Protein AF-0000000084821893 (afdb_homodimer)

InterPro domains:
  IPR003615 HNH nuclease [PF13391] (181-259)

Radius of gyration: 31.97 Å; Cα contacts (8 Å, |Δi|>4): 1215; chains: 2; bounding box: 82×104×86 Å

Solvent-accessible surface area (backbone atoms only — not comparable to full-atom values): 46923 Å² total; per-residue (Å²): 122,79,70,57,63,64,61,64,73,68,60,82,88,58,30,58,26,63,66,40,48,48,45,46,49,44,43,51,44,46,48,43,34,64,73,48,50,89,41,60,67,51,44,45,50,45,41,54,45,61,55,62,44,95,75,60,76,66,66,79,51,54,80,77,48,66,65,42,68,63,51,49,51,50,31,42,49,53,62,72,35,64,42,31,41,43,87,94,48,74,61,40,59,69,62,63,83,40,23,26,41,57,35,44,22,49,58,68,63,26,50,68,67,45,55,53,48,52,51,50,35,52,74,66,71,36,63,48,54,54,57,62,49,35,46,50,25,49,70,45,44,66,57,50,51,35,40,59,71,35,47,69,66,92,74,63,82,73,65,68,74,75,75,76,81,59,61,63,30,52,49,43,29,32,58,50,44,68,50,15,6,60,82,35,62,29,45,63,39,38,80,36,50,65,65,41,66,70,19,51,89,43,31,53,58,47,36,53,47,41,52,73,50,38,21,86,50,56,34,53,66,53,46,47,54,27,32,60,51,37,61,42,88,48,64,77,33,28,40,32,32,46,33,24,32,55,42,58,43,48,33,44,76,56,50,45,30,42,53,41,59,39,63,94,70,34,53,76,44,33,44,34,35,27,36,34,51,52,45,30,28,71,58,34,62,68,50,86,90,54,76,58,67,37,67,74,56,60,58,62,80,78,35,53,36,76,40,67,36,70,62,82,74,94,56,51,35,77,49,53,81,66,46,49,22,57,84,81,49,46,72,49,47,72,48,37,70,41,73,46,59,35,97,37,51,83,85,31,40,55,53,39,60,43,52,32,48,51,44,28,46,50,47,52,22,36,22,51,24,29,58,61,72,82,77,73,69,44,76,65,76,69,76,72,75,71,69,86,69,71,85,72,77,83,75,77,81,77,76,80,77,85,70,87,76,81,78,82,81,75,81,72,70,82,69,69,86,125,123,80,72,61,64,63,59,66,74,67,60,82,90,60,28,56,26,61,65,41,48,48,44,45,49,44,45,50,45,47,49,43,34,64,72,46,50,88,39,59,66,50,44,44,52,46,41,54,44,59,57,62,45,94,77,60,78,66,67,78,51,54,80,78,48,66,64,43,67,63,50,48,51,50,31,41,49,52,62,74,36,64,41,31,41,44,87,93,49,73,61,42,60,70,61,62,82,40,23,25,43,59,35,44,22,49,58,65,64,27,49,68,67,46,53,53,50,52,51,50,36,52,75,68,71,36,62,47,54,55,58,62,49,35,46,50,25,51,71,44,43,67,56,48,52,34,40,58,72,34,48,69,66,90,72,63,82,72,65,68,74,75,76,75,79,60,62,64,31,52,48,41,29,33,57,50,44,67,51,16,5,62,82,35,61,29,44,64,39,39,80,37,48,64,66,42,66,73,19,52,91,43,31,51,58,46,33,54,48,42,52,72,51,36,24,83,49,56,34,52,67,53,48,50,54,29,30,58,52,35,60,40,86,53,64,77,32,28,41,30,31,46,34,23,34,54,41,58,42,50,32,43,76,56,51,43,32,40,53,41,58,38,64,93,71,35,54,77,45,32,42,34,34,26,35,34,51,50,44,30,26,70,57,32,61,67,48,85,91,53,76,59,68,36,68,74,53,59,57,63,80,77,37,53,36,75,38,68,38,68,66,82,74,92,57,51,34,76,48,54,83,66,47,51,23,56,84,81,47,47,71,50,48,74,49,37,70,40,72,45,59,36,97,38,50,83,84,32,40,54,55,39,61,40,52,32,47,52,44,29,46,48,46,52,23,36,21,53,24,29,59,58,71,82,78,73,68,45,75,65,77,68,77,74,75,69,70,85,69,72,85,72,77,83,75,78,79,76,79,78,75,86,70,87,76,82,79,81,81,75,83,69,70,82,69,69,85,124

Secondary structure (DSSP, 8-state):
-TTHHHHGGGS------HHHHHHHHHHHHHHHHHHHTT-HHHHHHHHHHH-S-SSS---TTGGG-TTHHHHHHHHHHHHH--B--STTSPPB---GGG-BHHHHHHHHTS-HHHHHHHHHHHHTT----HHHHHHHHHHHHHHHHHHHTT---TT-------PPPPHHHHHHHHHHTTTS-TTT--SSPEEEESS-GGGGGGHHHHHHHHHHHHHHHH-HHHHHHHHHHHSSS--SSGGGEEEE-HHHHHHHHTTSEEEEE-GGG--SSEEEEEEEE--EETTS-SSTT---B--TT--HHHHEE--EESSSGGG-EE-----B-TTT--B--TT-EEEEE-S-TTTSPPPPHHHHHHHHHHHHHHHHTT---S------------------------------------TTTT----/-TTHHHHHTTSS-----HHHHHHHHHHHHHHHHHHHTT-HHHHHHHHHHH-S-SSS---TTGGG-TTHHHHHHHHHHHHH--B-SSTTSPPB---GGG-BHHHHHHHHTS-HHHHHHHHHHHHTT----HHHHHHHHHHHHHHHHHHHTT---TT-----PPPPPPHHHHHHHHHHTTTB-TTT--BSPEEEESS-GGGGGGHHHHHHHHHHHHHHHH-HHHHHHHHHHHSSS--SSGGGEEEE-HHHHHHHHTTSEEEEE-GGG--SSEEEEEEEE--EETTS-SSTT---B--TT--HHHHEE--EESSSGGG-EE-----B-TTT--B--TT-EEEEE-S-TTTSPPPPHHHHHHHHHHHHHHHHTT---S------------------------------------TTTT----

pLDDT: mean 72.7, std 25.89, range [18.16, 98.06]

Nearest PDB structures (foldseek):
  6trq-assembly1_B  TM=2.515E-01  e=9.171E+00  Saccharomyces cerevisiae S288C

Structure (mmCIF, N/CA/C/O backbone):
data_AF-0000000084821893-model_v1
#
loop_
_entity.id
_entity.type
_entity.pdbx_description
1 polymer 'HNH nuclease domain-containing protein'
#
loop_
_atom_site.group_PDB
_atom_site.id
_atom_site.type_symbol
_atom_site.label_atom_id
_atom_site.label_alt_id
_atom_site.label_comp_id
_atom_site.label_asym_id
_atom_site.label_entity_id
_atom_site.label_seq_id
_atom_site.pdbx_PDB_ins_code
_atom_site.Cartn_x
_atom_site.Cartn_y
_atom_site.Cartn_z
_atom_site.occupancy
_atom_site.B_iso_or_equiv
_atom_site.auth_seq_id
_atom_site.auth_comp_id
_atom_site.auth_asym_id
_atom_site.auth_atom_id
_atom_site.pdbx_PDB_model_num
ATOM 1 N N . MET A 1 1 ? -16.328 -26.109 33.469 1 20.28 1 MET A N 1
ATOM 2 C CA . MET A 1 1 ? -14.891 -26.047 33.75 1 20.28 1 MET A CA 1
ATOM 3 C C . MET A 1 1 ? -14.141 -25.359 32.625 1 20.28 1 MET A C 1
ATOM 5 O O . MET A 1 1 ? -13.023 -24.875 32.812 1 20.28 1 MET A O 1
ATOM 9 N N . MET A 1 2 ? -14.672 -25.469 31.328 1 23.59 2 MET A N 1
ATOM 10 C CA . MET A 1 2 ? -14.086 -25.031 30.062 1 23.59 2 MET A CA 1
ATOM 11 C C . MET A 1 2 ? -14.117 -23.516 29.938 1 23.59 2 MET A C 1
ATOM 13 O O . MET A 1 2 ? -13.398 -22.938 29.125 1 23.59 2 MET A O 1
ATOM 17 N N . THR A 1 3 ? -15.094 -22.875 30.562 1 31.59 3 THR A N 1
ATOM 18 C CA . THR A 1 3 ? -15.398 -21.453 30.5 1 31.59 3 THR A CA 1
ATOM 19 C C . THR A 1 3 ? -14.375 -20.641 31.297 1 31.59 3 THR A C 1
ATOM 21 O O . THR A 1 3 ? -14.109 -19.484 30.969 1 31.59 3 THR A O 1
ATOM 24 N N . SER A 1 4 ? -13.953 -21.234 32.375 1 29.55 4 SER A N 1
ATOM 25 C CA . SER A 1 4 ? -13.148 -20.562 33.406 1 29.55 4 SER A CA 1
ATOM 26 C C . SER A 1 4 ? -11.734 -20.281 32.875 1 29.55 4 SER A C 1
ATOM 28 O O . SER A 1 4 ? -11.133 -19.266 33.219 1 29.55 4 SER A O 1
ATOM 30 N N . THR A 1 5 ? -11.211 -21.203 32.094 1 25.33 5 THR A N 1
ATOM 31 C CA . THR A 1 5 ? -9.82 -21.141 31.656 1 25.33 5 THR A CA 1
ATOM 32 C C . THR A 1 5 ? -9.625 -20.031 30.625 1 25.33 5 THR A C 1
ATOM 34 O O . THR A 1 5 ? -8.508 -19.547 30.438 1 25.33 5 THR A O 1
ATOM 37 N N . ARG A 1 6 ? -10.695 -19.625 29.969 1 26.06 6 ARG A N 1
ATOM 38 C CA . ARG A 1 6 ? -10.664 -18.531 29 1 26.06 6 ARG A CA 1
ATOM 39 C C . ARG A 1 6 ? -10.375 -17.188 29.688 1 26.06 6 ARG A C 1
ATOM 41 O O . ARG A 1 6 ? -9.711 -16.328 29.109 1 26.06 6 ARG A O 1
ATOM 48 N N . MET A 1 7 ? -10.953 -16.953 30.828 1 25.95 7 MET A N 1
ATOM 49 C CA . MET A 1 7 ? -10.969 -15.68 31.562 1 25.95 7 MET A CA 1
ATOM 50 C C . MET A 1 7 ? -9.602 -15.398 32.188 1 25.95 7 MET A C 1
ATOM 52 O O . MET A 1 7 ? -9.234 -14.234 32.375 1 25.95 7 MET A O 1
ATOM 56 N N . ALA A 1 8 ? -9.07 -16.422 32.812 1 25.61 8 ALA A N 1
ATOM 57 C CA . ALA A 1 8 ? -7.875 -16.234 33.625 1 25.61 8 ALA A CA 1
ATOM 58 C C . ALA A 1 8 ? -6.676 -15.828 32.781 1 25.61 8 ALA A C 1
ATOM 60 O O . ALA A 1 8 ? -5.641 -15.414 33.281 1 25.61 8 ALA A O 1
ATOM 61 N N . LEU A 1 9 ? -6.715 -16.281 31.625 1 26.2 9 LEU A N 1
ATOM 62 C CA . LEU A 1 9 ? -5.562 -16.062 30.75 1 26.2 9 LEU A CA 1
ATOM 63 C C . LEU A 1 9 ? -5.477 -14.594 30.328 1 26.2 9 LEU A C 1
ATOM 65 O O . LEU A 1 9 ? -4.57 -14.211 29.578 1 26.2 9 LEU A O 1
ATOM 69 N N . TRP A 1 10 ? -6.531 -13.812 30.578 1 25.92 10 TRP A N 1
ATOM 70 C CA . TRP A 1 10 ? -6.637 -12.398 30.234 1 25.92 10 TRP A CA 1
ATOM 71 C C . TRP A 1 10 ? -5.77 -11.547 31.156 1 25.92 10 TRP A C 1
ATOM 73 O O . TRP A 1 10 ? -5.871 -10.32 31.141 1 25.92 10 TRP A O 1
ATOM 83 N N . SER A 1 11 ? -5.336 -12.195 32.25 1 24.33 11 SER A N 1
ATOM 84 C CA . SER A 1 11 ? -4.816 -11.266 33.25 1 24.33 11 SER A CA 1
ATOM 85 C C . SER A 1 11 ? -3.602 -10.516 32.75 1 24.33 11 SER A C 1
ATOM 87 O O . SER A 1 11 ? -3.629 -9.289 32.625 1 24.33 11 SER A O 1
ATOM 89 N N . ARG A 1 12 ? -2.365 -10.781 33.438 1 26.52 12 ARG A N 1
ATOM 90 C CA . ARG A 1 12 ? -1.161 -9.961 33.5 1 26.52 12 ARG A CA 1
ATOM 91 C C . ARG A 1 12 ? -0.355 -10.039 32.219 1 26.52 12 ARG A C 1
ATOM 93 O O . ARG A 1 12 ? 0.116 -11.109 31.844 1 26.52 12 ARG A O 1
ATOM 100 N N . LYS A 1 13 ? -0.548 -9.141 31.25 1 30.36 13 LYS A N 1
ATOM 101 C CA . LYS A 1 13 ? -0.191 -8.945 29.859 1 30.36 13 LYS A CA 1
ATOM 102 C C . LYS A 1 13 ? 1.32 -9.023 29.656 1 30.36 13 LYS A C 1
ATOM 104 O O . LYS A 1 13 ? 2.012 -8 29.703 1 30.36 13 LYS A O 1
ATOM 109 N N . LYS A 1 14 ? 1.971 -10.117 30.297 1 30.67 14 LYS A N 1
ATOM 110 C CA . LYS A 1 14 ? 3.4 -10.414 30.281 1 30.67 14 LYS A CA 1
ATOM 111 C C . LYS A 1 14 ? 3.895 -10.633 28.844 1 30.67 14 LYS A C 1
ATOM 113 O O . LYS A 1 14 ? 3.133 -11.078 27.984 1 30.67 14 LYS A O 1
ATOM 118 N N . PRO A 1 15 ? 5.176 -10.359 28.578 1 30.66 15 PRO A N 1
ATOM 119 C CA . PRO A 1 15 ? 5.828 -10.469 27.266 1 30.66 15 PRO A CA 1
ATOM 120 C C . PRO A 1 15 ? 5.684 -11.859 26.656 1 30.66 15 PRO A C 1
ATOM 122 O O . PRO A 1 15 ? 5.754 -12.867 27.359 1 30.66 15 PRO A O 1
ATOM 125 N N . VAL A 1 16 ? 4.98 -12.141 25.641 1 31.97 16 VAL A N 1
ATOM 126 C CA . VAL A 1 16 ? 4.707 -13.43 25.016 1 31.97 16 VAL A CA 1
ATOM 127 C C . VAL A 1 16 ? 6.016 -14.188 24.797 1 31.97 16 VAL A C 1
ATOM 129 O O . VAL A 1 16 ? 6.906 -13.719 24.094 1 31.97 16 VAL A O 1
ATOM 132 N N . THR A 1 17 ? 6.555 -14.938 25.828 1 32.84 17 THR A N 1
ATOM 133 C CA . THR A 1 17 ? 7.664 -15.883 25.781 1 32.84 17 THR A CA 1
ATOM 134 C C . THR A 1 17 ? 7.414 -16.953 24.719 1 32.84 17 THR A C 1
ATOM 136 O O . THR A 1 17 ? 6.297 -17.094 24.219 1 32.84 17 THR A O 1
ATOM 139 N N . ALA A 1 18 ? 8.484 -17.688 24.312 1 32.81 18 ALA A N 1
ATOM 140 C CA . ALA A 1 18 ? 8.328 -18.891 23.484 1 32.81 18 ALA A CA 1
ATOM 141 C C . ALA A 1 18 ? 7.168 -19.75 23.984 1 32.81 18 ALA A C 1
ATOM 143 O O . ALA A 1 18 ? 6.441 -20.344 23.188 1 32.81 18 ALA A O 1
ATOM 144 N N . LYS A 1 19 ? 7.082 -19.844 25.203 1 36.5 19 LYS A N 1
ATOM 145 C CA . LYS A 1 19 ? 5.965 -20.547 25.828 1 36.5 19 LYS A CA 1
ATOM 146 C C . LYS A 1 19 ? 4.641 -19.859 25.516 1 36.5 19 LYS A C 1
ATOM 148 O O . LYS A 1 19 ? 3.637 -20.516 25.234 1 36.5 19 LYS A O 1
ATOM 153 N N . ASP A 1 20 ? 4.746 -18.609 25.453 1 38.44 20 ASP A N 1
ATOM 154 C CA . ASP A 1 20 ? 3.51 -17.875 25.188 1 38.44 20 ASP A CA 1
ATOM 155 C C . ASP A 1 20 ? 3.125 -17.953 23.719 1 38.44 20 ASP A C 1
ATOM 157 O O . ASP A 1 20 ? 1.945 -18.078 23.375 1 38.44 20 ASP A O 1
ATOM 161 N N . TRP A 1 21 ? 4.129 -18.031 22.906 1 37.75 21 TRP A N 1
ATOM 162 C CA . TRP A 1 21 ? 3.922 -18.328 21.484 1 37.75 21 TRP A CA 1
ATOM 163 C C . TRP A 1 21 ? 3.359 -19.734 21.312 1 37.75 21 TRP A C 1
ATOM 165 O O . TRP A 1 21 ? 2.43 -19.953 20.516 1 37.75 21 TRP A O 1
ATOM 175 N N . LYS A 1 22 ? 3.986 -20.641 22.078 1 37.41 22 LYS A N 1
ATOM 176 C CA . LYS A 1 22 ? 3.436 -21.984 22.078 1 37.41 22 LYS A CA 1
ATOM 177 C C . LYS A 1 22 ? 1.99 -22 22.562 1 37.41 22 LYS A C 1
ATOM 179 O O . LYS A 1 22 ? 1.141 -22.688 22 1 37.41 22 LYS A O 1
ATOM 184 N N . ILE A 1 23 ? 1.826 -21.172 23.484 1 38.56 23 ILE A N 1
ATOM 185 C CA . ILE A 1 23 ? 0.469 -21.094 24.016 1 38.56 23 ILE A CA 1
ATOM 186 C C . ILE A 1 23 ? -0.45 -20.438 22.984 1 38.56 23 ILE A C 1
ATOM 188 O O . ILE A 1 23 ? -1.568 -20.906 22.75 1 38.56 23 ILE A O 1
ATOM 192 N N . GLN A 1 24 ? 0.047 -19.516 22.312 1 41.28 24 GLN A N 1
ATOM 193 C CA . GLN A 1 24 ? -0.761 -18.875 21.281 1 41.28 24 GLN A CA 1
ATOM 194 C C . GLN A 1 24 ? -0.963 -19.797 20.078 1 41.28 24 GLN A C 1
ATOM 196 O O . GLN A 1 24 ? -2.064 -19.875 19.531 1 41.28 24 GLN A O 1
ATOM 201 N N . ASN A 1 25 ? 0.134 -20.438 19.75 1 41.91 25 ASN A N 1
ATOM 202 C CA . ASN A 1 25 ? -0.036 -21.5 18.766 1 41.91 25 ASN A CA 1
ATOM 203 C C . ASN A 1 25 ? -1.016 -22.562 19.25 1 41.91 25 ASN A C 1
ATOM 205 O O . ASN A 1 25 ? -1.823 -23.078 18.469 1 41.91 25 ASN A O 1
ATOM 209 N N . LEU A 1 26 ? -0.852 -22.812 20.547 1 39.78 26 LEU A N 1
ATOM 210 C CA . LEU A 1 26 ? -1.799 -23.766 21.125 1 39.78 26 LEU A CA 1
ATOM 211 C C . LEU A 1 26 ? -3.215 -23.188 21.094 1 39.78 26 LEU A C 1
ATOM 213 O O . LEU A 1 26 ? -4.172 -23.922 20.812 1 39.78 26 LEU A O 1
ATOM 217 N N . VAL A 1 27 ? -3.289 -21.969 21.297 1 40.94 27 VAL A N 1
ATOM 218 C CA . VAL A 1 27 ? -4.609 -21.344 21.25 1 40.94 27 VAL A CA 1
ATOM 219 C C . VAL A 1 27 ? -5.129 -21.328 19.812 1 40.94 27 VAL A C 1
ATOM 221 O O . VAL A 1 27 ? -6.289 -21.672 19.562 1 40.94 27 VAL A O 1
ATOM 224 N N . LYS A 1 28 ? -4.328 -20.969 18.953 1 45.38 28 LYS A N 1
ATOM 225 C CA . LYS A 1 28 ? -4.715 -21.031 17.547 1 45.38 28 LYS A CA 1
ATOM 226 C C . LYS A 1 28 ? -5.027 -22.469 17.125 1 45.38 28 LYS A C 1
ATOM 228 O O . LYS A 1 28 ? -5.965 -22.719 16.359 1 45.38 28 LYS A O 1
ATOM 233 N N . PHE A 1 29 ? -4.164 -23.375 17.703 1 43.28 29 PHE A N 1
ATOM 234 C CA . PHE A 1 29 ? -4.453 -24.797 17.516 1 43.28 29 PHE A CA 1
ATOM 235 C C . PHE A 1 29 ? -5.781 -25.156 18.172 1 43.28 29 PHE A C 1
ATOM 237 O O . PHE A 1 29 ? -6.582 -25.891 17.578 1 43.28 29 PHE A O 1
ATOM 244 N N . VAL A 1 30 ? -5.988 -24.625 19.297 1 41 30 VAL A N 1
ATOM 245 C CA . VAL A 1 30 ? -7.262 -24.891 19.953 1 41 30 VAL A CA 1
ATOM 246 C C . VAL A 1 30 ? -8.398 -24.266 19.141 1 41 30 VAL A C 1
ATOM 248 O O . VAL A 1 30 ? -9.445 -24.891 18.938 1 41 30 VAL A O 1
ATOM 251 N N . ASP A 1 31 ? -8.195 -23.109 18.672 1 45.88 31 ASP A N 1
ATOM 252 C CA . ASP A 1 31 ? -9.219 -22.469 17.844 1 45.88 31 ASP A CA 1
ATOM 253 C C . ASP A 1 31 ? -9.422 -23.234 16.531 1 45.88 31 ASP A C 1
ATOM 255 O O . ASP A 1 31 ? -10.555 -23.391 16.078 1 45.88 31 ASP A O 1
ATOM 259 N N . ALA A 1 32 ? -8.328 -23.641 15.984 1 44.75 32 ALA A N 1
ATOM 260 C CA . ALA A 1 32 ? -8.414 -24.531 14.828 1 44.75 32 ALA A CA 1
ATOM 261 C C . ALA A 1 32 ? -9.117 -25.828 15.18 1 44.75 32 ALA A C 1
ATOM 263 O O . ALA A 1 32 ? -9.914 -26.359 14.391 1 44.75 32 ALA A O 1
ATOM 264 N N . ILE A 1 33 ? -8.711 -26.344 16.359 1 44.31 33 ILE A N 1
ATOM 265 C CA . ILE A 1 33 ? -9.43 -27.516 16.859 1 44.31 33 ILE A CA 1
ATOM 266 C C . ILE A 1 33 ? -10.914 -27.203 16.969 1 44.31 33 ILE A C 1
ATOM 268 O O . ILE A 1 33 ? -11.766 -28.016 16.578 1 44.31 33 ILE A O 1
ATOM 272 N N . GLU A 1 34 ? -11.125 -26.062 17.453 1 47.03 34 GLU A N 1
ATOM 273 C CA . GLU A 1 34 ? -12.531 -25.719 17.578 1 47.03 34 GLU A CA 1
ATOM 274 C C . GLU A 1 34 ? -13.188 -25.516 16.219 1 47.03 34 GLU A C 1
ATOM 276 O O . GLU A 1 34 ? -14.336 -25.922 16.016 1 47.03 34 GLU A O 1
ATOM 281 N N . ALA A 1 35 ? -12.508 -24.953 15.367 1 46.44 35 ALA A N 1
ATOM 282 C CA . ALA A 1 35 ? -13.047 -24.703 14.039 1 46.44 35 ALA A CA 1
ATOM 283 C C . ALA A 1 35 ? -13.07 -25.984 13.203 1 46.44 35 ALA A C 1
ATOM 285 O O . ALA A 1 35 ? -14 -26.219 12.43 1 46.44 35 ALA A O 1
ATOM 286 N N . CYS A 1 36 ? -11.938 -26.766 13.375 1 45.62 36 CYS A N 1
ATOM 287 C CA . CYS A 1 36 ? -11.836 -27.984 12.578 1 45.62 36 CYS A CA 1
ATOM 288 C C . CYS A 1 36 ? -12.484 -29.156 13.305 1 45.62 36 CYS A C 1
ATOM 290 O O . CYS A 1 36 ? -12.688 -30.219 12.703 1 45.62 36 CYS A O 1
ATOM 292 N N . GLY A 1 37 ? -12.992 -29.047 14.383 1 46.53 37 GLY A N 1
ATOM 293 C CA . GLY A 1 37 ? -13.531 -30.172 15.133 1 46.53 37 GLY A CA 1
ATOM 294 C C . GLY A 1 37 ? -12.516 -31.25 15.406 1 46.53 37 GLY A C 1
ATOM 295 O O . GLY A 1 37 ? -11.336 -30.969 15.617 1 46.53 37 GLY A O 1
ATOM 296 N N . GLU A 1 38 ? -13.016 -32.688 15.578 1 45.97 38 GLU A N 1
ATOM 297 C CA . GLU A 1 38 ? -12.242 -33.906 15.844 1 45.97 38 GLU A CA 1
ATOM 298 C C . GLU A 1 38 ? -11.609 -34.469 14.562 1 45.97 38 GLU A C 1
ATOM 300 O O . GLU A 1 38 ? -11.18 -35.594 14.523 1 45.97 38 GLU A O 1
ATOM 305 N N . ASP A 1 39 ? -11.648 -33.719 13.617 1 45.5 39 ASP A N 1
ATOM 306 C CA . ASP A 1 39 ? -11.078 -34.281 12.398 1 45.5 39 ASP A CA 1
ATOM 307 C C . ASP A 1 39 ? -9.562 -34.156 12.398 1 45.5 39 ASP A C 1
ATOM 309 O O . ASP A 1 39 ? -9.016 -33.062 12.211 1 45.5 39 ASP A O 1
ATOM 313 N N . GLU A 1 40 ? -8.938 -35.25 12.75 1 48.25 40 GLU A N 1
ATOM 314 C CA . GLU A 1 40 ? -7.496 -35.438 12.922 1 48.25 40 GLU A CA 1
ATOM 315 C C . GLU A 1 40 ? -6.734 -34.938 11.695 1 48.25 40 GLU A C 1
ATOM 317 O O . GLU A 1 40 ? -5.68 -34.312 11.828 1 48.25 40 GLU A O 1
ATOM 322 N N . GLU A 1 41 ? -7.297 -35.219 10.594 1 51.22 41 GLU A N 1
ATOM 323 C CA . GLU A 1 41 ? -6.574 -34.844 9.383 1 51.22 41 GLU A CA 1
ATOM 324 C C . GLU A 1 41 ? -6.504 -33.312 9.219 1 51.22 41 GLU A C 1
ATOM 326 O O . GLU A 1 41 ? -5.461 -32.781 8.836 1 51.22 41 GLU A O 1
ATOM 331 N N . LYS A 1 42 ? -7.609 -32.75 9.562 1 52.12 42 LYS A N 1
ATOM 332 C CA . LYS A 1 42 ? -7.645 -31.297 9.461 1 52.12 42 LYS A CA 1
ATOM 333 C C . LYS A 1 42 ? -6.762 -30.641 10.523 1 52.12 42 LYS A C 1
ATOM 335 O O . LYS A 1 42 ? -6.074 -29.656 10.25 1 52.12 42 LYS A O 1
ATOM 340 N N . LEU A 1 43 ? -6.766 -31.312 11.609 1 50.84 43 LEU A N 1
ATOM 341 C CA . LEU A 1 43 ? -5.918 -30.828 12.695 1 50.84 43 LEU A CA 1
ATOM 342 C C . LEU A 1 43 ? -4.441 -31 12.352 1 50.84 43 LEU A C 1
ATOM 344 O O . LEU A 1 43 ? -3.623 -30.141 12.656 1 50.84 43 LEU A O 1
ATOM 348 N N . LYS A 1 44 ? -4.164 -32.156 11.82 1 48.09 44 LYS A N 1
ATOM 349 C CA . LYS A 1 44 ? -2.797 -32.406 11.367 1 48.09 44 LYS A CA 1
ATOM 350 C C . LYS A 1 44 ? -2.359 -31.375 10.328 1 48.09 44 LYS A C 1
ATOM 352 O O . LYS A 1 44 ? -1.24 -30.859 10.391 1 48.09 44 LYS A O 1
ATOM 357 N N . LEU A 1 45 ? -3.215 -31.141 9.477 1 48.25 45 LEU A N 1
ATOM 358 C CA . LEU A 1 45 ? -2.879 -30.172 8.438 1 48.25 45 LEU A CA 1
ATOM 359 C C . LEU A 1 45 ? -2.658 -28.781 9.039 1 48.25 45 LEU A C 1
ATOM 361 O O . LEU A 1 45 ? -1.738 -28.078 8.641 1 48.25 45 LEU A O 1
ATOM 365 N N . PHE A 1 46 ? -3.506 -28.594 9.953 1 47.38 46 PHE A N 1
ATOM 366 C CA . PHE A 1 46 ? -3.361 -27.328 10.656 1 47.38 46 PHE A CA 1
ATOM 367 C C . PHE A 1 46 ? -2.055 -27.281 11.438 1 47.38 46 PHE A C 1
ATOM 369 O O . PHE A 1 46 ? -1.339 -26.281 11.414 1 47.38 46 PHE A O 1
ATOM 376 N N . TYR A 1 47 ? -1.881 -28.453 12.133 1 44.88 47 TYR A N 1
ATOM 377 C CA . TYR A 1 47 ? -0.641 -28.562 12.891 1 44.88 47 TYR A CA 1
ATOM 378 C C . TYR A 1 47 ? 0.572 -28.484 11.977 1 44.88 47 TYR A C 1
ATOM 380 O O . TYR A 1 47 ? 1.565 -27.828 12.305 1 44.88 47 TYR A O 1
ATOM 388 N N . GLU A 1 48 ? 0.537 -29.266 11.008 1 45.31 48 GLU A N 1
ATOM 389 C CA . GLU A 1 48 ? 1.641 -29.219 10.055 1 45.31 48 GLU A CA 1
ATOM 390 C C . GLU A 1 48 ? 1.856 -27.797 9.523 1 45.31 48 GLU A C 1
ATOM 392 O O . GLU A 1 48 ? 2.996 -27.375 9.336 1 45.31 48 GLU A O 1
ATOM 397 N N . ASN A 1 49 ? 0.766 -27.297 9.406 1 44.09 49 ASN A N 1
ATOM 398 C CA . ASN A 1 49 ? 0.849 -25.938 8.867 1 44.09 49 ASN A CA 1
ATOM 399 C C . ASN A 1 49 ? 1.294 -24.938 9.938 1 44.09 49 ASN A C 1
ATOM 401 O O . ASN A 1 49 ? 1.973 -23.953 9.633 1 44.09 49 ASN A O 1
ATOM 405 N N . LEU A 1 50 ? 0.7 -25.188 11.141 1 43.03 50 LEU A N 1
ATOM 406 C CA . LEU A 1 50 ? 1.188 -24.375 12.258 1 43.03 50 LEU A CA 1
ATOM 407 C C . LEU A 1 50 ? 2.639 -24.719 12.57 1 43.03 50 LEU A C 1
ATOM 409 O O . LEU A 1 50 ? 3.389 -23.859 13.055 1 43.03 50 LEU A O 1
ATOM 413 N N . SER A 1 51 ? 2.883 -26.016 12.641 1 36.62 51 SER A N 1
ATOM 414 C CA . SER A 1 51 ? 4.234 -26.484 12.914 1 36.62 51 SER A CA 1
ATOM 415 C C . SER A 1 51 ? 5.215 -26.031 11.844 1 36.62 51 SER A C 1
ATOM 417 O O . SER A 1 51 ? 6.398 -26.359 11.883 1 36.62 51 SER A O 1
ATOM 419 N N . ILE A 1 52 ? 4.785 -25.766 10.766 1 37.66 52 ILE A N 1
ATOM 420 C CA . ILE A 1 52 ? 5.812 -25.125 9.953 1 37.66 52 ILE A CA 1
ATOM 421 C C . ILE A 1 52 ? 6.535 -24.062 10.773 1 37.66 52 ILE A C 1
ATOM 423 O O . ILE A 1 52 ? 5.98 -23 11.055 1 37.66 52 ILE A O 1
ATOM 427 N N . SER A 1 53 ? 6.973 -24.391 11.891 1 34.28 53 SER A N 1
ATOM 428 C CA . SER A 1 53 ? 7.754 -23.875 13.008 1 34.28 53 SER A CA 1
ATOM 429 C C . SER A 1 53 ? 8.719 -22.797 12.555 1 34.28 53 SER A C 1
ATOM 431 O O . SER A 1 53 ? 9.094 -22.734 11.383 1 34.28 53 SER A O 1
ATOM 433 N N . LEU A 1 54 ? 9.039 -21.859 13.492 1 35.06 54 LEU A N 1
ATOM 434 C CA . LEU A 1 54 ? 10.039 -20.797 13.617 1 35.06 54 LEU A CA 1
ATOM 435 C C . LEU A 1 54 ? 11.352 -21.219 12.977 1 35.06 54 LEU A C 1
ATOM 437 O O . LEU A 1 54 ? 12.055 -20.406 12.383 1 35.06 54 LEU A O 1
ATOM 441 N N . GLY A 1 55 ? 11.922 -22.375 13.469 1 34.03 55 GLY A N 1
ATOM 442 C CA . GLY A 1 55 ? 13.289 -22.812 13.219 1 34.03 55 GLY A CA 1
ATOM 443 C C . GLY A 1 55 ? 13.477 -23.484 11.875 1 34.03 55 GLY A C 1
ATOM 444 O O . GLY A 1 55 ? 14.586 -23.875 11.523 1 34.03 55 GLY A O 1
ATOM 445 N N . GLU A 1 56 ? 12.586 -24.406 11.523 1 36.22 56 GLU A N 1
ATOM 446 C CA . GLU A 1 56 ? 13.031 -25.188 10.375 1 36.22 56 GLU A CA 1
ATOM 447 C C . GLU A 1 56 ? 13.25 -24.281 9.156 1 36.22 56 GLU A C 1
ATOM 449 O O . GLU A 1 56 ? 12.438 -23.406 8.883 1 36.22 56 GLU A O 1
ATOM 454 N N . SER A 1 57 ? 14.352 -24.266 8.75 1 39.66 57 SER A N 1
ATOM 455 C CA . SER A 1 57 ? 14.844 -23.641 7.52 1 39.66 57 SER A CA 1
ATOM 456 C C . SER A 1 57 ? 13.828 -23.766 6.391 1 39.66 57 SER A C 1
ATOM 458 O O . SER A 1 57 ? 13.508 -24.875 5.957 1 39.66 57 SER A O 1
ATOM 460 N N . GLN A 1 58 ? 12.648 -23.25 6.504 1 48.56 58 GLN A N 1
ATOM 461 C CA . GLN A 1 58 ? 11.641 -23.281 5.441 1 48.56 58 GLN A CA 1
ATOM 462 C C . GLN A 1 58 ? 12.297 -23.422 4.07 1 48.56 58 GLN A C 1
ATOM 464 O O . GLN A 1 58 ? 13.234 -22.672 3.754 1 48.56 58 GLN A O 1
ATOM 469 N N . LEU A 1 59 ? 12.242 -24.641 3.561 1 54.53 59 LEU A N 1
ATOM 470 C CA . LEU A 1 59 ? 12.695 -24.781 2.18 1 54.53 59 LEU A CA 1
ATOM 471 C C . LEU A 1 59 ? 12.297 -23.547 1.355 1 54.53 59 LEU A C 1
ATOM 473 O O . LEU A 1 59 ? 11.156 -23.094 1.425 1 54.53 59 LEU A O 1
ATOM 477 N N . PRO A 1 60 ? 13.289 -23 0.854 1 67.69 60 PRO A N 1
ATOM 478 C CA . PRO A 1 60 ? 12.984 -21.844 0.002 1 67.69 60 PRO A CA 1
ATOM 479 C C . PRO A 1 60 ? 12.055 -22.188 -1.158 1 67.69 60 PRO A C 1
ATOM 481 O O . PRO A 1 60 ? 12.07 -23.328 -1.645 1 67.69 60 PRO A O 1
ATOM 484 N N . TYR A 1 61 ? 11.109 -21.562 -1.469 1 82.25 61 TYR A N 1
ATOM 485 C CA . TYR A 1 61 ? 10.281 -21.609 -2.668 1 82.25 61 TYR A CA 1
ATOM 486 C C . TYR A 1 61 ? 9.281 -22.75 -2.596 1 82.25 61 TYR A C 1
ATOM 488 O O . TYR A 1 61 ? 9.07 -23.469 -3.584 1 82.25 61 TYR A O 1
ATOM 496 N N . ARG A 1 62 ? 8.766 -23.047 -1.45 1 83.12 62 ARG A N 1
ATOM 497 C CA . ARG A 1 62 ? 7.906 -24.203 -1.197 1 83.12 62 ARG A CA 1
ATOM 498 C C . ARG A 1 62 ? 6.715 -24.219 -2.152 1 83.12 62 ARG A C 1
ATOM 500 O O . ARG A 1 62 ? 6.309 -25.281 -2.625 1 83.12 62 ARG A O 1
ATOM 507 N N . ALA A 1 63 ? 6.215 -23.141 -2.447 1 90.06 63 ALA A N 1
ATOM 508 C CA . ALA A 1 63 ? 5.031 -23.047 -3.297 1 90.06 63 ALA A CA 1
ATOM 509 C C . ALA A 1 63 ? 5.305 -23.641 -4.68 1 90.06 63 ALA A C 1
ATOM 511 O O . ALA A 1 63 ? 4.406 -24.203 -5.309 1 90.06 63 ALA A O 1
ATOM 512 N N . PHE A 1 64 ? 6.535 -23.609 -5.07 1 93.88 64 PHE A N 1
ATOM 513 C CA . PHE A 1 64 ? 6.898 -24.016 -6.422 1 93.88 64 PHE A CA 1
ATOM 514 C C . PHE A 1 64 ? 7.371 -25.469 -6.438 1 93.88 64 PHE A C 1
ATOM 516 O O . PHE A 1 64 ? 7.52 -26.062 -7.504 1 93.88 64 PHE A O 1
ATOM 523 N N . LEU A 1 65 ? 7.59 -26.031 -5.316 1 92.62 65 LEU A N 1
ATOM 524 C CA . LEU A 1 65 ? 8.297 -27.312 -5.297 1 92.62 65 LEU A CA 1
ATOM 525 C C . LEU A 1 65 ? 7.414 -28.422 -4.719 1 92.62 65 LEU A C 1
ATOM 527 O O . LEU A 1 65 ? 7.922 -29.438 -4.242 1 92.62 65 LEU A O 1
ATOM 531 N N . GLU A 1 66 ? 6.164 -28.172 -4.797 1 88.56 66 GLU A N 1
ATOM 532 C CA . GLU A 1 66 ? 5.227 -29.219 -4.422 1 88.56 66 GLU A CA 1
ATOM 533 C C . GLU A 1 66 ? 5.305 -30.391 -5.391 1 88.56 66 GLU A C 1
ATOM 535 O O . GLU A 1 66 ? 5.266 -30.203 -6.609 1 88.56 66 GLU A O 1
ATOM 540 N N . HIS A 1 67 ? 5.434 -31.641 -4.844 1 93.12 67 HIS A N 1
ATOM 541 C CA . HIS A 1 67 ? 5.57 -32.875 -5.617 1 93.12 67 HIS A CA 1
ATOM 542 C C . HIS A 1 67 ? 6.746 -32.781 -6.586 1 93.12 67 HIS A C 1
ATOM 544 O O . HIS A 1 67 ? 6.656 -33.25 -7.727 1 93.12 67 HIS A O 1
ATOM 550 N N . TYR A 1 68 ? 7.773 -32.156 -6.156 1 94.5 68 TYR A N 1
ATOM 551 C CA . TYR A 1 68 ? 8.938 -31.812 -6.961 1 94.5 68 TYR A CA 1
ATOM 552 C C . TYR A 1 68 ? 9.531 -33.062 -7.629 1 94.5 68 TYR A C 1
ATOM 554 O O . TYR A 1 68 ? 9.68 -33.094 -8.852 1 94.5 68 TYR A O 1
ATOM 562 N N . GLU A 1 69 ? 9.836 -34.062 -6.906 1 95.38 69 GLU A N 1
ATOM 563 C CA . GLU A 1 69 ? 10.523 -35.25 -7.426 1 95.38 69 GLU A CA 1
ATOM 564 C C . GLU A 1 69 ? 9.672 -35.969 -8.461 1 95.38 69 GLU A C 1
ATOM 566 O O . GLU A 1 69 ? 10.164 -36.312 -9.539 1 95.38 69 GLU A O 1
ATOM 571 N N . GLU A 1 70 ? 8.438 -36.156 -8.133 1 96.94 70 GLU A N 1
ATOM 572 C CA . GLU A 1 70 ? 7.539 -36.875 -9.023 1 96.94 70 GLU A CA 1
ATOM 573 C C . GLU A 1 70 ? 7.301 -36.125 -10.32 1 96.94 70 GLU A C 1
ATOM 575 O O . GLU A 1 70 ? 7.332 -36.688 -11.406 1 96.94 70 GLU A O 1
ATOM 580 N N . LYS A 1 71 ? 7.117 -34.844 -10.227 1 97.5 71 LYS A N 1
ATOM 581 C CA . LYS A 1 71 ? 6.895 -34.031 -11.414 1 97.5 71 LYS A CA 1
ATOM 582 C C . LYS A 1 71 ? 8.117 -34.031 -12.32 1 97.5 71 LYS A C 1
ATOM 584 O O . LYS A 1 71 ? 8 -34.219 -13.539 1 97.5 71 LYS A O 1
ATOM 589 N N . LEU A 1 72 ? 9.25 -33.875 -11.734 1 97.62 72 LEU A N 1
ATOM 590 C CA . LEU A 1 72 ? 10.484 -33.844 -12.516 1 97.62 72 LEU A CA 1
ATOM 591 C C . LEU A 1 72 ? 10.734 -35.188 -13.211 1 97.62 72 LEU A C 1
ATOM 593 O O . LEU A 1 72 ? 11.188 -35.219 -14.352 1 97.62 72 LEU A O 1
ATOM 597 N N . GLU A 1 73 ? 10.469 -36.219 -12.555 1 97.38 73 GLU A N 1
ATOM 598 C CA . GLU A 1 73 ? 10.633 -37.531 -13.141 1 97.38 73 GLU A CA 1
ATOM 599 C C . GLU A 1 73 ? 9.734 -37.719 -14.359 1 97.38 73 GLU A C 1
ATOM 601 O O . GLU A 1 73 ? 10.18 -38.219 -15.398 1 97.38 73 GLU A O 1
ATOM 606 N N . VAL A 1 74 ? 8.484 -37.312 -14.211 1 97.75 74 VAL A N 1
ATOM 607 C CA . VAL A 1 74 ? 7.531 -37.438 -15.312 1 97.75 74 VAL A CA 1
ATOM 608 C C . VAL A 1 74 ? 7.961 -36.594 -16.484 1 97.75 74 VAL A C 1
ATOM 610 O O . VAL A 1 74 ? 7.895 -37 -17.641 1 97.75 74 VAL A O 1
ATOM 613 N N . LEU A 1 75 ? 8.414 -35.406 -16.234 1 98 75 LEU A N 1
ATOM 614 C CA . LEU A 1 75 ? 8.82 -34.5 -17.312 1 98 75 LEU A CA 1
ATOM 615 C C . LEU A 1 75 ? 10.07 -35.031 -18.016 1 98 75 LEU A C 1
ATOM 617 O O . LEU A 1 75 ? 10.203 -34.906 -19.234 1 98 75 LEU A O 1
ATOM 621 N N . ARG A 1 76 ? 10.992 -35.625 -17.281 1 97.56 76 ARG A N 1
ATOM 622 C CA . ARG A 1 76 ? 12.156 -36.25 -17.875 1 97.56 76 ARG A CA 1
ATOM 623 C C . ARG A 1 76 ? 11.758 -37.406 -18.781 1 97.56 76 ARG A C 1
ATOM 625 O O . ARG A 1 76 ? 12.305 -37.594 -19.875 1 97.56 76 ARG A O 1
ATOM 632 N N . PHE A 1 77 ? 10.836 -38.125 -18.312 1 97.56 77 PHE A N 1
ATOM 633 C CA . PHE A 1 77 ? 10.305 -39.25 -19.078 1 97.56 77 PHE A CA 1
ATOM 634 C C . PHE A 1 77 ? 9.695 -38.75 -20.391 1 97.56 77 PHE A C 1
ATOM 636 O O . PHE A 1 77 ? 10 -39.281 -21.453 1 97.56 77 PHE A O 1
ATOM 643 N N . ILE A 1 78 ? 8.914 -37.719 -20.312 1 97.19 78 ILE A N 1
ATOM 644 C CA . ILE A 1 78 ? 8.234 -37.188 -21.484 1 97.19 78 ILE A CA 1
ATOM 645 C C . ILE A 1 78 ? 9.258 -36.594 -22.453 1 97.19 78 ILE A C 1
ATOM 647 O O . ILE A 1 78 ? 9.164 -36.781 -23.672 1 97.19 78 ILE A O 1
ATOM 651 N N . ALA A 1 79 ? 10.18 -35.938 -21.891 1 97.06 79 ALA A N 1
ATOM 652 C CA . ALA A 1 79 ? 11.195 -35.281 -22.703 1 97.06 79 ALA A CA 1
ATOM 653 C C . ALA A 1 79 ? 12.055 -36.281 -23.453 1 97.06 79 ALA A C 1
ATOM 655 O O . ALA A 1 79 ? 12.547 -35.969 -24.547 1 97.06 79 ALA A O 1
ATOM 656 N N . SER A 1 80 ? 12.25 -37.438 -22.938 1 95.25 80 SER A N 1
ATOM 657 C CA . SER A 1 80 ? 13.203 -38.375 -23.5 1 95.25 80 SER A CA 1
ATOM 658 C C . SER A 1 80 ? 12.492 -39.5 -24.234 1 95.25 80 SER A C 1
ATOM 660 O O . SER A 1 80 ? 13.125 -40.281 -24.938 1 95.25 80 SER A O 1
ATOM 662 N N . SER A 1 81 ? 11.234 -39.562 -24.109 1 94.88 81 SER A N 1
ATOM 663 C CA . SER A 1 81 ? 10.5 -40.719 -24.672 1 94.88 81 SER A CA 1
ATOM 664 C C . SER A 1 81 ? 9.852 -40.344 -26 1 94.88 81 SER A C 1
ATOM 666 O O . SER A 1 81 ? 9.586 -39.156 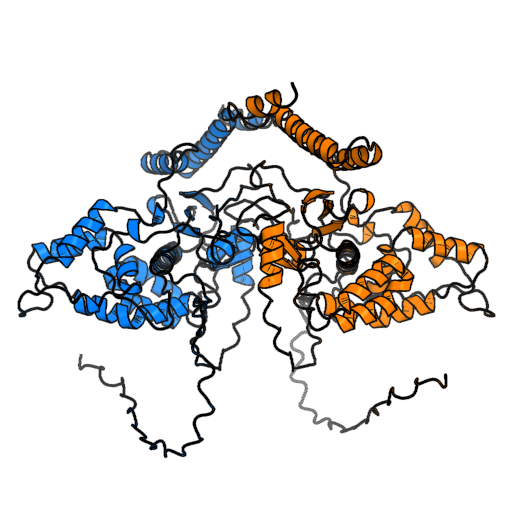-26.266 1 94.88 81 SER A O 1
ATOM 668 N N . SER A 1 82 ? 9.742 -41.406 -26.797 1 96 82 SER A N 1
ATOM 669 C CA . SER A 1 82 ? 8.898 -41.312 -28 1 96 82 SER A CA 1
ATOM 670 C C . SER A 1 82 ? 7.535 -41.938 -27.75 1 96 82 SER A C 1
ATOM 672 O O . SER A 1 82 ? 7.438 -43.031 -27.172 1 96 82 SER A O 1
ATOM 674 N N . PHE A 1 83 ? 6.504 -41.219 -28.078 1 95.81 83 PHE A N 1
ATOM 675 C CA . PHE A 1 83 ? 5.156 -41.75 -27.906 1 95.81 83 PHE A CA 1
ATOM 676 C C . PHE A 1 83 ? 4.223 -41.219 -28.984 1 95.81 83 PHE A C 1
ATOM 678 O O . PHE A 1 83 ? 4.582 -40.312 -29.75 1 95.81 83 PHE A O 1
ATOM 685 N N . VAL A 1 84 ? 3.064 -41.906 -29.094 1 95.5 84 VAL A N 1
ATOM 686 C CA . VAL A 1 84 ? 2.092 -41.562 -30.125 1 95.5 84 VAL A CA 1
ATOM 687 C C . VAL A 1 84 ? 1.336 -40.281 -29.719 1 95.5 84 VAL A C 1
ATOM 689 O O . VAL A 1 84 ? 0.766 -40.219 -28.625 1 95.5 84 VAL A O 1
ATOM 692 N N . GLN A 1 85 ? 1.356 -39.281 -30.5 1 94.31 85 GLN A N 1
ATOM 693 C CA . GLN A 1 85 ? 0.691 -38.031 -30.203 1 94.31 85 GLN A CA 1
ATOM 694 C C . GLN A 1 85 ? -0.654 -37.938 -30.906 1 94.31 85 GLN A C 1
ATOM 696 O O . GLN A 1 85 ? -1.521 -37.156 -30.516 1 94.31 85 GLN A O 1
ATOM 701 N N . GLU A 1 86 ? -0.755 -38.594 -32.031 1 91.94 86 GLU A N 1
ATOM 702 C CA . GLU A 1 86 ? -2.008 -38.688 -32.75 1 91.94 86 GLU A CA 1
ATOM 703 C C . GLU A 1 86 ? -2.291 -40.125 -33.219 1 91.94 86 GLU A C 1
ATOM 705 O O . GLU A 1 86 ? -1.367 -40.875 -33.531 1 91.94 86 GLU A O 1
ATOM 710 N N . GLU A 1 87 ? -3.564 -40.375 -33.25 1 90.06 87 GLU A N 1
ATOM 711 C CA . GLU A 1 87 ? -3.938 -41.75 -33.656 1 90.06 87 GLU A CA 1
ATOM 712 C C . GLU A 1 87 ? -3.42 -42.062 -35.062 1 90.06 87 GLU A C 1
ATOM 714 O O . GLU A 1 87 ? -3.578 -41.25 -35.969 1 90.06 87 GLU A O 1
ATOM 719 N N . GLY A 1 88 ? -2.836 -43.188 -35.219 1 87.62 88 GLY A N 1
ATOM 720 C CA . GLY A 1 88 ? -2.375 -43.656 -36.531 1 87.62 88 GLY A CA 1
ATOM 721 C C . GLY A 1 88 ? -0.976 -43.156 -36.844 1 87.62 88 GLY A C 1
ATOM 722 O O . GLY A 1 88 ? -0.398 -43.562 -37.875 1 87.62 88 GLY A O 1
ATOM 723 N N . GLN A 1 89 ? -0.439 -42.312 -36.062 1 90.12 89 GLN A N 1
ATOM 724 C CA . GLN A 1 89 ? 0.896 -41.781 -36.344 1 90.12 89 GLN A CA 1
ATOM 725 C C . GLN A 1 89 ? 1.96 -42.562 -35.594 1 90.12 89 GLN A C 1
ATOM 727 O O . GLN A 1 89 ? 1.651 -43.281 -34.625 1 90.12 89 GLN A O 1
ATOM 732 N N . LYS A 1 90 ? 3.133 -42.438 -36.156 1 93.12 90 LYS A N 1
ATOM 733 C CA . LYS A 1 90 ? 4.262 -43.094 -35.5 1 93.12 90 LYS A CA 1
ATOM 734 C C . LYS A 1 90 ? 4.672 -42.344 -34.219 1 93.12 90 LYS A C 1
ATOM 736 O O . LYS A 1 90 ? 4.484 -41.125 -34.156 1 93.12 90 LYS A O 1
ATOM 741 N N . ALA A 1 91 ? 5.168 -43.125 -33.312 1 94.81 91 ALA A N 1
ATOM 742 C CA . ALA A 1 91 ? 5.68 -42.531 -32.094 1 94.81 91 ALA A CA 1
ATOM 743 C C . ALA A 1 91 ? 6.824 -41.562 -32.406 1 94.81 91 ALA A C 1
ATOM 745 O O . ALA A 1 91 ? 7.656 -41.812 -33.25 1 94.81 91 ALA A O 1
ATOM 746 N N . ARG A 1 92 ? 6.809 -40.406 -31.75 1 95.38 92 ARG A N 1
ATOM 747 C CA . ARG A 1 92 ? 7.855 -39.406 -31.922 1 95.38 92 ARG A CA 1
ATOM 748 C C . ARG A 1 92 ? 8.109 -38.656 -30.609 1 95.38 92 ARG A C 1
ATOM 750 O O . ARG A 1 92 ? 7.297 -38.719 -29.688 1 95.38 92 ARG A O 1
ATOM 757 N N . ARG A 1 93 ? 9.242 -38.031 -30.609 1 95.75 93 ARG A N 1
ATOM 758 C CA . ARG A 1 93 ? 9.578 -37.188 -29.469 1 95.75 93 ARG A CA 1
ATOM 759 C C . ARG A 1 93 ? 8.852 -35.844 -29.531 1 95.75 93 ARG A C 1
ATOM 761 O O . ARG A 1 93 ? 8.359 -35.469 -30.594 1 95.75 93 ARG A O 1
ATOM 768 N N . ILE A 1 94 ? 8.758 -35.188 -28.453 1 96.38 94 ILE A N 1
ATOM 769 C CA . ILE A 1 94 ? 8.086 -33.875 -28.406 1 96.38 94 ILE A CA 1
ATOM 770 C C . ILE A 1 94 ? 8.914 -32.844 -29.141 1 96.38 94 ILE A C 1
ATOM 772 O O . ILE A 1 94 ? 10.133 -33 -29.281 1 96.38 94 ILE A O 1
ATOM 776 N N . GLU A 1 95 ? 8.242 -31.812 -29.625 1 95.88 95 GLU A N 1
ATOM 777 C CA . GLU A 1 95 ? 8.922 -30.672 -30.234 1 95.88 95 GLU A CA 1
ATOM 778 C C . GLU A 1 95 ? 9.398 -29.672 -29.172 1 95.88 95 GLU A C 1
ATOM 780 O O . GLU A 1 95 ? 8.625 -28.812 -28.734 1 95.88 95 GLU A O 1
ATOM 785 N N . HIS A 1 96 ? 10.641 -29.688 -28.953 1 94.31 96 HIS A N 1
ATOM 786 C CA . HIS A 1 96 ? 11.219 -28.875 -27.906 1 94.31 96 HIS A CA 1
ATOM 787 C C . HIS A 1 96 ? 11.07 -27.375 -28.203 1 94.31 96 HIS A C 1
ATOM 789 O O . HIS A 1 96 ? 10.992 -26.562 -27.281 1 94.31 96 HIS A O 1
ATOM 795 N N . ALA A 1 97 ? 10.984 -27.047 -29.391 1 94.31 97 ALA A N 1
ATOM 796 C CA . ALA A 1 97 ? 10.891 -25.656 -29.812 1 94.31 97 ALA A CA 1
ATOM 797 C C . ALA A 1 97 ? 9.57 -25.031 -29.375 1 94.31 97 ALA A C 1
ATOM 799 O O . ALA A 1 97 ? 9.43 -23.812 -29.344 1 94.31 97 ALA A O 1
ATOM 800 N N . LEU A 1 98 ? 8.633 -25.859 -29.031 1 95.62 98 LEU A N 1
ATOM 801 C CA . LEU A 1 98 ? 7.309 -25.375 -28.656 1 95.62 98 LEU A CA 1
ATOM 802 C C . LEU A 1 98 ? 7.285 -24.969 -27.188 1 95.62 98 LEU A C 1
ATOM 804 O O . LEU A 1 98 ? 6.336 -24.328 -26.734 1 95.62 98 LEU A O 1
ATOM 808 N N . ILE A 1 99 ? 8.344 -25.266 -26.484 1 97 99 ILE A N 1
ATOM 809 C CA . ILE A 1 99 ? 8.352 -25.047 -25.047 1 97 99 ILE A CA 1
ATOM 810 C C . ILE A 1 99 ? 9.109 -23.766 -24.719 1 97 99 ILE A C 1
ATOM 812 O O . ILE A 1 99 ? 10.328 -23.781 -24.547 1 97 99 ILE A O 1
ATOM 816 N N . ASN A 1 100 ? 8.383 -22.688 -24.594 1 95.31 100 ASN A N 1
ATOM 817 C CA . ASN A 1 100 ? 9 -21.469 -24.078 1 95.31 100 ASN A CA 1
ATOM 818 C C . ASN A 1 100 ? 8.781 -21.312 -22.578 1 95.31 100 ASN A C 1
ATOM 820 O O . ASN A 1 100 ? 8.266 -22.219 -21.922 1 95.31 100 ASN A O 1
ATOM 824 N N . ARG A 1 101 ? 9.188 -20.234 -22.031 1 95.5 101 ARG A N 1
ATOM 825 C CA . ARG A 1 101 ? 9.172 -20.047 -20.578 1 95.5 101 ARG A CA 1
ATOM 826 C C . ARG A 1 101 ? 7.746 -20.078 -20.047 1 95.5 101 ARG A C 1
ATOM 828 O O . ARG A 1 101 ? 7.504 -20.578 -18.938 1 95.5 101 ARG A O 1
ATOM 835 N N . PHE A 1 102 ? 6.781 -19.594 -20.812 1 95.12 102 PHE A N 1
ATOM 836 C CA . PHE A 1 102 ? 5.391 -19.594 -20.375 1 95.12 102 PHE A CA 1
ATOM 837 C C . PHE A 1 102 ? 4.824 -21.016 -20.375 1 95.12 102 PHE A C 1
ATOM 839 O O . PHE A 1 102 ? 4.156 -21.422 -19.422 1 95.12 102 PHE A O 1
ATOM 846 N N . VAL A 1 103 ? 5.094 -21.688 -21.438 1 96.81 103 VAL A N 1
ATOM 847 C CA . VAL A 1 103 ? 4.609 -23.062 -21.562 1 96.81 103 VAL A CA 1
ATOM 848 C C . VAL A 1 103 ? 5.207 -23.922 -20.453 1 96.81 103 VAL A C 1
ATOM 850 O O . VAL A 1 103 ? 4.484 -24.656 -19.766 1 96.81 103 VAL A O 1
ATOM 853 N N . TRP A 1 104 ? 6.461 -23.828 -20.297 1 97.75 104 TRP A N 1
ATOM 854 C CA . TRP A 1 104 ? 7.129 -24.609 -19.266 1 97.75 104 TRP A CA 1
ATOM 855 C C . TRP A 1 104 ? 6.543 -24.312 -17.891 1 97.75 104 TRP A C 1
ATOM 857 O O . TRP A 1 104 ? 6.242 -25.219 -17.125 1 97.75 104 TRP A O 1
ATOM 867 N N . ALA A 1 105 ? 6.422 -23.047 -17.594 1 96.81 105 ALA A N 1
ATOM 868 C CA . ALA A 1 105 ? 5.887 -22.641 -16.297 1 96.81 105 ALA A CA 1
ATOM 869 C C . ALA A 1 105 ? 4.465 -23.172 -16.094 1 96.81 105 ALA A C 1
ATOM 871 O O . ALA A 1 105 ? 4.117 -23.641 -15.016 1 96.81 105 ALA A O 1
ATOM 872 N N . ALA A 1 106 ? 3.68 -23.078 -17.094 1 96.62 106 ALA A N 1
ATOM 873 C CA . ALA A 1 106 ? 2.299 -23.547 -17.031 1 96.62 106 ALA A CA 1
ATOM 874 C C . ALA A 1 106 ? 2.246 -25.047 -16.734 1 96.62 106 ALA A C 1
ATOM 876 O O . ALA A 1 106 ? 1.396 -25.516 -15.977 1 96.62 106 ALA A O 1
ATOM 877 N N . ILE A 1 107 ? 3.092 -25.734 -17.375 1 97.06 107 ILE A N 1
ATOM 878 C CA . ILE A 1 107 ? 3.154 -27.188 -17.172 1 97.06 107 ILE A CA 1
ATOM 879 C C . ILE A 1 107 ? 3.611 -27.5 -15.75 1 97.06 107 ILE A C 1
ATOM 881 O O . ILE A 1 107 ? 3.004 -28.328 -15.062 1 97.06 107 ILE A O 1
ATOM 885 N N . TRP A 1 108 ? 4.578 -26.812 -15.312 1 97.25 108 TRP A N 1
ATOM 886 C CA . TRP A 1 108 ? 5.148 -27.109 -14.008 1 97.25 108 TRP A CA 1
ATOM 887 C C . TRP A 1 108 ? 4.121 -26.906 -12.898 1 97.25 108 TRP A C 1
ATOM 889 O O . TRP A 1 108 ? 4.059 -27.688 -11.945 1 97.25 108 TRP A O 1
ATOM 899 N N . VAL A 1 109 ? 3.361 -25.891 -13.039 1 95.38 109 VAL A N 1
ATOM 900 C CA . VAL A 1 109 ? 2.475 -25.547 -11.93 1 95.38 109 VAL A CA 1
ATOM 901 C C . VAL A 1 109 ? 1.184 -26.359 -12.031 1 95.38 109 VAL A C 1
ATOM 903 O O . VAL A 1 109 ? 0.293 -26.219 -11.188 1 95.38 109 VAL A O 1
ATOM 906 N N . ALA A 1 110 ? 1.059 -27.125 -12.984 1 94.31 110 ALA A N 1
ATOM 907 C CA . ALA A 1 110 ? -0.111 -28 -13.117 1 94.31 110 ALA A CA 1
ATOM 908 C C . ALA A 1 110 ? -0.208 -28.969 -11.953 1 94.31 110 ALA A C 1
ATOM 910 O O . ALA A 1 110 ? 0.801 -29.297 -11.32 1 94.31 110 ALA A O 1
ATOM 911 N N . PRO A 1 111 ? -1.415 -29.438 -11.68 1 91.44 111 PRO A N 1
ATOM 912 C CA . PRO A 1 111 ? -1.576 -30.422 -10.602 1 91.44 111 PRO A CA 1
ATOM 913 C C . PRO A 1 111 ? -0.863 -31.734 -10.891 1 91.44 111 PRO A C 1
ATOM 915 O O . PRO A 1 111 ? -0.707 -32.125 -12.055 1 91.44 111 PRO A O 1
ATOM 918 N N . ILE A 1 112 ? -0.509 -32.438 -9.852 1 93.38 112 ILE A N 1
ATOM 919 C CA . ILE A 1 112 ? 0.229 -33.688 -9.969 1 93.38 112 ILE A CA 1
ATOM 920 C C . ILE A 1 112 ? -0.619 -34.719 -10.711 1 93.38 112 ILE A C 1
ATOM 922 O O . ILE A 1 112 ? -0.086 -35.562 -11.43 1 93.38 112 ILE A O 1
ATOM 926 N N . GLU A 1 113 ? -1.922 -34.562 -10.57 1 91.38 113 GLU A N 1
ATOM 927 C CA . GLU A 1 113 ? -2.83 -35.5 -11.227 1 91.38 113 GLU A CA 1
ATOM 928 C C . GLU A 1 113 ? -2.66 -35.469 -12.742 1 91.38 113 GLU A C 1
ATOM 930 O O . GLU A 1 113 ? -2.758 -36.5 -13.406 1 91.38 113 GLU A O 1
ATOM 935 N N . THR A 1 114 ? -2.383 -34.312 -13.25 1 93.75 114 THR A N 1
ATOM 936 C CA . THR A 1 114 ? -2.166 -34.188 -14.688 1 93.75 114 THR A CA 1
ATOM 937 C C . THR A 1 114 ? -0.905 -34.906 -15.125 1 93.75 114 THR A C 1
ATOM 939 O O . THR A 1 114 ? -0.906 -35.594 -16.141 1 93.75 114 THR A O 1
ATOM 942 N N . PHE A 1 115 ? 0.123 -34.844 -14.383 1 96 115 PHE A N 1
ATOM 943 C CA . PHE A 1 115 ? 1.375 -35.531 -14.664 1 96 115 PHE A CA 1
ATOM 944 C C . PHE A 1 115 ? 1.166 -37.062 -14.672 1 96 115 PHE A C 1
ATOM 946 O O . PHE A 1 115 ? 1.636 -37.75 -15.578 1 96 115 PHE A O 1
ATOM 953 N N . ARG A 1 116 ? 0.46 -37.469 -13.711 1 95.69 116 ARG A N 1
ATOM 954 C CA . ARG A 1 116 ? 0.185 -38.906 -13.594 1 95.69 116 ARG A CA 1
ATOM 955 C C . ARG A 1 116 ? -0.651 -39.375 -14.766 1 95.69 116 ARG A C 1
ATOM 957 O O . ARG A 1 116 ? -0.417 -40.469 -15.289 1 95.69 116 ARG A O 1
ATOM 964 N N . GLU A 1 117 ? -1.561 -38.625 -15.125 1 94.75 117 GLU A N 1
ATOM 965 C CA . GLU A 1 117 ? -2.402 -38.969 -16.266 1 94.75 117 GLU A CA 1
ATOM 966 C C . GLU A 1 117 ? -1.583 -39.031 -17.547 1 94.75 117 GLU A C 1
ATOM 968 O O . GLU A 1 117 ? -1.792 -39.938 -18.375 1 94.75 117 GLU A O 1
ATOM 973 N N . TRP A 1 118 ? -0.713 -38.094 -17.766 1 95.88 118 TRP A N 1
ATOM 974 C CA . TRP A 1 118 ? 0.158 -38.125 -18.938 1 95.88 118 TRP A CA 1
ATOM 975 C C . TRP A 1 118 ? 0.988 -39.406 -18.969 1 95.88 118 TRP A C 1
ATOM 977 O O . TRP A 1 118 ? 1.077 -40.094 -20 1 95.88 118 TRP A O 1
ATOM 987 N N . LYS A 1 119 ? 1.562 -39.719 -17.875 1 96.56 119 LYS A N 1
ATOM 988 C CA . LYS A 1 119 ? 2.393 -40.906 -17.797 1 96.56 119 LYS A CA 1
ATOM 989 C C . LYS A 1 119 ? 1.581 -42.156 -18.094 1 96.56 119 LYS A C 1
ATOM 991 O O . LYS A 1 119 ? 2.02 -43.031 -18.844 1 96.56 119 LYS A O 1
ATOM 996 N N . THR A 1 120 ? 0.444 -42.219 -17.484 1 96.44 120 THR A N 1
ATOM 997 C CA . THR A 1 120 ? -0.437 -43.375 -17.688 1 96.44 120 THR A CA 1
ATOM 998 C C . THR A 1 120 ? -0.836 -43.5 -19.156 1 96.44 120 THR A C 1
ATOM 1000 O O . THR A 1 120 ? -0.861 -44.594 -19.703 1 96.44 120 THR A O 1
ATOM 1003 N N . THR A 1 121 ? -1.161 -42.406 -19.719 1 95.94 121 THR A N 1
ATOM 1004 C CA . THR A 1 121 ? -1.55 -42.406 -21.125 1 95.94 121 THR A CA 1
ATOM 1005 C C . THR A 1 121 ? -0.424 -42.938 -22 1 95.94 121 THR A C 1
ATOM 1007 O O . THR A 1 121 ? -0.661 -43.75 -22.891 1 95.94 121 THR A O 1
ATOM 1010 N N . ILE A 1 122 ? 0.797 -42.531 -21.781 1 95.94 122 ILE A N 1
ATOM 1011 C CA . ILE A 1 122 ? 1.956 -42.969 -22.562 1 95.94 122 ILE A CA 1
ATOM 1012 C C . ILE A 1 122 ? 2.238 -44.438 -22.297 1 95.94 122 ILE A C 1
ATOM 1014 O O . ILE A 1 122 ? 2.484 -45.219 -23.234 1 95.94 122 ILE A O 1
ATOM 1018 N N . ASP A 1 123 ? 2.115 -44.875 -21.078 1 94.62 123 ASP A N 1
ATOM 1019 C CA . ASP A 1 123 ? 2.371 -46.25 -20.688 1 94.62 123 ASP A CA 1
ATOM 1020 C C . ASP A 1 123 ? 1.357 -47.188 -21.344 1 94.62 123 ASP A C 1
ATOM 1022 O O . ASP A 1 123 ? 1.671 -48.344 -21.625 1 94.62 123 ASP A O 1
ATOM 1026 N N . ASN A 1 124 ? 0.194 -46.656 -21.531 1 95.19 124 ASN A N 1
ATOM 1027 C CA . ASN A 1 124 ? -0.867 -47.469 -22.125 1 95.19 124 ASN A CA 1
ATOM 1028 C C . ASN A 1 124 ? -0.846 -47.406 -23.641 1 95.19 124 ASN A C 1
ATOM 1030 O O . ASN A 1 124 ? -1.754 -47.906 -24.312 1 95.19 124 ASN A O 1
ATOM 1034 N N . ASP A 1 125 ? 0.088 -46.719 -24.188 1 92.88 125 ASP A N 1
ATOM 1035 C CA . ASP A 1 125 ? 0.265 -46.531 -25.625 1 92.88 125 ASP A CA 1
ATOM 1036 C C . ASP A 1 125 ? -0.933 -45.812 -26.234 1 92.88 125 ASP A C 1
ATOM 1038 O O . ASP A 1 125 ? -1.356 -46.156 -27.344 1 92.88 125 ASP A O 1
ATOM 1042 N N . GLU A 1 126 ? -1.547 -45 -25.438 1 94.62 126 GLU A N 1
ATOM 1043 C CA . GLU A 1 126 ? -2.609 -44.125 -25.938 1 94.62 126 GLU A CA 1
ATOM 1044 C C . GLU A 1 126 ? -2.047 -42.812 -26.453 1 94.62 126 GLU A C 1
ATOM 1046 O O . GLU A 1 126 ? -1.009 -42.344 -25.969 1 94.62 126 GLU A O 1
ATOM 1051 N N . PRO A 1 127 ? -2.719 -42.281 -27.391 1 95.44 127 PRO A N 1
ATOM 1052 C CA . PRO A 1 127 ? -2.207 -41.031 -27.938 1 95.44 127 PRO A CA 1
ATOM 1053 C C . PRO A 1 127 ? -2.289 -39.875 -26.938 1 95.44 127 PRO A C 1
ATOM 1055 O O . PRO A 1 127 ? -3.32 -39.688 -26.281 1 95.44 127 PRO A O 1
ATOM 1058 N N . LEU A 1 128 ? -1.206 -39.156 -26.75 1 95.44 128 LEU A N 1
ATOM 1059 C CA . LEU A 1 128 ? -1.142 -37.906 -25.984 1 95.44 128 LEU A CA 1
ATOM 1060 C C . LEU A 1 128 ? -0.801 -36.719 -26.891 1 95.44 128 LEU A C 1
ATOM 1062 O O . LEU A 1 128 ? 0.325 -36.625 -27.375 1 95.44 128 LEU A O 1
ATOM 1066 N N . HIS A 1 129 ? -1.761 -35.812 -27.094 1 93.81 129 HIS A N 1
ATOM 1067 C CA . HIS A 1 129 ? -1.592 -34.688 -28 1 93.81 129 HIS A CA 1
ATOM 1068 C C . HIS A 1 129 ? -0.779 -33.562 -27.328 1 93.81 129 HIS A C 1
ATOM 1070 O O . HIS A 1 129 ? -1.221 -32.406 -27.281 1 93.81 129 HIS A O 1
ATOM 1076 N N . PHE A 1 130 ? 0.42 -33.906 -27 1 95.81 130 PHE A N 1
ATOM 1077 C CA . PHE A 1 130 ? 1.258 -33 -26.203 1 95.81 130 PHE A CA 1
ATOM 1078 C C . PHE A 1 130 ? 1.716 -31.812 -27.047 1 95.81 130 PHE A C 1
ATOM 1080 O O . PHE A 1 130 ? 1.67 -30.672 -26.578 1 95.81 130 PHE A O 1
ATOM 1087 N N . ASP A 1 131 ? 2.146 -32.062 -28.234 1 95.75 131 ASP A N 1
ATOM 1088 C CA . ASP A 1 131 ? 2.635 -30.984 -29.094 1 95.75 131 ASP A CA 1
ATOM 1089 C C . ASP A 1 131 ? 1.509 -30.016 -29.453 1 95.75 131 ASP A C 1
ATOM 1091 O O . ASP A 1 131 ? 1.722 -28.797 -29.516 1 95.75 131 ASP A O 1
ATOM 1095 N N . ASN A 1 132 ? 0.375 -30.562 -29.688 1 93.5 132 ASN A N 1
ATOM 1096 C CA . ASN A 1 132 ? -0.773 -29.703 -29.969 1 93.5 132 ASN A CA 1
ATOM 1097 C C . ASN A 1 132 ? -1.104 -28.812 -28.781 1 93.5 132 ASN A C 1
ATOM 1099 O O . ASN A 1 132 ? -1.374 -27.625 -28.953 1 93.5 132 ASN A O 1
ATOM 1103 N N . MET A 1 133 ? -1.014 -29.391 -27.672 1 93.81 133 MET A N 1
ATOM 1104 C CA . MET A 1 133 ? -1.282 -28.656 -26.438 1 93.81 133 MET A CA 1
ATOM 1105 C C . MET A 1 133 ? -0.247 -27.562 -26.219 1 93.81 133 MET A C 1
ATOM 1107 O O . MET A 1 133 ? -0.602 -26.406 -25.938 1 93.81 133 MET A O 1
ATOM 1111 N N . THR A 1 134 ? 0.994 -27.891 -26.391 1 95.94 134 THR A N 1
ATOM 1112 C CA . THR A 1 134 ? 2.068 -26.938 -26.141 1 95.94 134 THR A CA 1
ATOM 1113 C C . THR A 1 134 ? 2.066 -25.828 -27.203 1 95.94 134 THR A C 1
ATOM 1115 O O . THR A 1 134 ? 2.383 -24.672 -26.906 1 95.94 134 THR A O 1
ATOM 1118 N N . ALA A 1 135 ? 1.697 -26.172 -28.406 1 94.81 135 ALA A N 1
ATOM 1119 C CA . ALA A 1 135 ? 1.61 -25.172 -29.469 1 94.81 135 ALA A CA 1
ATOM 1120 C C . ALA A 1 135 ? 0.555 -24.109 -29.141 1 94.81 135 ALA A C 1
ATOM 1122 O O . ALA A 1 135 ? 0.788 -22.922 -29.328 1 94.81 135 ALA A O 1
ATOM 1123 N N . LYS A 1 136 ? -0.565 -24.609 -28.719 1 93.25 136 LYS A N 1
ATOM 1124 C CA . LYS A 1 136 ? -1.643 -23.703 -28.328 1 93.25 136 LYS A CA 1
ATOM 1125 C C . LYS A 1 136 ? -1.209 -22.797 -27.188 1 93.25 136 LYS A C 1
ATOM 1127 O O . LYS A 1 136 ? -1.446 -21.594 -27.219 1 93.25 136 LYS A O 1
ATOM 1132 N N . MET A 1 137 ? -0.575 -23.344 -26.234 1 95.06 137 MET A N 1
ATOM 1133 C CA . MET A 1 137 ? -0.11 -22.594 -25.078 1 95.06 137 MET A CA 1
ATOM 1134 C C . MET A 1 137 ? 0.918 -21.547 -25.484 1 95.06 137 MET A C 1
ATOM 1136 O O . MET A 1 137 ? 0.831 -20.391 -25.078 1 95.06 137 MET A O 1
ATOM 1140 N N . LYS A 1 138 ? 1.832 -21.969 -26.25 1 94.38 138 LYS A N 1
ATOM 1141 C CA . LYS A 1 138 ? 2.885 -21.062 -26.703 1 94.38 138 LYS A CA 1
ATOM 1142 C C . LYS A 1 138 ? 2.297 -19.844 -27.391 1 94.38 138 LYS A C 1
ATOM 1144 O O . LYS A 1 138 ? 2.779 -18.719 -27.203 1 94.38 138 LYS A O 1
ATOM 1149 N N . ALA A 1 139 ? 1.246 -20.031 -28.094 1 92.06 139 ALA A N 1
ATOM 1150 C CA . ALA A 1 139 ? 0.639 -18.953 -28.875 1 92.06 139 ALA A CA 1
ATOM 1151 C C . ALA A 1 139 ? -0.19 -18.031 -28 1 92.06 139 ALA A C 1
ATOM 1153 O O . ALA A 1 139 ? -0.249 -16.828 -28.25 1 92.06 139 ALA A O 1
ATOM 1154 N N . LEU A 1 140 ? -0.738 -18.547 -26.953 1 92.62 140 LEU A N 1
ATOM 1155 C CA . LEU A 1 140 ? -1.808 -17.781 -26.312 1 92.62 140 LEU A CA 1
ATOM 1156 C C . LEU A 1 140 ? -1.407 -17.344 -24.922 1 92.62 140 LEU A C 1
ATOM 1158 O O . LEU A 1 140 ? -1.961 -16.391 -24.375 1 92.62 140 LEU A O 1
ATOM 1162 N N . LEU A 1 141 ? -0.486 -17.922 -24.281 1 93.69 141 LEU A N 1
ATOM 1163 C CA . LEU A 1 141 ? -0.18 -17.672 -22.875 1 93.69 141 LEU A CA 1
ATOM 1164 C C . LEU A 1 141 ? 0.38 -16.266 -22.688 1 93.69 141 LEU A C 1
ATOM 1166 O O . LEU A 1 141 ? 0.045 -15.586 -21.719 1 93.69 141 LEU A O 1
ATOM 1170 N N . PRO A 1 142 ? 1.25 -15.781 -23.562 1 90.06 142 PRO A N 1
ATOM 1171 C CA . PRO A 1 142 ? 1.742 -14.414 -23.359 1 90.06 142 PRO A CA 1
ATOM 1172 C C . PRO A 1 142 ? 0.616 -13.383 -23.297 1 90.06 142 PRO A C 1
ATOM 1174 O O . PRO A 1 142 ? 0.633 -12.5 -22.438 1 90.06 142 PRO A O 1
ATOM 1177 N N . GLU A 1 143 ? -0.334 -13.586 -24.125 1 88.94 143 GLU A N 1
ATOM 1178 C CA . GLU A 1 143 ? -1.47 -12.672 -24.125 1 88.94 143 GLU A CA 1
ATOM 1179 C C . GLU A 1 143 ? -2.314 -12.844 -22.859 1 88.94 143 GLU A C 1
ATOM 1181 O O . GLU A 1 143 ? -2.789 -11.867 -22.281 1 88.94 143 GLU A O 1
ATOM 1186 N N . LEU A 1 144 ? -2.543 -14.023 -22.516 1 90 144 LEU A N 1
ATOM 1187 C CA . LEU A 1 144 ? -3.316 -14.297 -21.297 1 90 144 LEU A CA 1
ATOM 1188 C C . LEU A 1 144 ? -2.672 -13.641 -20.094 1 90 144 LEU A C 1
ATOM 1190 O O . LEU A 1 144 ? -3.365 -13.062 -19.25 1 90 144 LEU A O 1
ATOM 1194 N N . VAL A 1 145 ? -1.368 -13.742 -20.016 1 90.75 145 VAL A N 1
ATOM 1195 C CA . VAL A 1 145 ? -0.624 -13.156 -18.906 1 90.75 145 VAL A CA 1
ATOM 1196 C C . VAL A 1 145 ? -0.775 -11.633 -18.922 1 90.75 145 VAL A C 1
ATOM 1198 O O . VAL A 1 145 ? -0.978 -11.008 -17.891 1 90.75 145 VAL A O 1
ATOM 1201 N N . ASN A 1 146 ? -0.749 -11.086 -20.031 1 87.44 146 ASN A N 1
ATOM 1202 C CA . ASN A 1 146 ? -0.93 -9.648 -20.156 1 87.44 146 ASN A CA 1
ATOM 1203 C C . ASN A 1 146 ? -2.318 -9.211 -19.703 1 87.44 146 ASN A C 1
ATOM 1205 O O . ASN A 1 146 ? -2.459 -8.203 -19.016 1 87.44 146 ASN A O 1
ATOM 1209 N N . ILE A 1 147 ? -3.232 -9.977 -20.109 1 83.81 147 ILE A N 1
ATOM 1210 C CA . ILE A 1 147 ? -4.605 -9.68 -19.703 1 83.81 147 ILE A CA 1
ATOM 1211 C C . ILE A 1 147 ? -4.727 -9.781 -18.188 1 83.81 147 ILE A C 1
ATOM 1213 O O . ILE A 1 147 ? -5.297 -8.898 -17.547 1 83.81 147 ILE A O 1
ATOM 1217 N N . TRP A 1 148 ? -4.172 -10.766 -17.656 1 87.31 148 TRP A N 1
ATOM 1218 C CA . TRP A 1 148 ? -4.262 -11 -16.219 1 87.31 148 TRP A CA 1
ATOM 1219 C C . TRP A 1 148 ? -3.611 -9.867 -15.438 1 87.31 148 TRP A C 1
ATOM 1221 O O . TRP A 1 148 ? -4.102 -9.477 -14.375 1 87.31 148 TRP A O 1
ATOM 1231 N N . LYS A 1 149 ? -2.578 -9.32 -15.961 1 86.31 149 LYS A N 1
ATOM 1232 C CA . LYS A 1 149 ? -1.833 -8.258 -15.281 1 86.31 149 LYS A CA 1
ATOM 1233 C C . LYS A 1 149 ? -2.436 -6.891 -15.57 1 86.31 149 LYS A C 1
ATOM 1235 O O . LYS A 1 149 ? -1.924 -5.871 -15.109 1 86.31 149 LYS A O 1
ATOM 1240 N N . GLY A 1 150 ? -3.502 -6.844 -16.281 1 76.69 150 GLY A N 1
ATOM 1241 C CA . GLY A 1 150 ? -4.195 -5.598 -16.578 1 76.69 150 GLY A CA 1
ATOM 1242 C C . GLY A 1 150 ? -3.523 -4.781 -17.656 1 76.69 150 GLY A C 1
ATOM 1243 O O . GLY A 1 150 ? -3.762 -3.576 -17.781 1 76.69 150 GLY A O 1
ATOM 1244 N N . LYS A 1 151 ? -2.52 -5.262 -18.219 1 64.62 151 LYS A N 1
ATOM 1245 C CA . LYS A 1 151 ? -1.847 -4.547 -19.312 1 64.62 151 LYS A CA 1
ATOM 1246 C C . LYS A 1 151 ? -2.666 -4.602 -20.594 1 64.62 151 LYS A C 1
ATOM 1248 O O . LYS A 1 151 ? -3.262 -5.633 -20.906 1 64.62 151 LYS A O 1
ATOM 1253 N N . ASN A 1 152 ? -3.271 -3.246 -20.828 1 54.25 152 ASN A N 1
ATOM 1254 C CA . ASN A 1 152 ? -4.055 -3.184 -22.047 1 54.25 152 ASN A CA 1
ATOM 1255 C C . ASN A 1 152 ? -3.215 -3.551 -23.266 1 54.25 152 ASN A C 1
ATOM 1257 O O . ASN A 1 152 ? -2.039 -3.188 -23.344 1 54.25 152 ASN A O 1
ATOM 1261 N N . PRO A 1 153 ? -3.615 -4.43 -23.906 1 49.69 153 PRO A N 1
ATOM 1262 C CA . PRO A 1 153 ? -2.885 -4.699 -25.156 1 49.69 153 PRO A CA 1
ATOM 1263 C C . PRO A 1 153 ? -2.57 -3.43 -25.938 1 49.69 153 PRO A C 1
ATOM 1265 O O . PRO A 1 153 ? -3.316 -2.451 -25.859 1 49.69 153 PRO A O 1
ATOM 1268 N N . SER A 1 154 ? -1.274 -3.072 -26.078 1 45.41 154 SER A N 1
ATOM 1269 C CA . SER A 1 154 ? -0.606 -1.962 -26.75 1 45.41 154 SER A CA 1
ATOM 1270 C C . SER A 1 154 ? -1.563 -1.22 -27.672 1 45.41 154 SER A C 1
ATOM 1272 O O . SER A 1 154 ? -1.388 -0.027 -27.938 1 45.41 154 SER A O 1
ATOM 1274 N N . GLY A 1 155 ? -2.404 -1.858 -28.422 1 42 155 GLY A N 1
ATOM 1275 C CA . GLY A 1 155 ? -3.008 -1.241 -29.594 1 42 155 GLY A CA 1
ATOM 1276 C C . GLY A 1 155 ? -4.324 -0.55 -29.297 1 42 155 GLY A C 1
ATOM 1277 O O . GLY A 1 155 ? -4.926 0.065 -30.172 1 42 155 GLY A O 1
ATOM 1278 N N . SER A 1 156 ? -5.129 -0.983 -28.453 1 40.59 156 SER A N 1
ATOM 1279 C CA . SER A 1 156 ? -6.473 -0.42 -28.531 1 40.59 156 SER A CA 1
ATOM 1280 C C . SER A 1 156 ? -6.582 0.869 -27.719 1 40.59 156 SER A C 1
ATOM 1282 O O . SER A 1 156 ? -6.316 0.875 -26.516 1 40.59 156 SER A O 1
ATOM 1284 N N . SER A 1 157 ? -6.207 1.882 -28.234 1 41.78 157 SER A N 1
ATOM 1285 C CA . SER A 1 157 ? -6.453 3.262 -27.828 1 41.78 157 SER A CA 1
ATOM 1286 C C . SER A 1 157 ? -7.727 3.375 -27 1 41.78 157 SER A C 1
ATOM 1288 O O . SER A 1 157 ? -7.961 4.398 -26.344 1 41.78 157 SER A O 1
ATOM 1290 N N . ASN A 1 158 ? -8.711 2.596 -27.375 1 41.44 158 ASN A N 1
ATOM 1291 C CA . ASN A 1 158 ? -10.039 2.82 -26.828 1 41.44 158 ASN A CA 1
ATOM 1292 C C . ASN A 1 158 ? -10.156 2.281 -25.406 1 41.44 158 ASN A C 1
ATOM 1294 O O . ASN A 1 158 ? -10.68 1.185 -25.188 1 41.44 158 ASN A O 1
ATOM 1298 N N . VAL A 1 159 ? -9.188 2.545 -24.766 1 49.53 159 VAL A N 1
ATOM 1299 C CA . VAL A 1 159 ? -9.25 2.123 -23.375 1 49.53 159 VAL A CA 1
ATOM 1300 C C . VAL A 1 159 ? -10.586 2.541 -22.766 1 49.53 159 VAL A C 1
ATOM 1302 O O . VAL A 1 159 ? -10.883 3.734 -22.672 1 49.53 159 VAL A O 1
ATOM 1305 N N . GLN A 1 160 ? -11.648 1.708 -23.031 1 51.81 160 GLN A N 1
ATOM 1306 C CA . GLN A 1 160 ? -12.867 2.002 -22.281 1 51.81 160 GLN A CA 1
ATOM 1307 C C . GLN A 1 160 ? -12.57 2.305 -20.828 1 51.81 160 GLN A C 1
ATOM 1309 O O . GLN A 1 160 ? -11.75 1.624 -20.203 1 51.81 160 GLN A O 1
ATOM 1314 N N . PRO A 1 161 ? -12.938 3.424 -20.422 1 55.31 161 PRO A N 1
ATOM 1315 C CA . PRO A 1 161 ? -12.75 3.771 -19.016 1 55.31 161 PRO A CA 1
ATOM 1316 C C . PRO A 1 161 ? -13.211 2.668 -18.062 1 55.31 161 PRO A C 1
ATOM 1318 O O . PRO A 1 161 ? -14.195 1.985 -18.344 1 55.31 161 PRO A O 1
ATOM 1321 N N . ARG A 1 162 ? -12.398 2.23 -17.297 1 60.38 162 ARG A N 1
ATOM 1322 C CA . ARG A 1 162 ? -12.773 1.25 -16.281 1 60.38 162 ARG A CA 1
ATOM 1323 C C . ARG A 1 162 ? -14.055 1.657 -15.57 1 60.38 162 ARG A C 1
ATOM 1325 O O . ARG A 1 162 ? -14.242 2.828 -15.234 1 60.38 162 ARG A O 1
ATOM 1332 N N . PRO A 1 163 ? -15.023 0.623 -15.57 1 58.97 163 PRO A N 1
ATOM 1333 C CA . PRO A 1 163 ? -16.234 0.964 -14.805 1 58.97 163 PRO A CA 1
ATOM 1334 C C . PRO A 1 163 ? -15.93 1.332 -13.359 1 58.97 163 PRO A C 1
ATOM 1336 O O . PRO A 1 163 ? -14.914 0.899 -12.805 1 58.97 163 PRO A O 1
ATOM 1339 N N . ALA A 1 164 ? -16.641 2.248 -12.93 1 60.66 164 ALA A N 1
ATOM 1340 C CA . ALA A 1 164 ? -16.516 2.6 -11.516 1 60.66 164 ALA A CA 1
ATOM 1341 C C . ALA A 1 164 ? -16.766 1.384 -10.625 1 60.66 164 ALA A C 1
ATOM 1343 O O . ALA A 1 164 ? -17.609 0.546 -10.93 1 60.66 164 ALA A O 1
ATOM 1344 N N . ARG A 1 165 ? -15.914 1.144 -9.734 1 63.84 165 ARG A N 1
ATOM 1345 C CA . ARG A 1 165 ? -16.094 0.072 -8.758 1 63.84 165 ARG A CA 1
ATOM 1346 C C . ARG A 1 165 ? -17.453 0.176 -8.078 1 63.84 165 ARG A C 1
ATOM 1348 O O . ARG A 1 165 ? -17.922 1.275 -7.762 1 63.84 165 ARG A O 1
ATOM 1355 N N . MET A 1 166 ? -18.078 -0.998 -8.086 1 71.75 166 MET A N 1
ATOM 1356 C CA . MET A 1 166 ? -19.375 -1.036 -7.418 1 71.75 166 MET A CA 1
ATOM 1357 C C . MET A 1 166 ? -19.219 -0.975 -5.902 1 71.75 166 MET A C 1
ATOM 1359 O O . MET A 1 166 ? -18.422 -1.72 -5.332 1 71.75 166 MET A O 1
ATOM 1363 N N . GLU A 1 167 ? -19.938 -0.169 -5.371 1 77.5 167 GLU A N 1
ATOM 1364 C CA . GLU A 1 167 ? -19.812 0.085 -3.939 1 77.5 167 GLU A CA 1
ATOM 1365 C C . GLU A 1 167 ? -20.438 -1.048 -3.123 1 77.5 167 GLU A C 1
ATOM 1367 O O . GLU A 1 167 ? -19.938 -1.394 -2.053 1 77.5 167 GLU A O 1
ATOM 1372 N N . ALA A 1 168 ? -21.422 -1.655 -3.666 1 81.5 168 ALA A N 1
ATOM 1373 C CA . ALA A 1 168 ? -22.172 -2.645 -2.885 1 81.5 168 ALA A CA 1
ATOM 1374 C C . ALA A 1 168 ? -21.312 -3.889 -2.633 1 81.5 168 ALA A C 1
ATOM 1376 O O . ALA A 1 168 ? -21.172 -4.324 -1.489 1 81.5 168 ALA A O 1
ATOM 1377 N N . PRO A 1 169 ? -20.719 -4.418 -3.666 1 85 169 PRO A N 1
ATOM 1378 C CA . PRO A 1 169 ? -19.859 -5.582 -3.406 1 85 169 PRO A CA 1
ATOM 1379 C C . PRO A 1 169 ? -18.688 -5.254 -2.498 1 85 169 PRO A C 1
ATOM 1381 O O . PRO A 1 169 ? -18.281 -6.086 -1.68 1 85 169 PRO A O 1
ATOM 1384 N N . LYS A 1 170 ? -18.188 -4.125 -2.67 1 86.62 170 LYS A N 1
ATOM 1385 C CA . LYS A 1 170 ? -17.078 -3.684 -1.812 1 86.62 170 LYS A CA 1
ATOM 1386 C C . LYS A 1 170 ? -17.516 -3.633 -0.35 1 86.62 170 LYS A C 1
ATOM 1388 O O . LYS A 1 170 ? -16.812 -4.133 0.529 1 86.62 170 LYS A O 1
ATOM 1393 N N . ARG A 1 171 ? -18.641 -3.094 -0.109 1 86.12 171 ARG A N 1
ATOM 1394 C CA . ARG A 1 171 ? -19.172 -3.002 1.246 1 86.12 171 ARG A CA 1
ATOM 1395 C C . ARG A 1 171 ? -19.438 -4.387 1.826 1 86.12 171 ARG A C 1
ATOM 1397 O O . ARG A 1 171 ? -19.141 -4.645 2.994 1 86.12 171 ARG A O 1
ATOM 1404 N N . ALA A 1 172 ? -19.953 -5.184 1.036 1 88 172 ALA A N 1
ATOM 1405 C CA . ALA A 1 172 ? -20.25 -6.543 1.481 1 88 172 ALA A CA 1
ATOM 1406 C C . ALA A 1 172 ? -18.984 -7.27 1.904 1 88 172 ALA A C 1
ATOM 1408 O O . ALA A 1 172 ? -18.969 -7.969 2.918 1 88 172 ALA A O 1
ATOM 1409 N N . ALA A 1 173 ? -17.938 -7.117 1.166 1 91.25 173 ALA A N 1
ATOM 1410 C CA . ALA A 1 173 ? -16.656 -7.75 1.488 1 91.25 173 ALA A CA 1
ATOM 1411 C C . ALA A 1 173 ? -16.078 -7.184 2.781 1 91.25 173 ALA A C 1
ATOM 1413 O O . ALA A 1 173 ? -15.562 -7.93 3.617 1 91.25 173 ALA A O 1
ATOM 1414 N N . LEU A 1 174 ? -16.156 -5.898 2.92 1 90.56 174 LEU A N 1
ATOM 1415 C CA . LEU A 1 174 ? -15.648 -5.25 4.125 1 90.56 174 LEU A CA 1
ATOM 1416 C C . LEU A 1 174 ? -16.422 -5.699 5.355 1 90.56 174 LEU A C 1
ATOM 1418 O O . LEU A 1 174 ? -15.836 -5.973 6.402 1 90.56 174 LEU A O 1
ATOM 1422 N N . GLU A 1 175 ? -17.719 -5.781 5.215 1 89 175 GLU A N 1
ATOM 1423 C CA . GLU A 1 175 ? -18.547 -6.234 6.324 1 89 175 GLU A CA 1
ATOM 1424 C C . GLU A 1 175 ? -18.25 -7.688 6.684 1 89 175 GLU A C 1
ATOM 1426 O O . GLU A 1 175 ? -18.109 -8.023 7.859 1 89 175 GLU A O 1
ATOM 1431 N N . ARG A 1 176 ? -18.156 -8.453 5.676 1 91.56 176 ARG A N 1
ATOM 1432 C CA . ARG A 1 176 ? -17.812 -9.859 5.879 1 91.56 176 ARG A CA 1
ATOM 1433 C C . ARG A 1 176 ? -16.516 -10 6.672 1 91.56 176 ARG A C 1
ATOM 1435 O O . ARG A 1 176 ? -16.422 -10.828 7.574 1 91.56 176 ARG A O 1
ATOM 1442 N N . ASP A 1 177 ? -15.57 -9.18 6.348 1 92.31 177 ASP A N 1
ATOM 1443 C CA . ASP A 1 177 ? -14.227 -9.281 6.918 1 92.31 177 ASP A CA 1
ATOM 1444 C C . ASP A 1 177 ? -14.094 -8.391 8.156 1 92.31 177 ASP A C 1
ATOM 1446 O O . ASP A 1 177 ? -12.984 -8.125 8.617 1 92.31 177 ASP A O 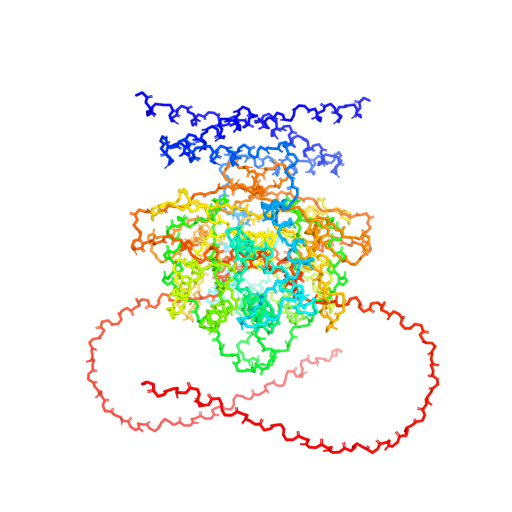1
ATOM 1450 N N . ASN A 1 178 ? -15.188 -7.816 8.648 1 89.06 178 ASN A N 1
ATOM 1451 C CA . ASN A 1 178 ? -15.258 -6.992 9.852 1 89.06 178 ASN A CA 1
ATOM 1452 C C . ASN A 1 178 ? -14.383 -5.746 9.727 1 89.06 178 ASN A C 1
ATOM 1454 O O . ASN A 1 178 ? -13.766 -5.316 10.695 1 89.06 178 ASN A O 1
ATOM 1458 N N . TYR A 1 179 ? -14.227 -5.293 8.492 1 88.56 179 TYR A N 1
ATOM 1459 C CA . TYR A 1 179 ? -13.5 -4.066 8.18 1 88.56 179 TYR A CA 1
ATOM 1460 C C . TYR A 1 179 ? -12.047 -4.168 8.625 1 88.56 179 TYR A C 1
ATOM 1462 O O . TYR A 1 179 ? -11.469 -3.189 9.109 1 88.56 179 TYR A O 1
ATOM 1470 N N . ARG A 1 180 ? -11.547 -5.391 8.484 1 91.12 180 ARG A N 1
ATOM 1471 C CA . ARG A 1 180 ? -10.148 -5.629 8.852 1 91.12 180 ARG A CA 1
ATOM 1472 C C . ARG A 1 180 ? -9.422 -6.398 7.754 1 91.12 180 ARG A C 1
ATOM 1474 O O . ARG A 1 180 ? -10.047 -7.113 6.965 1 91.12 180 ARG A O 1
ATOM 1481 N N . CYS A 1 181 ? -8.156 -6.141 7.711 1 94.19 181 CYS A N 1
ATOM 1482 C CA . CYS A 1 181 ? -7.316 -7.043 6.926 1 94.19 181 CYS A CA 1
ATOM 1483 C C . CYS A 1 181 ? -7.426 -8.469 7.441 1 94.19 181 CYS A C 1
ATOM 1485 O O . CYS A 1 181 ? -7.113 -8.742 8.602 1 94.19 181 CYS A O 1
ATOM 1487 N N . VAL A 1 182 ? -7.727 -9.367 6.633 1 95.5 182 VAL A N 1
ATOM 1488 C CA . VAL A 1 182 ? -8.023 -10.727 7.078 1 95.5 182 VAL A CA 1
ATOM 1489 C C . VAL A 1 182 ? -6.734 -11.438 7.469 1 95.5 182 VAL A C 1
ATOM 1491 O O . VAL A 1 182 ? -6.762 -12.422 8.211 1 95.5 182 VAL A O 1
ATOM 1494 N N . ILE A 1 183 ? -5.602 -10.977 7.027 1 94.25 183 ILE A N 1
ATOM 1495 C CA . ILE A 1 183 ? -4.324 -11.617 7.312 1 94.25 183 ILE A CA 1
ATOM 1496 C C . ILE A 1 183 ? -3.691 -11 8.555 1 94.25 183 ILE A C 1
ATOM 1498 O O . ILE A 1 183 ? -3.271 -11.711 9.469 1 94.25 183 ILE A O 1
ATOM 1502 N N . LEU A 1 184 ? -3.682 -9.688 8.625 1 91.38 184 LEU A N 1
ATOM 1503 C CA . LEU A 1 184 ? -2.928 -9.016 9.68 1 91.38 184 LEU A CA 1
ATOM 1504 C C . LEU A 1 184 ? -3.852 -8.555 10.805 1 91.38 184 LEU A C 1
ATOM 1506 O O . LEU A 1 184 ? -3.387 -8.188 11.883 1 91.38 184 LEU A O 1
ATOM 1510 N N . GLY A 1 185 ? -5.141 -8.43 10.555 1 88.81 185 GLY A N 1
ATOM 1511 C CA . GLY A 1 185 ? -6.094 -7.961 11.547 1 88.81 185 GLY A CA 1
ATOM 1512 C C . GLY A 1 185 ? -6.133 -6.449 11.672 1 88.81 185 GLY A C 1
ATOM 1513 O O . GLY A 1 185 ? -6.871 -5.906 12.5 1 88.81 185 GLY A O 1
ATOM 1514 N N . SER A 1 186 ? -5.41 -5.781 10.883 1 86.44 186 SER A N 1
ATOM 1515 C CA . SER A 1 186 ? -5.293 -4.332 10.984 1 86.44 186 SER A CA 1
ATOM 1516 C C . SER A 1 186 ? -6.543 -3.637 10.453 1 86.44 186 SER A C 1
ATOM 1518 O O . SER A 1 186 ? -7.25 -4.188 9.609 1 86.44 186 SER A O 1
ATOM 1520 N N . HIS A 1 187 ? -6.727 -2.422 10.883 1 86.56 187 HIS A N 1
ATOM 1521 C CA . HIS A 1 187 ? -7.82 -1.58 10.414 1 86.56 187 HIS A CA 1
ATOM 1522 C C . HIS A 1 187 ? -7.488 -0.946 9.07 1 86.56 187 HIS A C 1
ATOM 1524 O O . HIS A 1 187 ? -6.367 -1.085 8.57 1 86.56 187 HIS A O 1
ATOM 1530 N N . ASP A 1 188 ? -8.516 -0.359 8.438 1 85.31 188 ASP A N 1
ATOM 1531 C CA . ASP A 1 188 ? -8.383 0.404 7.195 1 85.31 188 ASP A CA 1
ATOM 1532 C C . ASP A 1 188 ? -7.98 -0.501 6.035 1 85.31 188 ASP A C 1
ATOM 1534 O O . ASP A 1 188 ? -6.988 -0.238 5.352 1 85.31 188 ASP A O 1
ATOM 1538 N N . PRO A 1 189 ? -8.703 -1.556 5.91 1 90.12 189 PRO A N 1
ATOM 1539 C CA . PRO A 1 189 ? -8.367 -2.459 4.809 1 90.12 189 PRO A CA 1
ATOM 1540 C C . PRO A 1 189 ? -8.781 -1.905 3.447 1 90.12 189 PRO A C 1
ATOM 1542 O O . PRO A 1 189 ? -9.609 -0.999 3.371 1 90.12 189 PRO A O 1
ATOM 1545 N N . GLN A 1 190 ? -8.07 -2.381 2.488 1 90.31 190 GLN A N 1
ATOM 1546 C CA . GLN A 1 190 ? -8.469 -2.219 1.094 1 90.31 190 GLN A CA 1
ATOM 1547 C C . GLN A 1 190 ? -9.094 -3.502 0.547 1 90.31 190 GLN A C 1
ATOM 1549 O O . GLN A 1 190 ? -8.68 -4.605 0.921 1 90.31 190 GLN A O 1
ATOM 1554 N N . VAL A 1 191 ? -10.07 -3.254 -0.251 1 91.56 191 VAL A N 1
ATOM 1555 C CA . VAL A 1 191 ? -10.648 -4.422 -0.901 1 91.56 191 VAL A CA 1
ATOM 1556 C C . VAL A 1 191 ? -9.836 -4.789 -2.137 1 91.56 191 VAL A C 1
ATOM 1558 O O . VAL A 1 191 ? -9.648 -3.963 -3.033 1 91.56 191 VAL A O 1
ATOM 1561 N N . ALA A 1 192 ? -9.281 -5.949 -2.115 1 93.19 192 ALA A N 1
ATOM 1562 C CA . ALA A 1 192 ? -8.508 -6.477 -3.236 1 93.19 192 ALA A CA 1
ATOM 1563 C C . ALA A 1 192 ? -9.32 -7.484 -4.039 1 93.19 192 ALA A C 1
ATOM 1565 O O . ALA A 1 192 ? -10.023 -8.32 -3.469 1 93.19 192 ALA A O 1
ATOM 1566 N N . HIS A 1 193 ? -9.234 -7.309 -5.289 1 90.94 193 HIS A N 1
ATOM 1567 C CA . HIS A 1 193 ? -9.828 -8.32 -6.152 1 90.94 193 HIS A CA 1
ATOM 1568 C C . HIS A 1 193 ? -8.883 -9.5 -6.355 1 90.94 193 HIS A C 1
ATOM 1570 O O . HIS A 1 193 ? -7.68 -9.312 -6.562 1 90.94 193 HIS A O 1
ATOM 1576 N N . ILE A 1 194 ? -9.414 -10.648 -6.258 1 91.31 194 ILE A N 1
ATOM 1577 C CA . ILE A 1 194 ? -8.633 -11.859 -6.488 1 91.31 194 ILE A CA 1
ATOM 1578 C C . ILE A 1 194 ? -8.297 -11.984 -7.973 1 91.31 194 ILE A C 1
ATOM 1580 O O . ILE A 1 194 ? -7.125 -12.109 -8.344 1 91.31 194 ILE A O 1
ATOM 1584 N N . TYR A 1 195 ? -9.32 -12.031 -8.742 1 87 195 TYR A N 1
ATOM 1585 C CA . TYR A 1 195 ? -9.102 -11.711 -10.148 1 87 195 TYR A CA 1
ATOM 1586 C C . TYR A 1 195 ? -8.969 -10.203 -10.344 1 87 195 TYR A C 1
ATOM 1588 O O . TYR A 1 195 ? -9.867 -9.445 -9.977 1 87 195 TYR A O 1
ATOM 1596 N N . PRO A 1 196 ? -7.93 -9.82 -10.906 1 82.06 196 PRO A N 1
ATOM 1597 C CA . PRO A 1 196 ? -7.59 -8.391 -10.867 1 82.06 196 PRO A CA 1
ATOM 1598 C C . PRO A 1 196 ? -8.656 -7.512 -11.516 1 82.06 196 PRO A C 1
ATOM 1600 O O . PRO A 1 196 ? -9.125 -7.816 -12.617 1 82.06 196 PRO A O 1
ATOM 1603 N N . TYR A 1 197 ? -8.883 -6.406 -10.859 1 74.06 197 TYR A N 1
ATOM 1604 C CA . TYR A 1 197 ? -9.875 -5.438 -11.32 1 74.06 197 TYR A CA 1
ATOM 1605 C C . TYR A 1 197 ? -9.453 -4.824 -12.648 1 74.06 197 TYR A C 1
ATOM 1607 O O . TYR A 1 197 ? -10.305 -4.543 -13.5 1 74.06 197 TYR A O 1
ATOM 1615 N N . ALA A 1 198 ? -8.219 -4.645 -12.781 1 67.38 198 ALA A N 1
ATOM 1616 C CA . ALA A 1 198 ? -7.691 -4.043 -14.008 1 67.38 198 ALA A CA 1
ATOM 1617 C C . ALA A 1 198 ? -8.07 -4.871 -15.227 1 67.38 198 ALA A C 1
ATOM 1619 O O . ALA A 1 198 ? -8.117 -4.352 -16.344 1 67.38 198 ALA A O 1
ATOM 1620 N N . SER A 1 199 ? -8.43 -6.078 -14.969 1 71.69 199 SER A N 1
ATOM 1621 C CA . SER A 1 199 ? -8.711 -6.996 -16.062 1 71.69 199 SER A CA 1
ATOM 1622 C C . SER A 1 199 ? -10.203 -7.312 -16.156 1 71.69 199 SER A C 1
ATOM 1624 O O . SER A 1 199 ? -10.609 -8.188 -16.922 1 71.69 199 SER A O 1
ATOM 1626 N N . ILE A 1 200 ? -10.883 -6.59 -15.43 1 71.94 200 ILE A N 1
ATOM 1627 C CA . ILE A 1 200 ? -12.289 -6.965 -15.281 1 71.94 200 ILE A CA 1
ATOM 1628 C C . ILE A 1 200 ? -13 -6.848 -16.625 1 71.94 200 ILE A C 1
ATOM 1630 O O . ILE A 1 200 ? -13.891 -7.641 -16.938 1 71.94 200 ILE A O 1
ATOM 1634 N N . LEU A 1 201 ? -12.555 -5.879 -17.391 1 70.19 201 LEU A N 1
ATOM 1635 C CA . LEU A 1 201 ? -13.195 -5.672 -18.688 1 70.19 201 LEU A CA 1
ATOM 1636 C C . LEU A 1 201 ? -12.875 -6.816 -19.641 1 70.19 201 LEU A C 1
ATOM 1638 O O . LEU A 1 201 ? -13.617 -7.062 -20.594 1 70.19 201 LEU A O 1
ATOM 1642 N N . ASN A 1 202 ? -11.82 -7.488 -19.328 1 74.56 202 ASN A N 1
ATOM 1643 C CA . ASN A 1 202 ? -11.391 -8.578 -20.203 1 74.56 202 ASN A CA 1
ATOM 1644 C C . ASN A 1 202 ? -11.688 -9.938 -19.578 1 74.56 202 ASN A C 1
ATOM 1646 O O . ASN A 1 202 ? -11.094 -10.945 -19.969 1 74.56 202 ASN A O 1
ATOM 1650 N N . ALA A 1 203 ? -12.547 -9.891 -18.703 1 74.75 203 ALA A N 1
ATOM 1651 C CA . ALA A 1 203 ? -12.82 -11.109 -17.938 1 74.75 203 ALA A CA 1
ATOM 1652 C C . ALA A 1 203 ? -13.328 -12.219 -18.859 1 74.75 203 ALA A C 1
ATOM 1654 O O . ALA A 1 203 ? -12.922 -13.375 -18.734 1 74.75 203 ALA A O 1
ATOM 1655 N N . SER A 1 204 ? -14.18 -11.875 -19.688 1 74.25 204 SER A N 1
ATOM 1656 C CA . SER A 1 204 ? -14.719 -12.859 -20.609 1 74.25 204 SER A CA 1
ATOM 1657 C C . SER A 1 204 ? -13.625 -13.43 -21.516 1 74.25 204 SER A C 1
ATOM 1659 O O . SER A 1 204 ? -13.539 -14.648 -21.703 1 74.25 204 SER A O 1
ATOM 1661 N N . ARG A 1 205 ? -12.844 -12.578 -22.031 1 77.94 205 ARG A N 1
ATOM 1662 C CA . ARG A 1 205 ? -11.734 -13.008 -22.891 1 77.94 205 ARG A CA 1
ATOM 1663 C C . ARG A 1 205 ? -10.75 -13.859 -22.094 1 77.94 205 ARG A C 1
ATOM 1665 O O . ARG A 1 205 ? -10.289 -14.891 -22.594 1 77.94 205 ARG A O 1
ATOM 1672 N N . CYS A 1 206 ? -10.469 -13.453 -20.984 1 78.5 206 CYS A N 1
ATOM 1673 C CA . CYS A 1 206 ? -9.578 -14.203 -20.109 1 78.5 206 CYS A CA 1
ATOM 1674 C C . CYS A 1 206 ? -10.117 -15.609 -19.844 1 78.5 206 CYS A C 1
ATOM 1676 O O . CYS A 1 206 ? -9.375 -16.594 -19.922 1 78.5 206 CYS A O 1
ATOM 1678 N N . SER A 1 207 ? -11.352 -15.609 -19.578 1 76.69 207 SER A N 1
ATOM 1679 C CA . SER A 1 207 ? -12 -16.891 -19.297 1 76.69 207 SER A CA 1
ATOM 1680 C C . SER A 1 207 ? -11.93 -17.828 -20.5 1 76.69 207 SER A C 1
ATOM 1682 O O . SER A 1 207 ? -11.547 -18.984 -20.375 1 76.69 207 SER A O 1
ATOM 1684 N N . THR A 1 208 ? -12.234 -17.297 -21.594 1 77.62 208 THR A N 1
ATOM 1685 C CA . THR A 1 208 ? -12.211 -18.094 -22.812 1 77.62 208 THR A CA 1
ATOM 1686 C C . THR A 1 208 ? -10.805 -18.594 -23.109 1 77.62 208 THR A C 1
ATOM 1688 O O . THR A 1 208 ? -10.609 -19.766 -23.438 1 77.62 208 THR A O 1
ATOM 1691 N N . MET A 1 209 ? -9.922 -17.766 -22.969 1 81.06 209 MET A N 1
ATOM 1692 C CA . MET A 1 209 ? -8.531 -18.125 -23.25 1 81.06 209 MET A CA 1
ATOM 1693 C C . MET A 1 209 ? -8.031 -19.156 -22.234 1 81.06 209 MET A C 1
ATOM 1695 O O . MET A 1 209 ? -7.355 -20.109 -22.609 1 81.06 209 MET A O 1
ATOM 1699 N N . THR A 1 210 ? -8.359 -18.922 -21.078 1 79.5 210 THR A N 1
ATOM 1700 C CA . THR A 1 210 ? -7.961 -19.859 -20.047 1 79.5 210 THR A CA 1
ATOM 1701 C C . THR A 1 210 ? -8.5 -21.266 -20.328 1 79.5 210 THR A C 1
ATOM 1703 O O . THR A 1 210 ? -7.785 -22.25 -20.203 1 79.5 210 THR A O 1
ATOM 1706 N N . ARG A 1 211 ? -9.719 -21.266 -20.703 1 79.38 211 ARG A N 1
ATOM 1707 C CA . ARG A 1 211 ? -10.344 -22.547 -21.047 1 79.38 211 ARG A CA 1
ATOM 1708 C C . ARG A 1 211 ? -9.617 -23.219 -22.203 1 79.38 211 ARG A C 1
ATOM 1710 O O . ARG A 1 211 ? -9.328 -24.406 -22.141 1 79.38 211 ARG A O 1
ATOM 1717 N N . PHE A 1 212 ? -9.328 -22.453 -23.031 1 81.5 212 PHE A N 1
ATOM 1718 C CA . PHE A 1 212 ? -8.758 -23 -24.266 1 81.5 212 PHE A CA 1
ATOM 1719 C C . PHE A 1 212 ? -7.32 -23.453 -24.031 1 81.5 212 PHE A C 1
ATOM 1721 O O . PHE A 1 212 ? -6.887 -24.453 -24.609 1 81.5 212 PHE A O 1
ATOM 1728 N N . VAL A 1 213 ? -6.676 -22.828 -23.172 1 85.44 213 VAL A N 1
ATOM 1729 C CA . VAL A 1 213 ? -5.234 -23.031 -23.109 1 85.44 213 VAL A CA 1
ATOM 1730 C C . VAL A 1 213 ? -4.879 -23.859 -21.875 1 85.44 213 VAL A C 1
ATOM 1732 O O . VAL A 1 213 ? -3.953 -24.672 -21.922 1 85.44 213 VAL A O 1
ATOM 1735 N N . LEU A 1 214 ? -5.641 -23.703 -20.828 1 87.81 214 LEU A N 1
ATOM 1736 C CA . LEU A 1 214 ? -5.145 -24.25 -19.562 1 87.81 214 LEU A CA 1
ATOM 1737 C C . LEU A 1 214 ? -6.027 -25.391 -19.094 1 87.81 214 LEU A C 1
ATOM 1739 O O . LEU A 1 214 ? -5.637 -26.156 -18.188 1 87.81 214 LEU A O 1
ATOM 1743 N N . ARG A 1 215 ? -7.098 -25.578 -19.719 1 84.88 215 ARG A N 1
ATOM 1744 C CA . ARG A 1 215 ? -8.023 -26.625 -19.266 1 84.88 215 ARG A CA 1
ATOM 1745 C C . ARG A 1 215 ? -7.379 -28 -19.344 1 84.88 215 ARG A C 1
ATOM 1747 O O . ARG A 1 215 ? -7.52 -28.812 -18.422 1 84.88 215 ARG A O 1
ATOM 1754 N N . GLU A 1 216 ? -6.695 -28.234 -20.375 1 82.19 216 GLU A N 1
ATOM 1755 C CA . GLU A 1 216 ? -6.102 -29.547 -20.594 1 82.19 216 GLU A CA 1
ATOM 1756 C C . GLU A 1 216 ? -4.957 -29.812 -19.609 1 82.19 216 GLU A C 1
ATOM 1758 O O . GLU A 1 216 ? -4.715 -30.953 -19.219 1 82.19 216 GLU A O 1
ATOM 1763 N N . VAL A 1 217 ? -4.371 -28.781 -19.219 1 89.62 217 VAL A N 1
ATOM 1764 C CA . VAL A 1 217 ? -3.184 -28.922 -18.391 1 89.62 217 VAL A CA 1
ATOM 1765 C C . VAL A 1 217 ? -3.566 -28.812 -16.906 1 89.62 217 VAL A C 1
ATOM 1767 O O . VAL A 1 217 ? -3.09 -29.578 -16.078 1 89.62 217 VAL A O 1
ATOM 1770 N N . TRP A 1 218 ? -4.414 -27.891 -16.547 1 88.75 218 TRP A N 1
ATOM 1771 C CA . TRP A 1 218 ? -4.719 -27.625 -15.156 1 88.75 218 TRP A CA 1
ATOM 1772 C C . TRP A 1 218 ? -5.98 -28.344 -14.719 1 88.75 218 TRP A C 1
ATOM 1774 O O . TRP A 1 218 ? -6.324 -28.359 -13.531 1 88.75 218 TRP A O 1
ATOM 1784 N N . GLY A 1 219 ? -6.484 -29 -15.477 1 76.5 219 GLY A N 1
ATOM 1785 C CA . GLY A 1 219 ? -7.684 -29.75 -15.133 1 76.5 219 GLY A CA 1
ATOM 1786 C C . GLY A 1 219 ? -8.969 -29 -15.438 1 76.5 219 GLY A C 1
ATOM 1787 O O . GLY A 1 219 ? -9.047 -27.797 -15.211 1 76.5 219 GLY A O 1
ATOM 1788 N N . ASP A 1 220 ? -9.906 -29.719 -15.766 1 65.5 220 ASP A N 1
ATOM 1789 C CA . ASP A 1 220 ? -11.141 -29.188 -16.328 1 65.5 220 ASP A CA 1
ATOM 1790 C C . ASP A 1 220 ? -12.07 -28.656 -15.234 1 65.5 220 ASP A C 1
ATOM 1792 O O . ASP A 1 220 ? -12.719 -27.625 -15.398 1 65.5 220 ASP A O 1
ATOM 1796 N N . ASP A 1 221 ? -12 -29.266 -14.102 1 75.19 221 ASP A N 1
ATOM 1797 C CA . ASP A 1 221 ? -13.016 -28.922 -13.117 1 75.19 221 ASP A CA 1
ATOM 1798 C C . ASP A 1 221 ? -12.742 -27.531 -12.516 1 75.19 221 ASP A C 1
ATOM 1800 O O . ASP A 1 221 ? -13.648 -26.703 -12.422 1 75.19 221 ASP A O 1
ATOM 1804 N N . ALA A 1 222 ? -11.523 -27.297 -12.188 1 71.12 222 ALA A N 1
ATOM 1805 C CA . ALA A 1 222 ? -11.18 -26.016 -11.57 1 71.12 222 ALA A CA 1
ATOM 1806 C C . ALA A 1 222 ? -11.367 -24.875 -12.555 1 71.12 222 ALA A C 1
ATOM 1808 O O . ALA A 1 222 ? -11.938 -23.828 -12.211 1 71.12 222 ALA A O 1
ATOM 1809 N N . ILE A 1 223 ? -10.969 -25.109 -13.703 1 76.38 223 ILE A N 1
ATOM 1810 C CA . ILE A 1 223 ? -11.031 -24.078 -14.727 1 76.38 223 ILE A CA 1
ATOM 1811 C C . ILE A 1 223 ? -12.484 -23.844 -15.148 1 76.38 223 ILE A C 1
ATOM 1813 O O . ILE A 1 223 ? -12.914 -22.703 -15.344 1 76.38 223 ILE A O 1
ATOM 1817 N N . ARG A 1 224 ? -13.195 -24.953 -15.25 1 77.38 224 ARG A N 1
ATOM 1818 C CA . ARG A 1 224 ? -14.594 -24.828 -15.648 1 77.38 224 ARG A CA 1
ATOM 1819 C C . ARG A 1 224 ? -15.383 -23.984 -14.641 1 77.38 224 ARG A C 1
ATOM 1821 O O . ARG A 1 224 ? -16.125 -23.078 -15.031 1 77.38 224 ARG A O 1
ATOM 1828 N N . LYS A 1 225 ? -15.219 -24.328 -13.492 1 76.88 225 LYS A N 1
ATOM 1829 C CA . LYS A 1 225 ? -15.93 -23.609 -12.445 1 76.88 225 LYS A CA 1
ATOM 1830 C C . LYS A 1 225 ? -15.5 -22.141 -12.406 1 76.88 225 LYS A C 1
ATOM 1832 O O . LYS A 1 225 ? -16.328 -21.25 -12.18 1 76.88 225 LYS A O 1
ATOM 1837 N N . PHE A 1 226 ? -14.281 -21.969 -12.586 1 78.62 226 PHE A N 1
ATOM 1838 C CA . PHE A 1 226 ? -13.75 -20.609 -12.688 1 78.62 226 PHE A CA 1
ATOM 1839 C C . PHE A 1 226 ? -14.43 -19.859 -13.828 1 78.62 226 PHE A C 1
ATOM 1841 O O . PHE A 1 226 ? -14.875 -18.719 -13.648 1 78.62 226 PHE A O 1
ATOM 1848 N N . MET A 1 227 ? -14.539 -20.5 -14.891 1 74 227 MET A N 1
ATOM 1849 C CA . MET A 1 227 ? -15.125 -19.875 -16.078 1 74 227 MET A CA 1
ATOM 1850 C C . MET A 1 227 ? -16.594 -19.547 -15.852 1 74 227 MET A C 1
ATOM 1852 O O . MET A 1 227 ? -17.078 -18.516 -16.297 1 74 227 MET A O 1
ATOM 1856 N N . ASP A 1 228 ? -17.188 -20.422 -15.281 1 73.38 228 ASP A N 1
ATOM 1857 C CA . ASP A 1 228 ? -18.609 -20.203 -15 1 73.38 228 ASP A CA 1
ATOM 1858 C C . ASP A 1 228 ? -18.812 -18.969 -14.141 1 73.38 228 ASP A C 1
ATOM 1860 O O . ASP A 1 228 ? -19.75 -18.203 -14.352 1 73.38 228 ASP A O 1
ATOM 1864 N N . LEU A 1 229 ? -17.906 -18.781 -13.312 1 71.56 229 LEU A N 1
ATOM 1865 C CA . LEU A 1 229 ? -18 -17.656 -12.398 1 71.56 229 LEU A CA 1
ATOM 1866 C C . LEU A 1 229 ? -17.625 -16.359 -13.109 1 71.56 229 LEU A C 1
ATOM 1868 O O . LEU A 1 229 ? -18.234 -15.305 -12.859 1 71.56 229 LEU A O 1
ATOM 1872 N N . MET A 1 230 ? -16.656 -16.5 -13.93 1 70.56 230 MET A N 1
ATOM 1873 C CA . MET A 1 230 ? -16.172 -15.312 -14.633 1 70.56 230 MET A CA 1
ATOM 1874 C C . MET A 1 230 ? -17.172 -14.852 -15.688 1 70.56 230 MET A C 1
ATOM 1876 O O . MET A 1 230 ? -17.25 -13.664 -15.992 1 70.56 230 MET A O 1
ATOM 1880 N N . ASN A 1 231 ? -17.578 -15.75 -16.484 1 60.06 231 ASN A N 1
ATOM 1881 C CA . ASN A 1 231 ? -18.547 -15.43 -17.531 1 60.06 231 ASN A CA 1
ATOM 1882 C C . ASN A 1 231 ? -19.75 -14.68 -16.969 1 60.06 231 ASN A C 1
ATOM 1884 O O . ASN A 1 231 ? -20.469 -14.008 -17.719 1 60.06 231 ASN A O 1
ATOM 1888 N N . MET A 1 232 ? -19.891 -14.867 -15.75 1 50.22 232 MET A N 1
ATOM 1889 C CA . MET A 1 232 ? -21.062 -14.125 -15.266 1 50.22 232 MET A CA 1
ATOM 1890 C C . MET A 1 232 ? -20.688 -12.672 -14.977 1 50.22 232 MET A C 1
ATOM 1892 O O . MET A 1 232 ? -19.953 -12.383 -14.031 1 50.22 232 MET A O 1
ATOM 1896 N N . ASN A 1 233 ? -20.516 -11.789 -16.047 1 50.16 233 ASN A N 1
ATOM 1897 C CA . ASN A 1 233 ? -20.391 -10.336 -16.031 1 50.16 233 ASN A CA 1
ATOM 1898 C C . ASN A 1 233 ? -20.156 -9.82 -14.609 1 50.16 233 ASN A C 1
ATOM 1900 O O . ASN A 1 233 ? -20.281 -8.617 -14.352 1 50.16 233 ASN A O 1
ATOM 1904 N N . HIS A 1 234 ? -19.844 -10.695 -13.742 1 59.91 234 HIS A N 1
ATOM 1905 C CA . HIS A 1 234 ? -20 -10.289 -12.344 1 59.91 234 HIS A CA 1
ATOM 1906 C C . HIS A 1 234 ? -18.672 -10.422 -11.586 1 59.91 234 HIS A C 1
ATOM 1908 O O . HIS A 1 234 ? -18.641 -10.984 -10.484 1 59.91 234 HIS A O 1
ATOM 1914 N N . VAL A 1 235 ? -17.609 -9.953 -12.164 1 75.19 235 VAL A N 1
ATOM 1915 C CA . VAL A 1 235 ? -16.375 -10.195 -11.414 1 75.19 235 VAL A CA 1
ATOM 1916 C C . VAL A 1 235 ? -16.203 -9.117 -10.352 1 75.19 235 VAL A C 1
ATOM 1918 O O . VAL A 1 235 ? -15.367 -9.242 -9.461 1 75.19 235 VAL A O 1
ATOM 1921 N N . ASP A 1 236 ? -17.094 -8.234 -10.414 1 82.06 236 ASP A N 1
ATOM 1922 C CA . ASP A 1 236 ? -17.078 -7.219 -9.367 1 82.06 236 ASP A CA 1
ATOM 1923 C C . ASP A 1 236 ? -18.047 -7.566 -8.242 1 82.06 236 ASP A C 1
ATOM 1925 O O . ASP A 1 236 ? -19.016 -6.844 -8.016 1 82.06 236 ASP A O 1
ATOM 1929 N N . VAL A 1 237 ? -17.812 -8.688 -7.688 1 86.56 237 VAL A N 1
ATOM 1930 C CA . VAL A 1 237 ? -18.656 -9.242 -6.641 1 86.56 237 VAL A CA 1
ATOM 1931 C C . VAL A 1 237 ? -17.812 -9.562 -5.406 1 86.56 237 VAL A C 1
ATOM 1933 O O . VAL A 1 237 ? -16.578 -9.68 -5.5 1 86.56 237 VAL A O 1
ATOM 1936 N N . ALA A 1 238 ? -18.453 -9.805 -4.277 1 90.06 238 ALA A N 1
ATOM 1937 C CA . ALA A 1 238 ? -17.766 -10.031 -3.01 1 90.06 238 ALA A CA 1
ATOM 1938 C C . ALA A 1 238 ? -16.984 -11.336 -3.037 1 90.06 238 ALA A C 1
ATOM 1940 O O . ALA A 1 238 ? -15.953 -11.469 -2.373 1 90.06 238 ALA A O 1
ATOM 1941 N N . GLU A 1 239 ? -17.438 -12.297 -3.852 1 91 239 GLU A N 1
ATOM 1942 C CA . GLU A 1 239 ? -16.781 -13.602 -3.969 1 91 239 GLU A CA 1
ATOM 1943 C C . GLU A 1 239 ? -15.414 -13.469 -4.629 1 91 239 GLU A C 1
ATOM 1945 O O . GLU A 1 239 ? -14.594 -14.391 -4.555 1 91 239 GLU A O 1
ATOM 1950 N N . ASN A 1 240 ? -15.18 -12.336 -5.273 1 91.25 240 ASN A N 1
ATOM 1951 C CA . ASN A 1 240 ? -13.898 -12.055 -5.902 1 91.25 240 ASN A CA 1
ATOM 1952 C C . ASN A 1 240 ? -13.094 -11.031 -5.105 1 91.25 240 ASN A C 1
ATOM 1954 O O . ASN A 1 240 ? -12.172 -10.414 -5.633 1 91.25 240 ASN A O 1
ATOM 1958 N N . MET A 1 241 ? -13.492 -10.867 -3.875 1 93.25 241 MET A N 1
ATOM 1959 C CA . MET A 1 241 ? -12.875 -9.789 -3.109 1 93.25 241 MET A CA 1
ATOM 1960 C C . MET A 1 241 ? -12.367 -10.305 -1.764 1 93.25 241 MET A C 1
ATOM 1962 O O . MET A 1 241 ? -12.953 -11.219 -1.182 1 93.25 241 MET A O 1
ATOM 1966 N N . ILE A 1 242 ? -11.328 -9.695 -1.306 1 96.19 242 ILE A N 1
ATOM 1967 C CA . ILE A 1 242 ? -10.75 -9.969 0.002 1 96.19 242 ILE A CA 1
ATOM 1968 C C . ILE A 1 242 ? -10.195 -8.672 0.602 1 96.19 242 ILE A C 1
ATOM 1970 O O . ILE A 1 242 ? -9.594 -7.863 -0.104 1 96.19 242 ILE A O 1
ATOM 1974 N N . SER A 1 243 ? -10.43 -8.453 1.886 1 95.5 243 SER A N 1
ATOM 1975 C CA . SER A 1 243 ? -9.961 -7.234 2.539 1 95.5 243 SER A CA 1
ATOM 1976 C C . SER A 1 243 ? -8.523 -7.379 3.023 1 95.5 243 SER A C 1
ATOM 1978 O O . SER A 1 243 ? -8.227 -8.234 3.857 1 95.5 243 SER A O 1
ATOM 1980 N N . LEU A 1 244 ? -7.703 -6.539 2.527 1 95.5 244 LEU A N 1
ATOM 1981 C CA . LEU A 1 244 ? -6.281 -6.594 2.855 1 95.5 244 LEU A CA 1
ATOM 1982 C C . LEU A 1 244 ? -5.75 -5.207 3.211 1 95.5 244 LEU A C 1
ATOM 1984 O O . LEU A 1 244 ? -6.277 -4.199 2.74 1 95.5 244 LEU A O 1
ATOM 1988 N N . CYS A 1 245 ? -4.785 -5.246 4.129 1 91.94 245 CYS A N 1
ATOM 1989 C CA . CYS A 1 245 ? -4.113 -3.965 4.305 1 91.94 245 CYS A CA 1
ATOM 1990 C C . CYS A 1 245 ? -3.322 -3.59 3.059 1 91.94 245 CYS A C 1
ATOM 1992 O O . CYS A 1 245 ? -3.057 -4.441 2.207 1 91.94 245 CYS A O 1
ATOM 1994 N N . CYS A 1 246 ? -2.916 -2.412 2.988 1 91.12 246 CYS A N 1
ATOM 1995 C CA . CYS A 1 246 ? -2.277 -1.868 1.794 1 91.12 246 CYS A CA 1
ATOM 1996 C C . CYS A 1 246 ? -1.005 -2.637 1.458 1 91.12 246 CYS A C 1
ATOM 1998 O O . CYS A 1 246 ? -0.748 -2.941 0.292 1 91.12 246 CYS A O 1
ATOM 2000 N N . GLN A 1 247 ? -0.223 -2.957 2.387 1 90.88 247 GLN A N 1
ATOM 2001 C CA . GLN A 1 247 ? 1.046 -3.643 2.166 1 90.88 247 GLN A CA 1
ATOM 2002 C C . GLN A 1 247 ? 0.824 -5.031 1.568 1 90.88 247 GLN A C 1
ATOM 2004 O O . GLN A 1 247 ? 1.475 -5.398 0.588 1 90.88 247 GLN A O 1
ATOM 2009 N N . ILE A 1 248 ? -0.079 -5.742 2.182 1 93.25 248 ILE A N 1
ATOM 2010 C CA . ILE A 1 248 ? -0.359 -7.09 1.699 1 93.25 248 ILE A CA 1
ATOM 2011 C C . ILE A 1 248 ? -0.997 -7.02 0.313 1 93.25 248 ILE A C 1
ATOM 2013 O O . ILE A 1 248 ? -0.683 -7.828 -0.562 1 93.25 248 ILE A O 1
ATOM 2017 N N . HIS A 1 249 ? -1.876 -6.078 0.194 1 94.75 249 HIS A N 1
ATOM 2018 C CA . HIS A 1 249 ? -2.488 -5.852 -1.11 1 94.75 249 HIS A CA 1
ATOM 2019 C C . HIS A 1 249 ? -1.431 -5.586 -2.178 1 94.75 249 HIS A C 1
ATOM 2021 O O . HIS A 1 249 ? -1.492 -6.152 -3.271 1 94.75 249 HIS A O 1
ATOM 2027 N N . PHE A 1 250 ? -0.522 -4.828 -1.841 1 92.12 250 PHE A N 1
ATOM 2028 C CA . PHE A 1 250 ? 0.578 -4.504 -2.742 1 92.12 250 PHE A CA 1
ATOM 2029 C C . PHE A 1 250 ? 1.377 -5.754 -3.096 1 92.12 250 PHE A C 1
ATOM 2031 O O . PHE A 1 250 ? 1.728 -5.961 -4.258 1 92.12 250 PHE A O 1
ATOM 2038 N N . TRP A 1 251 ? 1.705 -6.535 -2.115 1 93.38 251 TRP A N 1
ATOM 2039 C CA . TRP A 1 251 ? 2.451 -7.766 -2.357 1 93.38 251 TRP A CA 1
ATOM 2040 C C . TRP A 1 251 ? 1.673 -8.703 -3.273 1 93.38 251 TRP A C 1
ATOM 2042 O O . TRP A 1 251 ? 2.254 -9.344 -4.152 1 93.38 251 TRP A O 1
ATOM 2052 N N . LEU A 1 252 ? 0.402 -8.742 -3.039 1 94.25 252 LEU A N 1
ATOM 2053 C CA . LEU A 1 252 ? -0.449 -9.609 -3.852 1 94.25 252 LEU A CA 1
ATOM 2054 C C . LEU A 1 252 ? -0.49 -9.125 -5.297 1 94.25 252 LEU A C 1
ATOM 2056 O O . LEU A 1 252 ? -0.314 -9.922 -6.227 1 94.25 252 LEU A O 1
ATOM 2060 N N . ASP A 1 253 ? -0.651 -7.848 -5.488 1 90.75 253 ASP A N 1
ATOM 2061 C CA . ASP A 1 253 ? -0.752 -7.25 -6.816 1 90.75 253 ASP A CA 1
ATOM 2062 C C . ASP A 1 253 ? 0.549 -7.426 -7.598 1 90.75 253 ASP A C 1
ATOM 2064 O O . ASP A 1 253 ? 0.534 -7.523 -8.828 1 90.75 253 ASP A O 1
ATOM 2068 N N . HIS A 1 254 ? 1.611 -7.508 -6.891 1 90.19 254 HIS A N 1
ATOM 2069 C CA . HIS A 1 254 ? 2.91 -7.57 -7.547 1 90.19 254 HIS A CA 1
ATOM 2070 C C . HIS A 1 254 ? 3.479 -8.984 -7.512 1 90.19 254 HIS A C 1
ATOM 2072 O O . HIS A 1 254 ? 4.668 -9.188 -7.766 1 90.19 254 HIS A O 1
ATOM 2078 N N . LEU A 1 255 ? 2.637 -9.875 -7.117 1 93.19 255 LEU A N 1
ATOM 2079 C CA . LEU A 1 255 ? 2.934 -11.297 -7.141 1 93.19 255 LEU A CA 1
ATOM 2080 C C . LEU A 1 255 ? 4.156 -11.617 -6.289 1 93.19 255 LEU A C 1
ATOM 2082 O O . LEU A 1 255 ? 5.035 -12.375 -6.711 1 93.19 255 LEU A O 1
ATOM 2086 N N . LYS A 1 256 ? 4.277 -10.938 -5.211 1 93.5 256 LYS A N 1
ATOM 2087 C CA . LYS A 1 256 ? 5.297 -11.289 -4.223 1 93.5 256 LYS A CA 1
ATOM 2088 C C . LYS A 1 256 ? 4.793 -12.367 -3.271 1 93.5 256 LYS A C 1
ATOM 2090 O O . LYS A 1 256 ? 5.586 -13.133 -2.721 1 93.5 256 LYS A O 1
ATOM 2095 N N . ILE A 1 257 ? 3.467 -12.32 -3.123 1 94.88 257 ILE A N 1
ATOM 2096 C CA . ILE A 1 257 ? 2.789 -13.391 -2.395 1 94.88 257 ILE A CA 1
ATOM 2097 C C . ILE A 1 257 ? 1.604 -13.898 -3.211 1 94.88 257 ILE A C 1
ATOM 2099 O O . ILE A 1 257 ? 1.187 -13.258 -4.18 1 94.88 257 ILE A O 1
ATOM 2103 N N . ALA A 1 258 ? 1.129 -15.016 -2.861 1 96.56 258 ALA A N 1
ATOM 2104 C CA . ALA A 1 258 ? -0.097 -15.586 -3.41 1 96.56 258 ALA A CA 1
ATOM 2105 C C . ALA A 1 258 ? -0.95 -16.219 -2.311 1 96.56 258 ALA A C 1
ATOM 2107 O O . ALA A 1 258 ? -0.45 -16.516 -1.223 1 96.56 258 ALA A O 1
ATOM 2108 N N . LEU A 1 259 ? -2.191 -16.328 -2.576 1 96.81 259 LEU A N 1
ATOM 2109 C CA . LEU A 1 259 ? -3.141 -16.906 -1.631 1 96.81 259 LEU A CA 1
ATOM 2110 C C . LEU A 1 259 ? -3.629 -18.266 -2.117 1 96.81 259 LEU A C 1
ATOM 2112 O O . LEU A 1 259 ? -4.289 -18.359 -3.154 1 96.81 259 LEU A O 1
ATOM 2116 N N . GLU A 1 260 ? -3.297 -19.266 -1.382 1 95.38 260 GLU A N 1
ATOM 2117 C CA . GLU A 1 260 ? -3.674 -20.641 -1.707 1 95.38 260 GLU A CA 1
ATOM 2118 C C . GLU A 1 260 ? -4.859 -21.094 -0.862 1 95.38 260 GLU A C 1
ATOM 2120 O O . GLU A 1 260 ? -4.73 -21.281 0.351 1 95.38 260 GLU A O 1
ATOM 2125 N N . PRO A 1 261 ? -6 -21.312 -1.536 1 94.38 261 PRO A N 1
ATOM 2126 C CA . PRO A 1 261 ? -7.105 -21.859 -0.752 1 94.38 261 PRO A CA 1
ATOM 2127 C C . PRO A 1 261 ? -6.879 -23.312 -0.35 1 94.38 261 PRO A C 1
ATOM 2129 O O . PRO A 1 261 ? -6.379 -24.109 -1.151 1 94.38 261 PRO A O 1
ATOM 2132 N N . VAL A 1 262 ? -7.152 -23.562 0.859 1 90.25 262 VAL A N 1
ATOM 2133 C CA . VAL A 1 262 ? -7.066 -24.922 1.352 1 90.25 262 VAL A CA 1
ATOM 2134 C C . VAL A 1 262 ? -8.453 -25.562 1.348 1 90.25 262 VAL A C 1
ATOM 2136 O O . VAL A 1 262 ? -9.133 -25.594 2.377 1 90.25 262 VAL A O 1
ATOM 2139 N N . GLU A 1 263 ? -8.75 -26.141 0.267 1 86.62 263 GLU A N 1
ATOM 2140 C CA . GLU A 1 263 ? -10.102 -26.641 0.005 1 86.62 263 GLU A CA 1
ATOM 2141 C C . GLU A 1 263 ? -10.492 -27.734 0.996 1 86.62 263 GLU A C 1
ATOM 2143 O O . GLU A 1 263 ? -11.625 -27.766 1.478 1 86.62 263 GLU A O 1
ATOM 2148 N N . ALA A 1 264 ? -9.609 -28.625 1.303 1 81.19 264 ALA A N 1
ATOM 2149 C CA . ALA A 1 264 ? -9.883 -29.781 2.143 1 81.19 264 ALA A CA 1
ATOM 2150 C C . ALA A 1 264 ? -10.375 -29.359 3.523 1 81.19 264 ALA A C 1
ATOM 2152 O O . ALA A 1 264 ? -11.109 -30.094 4.18 1 81.19 264 ALA A O 1
ATOM 2153 N N . MET A 1 265 ? -10.047 -28.141 3.908 1 81.06 265 MET A N 1
ATOM 2154 C CA . MET A 1 265 ? -10.406 -27.672 5.242 1 81.06 265 MET A CA 1
ATOM 2155 C C . MET A 1 265 ? -11.539 -26.656 5.176 1 81.06 265 MET A C 1
ATOM 2157 O O . MET A 1 265 ? -11.977 -26.141 6.207 1 81.06 265 MET A O 1
ATOM 2161 N N . SER A 1 266 ? -11.961 -26.406 4.051 1 86.81 266 SER A N 1
ATOM 2162 C CA . SER A 1 266 ? -12.898 -25.297 3.867 1 86.81 266 SER A CA 1
ATOM 2163 C C . SER A 1 266 ? -14.312 -25.812 3.609 1 86.81 266 SER A C 1
ATOM 2165 O O . SER A 1 266 ? -14.5 -26.969 3.207 1 86.81 266 SER A O 1
ATOM 2167 N N . ASN A 1 267 ? -15.297 -25.016 3.994 1 88.5 267 ASN A N 1
ATOM 2168 C CA . ASN A 1 267 ? -16.703 -25.203 3.691 1 88.5 267 ASN A CA 1
ATOM 2169 C C . ASN A 1 267 ? -17.391 -23.875 3.391 1 88.5 267 ASN A C 1
ATOM 2171 O O . ASN A 1 267 ? -16.734 -22.828 3.316 1 88.5 267 ASN A O 1
ATOM 2175 N N . PRO A 1 268 ? -18.609 -23.859 3.115 1 89.5 268 PRO A N 1
ATOM 2176 C CA . PRO A 1 268 ? -19.266 -22.625 2.709 1 89.5 268 PRO A CA 1
ATOM 2177 C C . PRO A 1 268 ? -19.219 -21.547 3.793 1 89.5 268 PRO A C 1
ATOM 2179 O O . PRO A 1 268 ? -19.406 -20.359 3.5 1 89.5 268 PRO A O 1
ATOM 2182 N N . HIS A 1 269 ? -18.969 -21.953 5.027 1 93.12 269 HIS A N 1
ATOM 2183 C CA . HIS A 1 269 ? -18.984 -20.984 6.121 1 93.12 269 HIS A CA 1
ATOM 2184 C C . HIS A 1 269 ? -17.562 -20.625 6.555 1 93.12 269 HIS A C 1
ATOM 2186 O O . HIS A 1 269 ? -17.375 -19.641 7.273 1 93.12 269 HIS A O 1
ATOM 2192 N N . LYS A 1 270 ? -16.703 -21.516 6.121 1 92.56 270 LYS A N 1
ATOM 2193 C CA . LYS A 1 270 ? -15.312 -21.359 6.551 1 92.56 270 LYS A CA 1
ATOM 2194 C C . LYS A 1 270 ? -14.352 -21.562 5.387 1 92.56 270 LYS A C 1
ATOM 2196 O O . LYS A 1 270 ? -14.438 -22.578 4.684 1 92.56 270 LYS A O 1
ATOM 2201 N N . LEU A 1 271 ? -13.492 -20.609 5.219 1 95.62 271 LEU A N 1
ATOM 2202 C CA . LEU A 1 271 ? -12.492 -20.688 4.16 1 95.62 271 LEU A CA 1
ATOM 2203 C C . LEU A 1 271 ? -11.086 -20.547 4.734 1 95.62 271 LEU A C 1
ATOM 2205 O O . LEU A 1 271 ? -10.734 -19.484 5.266 1 95.62 271 LEU A O 1
ATOM 2209 N N . PHE A 1 272 ? -10.336 -21.594 4.621 1 91.88 272 PHE A N 1
ATOM 2210 C CA . PHE A 1 272 ? -8.93 -21.562 5.023 1 91.88 272 PHE A CA 1
ATOM 2211 C C . PHE A 1 272 ? -8.039 -21.203 3.838 1 91.88 272 PHE A C 1
ATOM 2213 O O . PHE A 1 272 ? -8.172 -21.781 2.76 1 91.88 272 PHE A O 1
ATOM 2220 N N . VAL A 1 273 ? -7.195 -20.203 4.09 1 95.44 273 VAL A N 1
ATOM 2221 C CA . VAL A 1 273 ? -6.309 -19.719 3.037 1 95.44 273 VAL A CA 1
ATOM 2222 C C . VAL A 1 273 ? -4.871 -19.672 3.555 1 95.44 273 VAL A C 1
ATOM 2224 O O . VAL A 1 273 ? -4.633 -19.312 4.711 1 95.44 273 VAL A O 1
ATOM 2227 N N . ARG A 1 274 ? -3.998 -20.062 2.732 1 93.5 274 ARG A N 1
ATOM 2228 C CA . ARG A 1 274 ? -2.578 -20.031 3.064 1 93.5 274 ARG A CA 1
ATOM 2229 C C . ARG A 1 274 ? -1.853 -18.953 2.277 1 93.5 274 ARG A C 1
ATOM 2231 O O . ARG A 1 274 ? -2.082 -18.781 1.078 1 93.5 274 ARG A O 1
ATOM 2238 N N . VAL A 1 275 ? -1.015 -18.188 3.025 1 94.31 275 VAL A N 1
ATOM 2239 C CA . VAL A 1 275 ? -0.17 -17.188 2.369 1 94.31 275 VAL A CA 1
ATOM 2240 C C . VAL A 1 275 ? 1.102 -17.859 1.85 1 94.31 275 VAL A C 1
ATOM 2242 O O . VAL A 1 275 ? 1.78 -18.578 2.588 1 94.31 275 VAL A O 1
ATOM 2245 N N . ARG A 1 276 ? 1.374 -17.641 0.6 1 94.56 276 ARG A N 1
ATOM 2246 C CA . ARG A 1 276 ? 2.588 -18.188 0.006 1 94.56 276 ARG A CA 1
ATOM 2247 C C . ARG A 1 276 ? 3.51 -17.078 -0.488 1 94.56 276 ARG A C 1
ATOM 2249 O O . ARG A 1 276 ? 3.08 -16.203 -1.228 1 94.56 276 ARG A O 1
ATOM 2256 N N . HIS A 1 277 ? 4.734 -17.141 -0.007 1 93 277 HIS A N 1
ATOM 2257 C CA . HIS A 1 277 ? 5.754 -16.25 -0.545 1 93 277 HIS A CA 1
ATOM 2258 C C . HIS A 1 277 ? 6.27 -16.75 -1.89 1 93 277 HIS A C 1
ATOM 2260 O O . HIS A 1 277 ? 6.59 -17.938 -2.035 1 93 277 HIS A O 1
ATOM 2266 N N . LEU A 1 278 ? 6.301 -15.859 -2.809 1 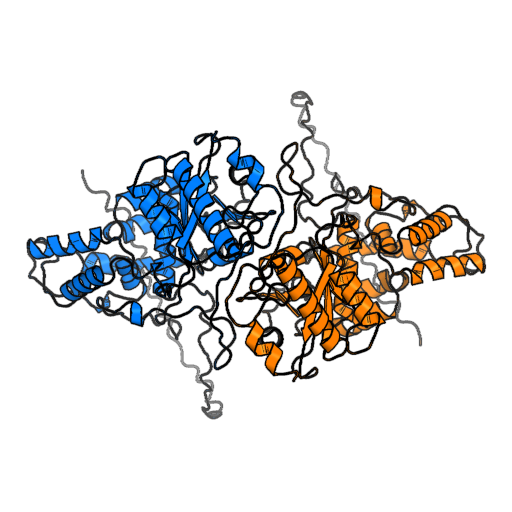94.75 278 LEU A N 1
ATOM 2267 C CA . LEU A 1 278 ? 6.734 -16.266 -4.141 1 94.75 278 LEU A CA 1
ATOM 2268 C C . LEU A 1 278 ? 8.195 -15.875 -4.375 1 94.75 278 LEU A C 1
ATOM 2270 O O . LEU A 1 278 ? 8.805 -15.203 -3.543 1 94.75 278 LEU A O 1
ATOM 2274 N N . ALA A 1 279 ? 8.719 -16.453 -5.402 1 92.38 279 ALA A N 1
ATOM 2275 C CA . ALA A 1 279 ? 10.109 -16.234 -5.793 1 92.38 279 ALA A CA 1
ATOM 2276 C C . ALA A 1 279 ? 10.195 -15.664 -7.211 1 92.38 279 ALA A C 1
ATOM 2278 O O . ALA A 1 279 ? 9.203 -15.664 -7.945 1 92.38 279 ALA A O 1
ATOM 2279 N N . ASP A 1 280 ? 11.336 -15.141 -7.441 1 90.94 280 ASP A N 1
ATOM 2280 C CA . ASP A 1 280 ? 11.602 -14.672 -8.797 1 90.94 280 ASP A CA 1
ATOM 2281 C C . ASP A 1 280 ? 12.164 -15.805 -9.664 1 90.94 280 ASP A C 1
ATOM 2283 O O . ASP A 1 280 ? 12.266 -16.953 -9.211 1 90.94 280 ASP A O 1
ATOM 2287 N N . SER A 1 281 ? 12.336 -15.492 -10.945 1 93.44 281 SER A N 1
ATOM 2288 C CA . SER A 1 281 ? 12.797 -16.484 -11.922 1 93.44 281 SER A CA 1
ATOM 2289 C C . SER A 1 281 ? 13.906 -15.914 -12.797 1 93.44 281 SER A C 1
ATOM 2291 O O . SER A 1 281 ? 13.859 -14.742 -13.188 1 93.44 281 SER A O 1
ATOM 2293 N N . ASN A 1 282 ? 14.891 -16.781 -13.062 1 91.38 282 ASN A N 1
ATOM 2294 C CA . ASN A 1 282 ? 15.969 -16.344 -13.945 1 91.38 282 ASN A CA 1
ATOM 2295 C C . ASN A 1 282 ? 15.602 -16.531 -15.414 1 91.38 282 ASN A C 1
ATOM 2297 O O . ASN A 1 282 ? 16.438 -16.328 -16.297 1 91.38 282 ASN A O 1
ATOM 2301 N N . LEU A 1 283 ? 14.312 -16.875 -15.641 1 92 283 LEU A N 1
ATOM 2302 C CA . LEU A 1 283 ? 13.852 -17.047 -17.016 1 92 283 LEU A CA 1
ATOM 2303 C C . LEU A 1 283 ? 13.43 -15.703 -17.609 1 92 283 LEU A C 1
ATOM 2305 O O . LEU A 1 283 ? 13.094 -15.625 -18.797 1 92 283 LEU A O 1
ATOM 2309 N N . ARG A 1 284 ? 13.453 -14.703 -16.812 1 85.62 284 ARG A N 1
ATOM 2310 C CA . ARG A 1 284 ? 13.141 -13.375 -17.328 1 85.62 284 ARG A CA 1
ATOM 2311 C C . ARG A 1 284 ? 14.07 -13 -18.484 1 85.62 284 ARG A C 1
ATOM 2313 O O . ARG A 1 284 ? 15.297 -13.125 -18.359 1 85.62 284 ARG A O 1
ATOM 2320 N N . PRO A 1 285 ? 13.375 -12.609 -19.484 1 79.56 285 PRO A N 1
ATOM 2321 C CA . PRO A 1 285 ? 14.242 -12.289 -20.625 1 79.56 285 PRO A CA 1
ATOM 2322 C C . PRO A 1 285 ? 15.18 -11.109 -20.328 1 79.56 285 PRO A C 1
ATOM 2324 O O . PRO A 1 285 ? 14.781 -10.148 -19.672 1 79.56 285 PRO A O 1
ATOM 2327 N N . LYS A 1 286 ? 16.328 -11.305 -20.625 1 69.31 286 LYS A N 1
ATOM 2328 C CA . LYS A 1 286 ? 17.312 -10.242 -20.453 1 69.31 286 LYS A CA 1
ATOM 2329 C C . LYS A 1 286 ? 17.188 -9.188 -21.547 1 69.31 286 LYS A C 1
ATOM 2331 O O . LYS A 1 286 ? 17.562 -8.031 -21.359 1 69.31 286 LYS A O 1
ATOM 2336 N N . ARG A 1 287 ? 16.75 -9.672 -22.75 1 62.66 287 ARG A N 1
ATOM 2337 C CA . ARG A 1 287 ? 16.578 -8.766 -23.875 1 62.66 287 ARG A CA 1
ATOM 2338 C C . ARG A 1 287 ? 15.133 -8.789 -24.375 1 62.66 287 ARG A C 1
ATOM 2340 O O . ARG A 1 287 ? 14.469 -9.828 -24.328 1 62.66 287 ARG A O 1
ATOM 2347 N N . LYS A 1 288 ? 14.742 -7.633 -24.844 1 65.38 288 LYS A N 1
ATOM 2348 C CA . LYS A 1 288 ? 13.383 -7.508 -25.359 1 65.38 288 LYS A CA 1
ATOM 2349 C C . LYS A 1 288 ? 13.195 -8.359 -26.625 1 65.38 288 LYS A C 1
ATOM 2351 O O . LYS A 1 288 ? 14.07 -8.398 -27.484 1 65.38 288 LYS A O 1
ATOM 2356 N N . GLY A 1 289 ? 12.195 -9.094 -26.672 1 63.31 289 GLY A N 1
ATOM 2357 C CA . GLY A 1 289 ? 11.812 -9.781 -27.906 1 63.31 289 GLY A CA 1
ATOM 2358 C C . GLY A 1 289 ? 12.312 -11.211 -27.969 1 63.31 289 GLY A C 1
ATOM 2359 O O . GLY A 1 289 ? 11.984 -11.953 -28.891 1 63.31 289 GLY A O 1
ATOM 2360 N N . VAL A 1 290 ? 13.086 -1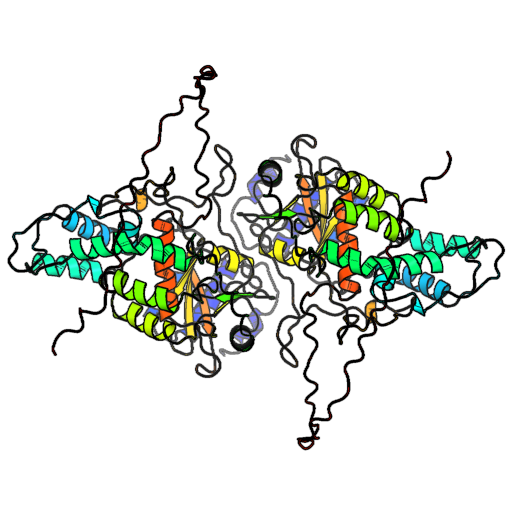1.492 -27.094 1 67.25 290 VAL A N 1
ATOM 2361 C CA . VAL A 1 290 ? 13.594 -12.859 -27.141 1 67.25 290 VAL A CA 1
ATOM 2362 C C . VAL A 1 290 ? 12.883 -13.711 -26.094 1 67.25 290 VAL A C 1
ATOM 2364 O O . VAL A 1 290 ? 12.828 -13.344 -24.906 1 67.25 290 VAL A O 1
ATOM 2367 N N . ASP A 1 291 ? 12.164 -14.672 -26.562 1 79 291 ASP A N 1
ATOM 2368 C CA . ASP A 1 291 ? 11.562 -15.656 -25.672 1 79 291 ASP A CA 1
ATOM 2369 C C . ASP A 1 291 ? 12.242 -17.016 -25.812 1 79 291 ASP A C 1
ATOM 2371 O O . ASP A 1 291 ? 11.906 -17.797 -26.703 1 79 291 ASP A O 1
ATOM 2375 N N . PRO A 1 292 ? 13.156 -17.234 -24.938 1 77.31 292 PRO A N 1
ATOM 2376 C CA . PRO A 1 292 ? 13.977 -18.438 -25.094 1 77.31 292 PRO A CA 1
ATOM 2377 C C . PRO A 1 292 ? 13.188 -19.719 -24.844 1 77.31 292 PRO A C 1
ATOM 2379 O O . PRO A 1 292 ? 12.203 -19.719 -24.109 1 77.31 292 PRO A O 1
ATOM 2382 N N . THR A 1 293 ? 13.656 -20.734 -25.594 1 91.06 293 THR A N 1
ATOM 2383 C CA . THR A 1 293 ? 13.148 -22.078 -25.344 1 91.06 293 THR A CA 1
ATOM 2384 C C . THR A 1 293 ? 13.68 -22.625 -24.016 1 91.06 293 THR A C 1
ATOM 2386 O O . THR A 1 293 ? 14.828 -22.359 -23.656 1 91.06 293 THR A O 1
ATOM 2389 N N . VAL A 1 294 ? 12.852 -23.328 -23.312 1 95.69 294 VAL A N 1
ATOM 2390 C CA . VAL A 1 294 ? 13.203 -23.969 -22.047 1 95.69 294 VAL A CA 1
ATOM 2391 C C . VAL A 1 294 ? 13.016 -25.469 -22.156 1 95.69 294 VAL A C 1
ATOM 2393 O O . VAL A 1 294 ? 11.93 -25.953 -22.516 1 95.69 294 VAL A O 1
ATOM 2396 N N . PRO A 1 295 ? 14.078 -26.203 -21.891 1 96.94 295 PRO A N 1
ATOM 2397 C CA . PRO A 1 295 ? 13.883 -27.656 -21.906 1 96.94 295 PRO A CA 1
ATOM 2398 C C . PRO A 1 295 ? 12.766 -28.094 -20.953 1 96.94 295 PRO A C 1
ATOM 2400 O O . PRO A 1 295 ? 12.625 -27.547 -19.859 1 96.94 295 PRO A O 1
ATOM 2403 N N . LEU A 1 296 ? 11.977 -29.047 -21.375 1 97.19 296 LEU A N 1
ATOM 2404 C CA . LEU A 1 296 ? 10.812 -29.516 -20.625 1 97.19 296 LEU A CA 1
ATOM 2405 C C . LEU A 1 296 ? 11.219 -30.031 -19.25 1 97.19 296 LEU A C 1
ATOM 2407 O O . LEU A 1 296 ? 10.469 -29.906 -18.281 1 97.19 296 LEU A O 1
ATOM 2411 N N . ASP A 1 297 ? 12.391 -30.672 -19.203 1 96.44 297 ASP A N 1
ATOM 2412 C CA . ASP A 1 297 ? 12.836 -31.297 -17.953 1 96.44 297 ASP A CA 1
ATOM 2413 C C . ASP A 1 297 ? 13.734 -30.344 -17.156 1 96.44 297 ASP A C 1
ATOM 2415 O O . ASP A 1 297 ? 14.555 -30.797 -16.359 1 96.44 297 ASP A O 1
ATOM 2419 N N . THR A 1 298 ? 13.625 -29.062 -17.406 1 97.06 298 THR A N 1
ATOM 2420 C CA . THR A 1 298 ? 14.367 -28.078 -16.625 1 97.06 298 THR A CA 1
ATOM 2421 C C . THR A 1 298 ? 14 -28.172 -15.148 1 97.06 298 THR A C 1
ATOM 2423 O O . THR A 1 298 ? 12.828 -28.328 -14.805 1 97.06 298 THR A O 1
ATOM 2426 N N . ASP A 1 299 ? 15.031 -28.156 -14.312 1 96.62 299 ASP A N 1
ATOM 2427 C CA . ASP A 1 299 ? 14.852 -28.188 -12.859 1 96.62 299 ASP A CA 1
ATOM 2428 C C . ASP A 1 299 ? 14.398 -26.828 -12.336 1 96.62 299 ASP A C 1
ATOM 2430 O O . ASP A 1 299 ? 15.125 -25.828 -12.445 1 96.62 299 ASP A O 1
ATOM 2434 N N . PRO A 1 300 ? 13.211 -26.797 -11.758 1 95.94 300 PRO A N 1
ATOM 2435 C CA . PRO A 1 300 ? 12.742 -25.5 -11.25 1 95.94 300 PRO A CA 1
ATOM 2436 C C . PRO A 1 300 ? 13.68 -24.906 -10.203 1 95.94 300 PRO A C 1
ATOM 2438 O O . PRO A 1 300 ? 13.766 -23.688 -10.07 1 95.94 300 PRO A O 1
ATOM 2441 N N . LYS A 1 301 ? 14.414 -25.688 -9.461 1 94.25 301 LYS A N 1
ATOM 2442 C CA . LYS A 1 301 ? 15.344 -25.203 -8.445 1 94.25 301 LYS A CA 1
ATOM 2443 C C . LYS A 1 301 ? 16.453 -24.359 -9.07 1 94.25 301 LYS A C 1
ATOM 2445 O O . LYS A 1 301 ? 17.016 -23.484 -8.422 1 94.25 301 LYS A O 1
ATOM 2450 N N . LYS A 1 302 ? 16.672 -24.656 -10.281 1 94.44 302 LYS A N 1
ATOM 2451 C CA . LYS A 1 302 ? 17.734 -23.922 -10.984 1 94.44 302 LYS A CA 1
ATOM 2452 C C . LYS A 1 302 ? 17.219 -22.609 -11.562 1 94.44 302 LYS A C 1
ATOM 2454 O O . LYS A 1 302 ? 18 -21.734 -11.938 1 94.44 302 LYS A O 1
ATOM 2459 N N . VAL A 1 303 ? 15.969 -22.547 -11.656 1 94.44 303 VAL A N 1
ATOM 2460 C CA . VAL A 1 303 ? 15.336 -21.391 -12.289 1 94.44 303 VAL A CA 1
ATOM 2461 C C . VAL A 1 303 ? 14.93 -20.375 -11.219 1 94.44 303 VAL A C 1
ATOM 2463 O O . VAL A 1 303 ? 14.961 -19.172 -11.461 1 94.44 303 VAL A O 1
ATOM 2466 N N . LEU A 1 304 ? 14.57 -20.797 -10.086 1 94.56 304 LEU A N 1
ATOM 2467 C CA . LEU A 1 304 ? 14.023 -19.969 -9.016 1 94.56 304 LEU A CA 1
ATOM 2468 C C . LEU A 1 304 ? 15.109 -19.094 -8.406 1 94.56 304 LEU A C 1
ATOM 2470 O O . LEU A 1 304 ? 16.25 -19.531 -8.227 1 94.56 304 LEU A O 1
ATOM 2474 N N . GLU A 1 305 ? 14.734 -17.828 -8.133 1 91.88 305 GLU A N 1
ATOM 2475 C CA . GLU A 1 305 ? 15.617 -16.859 -7.504 1 91.88 305 GLU A CA 1
ATOM 2476 C C . GLU A 1 305 ? 14.883 -16.062 -6.426 1 91.88 305 GLU A C 1
ATOM 2478 O O . GLU A 1 305 ? 13.656 -16 -6.43 1 91.88 305 GLU A O 1
ATOM 2483 N N . ASP A 1 306 ? 15.703 -15.508 -5.613 1 89.19 306 ASP A N 1
ATOM 2484 C CA . ASP A 1 306 ? 15.141 -14.656 -4.57 1 89.19 306 ASP A CA 1
ATOM 2485 C C . ASP A 1 306 ? 14.586 -13.359 -5.164 1 89.19 306 ASP A C 1
ATOM 2487 O O . ASP A 1 306 ? 15.117 -12.852 -6.152 1 89.19 306 ASP A O 1
ATOM 2491 N N . LEU A 1 307 ? 13.547 -12.93 -4.52 1 88.38 307 LEU A N 1
ATOM 2492 C CA . LEU A 1 307 ? 13.094 -11.578 -4.848 1 88.38 307 LEU A CA 1
ATOM 2493 C C . LEU A 1 307 ? 14.125 -10.539 -4.41 1 88.38 307 LEU A C 1
ATOM 2495 O O . LEU A 1 307 ? 14.656 -10.617 -3.299 1 88.38 307 LEU A O 1
ATOM 2499 N N . MET A 1 308 ? 14.383 -9.641 -5.273 1 83.19 308 MET A N 1
ATOM 2500 C CA . MET A 1 308 ? 15.406 -8.648 -4.977 1 83.19 308 MET A CA 1
ATOM 2501 C C . MET A 1 308 ? 14.836 -7.234 -5.039 1 83.19 308 MET A C 1
ATOM 2503 O O . MET A 1 308 ? 13.867 -6.984 -5.758 1 83.19 308 MET A O 1
ATOM 2507 N N . THR A 1 309 ? 15.281 -6.363 -4.125 1 72.44 309 THR A N 1
ATOM 2508 C CA . THR A 1 309 ? 15.039 -4.926 -4.199 1 72.44 309 THR A CA 1
ATOM 2509 C C . THR A 1 309 ? 16.344 -4.172 -4.465 1 72.44 309 THR A C 1
ATOM 2511 O O . THR A 1 309 ? 17.422 -4.625 -4.07 1 72.44 309 THR A O 1
ATOM 2514 N N . GLY A 1 310 ? 16.266 -2.994 -5.094 1 62.69 310 GLY A N 1
ATOM 2515 C CA . GLY A 1 310 ? 17.438 -2.154 -5.305 1 62.69 310 GLY A CA 1
ATOM 2516 C C . GLY A 1 310 ? 17.906 -2.137 -6.742 1 62.69 310 GLY A C 1
ATOM 2517 O O . GLY A 1 310 ? 17.344 -2.83 -7.594 1 62.69 310 GLY A O 1
ATOM 2518 N N . ALA A 1 311 ? 18.703 -1.192 -7.02 1 57.09 311 ALA A N 1
ATOM 2519 C CA . ALA A 1 311 ? 19.219 -0.915 -8.359 1 57.09 311 ALA A CA 1
ATOM 2520 C C . ALA A 1 311 ? 20.141 -2.035 -8.836 1 57.09 311 ALA A C 1
ATOM 2522 O O . ALA A 1 311 ? 20.328 -3.037 -8.133 1 57.09 311 ALA A O 1
ATOM 2523 N N . THR A 1 312 ? 20.875 -1.797 -9.922 1 54.75 312 THR A N 1
ATOM 2524 C CA . THR A 1 312 ? 21.781 -2.664 -10.672 1 54.75 312 THR A CA 1
ATOM 2525 C C . THR A 1 312 ? 23.047 -2.938 -9.875 1 54.75 312 THR A C 1
ATOM 2527 O O . THR A 1 312 ? 23.484 -2.094 -9.094 1 54.75 312 THR A O 1
ATOM 2530 N N . GLY A 1 313 ? 23.516 -4.117 -9.867 1 50.16 313 GLY A N 1
ATOM 2531 C CA . GLY A 1 313 ? 24.828 -4.559 -9.414 1 50.16 313 GLY A CA 1
ATOM 2532 C C . GLY A 1 313 ? 24.844 -4.949 -7.949 1 50.16 313 GLY A C 1
ATOM 2533 O O . GLY A 1 313 ? 23.938 -5.645 -7.473 1 50.16 313 GLY A O 1
ATOM 2534 N N . SER A 1 314 ? 25.828 -4.473 -7.145 1 50.56 314 SER A N 1
ATOM 2535 C CA . SER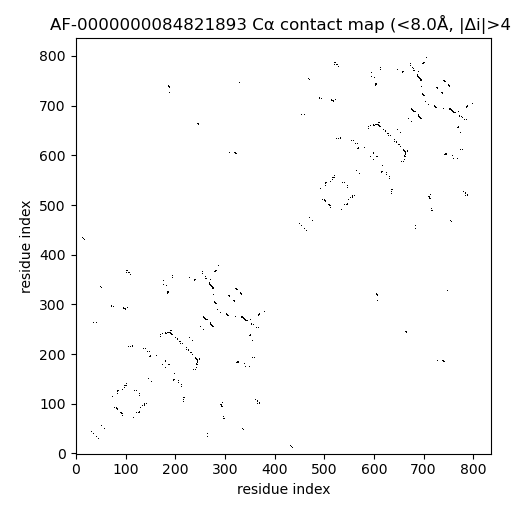 A 1 314 ? 26.188 -4.797 -5.766 1 50.56 314 SER A CA 1
ATOM 2536 C C . SER A 1 314 ? 25.141 -4.27 -4.789 1 50.56 314 SER A C 1
ATOM 2538 O O . SER A 1 314 ? 25.156 -4.617 -3.605 1 50.56 314 SER A O 1
ATOM 2540 N N . ALA A 1 315 ? 24.094 -3.672 -5.324 1 60.91 315 ALA A N 1
ATOM 2541 C CA . ALA A 1 315 ? 23.203 -2.984 -4.395 1 60.91 315 ALA A CA 1
ATOM 2542 C C . ALA A 1 315 ? 21.875 -3.711 -4.281 1 60.91 315 ALA A C 1
ATOM 2544 O O . ALA A 1 315 ? 21 -3.305 -3.508 1 60.91 315 ALA A O 1
ATOM 2545 N N . LYS A 1 316 ? 21.812 -4.918 -4.902 1 73.19 316 LYS A N 1
ATOM 2546 C CA . LYS A 1 316 ? 20.547 -5.652 -4.77 1 73.19 316 LYS A CA 1
ATOM 2547 C C . LYS A 1 316 ? 20.484 -6.387 -3.434 1 73.19 316 LYS A C 1
ATOM 2549 O O . LYS A 1 316 ? 21.484 -6.945 -2.975 1 73.19 316 LYS A O 1
ATOM 2554 N N . GLN A 1 317 ? 19.375 -6.168 -2.846 1 75.19 317 GLN A N 1
ATOM 2555 C CA . GLN A 1 317 ? 19.141 -6.836 -1.569 1 75.19 317 GLN A CA 1
ATOM 2556 C C . GLN A 1 317 ? 17.938 -7.766 -1.646 1 75.19 317 GLN A C 1
ATOM 2558 O O . GLN A 1 317 ? 16.938 -7.434 -2.271 1 75.19 317 GLN A O 1
ATOM 2563 N N . LYS A 1 318 ? 18.203 -8.898 -1.101 1 83.62 318 LYS A N 1
ATOM 2564 C CA . LYS A 1 318 ? 17.094 -9.844 -1.011 1 83.62 318 LYS A CA 1
ATOM 2565 C C . LYS A 1 318 ? 15.93 -9.258 -0.218 1 83.62 318 LYS A C 1
ATOM 2567 O O . LYS A 1 318 ? 16.125 -8.633 0.828 1 83.62 318 LYS A O 1
ATOM 2572 N N . ILE A 1 319 ? 14.781 -9.414 -0.819 1 84.25 319 ILE A N 1
ATOM 2573 C CA . ILE A 1 319 ? 13.578 -8.945 -0.139 1 84.25 319 ILE A CA 1
ATOM 2574 C C . ILE A 1 319 ? 13.078 -10.016 0.824 1 84.25 319 ILE A C 1
ATOM 2576 O O . ILE A 1 319 ? 12.867 -11.164 0.43 1 84.25 319 ILE A O 1
ATOM 2580 N N . GLU A 1 320 ? 12.992 -9.578 2.018 1 82.5 320 GLU A N 1
ATOM 2581 C CA . GLU A 1 320 ? 12.305 -10.43 2.986 1 82.5 320 GLU A CA 1
ATOM 2582 C C . GLU A 1 320 ? 10.898 -9.914 3.277 1 82.5 320 GLU A C 1
ATOM 2584 O O . GLU A 1 320 ? 10.734 -8.828 3.84 1 82.5 320 GLU A O 1
ATOM 2589 N N . LEU A 1 321 ? 10.016 -10.672 2.783 1 84.19 321 LEU A N 1
ATOM 2590 C CA . LEU A 1 321 ? 8.625 -10.281 3.023 1 84.19 321 LEU A CA 1
ATOM 2591 C C . LEU A 1 321 ? 8.25 -10.5 4.484 1 84.19 321 LEU A C 1
ATOM 2593 O O . LEU A 1 321 ? 8.125 -11.641 4.938 1 84.19 321 LEU A O 1
ATOM 2597 N N . SER A 1 322 ? 8.203 -9.359 5.176 1 78.31 322 SER A N 1
ATOM 2598 C CA . SER A 1 322 ? 7.961 -9.438 6.613 1 78.31 322 SER A CA 1
ATOM 2599 C C . SER A 1 322 ? 6.754 -8.602 7.016 1 78.31 322 SER A C 1
ATOM 2601 O O . SER A 1 322 ? 6.656 -7.43 6.648 1 78.31 322 SER A O 1
ATOM 2603 N N . ALA A 1 323 ? 5.801 -9.219 7.516 1 83.75 323 ALA A N 1
ATOM 2604 C CA . ALA A 1 323 ? 4.648 -8.562 8.133 1 83.75 323 ALA A CA 1
ATOM 2605 C C . ALA A 1 323 ? 4.281 -9.234 9.453 1 83.75 323 ALA A C 1
ATOM 2607 O O . ALA A 1 323 ? 4.695 -10.359 9.719 1 83.75 323 ALA A O 1
ATOM 2608 N N . ARG A 1 324 ? 3.674 -8.453 10.289 1 83.94 324 ARG A N 1
ATOM 2609 C CA . ARG A 1 324 ? 3.254 -8.984 11.578 1 83.94 324 ARG A CA 1
ATOM 2610 C C . ARG A 1 324 ? 1.776 -8.703 11.836 1 83.94 324 ARG A C 1
ATOM 2612 O O . ARG A 1 324 ? 1.276 -7.625 11.492 1 83.94 324 ARG A O 1
ATOM 2619 N N . HIS A 1 325 ? 1.192 -9.719 12.43 1 83.62 325 HIS A N 1
ATOM 2620 C CA . HIS A 1 325 ? -0.19 -9.516 12.844 1 83.62 325 HIS A CA 1
ATOM 2621 C C . HIS A 1 325 ? -0.304 -8.359 13.836 1 83.62 325 HIS A C 1
ATOM 2623 O O . HIS A 1 325 ? 0.478 -8.273 14.781 1 83.62 325 HIS A O 1
ATOM 2629 N N . PHE A 1 326 ? -1.232 -7.578 13.609 1 79.56 326 PHE A N 1
ATOM 2630 C CA . PHE A 1 326 ? -1.299 -6.309 14.328 1 79.56 326 PHE A CA 1
ATOM 2631 C C . PHE A 1 326 ? -1.581 -6.543 15.812 1 79.56 326 PHE A C 1
ATOM 2633 O O . PHE A 1 326 ? -0.982 -5.895 16.672 1 79.56 326 PHE A O 1
ATOM 2640 N N . ASN A 1 327 ? -2.457 -7.41 16.125 1 71.62 327 ASN A N 1
ATOM 2641 C CA . ASN A 1 327 ? -2.844 -7.633 17.516 1 71.62 327 ASN A CA 1
ATOM 2642 C C . ASN A 1 327 ? -1.848 -8.531 18.234 1 71.62 327 ASN A C 1
ATOM 2644 O O . ASN A 1 327 ? -1.338 -8.18 19.297 1 71.62 327 ASN A O 1
ATOM 2648 N N . SER A 1 328 ? -1.528 -9.633 17.594 1 67.38 328 SER A N 1
ATOM 2649 C CA . SER A 1 328 ? -0.722 -10.641 18.266 1 67.38 328 SER A CA 1
ATOM 2650 C C . SER A 1 328 ? 0.768 -10.383 18.062 1 67.38 328 SER A C 1
ATOM 2652 O O . SER A 1 328 ? 1.596 -10.883 18.828 1 67.38 328 SER A O 1
ATOM 2654 N N . GLY A 1 329 ? 1.112 -9.672 17.031 1 75.88 329 GLY A N 1
ATOM 2655 C CA . GLY A 1 329 ? 2.516 -9.453 16.719 1 75.88 329 GLY A CA 1
ATOM 2656 C C . GLY A 1 329 ? 3.166 -10.641 16.047 1 75.88 329 GLY A C 1
ATOM 2657 O O . GLY A 1 329 ? 4.355 -10.609 15.719 1 75.88 329 GLY A O 1
ATOM 2658 N N . GLU A 1 330 ? 2.416 -11.609 15.742 1 74.81 330 GLU A N 1
ATOM 2659 C CA . GLU A 1 330 ? 2.936 -12.805 15.086 1 74.81 330 GLU A CA 1
ATOM 2660 C C . GLU A 1 330 ? 3.406 -12.5 13.672 1 74.81 330 GLU A C 1
ATOM 2662 O O . GLU A 1 330 ? 2.711 -11.828 12.906 1 74.81 330 GLU A O 1
ATOM 2667 N N . PRO A 1 331 ? 4.609 -12.969 13.367 1 80.19 331 PRO A N 1
ATOM 2668 C CA . PRO A 1 331 ? 5.07 -12.758 11.992 1 80.19 331 PRO A CA 1
ATOM 2669 C C . PRO A 1 331 ? 4.277 -13.57 10.977 1 80.19 331 PRO A C 1
ATOM 2671 O O . PRO A 1 331 ? 3.896 -14.711 11.25 1 80.19 331 PRO A O 1
ATOM 2674 N N . ILE A 1 332 ? 4.004 -12.977 9.891 1 85.69 332 ILE A N 1
ATOM 2675 C CA . ILE A 1 332 ? 3.369 -13.664 8.773 1 85.69 332 ILE A CA 1
ATOM 2676 C C . ILE A 1 332 ? 4.434 -14.242 7.844 1 85.69 332 ILE A C 1
ATOM 2678 O O . ILE A 1 332 ? 5.102 -13.5 7.117 1 85.69 332 ILE A O 1
ATOM 2682 N N . ARG A 1 333 ? 4.586 -15.484 7.879 1 83 333 ARG A N 1
ATOM 2683 C CA . ARG A 1 333 ? 5.605 -16.172 7.094 1 83 333 ARG A CA 1
ATOM 2684 C C . ARG A 1 333 ? 4.969 -17 5.973 1 83 333 ARG A C 1
ATOM 2686 O O . ARG A 1 333 ? 3.742 -17.078 5.879 1 83 333 ARG A O 1
ATOM 2693 N N . ASP A 1 334 ? 5.863 -17.5 5.102 1 89 334 ASP A N 1
ATOM 2694 C CA . ASP A 1 334 ? 5.375 -18.422 4.082 1 89 334 ASP A CA 1
ATOM 2695 C C . ASP A 1 334 ? 4.625 -19.594 4.711 1 89 334 ASP A C 1
ATOM 2697 O O . ASP A 1 334 ? 5.125 -20.219 5.648 1 89 334 ASP A O 1
ATOM 2701 N N . GLY A 1 335 ? 3.475 -19.828 4.207 1 87.69 335 GLY A N 1
ATOM 2702 C CA . GLY A 1 335 ? 2.68 -20.922 4.723 1 87.69 335 GLY A CA 1
ATOM 2703 C C . GLY A 1 335 ? 1.702 -20.5 5.805 1 87.69 335 GLY A C 1
ATOM 2704 O O . GLY A 1 335 ? 0.892 -21.297 6.266 1 87.69 335 GLY A O 1
ATOM 2705 N N . HIS A 1 336 ? 1.759 -19.219 6.172 1 87.56 336 HIS A N 1
ATOM 2706 C CA . HIS A 1 336 ? 0.821 -18.734 7.172 1 87.56 336 HIS A CA 1
ATOM 2707 C C . HIS A 1 336 ? -0.622 -18.984 6.75 1 87.56 336 HIS A C 1
ATOM 2709 O O . HIS A 1 336 ? -1.007 -18.656 5.621 1 87.56 336 HIS A O 1
ATOM 2715 N N . MET A 1 337 ? -1.369 -19.547 7.656 1 88.38 337 MET A N 1
ATOM 2716 C CA . MET A 1 337 ? -2.768 -19.859 7.371 1 88.38 337 MET A CA 1
ATOM 2717 C C . MET A 1 337 ? -3.699 -18.922 8.133 1 88.38 337 MET A C 1
ATOM 2719 O O . MET A 1 337 ? -3.469 -18.641 9.312 1 88.38 337 MET A O 1
ATOM 2723 N N . PHE A 1 338 ? -4.691 -18.5 7.504 1 89.25 338 PHE A N 1
ATOM 2724 C CA . PHE A 1 338 ? -5.715 -17.688 8.164 1 89.25 338 PHE A CA 1
ATOM 2725 C C . PHE A 1 338 ? -7.109 -18.156 7.773 1 89.25 338 PHE A C 1
ATOM 2727 O O . PHE A 1 338 ? -7.273 -18.875 6.785 1 89.25 338 PHE A O 1
ATOM 2734 N N . LEU A 1 339 ? -8.07 -17.812 8.578 1 91.25 339 LEU A N 1
ATOM 2735 C CA . LEU A 1 339 ? -9.445 -18.266 8.43 1 91.25 339 LEU A CA 1
ATOM 2736 C C . LEU A 1 339 ? -10.375 -17.094 8.125 1 91.25 339 LEU A C 1
ATOM 2738 O O . LEU A 1 339 ? -10.289 -16.047 8.766 1 91.25 339 LEU A O 1
ATOM 2742 N N . MET A 1 340 ? -11.125 -17.266 7.109 1 95.06 340 MET A N 1
ATOM 2743 C CA . MET A 1 340 ? -12.242 -16.375 6.844 1 95.06 340 MET A CA 1
ATOM 2744 C C . MET A 1 340 ? -13.57 -17.062 7.129 1 95.06 340 MET A C 1
ATOM 2746 O O . MET A 1 340 ? -13.75 -18.234 6.801 1 95.06 340 MET A O 1
ATOM 2750 N N . GLU A 1 341 ? -14.461 -16.281 7.711 1 93.44 341 GLU A N 1
ATOM 2751 C CA . GLU A 1 341 ? -15.727 -16.891 8.102 1 93.44 341 GLU A CA 1
ATOM 2752 C C . GLU A 1 341 ? -16.906 -16 7.727 1 93.44 341 GLU A C 1
ATOM 2754 O O . GLU A 1 341 ? -16.75 -14.789 7.586 1 93.44 341 GLU A O 1
ATOM 2759 N N . THR A 1 342 ? -17.953 -16.625 7.473 1 93.25 342 THR A N 1
ATOM 2760 C CA . THR A 1 342 ? -19.219 -15.945 7.258 1 93.25 342 THR A CA 1
ATOM 2761 C C . THR A 1 342 ? -20.359 -16.703 7.93 1 93.25 342 THR A C 1
ATOM 2763 O O . THR A 1 342 ? -20.359 -17.938 7.977 1 93.25 342 THR A O 1
ATOM 2766 N N . ASN A 1 343 ? -21.297 -15.922 8.539 1 88 343 ASN A N 1
ATOM 2767 C CA . ASN A 1 343 ? -22.484 -16.531 9.133 1 88 343 ASN A CA 1
ATOM 2768 C C . ASN A 1 343 ? -23.578 -16.734 8.102 1 88 343 ASN A C 1
ATOM 2770 O O . ASN A 1 343 ? -24.531 -17.5 8.336 1 88 343 ASN A O 1
ATOM 2774 N N . ASP A 1 344 ? -23.406 -16.125 6.953 1 90.25 344 ASP A N 1
ATOM 2775 C CA . ASP A 1 344 ? -24.406 -16.203 5.906 1 90.25 344 ASP A CA 1
ATOM 2776 C C . ASP A 1 344 ? -23.766 -16.281 4.523 1 90.25 344 ASP A C 1
ATOM 2778 O O . ASP A 1 344 ? -23.609 -15.266 3.85 1 90.25 344 ASP A O 1
ATOM 2782 N N . PRO A 1 345 ? -23.625 -17.469 4.047 1 90.62 345 PRO A N 1
ATOM 2783 C CA . PRO A 1 345 ? -22.938 -17.641 2.766 1 90.62 345 PRO A CA 1
ATOM 2784 C C . PRO A 1 345 ? -23.719 -17.047 1.595 1 90.62 345 PRO A C 1
ATOM 2786 O O . PRO A 1 345 ? -23.156 -16.844 0.513 1 90.62 345 PRO A O 1
ATOM 2789 N N . GLN A 1 346 ? -24.953 -16.766 1.737 1 87.12 346 GLN A N 1
ATOM 2790 C CA . GLN A 1 346 ? -25.75 -16.219 0.648 1 87.12 346 GLN A CA 1
ATOM 2791 C C . GLN A 1 346 ? -25.641 -14.688 0.599 1 87.12 346 GLN A C 1
ATOM 2793 O O . GLN A 1 346 ? -25.375 -14.117 -0.459 1 87.12 346 GLN A O 1
ATOM 2798 N N . GLU A 1 347 ? -25.719 -14.062 1.697 1 85.38 347 GLU A N 1
ATOM 2799 C CA . GLU A 1 347 ? -25.719 -12.602 1.752 1 85.38 347 GLU A CA 1
ATOM 2800 C C . GLU A 1 347 ? -24.297 -12.055 1.857 1 85.38 347 GLU A C 1
ATOM 2802 O O . GLU A 1 347 ? -24.016 -10.945 1.399 1 85.38 347 GLU A O 1
ATOM 2807 N N . SER A 1 348 ? -23.469 -12.898 2.496 1 89.56 348 SER A N 1
ATOM 2808 C CA . SER A 1 348 ? -22.078 -12.516 2.695 1 89.56 348 SER A CA 1
ATOM 2809 C C . SER A 1 348 ? -21.125 -13.656 2.344 1 89.56 348 SER A C 1
ATOM 2811 O O . SER A 1 348 ? -20.438 -14.188 3.217 1 89.56 348 SER A O 1
ATOM 2813 N N . PRO A 1 349 ? -21.125 -13.852 1.075 1 92.38 349 PRO A N 1
ATOM 2814 C CA . PRO A 1 349 ? -20.359 -15.031 0.655 1 92.38 349 PRO A CA 1
ATOM 2815 C C . PRO A 1 349 ? -18.859 -14.859 0.846 1 92.38 349 PRO A C 1
ATOM 2817 O O . PRO A 1 349 ? -18.344 -13.75 0.74 1 92.38 349 PRO A O 1
ATOM 2820 N N . LEU A 1 350 ? -18.25 -15.961 1.104 1 95.81 350 LEU A N 1
ATOM 2821 C CA . LEU A 1 350 ? -16.797 -16 1.142 1 95.81 350 LEU A CA 1
ATOM 2822 C C . LEU A 1 350 ? -16.203 -15.938 -0.266 1 95.81 350 LEU A C 1
ATOM 2824 O O . LEU A 1 350 ? -16.922 -16.141 -1.248 1 95.81 350 LEU A O 1
ATOM 2828 N N . PRO A 1 351 ? -14.906 -15.547 -0.347 1 94.12 351 PRO A N 1
ATOM 2829 C CA . PRO A 1 351 ? -14.273 -15.633 -1.665 1 94.12 351 PRO A CA 1
ATOM 2830 C C . PRO A 1 351 ? -14.406 -17.016 -2.295 1 94.12 351 PRO A C 1
ATOM 2832 O O . PRO A 1 351 ? -14.297 -18.031 -1.598 1 94.12 351 PRO A O 1
ATOM 2835 N N . SER A 1 352 ? -14.609 -17 -3.576 1 91.38 352 SER A N 1
ATOM 2836 C CA . SER A 1 352 ? -14.766 -18.25 -4.293 1 91.38 352 SER A CA 1
ATOM 2837 C C . SER A 1 352 ? -13.461 -19.047 -4.32 1 91.38 352 SER A C 1
ATOM 2839 O O . SER A 1 352 ? -12.43 -18.531 -4.77 1 91.38 352 SER A O 1
ATOM 2841 N N . ILE A 1 353 ? -13.57 -20.297 -3.939 1 91.88 353 ILE A N 1
ATOM 2842 C CA . ILE A 1 353 ? -12.414 -21.172 -3.92 1 91.88 353 ILE A CA 1
ATOM 2843 C C . ILE A 1 353 ? -11.906 -21.391 -5.344 1 91.88 353 ILE A C 1
ATOM 2845 O O . ILE A 1 353 ? -10.695 -21.469 -5.578 1 91.88 353 ILE A O 1
ATOM 2849 N N . GLU A 1 354 ? -12.82 -21.422 -6.258 1 88.25 354 GLU A N 1
ATOM 2850 C CA . GLU A 1 354 ? -12.469 -21.672 -7.656 1 88.25 354 GLU A CA 1
ATOM 2851 C C . GLU A 1 354 ? -11.656 -20.516 -8.227 1 88.25 354 GLU A C 1
ATOM 2853 O O . GLU A 1 354 ? -10.656 -20.734 -8.922 1 88.25 354 GLU A O 1
ATOM 2858 N N . ILE A 1 355 ? -12.055 -19.328 -7.926 1 89.25 355 ILE A N 1
ATOM 2859 C CA . ILE A 1 355 ? -11.32 -18.156 -8.391 1 89.25 355 ILE A CA 1
ATOM 2860 C C . ILE A 1 355 ? -9.938 -18.125 -7.75 1 89.25 355 ILE A C 1
ATOM 2862 O O . ILE A 1 355 ? -8.938 -17.859 -8.422 1 89.25 355 ILE A O 1
ATOM 2866 N N . MET A 1 356 ? -9.898 -18.453 -6.527 1 93.19 356 MET A N 1
ATOM 2867 C CA . MET A 1 356 ? -8.641 -18.406 -5.789 1 93.19 356 MET A CA 1
ATOM 2868 C C . MET A 1 356 ? -7.66 -19.453 -6.305 1 93.19 356 MET A C 1
ATOM 2870 O O . MET A 1 356 ? -6.457 -19.188 -6.398 1 93.19 356 MET A O 1
ATOM 2874 N N . LYS A 1 357 ? -8.188 -20.594 -6.641 1 91.5 357 LYS A N 1
ATOM 2875 C CA . LYS A 1 357 ? -7.328 -21.672 -7.152 1 91.5 357 LYS A CA 1
ATOM 2876 C C . LYS A 1 357 ? -6.652 -21.25 -8.453 1 91.5 357 LYS A C 1
ATOM 2878 O O . LYS A 1 357 ? -5.449 -21.453 -8.625 1 91.5 357 LYS A O 1
ATOM 2883 N N . VAL A 1 358 ? -7.418 -20.719 -9.289 1 90.44 358 VAL A N 1
ATOM 2884 C CA . VAL A 1 358 ? -6.875 -20.297 -10.578 1 90.44 358 VAL A CA 1
ATOM 2885 C C . VAL A 1 358 ? -5.91 -19.141 -10.383 1 90.44 358 VAL A C 1
ATOM 2887 O O . VAL A 1 358 ? -4.828 -19.109 -10.969 1 90.44 358 VAL A O 1
ATOM 2890 N N . ALA A 1 359 ? -6.316 -18.188 -9.562 1 92.44 359 ALA A N 1
ATOM 2891 C CA . ALA A 1 359 ? -5.453 -17.031 -9.289 1 92.44 359 ALA A CA 1
ATOM 2892 C C . ALA A 1 359 ? -4.121 -17.484 -8.703 1 92.44 359 ALA A C 1
ATOM 2894 O O . ALA A 1 359 ? -3.068 -16.938 -9.055 1 92.44 359 ALA A O 1
ATOM 2895 N N . TYR A 1 360 ? -4.199 -18.453 -7.895 1 94.81 360 TYR A N 1
ATOM 2896 C CA . TYR A 1 360 ? -2.992 -18.984 -7.277 1 94.81 360 TYR A CA 1
ATOM 2897 C C . TYR A 1 360 ? -2.066 -19.594 -8.328 1 94.81 360 TYR A C 1
ATOM 2899 O O . TYR A 1 360 ? -0.875 -19.281 -8.367 1 94.81 360 TYR A O 1
ATOM 2907 N N . ARG A 1 361 ? -2.543 -20.375 -9.117 1 93.44 361 ARG A N 1
ATOM 2908 C CA . ARG A 1 361 ? -1.734 -21.016 -10.148 1 93.44 361 ARG A CA 1
ATOM 2909 C C . ARG A 1 361 ? -1.202 -19.984 -11.148 1 93.44 361 ARG A C 1
ATOM 2911 O O . ARG A 1 361 ? -0.062 -20.094 -11.609 1 93.44 361 ARG A O 1
ATOM 2918 N N . MET A 1 362 ? -2.074 -19.094 -11.477 1 93.5 362 MET A N 1
ATOM 2919 C CA . MET A 1 362 ? -1.629 -18.031 -12.375 1 93.5 362 MET A CA 1
ATOM 2920 C C . MET A 1 362 ? -0.442 -17.281 -11.781 1 93.5 362 MET A C 1
ATOM 2922 O O . MET A 1 362 ? 0.523 -16.984 -12.492 1 93.5 362 MET A O 1
ATOM 2926 N N . ALA A 1 363 ? -0.562 -17.016 -10.516 1 95.81 363 ALA A N 1
ATOM 2927 C CA . ALA A 1 363 ? 0.526 -16.297 -9.852 1 95.81 363 ALA A CA 1
ATOM 2928 C C . ALA A 1 363 ? 1.827 -17.094 -9.922 1 95.81 363 ALA A C 1
ATOM 2930 O O . ALA A 1 363 ? 2.881 -16.547 -10.25 1 95.81 363 ALA A O 1
ATOM 2931 N N . LEU A 1 364 ? 1.751 -18.375 -9.664 1 96.56 364 LEU A N 1
ATOM 2932 C CA . LEU A 1 364 ? 2.926 -19.234 -9.734 1 96.56 364 LEU A CA 1
ATOM 2933 C C . LEU A 1 364 ? 3.494 -19.266 -11.148 1 96.56 364 LEU A C 1
ATOM 2935 O O . LEU A 1 364 ? 4.707 -19.141 -11.336 1 96.56 364 LEU A O 1
ATOM 2939 N N . MET A 1 365 ? 2.629 -19.406 -12.07 1 96.06 365 MET A N 1
ATOM 2940 C CA . MET A 1 365 ? 3.053 -19.5 -13.461 1 96.06 365 MET A CA 1
ATOM 2941 C C . MET A 1 365 ? 3.75 -18.219 -13.906 1 96.06 365 MET A C 1
ATOM 2943 O O . MET A 1 365 ? 4.832 -18.266 -14.5 1 96.06 365 MET A O 1
ATOM 2947 N N . ILE A 1 366 ? 3.154 -17.125 -13.594 1 95.5 366 ILE A N 1
ATOM 2948 C CA . ILE A 1 366 ? 3.678 -15.828 -14.031 1 95.5 366 ILE A CA 1
ATOM 2949 C C . ILE A 1 366 ? 5.051 -15.594 -13.406 1 95.5 366 ILE A C 1
ATOM 2951 O O . ILE A 1 366 ? 5.984 -15.164 -14.086 1 95.5 366 ILE A O 1
ATOM 2955 N N . GLN A 1 367 ? 5.18 -15.898 -12.195 1 94.81 367 GLN A N 1
ATOM 2956 C CA . GLN A 1 367 ? 6.453 -15.719 -11.508 1 94.81 367 GLN A CA 1
ATOM 2957 C C . GLN A 1 367 ? 7.516 -16.672 -12.055 1 94.81 367 GLN A C 1
ATOM 2959 O O . GLN A 1 367 ? 8.656 -16.266 -12.289 1 94.81 367 GLN A O 1
ATOM 2964 N N . LEU A 1 368 ? 7.121 -17.828 -12.227 1 94.69 368 LEU A N 1
ATOM 2965 C CA . LEU A 1 368 ? 8.062 -18.844 -12.719 1 94.69 368 LEU A CA 1
ATOM 2966 C C . LEU A 1 368 ? 8.531 -18.5 -14.125 1 94.69 368 LEU A C 1
ATOM 2968 O O . LEU A 1 368 ? 9.68 -18.781 -14.484 1 94.69 368 LEU A O 1
ATOM 2972 N N . ALA A 1 369 ? 7.695 -17.922 -14.883 1 95 369 ALA A N 1
ATOM 2973 C CA . ALA A 1 369 ? 8.016 -17.531 -16.25 1 95 369 ALA A CA 1
ATOM 2974 C C . ALA A 1 369 ? 8.852 -16.266 -16.281 1 95 369 ALA A C 1
ATOM 2976 O O . ALA A 1 369 ? 9.297 -15.828 -17.344 1 95 369 ALA A O 1
ATOM 2977 N N . GLY A 1 370 ? 9.047 -15.656 -15.125 1 92 370 GLY A N 1
ATOM 2978 C CA . GLY A 1 370 ? 9.781 -14.398 -15.07 1 92 370 GLY A CA 1
ATOM 2979 C C . GLY A 1 370 ? 9.008 -13.234 -15.672 1 92 370 GLY A C 1
ATOM 2980 O O . GLY A 1 370 ? 9.602 -12.336 -16.266 1 92 370 GLY A O 1
ATOM 2981 N N . ALA A 1 371 ? 7.727 -13.227 -15.531 1 89.75 371 ALA A N 1
ATOM 2982 C CA . ALA A 1 371 ? 6.902 -12.234 -16.219 1 89.75 371 ALA A CA 1
ATOM 2983 C C . ALA A 1 371 ? 6.199 -11.32 -15.211 1 89.75 371 ALA A C 1
ATOM 2985 O O . ALA A 1 371 ? 5.285 -10.578 -15.57 1 89.75 371 ALA A O 1
ATOM 2986 N N . ALA A 1 372 ? 6.551 -11.336 -13.961 1 87.56 372 ALA A N 1
ATOM 2987 C CA . ALA A 1 372 ? 5.852 -10.562 -12.938 1 87.56 372 ALA A CA 1
ATOM 2988 C C . ALA A 1 372 ? 6.18 -9.07 -13.055 1 87.56 372 ALA A C 1
ATOM 2990 O O . ALA A 1 372 ? 5.316 -8.219 -12.828 1 87.56 372 ALA A O 1
ATOM 2991 N N . GLU A 1 373 ? 7.395 -8.539 -13.289 1 76.25 373 GLU A N 1
ATOM 2992 C CA . GLU A 1 373 ? 7.789 -7.133 -13.344 1 76.25 373 GLU A CA 1
ATOM 2993 C C . GLU A 1 373 ? 7.516 -6.535 -14.719 1 76.25 373 GLU A C 1
ATOM 2995 O O . GLU A 1 373 ? 7.57 -7.238 -15.734 1 76.25 373 GLU A O 1
ATOM 3000 N N . ASP A 1 374 ? 6.812 -5.301 -14.734 1 59.72 374 ASP A N 1
ATOM 3001 C CA . ASP A 1 374 ? 6.449 -4.641 -15.984 1 59.72 374 ASP A CA 1
ATOM 3002 C C . ASP A 1 374 ? 7.688 -4.316 -16.812 1 59.72 374 ASP A C 1
ATOM 3004 O O . ASP A 1 374 ? 7.656 -4.402 -18.047 1 59.72 374 ASP A O 1
ATOM 3008 N N . ASP A 1 375 ? 8.68 -3.26 -16.234 1 51.56 375 ASP A N 1
ATOM 3009 C CA . ASP A 1 375 ? 9.727 -2.674 -17.078 1 51.56 375 ASP A CA 1
ATOM 3010 C C . ASP A 1 375 ? 10.781 -3.711 -17.453 1 51.56 375 ASP A C 1
ATOM 3012 O O . ASP A 1 375 ? 11.547 -4.152 -16.594 1 51.56 375 ASP A O 1
ATOM 3016 N N . ASP A 1 376 ? 10.469 -4.492 -18.344 1 42.94 376 ASP A N 1
ATOM 3017 C CA . ASP A 1 376 ? 11.688 -5.09 -18.875 1 42.94 376 ASP A CA 1
ATOM 3018 C C . ASP A 1 376 ? 12.766 -4.031 -19.078 1 42.94 376 ASP A C 1
ATOM 3020 O O . ASP A 1 376 ? 12.781 -3.344 -20.109 1 42.94 376 ASP A O 1
ATOM 3024 N N . GLU A 1 377 ? 12.969 -3.125 -18.234 1 41.5 377 GLU A N 1
ATOM 3025 C CA . GLU A 1 377 ? 14.195 -2.361 -18.438 1 41.5 377 GLU A CA 1
ATOM 3026 C C . GLU A 1 377 ? 15.352 -3.27 -18.844 1 41.5 377 GLU A C 1
ATOM 3028 O O . GLU A 1 377 ? 15.828 -4.078 -18.047 1 41.5 377 GLU A O 1
ATOM 3033 N N . TYR A 1 378 ? 15.344 -3.482 -20.094 1 36.66 378 TYR A N 1
ATOM 3034 C CA . TYR A 1 378 ? 16.516 -4.148 -20.656 1 36.66 378 TYR A CA 1
ATOM 3035 C C . TYR A 1 378 ? 17.797 -3.426 -20.25 1 36.66 378 TYR A C 1
ATOM 3037 O O . TYR A 1 378 ? 17.797 -2.209 -20.047 1 36.66 378 TYR A O 1
ATOM 3045 N N . ASP A 1 379 ? 18.562 -4 -19.5 1 36 379 ASP A N 1
ATOM 3046 C CA . ASP A 1 379 ? 19.922 -3.506 -19.312 1 36 379 ASP A CA 1
ATOM 3047 C C . ASP A 1 379 ? 20.438 -2.816 -20.578 1 36 379 ASP A C 1
ATOM 3049 O O . ASP A 1 379 ? 20.688 -3.475 -21.594 1 36 379 ASP A O 1
ATOM 3053 N N . ASP A 1 380 ? 19.984 -1.771 -21.047 1 34.16 380 ASP A N 1
ATOM 3054 C CA . ASP A 1 380 ? 20.656 -1.062 -22.125 1 34.16 380 ASP A CA 1
ATOM 3055 C C . ASP A 1 380 ? 22.109 -0.808 -21.797 1 34.16 380 ASP A C 1
ATOM 3057 O O . ASP A 1 380 ? 22.766 0.017 -22.438 1 34.16 380 ASP A O 1
ATOM 3061 N N . GLU A 1 381 ? 22.75 -1.24 -20.781 1 33.25 381 GLU A N 1
ATOM 3062 C CA . GLU A 1 381 ? 24.156 -0.847 -20.766 1 33.25 381 GLU A CA 1
ATOM 3063 C C . GLU A 1 381 ? 24.906 -1.389 -21.984 1 33.25 381 GLU A C 1
ATOM 3065 O O . GLU A 1 381 ? 25.703 -2.318 -21.859 1 33.25 381 GLU A O 1
ATOM 3070 N N . GLU A 1 382 ? 24.562 -1.901 -23.125 1 28.97 382 GLU A N 1
ATOM 3071 C CA . GLU A 1 382 ? 25.656 -1.849 -24.078 1 28.97 382 GLU A CA 1
ATOM 3072 C C . GLU A 1 382 ? 26.094 -0.41 -24.344 1 28.97 382 GLU A C 1
ATOM 3074 O O . GLU A 1 382 ? 25.328 0.382 -24.906 1 28.97 382 GLU A O 1
ATOM 3079 N N . TYR A 1 383 ? 27.109 0.116 -23.562 1 26.73 383 TYR A N 1
ATOM 3080 C CA . TYR A 1 383 ? 28.062 1.122 -24.031 1 26.73 383 TYR A CA 1
ATOM 3081 C C . TYR A 1 383 ? 28.5 0.84 -25.469 1 26.73 383 TYR A C 1
ATOM 3083 O O . TYR A 1 383 ? 29.125 -0.187 -25.75 1 26.73 383 TYR A O 1
ATOM 3091 N N . ASP A 1 384 ? 27.797 1.063 -26.5 1 26.98 384 ASP A N 1
ATOM 3092 C CA . ASP A 1 384 ? 28.391 1.225 -27.828 1 26.98 384 ASP A CA 1
ATOM 3093 C C . ASP A 1 384 ? 29.594 2.16 -27.781 1 26.98 384 ASP A C 1
ATOM 3095 O O . ASP A 1 384 ? 29.438 3.361 -27.547 1 26.98 384 ASP A O 1
ATOM 3099 N N . ASP A 1 385 ? 30.797 1.784 -27.281 1 26.17 385 ASP A N 1
ATOM 3100 C CA . ASP A 1 385 ? 32.094 2.332 -27.719 1 26.17 385 ASP A CA 1
ATOM 3101 C C . ASP A 1 385 ? 32.156 2.424 -29.234 1 26.17 385 ASP A C 1
ATOM 3103 O O . ASP A 1 385 ? 33.25 2.434 -29.812 1 26.17 385 ASP A O 1
ATOM 3107 N N . ALA A 1 386 ? 31.25 2.018 -30.031 1 25.06 386 ALA A N 1
ATOM 3108 C CA . ALA A 1 386 ? 31.672 2.314 -31.391 1 25.06 386 ALA A CA 1
ATOM 3109 C C . ALA A 1 386 ? 31.969 3.803 -31.562 1 25.06 386 ALA A C 1
ATOM 3111 O O . ALA A 1 386 ? 31.25 4.648 -31.016 1 25.06 386 ALA A O 1
ATOM 3112 N N . PRO A 1 387 ? 33.219 4.215 -31.969 1 27.05 387 PRO A N 1
ATOM 3113 C CA . PRO A 1 387 ? 33.625 5.543 -32.438 1 27.05 387 PRO A CA 1
ATOM 3114 C C . PRO A 1 387 ? 32.562 6.219 -33.281 1 27.05 387 PRO A C 1
ATOM 3116 O O . PRO A 1 387 ? 31.672 5.543 -33.812 1 27.05 387 PRO A O 1
ATOM 3119 N N . ASP A 1 388 ? 32.438 7.547 -33.188 1 26.36 388 ASP A N 1
ATOM 3120 C CA . ASP A 1 388 ? 31.766 8.469 -34.094 1 26.36 388 ASP A CA 1
ATOM 3121 C C . ASP A 1 388 ? 31.969 8.055 -35.562 1 26.36 388 ASP A C 1
ATOM 3123 O O . ASP A 1 388 ? 33.062 8.211 -36.125 1 26.36 388 ASP A O 1
ATOM 3127 N N . ALA A 1 389 ? 31.531 6.832 -35.938 1 24.34 389 ALA A N 1
ATOM 3128 C CA . ALA A 1 389 ? 31.703 6.746 -37.375 1 24.34 389 ALA A CA 1
ATOM 3129 C C . ALA A 1 389 ? 31.156 7.984 -38.094 1 24.34 389 ALA A C 1
ATOM 3131 O O . ALA A 1 389 ? 30.125 8.531 -37.656 1 24.34 389 ALA A O 1
ATOM 3132 N N . PRO A 1 390 ? 31.891 8.648 -38.969 1 26.3 390 PRO A N 1
ATOM 3133 C CA . PRO A 1 390 ? 31.547 9.852 -39.719 1 26.3 390 PRO A CA 1
ATOM 3134 C C . PRO A 1 390 ? 30.156 9.773 -40.344 1 26.3 390 PRO A C 1
ATOM 3136 O O . PRO A 1 390 ? 29.609 8.68 -40.5 1 26.3 390 PRO A O 1
ATOM 3139 N N . ASP A 1 391 ? 29.5 10.938 -40.562 1 23.91 391 ASP A N 1
ATOM 3140 C CA . ASP A 1 391 ? 28.266 11.344 -41.219 1 23.91 391 ASP A CA 1
ATOM 3141 C C . ASP A 1 391 ? 28.078 10.586 -42.531 1 23.91 391 ASP A C 1
ATOM 3143 O O . ASP A 1 391 ? 28.766 10.852 -43.531 1 23.91 391 ASP A O 1
ATOM 3147 N N . ALA A 1 392 ? 28.016 9.219 -42.438 1 25.11 392 ALA A N 1
ATOM 3148 C CA . ALA A 1 392 ? 27.906 8.773 -43.844 1 25.11 392 ALA A CA 1
ATOM 3149 C C . ALA A 1 392 ? 26.719 9.453 -44.531 1 25.11 392 ALA A C 1
ATOM 3151 O O . ALA A 1 392 ? 25.719 9.75 -43.906 1 25.11 392 ALA A O 1
ATOM 3152 N N . PRO A 1 393 ? 26.875 9.867 -45.781 1 23.56 393 PRO A N 1
ATOM 3153 C CA . PRO A 1 393 ? 25.969 10.656 -46.625 1 23.56 393 PRO A CA 1
ATOM 3154 C C . PRO A 1 393 ? 24.578 10.047 -46.719 1 23.56 393 PRO A C 1
ATOM 3156 O O . PRO A 1 393 ? 24.406 8.852 -46.469 1 23.56 393 PRO A O 1
ATOM 3159 N N . GLU A 1 394 ? 23.5 10.844 -46.844 1 22.25 394 GLU A N 1
ATOM 3160 C CA . GLU A 1 394 ? 22.047 10.852 -47.031 1 22.25 394 GLU A CA 1
ATOM 3161 C C . GLU A 1 394 ? 21.641 9.867 -48.125 1 22.25 394 GLU A C 1
ATOM 3163 O O . GLU A 1 394 ? 21.422 10.258 -49.281 1 22.25 394 GLU A O 1
ATOM 3168 N N . ASP A 1 395 ? 22.312 8.688 -48.344 1 21.27 395 ASP A N 1
ATOM 3169 C CA . ASP A 1 395 ? 21.797 8.219 -49.625 1 21.27 395 ASP A CA 1
ATOM 3170 C C . ASP A 1 395 ? 20.297 7.902 -49.531 1 21.27 395 ASP A C 1
ATOM 3172 O O . ASP A 1 395 ? 19.828 7.434 -48.5 1 21.27 395 ASP A O 1
ATOM 3176 N N . SER A 1 396 ? 19.453 8.367 -50.5 1 20.47 396 SER A N 1
ATOM 3177 C CA . SER A 1 396 ? 18.078 8.477 -51 1 20.47 396 SER A CA 1
ATOM 3178 C C . SER A 1 396 ? 17.438 7.102 -51.156 1 20.47 396 SER A C 1
ATOM 3180 O O . SER A 1 396 ? 16.422 6.961 -51.844 1 20.47 396 SER A O 1
ATOM 3182 N N . VAL A 1 397 ? 18.047 5.953 -50.625 1 21.03 397 VAL A N 1
ATOM 3183 C CA . VAL A 1 397 ? 17.516 4.832 -51.406 1 21.03 397 VAL A CA 1
ATOM 3184 C C . VAL A 1 397 ? 16.031 4.664 -51.094 1 21.03 397 VAL A C 1
ATOM 3186 O O . VAL A 1 397 ? 15.586 4.871 -49.969 1 21.03 397 VAL A O 1
ATOM 3189 N N . GLY A 1 398 ? 15.164 4.488 -52.125 1 20.05 398 GLY A N 1
ATOM 3190 C CA . GLY A 1 398 ? 13.781 4.344 -52.562 1 20.05 398 GLY A CA 1
ATOM 3191 C C . GLY A 1 398 ? 13.086 3.148 -51.938 1 20.05 398 GLY A C 1
ATOM 3192 O O . GLY A 1 398 ? 13.461 2.002 -52.188 1 20.05 398 GLY A O 1
ATOM 3193 N N . THR A 1 399 ? 12.875 3.186 -50.625 1 20.42 399 THR A N 1
ATOM 3194 C CA . THR A 1 399 ? 12.297 2.049 -49.906 1 20.42 399 THR A CA 1
ATOM 3195 C C . THR A 1 399 ? 11 1.596 -50.562 1 20.42 399 THR A C 1
ATOM 3197 O O . THR A 1 399 ? 10.094 2.402 -50.781 1 20.42 399 THR A O 1
ATOM 3200 N N . PRO A 1 400 ? 11.062 0.521 -51.344 1 19.83 400 PRO A N 1
ATOM 3201 C CA . PRO A 1 400 ? 9.891 0.024 -52.094 1 19.83 400 PRO A CA 1
ATOM 3202 C C . PRO A 1 400 ? 8.727 -0.328 -51.156 1 19.83 400 PRO A C 1
ATOM 3204 O O . PRO A 1 400 ? 8.938 -0.64 -49.969 1 19.83 400 PRO A O 1
ATOM 3207 N N . ASP A 1 401 ? 7.426 0.08 -51.469 1 19.91 401 ASP A N 1
ATOM 3208 C CA . ASP A 1 401 ? 6.035 0.142 -51 1 19.91 401 ASP A CA 1
ATOM 3209 C C . ASP A 1 401 ? 5.453 -1.258 -50.812 1 19.91 401 ASP A C 1
ATOM 3211 O O . ASP A 1 401 ? 4.242 -1.417 -50.656 1 19.91 401 ASP A O 1
ATOM 3215 N N . SER A 1 402 ? 6.168 -2.387 -50.688 1 18.31 402 SER A N 1
ATOM 3216 C CA . SER A 1 402 ? 5.383 -3.582 -50.969 1 18.31 402 SER A CA 1
ATOM 3217 C C . SER A 1 402 ? 4.277 -3.773 -49.938 1 18.31 402 SER A C 1
ATOM 3219 O O . SER A 1 402 ? 4.531 -3.725 -48.719 1 18.31 402 SER A O 1
ATOM 3221 N N . GLU A 1 403 ? 2.9 -3.568 -50.25 1 19.41 403 GLU A N 1
ATOM 3222 C CA . GLU A 1 403 ? 1.508 -3.623 -49.812 1 19.41 403 GLU A CA 1
ATOM 3223 C C . GLU A 1 403 ? 1.122 -5.035 -49.375 1 19.41 403 GLU A C 1
ATOM 3225 O O . GLU A 1 403 ? -0.063 -5.371 -49.344 1 19.41 403 GLU A O 1
ATOM 3230 N N . THR A 1 404 ? 1.899 -5.965 -48.875 1 18.52 404 THR A N 1
ATOM 3231 C CA . THR A 1 404 ? 1.277 -7.281 -48.812 1 18.52 404 THR A CA 1
ATOM 3232 C C . THR A 1 404 ? 0.077 -7.285 -47.875 1 18.52 404 THR A C 1
ATOM 3234 O O . THR A 1 404 ? 0.184 -6.859 -46.719 1 18.52 404 THR A O 1
ATOM 3237 N N . ASN A 1 405 ? -1.231 -7.371 -48.375 1 19.09 405 ASN A N 1
ATOM 3238 C CA . ASN A 1 405 ? -2.645 -7.43 -48.031 1 19.09 405 ASN A CA 1
ATOM 3239 C C . ASN A 1 405 ? -2.961 -8.672 -47.188 1 19.09 405 ASN A C 1
ATOM 3241 O O . ASN A 1 405 ? -2.895 -9.789 -47.688 1 19.09 405 ASN A O 1
ATOM 3245 N N . PHE A 1 406 ? -2.557 -8.867 -46 1 18.44 406 PHE A N 1
ATOM 3246 C CA . PHE A 1 406 ? -2.947 -10.047 -45.25 1 18.44 406 PHE A CA 1
ATOM 3247 C C . PHE A 1 406 ? -4.461 -10.109 -45.094 1 18.44 406 PHE A C 1
ATOM 3249 O O . PHE A 1 406 ? -5.082 -9.164 -44.594 1 18.44 406 PHE A O 1
ATOM 3256 N N . SER A 1 407 ? -5.172 -10.828 -45.875 1 18.61 407 SER A N 1
ATOM 3257 C CA . SER A 1 407 ? -6.59 -11.172 -45.969 1 18.61 407 SER A CA 1
ATOM 3258 C C . SER A 1 407 ? -7.117 -11.68 -44.625 1 18.61 407 SER A C 1
ATOM 3260 O O . SER A 1 407 ? -6.398 -12.344 -43.875 1 18.61 407 SER A O 1
ATOM 3262 N N . ALA A 1 408 ? -8.266 -11.102 -44.125 1 22.41 408 ALA A N 1
ATOM 3263 C CA . ALA A 1 408 ? -9.25 -11.203 -43.062 1 22.41 408 ALA A CA 1
ATOM 3264 C C . ALA A 1 408 ? -9.867 -12.602 -43 1 22.41 408 ALA A C 1
ATOM 3266 O O . ALA A 1 408 ? -10.648 -12.969 -43.875 1 22.41 408 ALA A O 1
ATOM 3267 N N . VAL A 1 409 ? -9.211 -13.68 -42.688 1 19.27 409 VAL A N 1
ATOM 3268 C CA . VAL A 1 409 ? -9.789 -15.016 -42.656 1 19.27 409 VAL A CA 1
ATOM 3269 C C . VAL A 1 409 ? -11.062 -15.016 -41.812 1 19.27 409 VAL A C 1
ATOM 3271 O O . VAL A 1 409 ? -11.086 -14.461 -40.719 1 19.27 409 VAL A O 1
ATOM 3274 N N . ASP A 1 410 ? -12.273 -15.133 -42.406 1 20.89 410 ASP A N 1
ATOM 3275 C CA . ASP A 1 410 ? -13.68 -15.289 -42.062 1 20.89 410 ASP A CA 1
ATOM 3276 C C . ASP A 1 410 ? -13.891 -16.484 -41.125 1 20.89 410 ASP A C 1
ATOM 3278 O O . ASP A 1 410 ? -13.625 -17.625 -41.531 1 20.89 410 ASP A O 1
ATOM 3282 N N . TYR A 1 411 ? -13.734 -16.5 -39.906 1 18.83 411 TYR A N 1
ATOM 3283 C CA . TYR A 1 411 ? -13.922 -17.531 -38.906 1 18.83 411 TYR A CA 1
ATOM 3284 C C . TYR A 1 411 ? -15.367 -18.031 -38.875 1 18.83 411 TYR A C 1
ATOM 3286 O O . TYR A 1 411 ? -15.789 -18.688 -37.906 1 18.83 411 TYR A O 1
ATOM 3294 N N . ASP A 1 412 ? -16.281 -17.672 -39.844 1 21.86 412 ASP A N 1
ATOM 3295 C CA . ASP A 1 412 ? -17.656 -18.172 -39.812 1 21.86 412 ASP A CA 1
ATOM 3296 C C . ASP A 1 412 ? -17.688 -19.703 -39.875 1 21.86 412 ASP A C 1
ATOM 3298 O O . ASP A 1 412 ? -18.594 -20.328 -39.344 1 21.86 412 ASP A O 1
ATOM 3302 N N . SER A 1 413 ? -16.984 -20.406 -40.781 1 21.67 413 SER A N 1
ATOM 3303 C CA . SER A 1 413 ? -17.453 -21.672 -41.312 1 21.67 413 SER A CA 1
ATOM 3304 C C . SER A 1 413 ? -17.359 -22.797 -40.281 1 21.67 413 SER A C 1
ATOM 3306 O O . SER A 1 413 ? -17.609 -23.953 -40.594 1 21.67 413 SER A O 1
ATOM 3308 N N . LEU A 1 414 ? -16.672 -22.781 -39.25 1 18.8 414 LEU A N 1
ATOM 3309 C CA . LEU A 1 414 ? -16.594 -24.109 -38.656 1 18.8 414 LEU A CA 1
ATOM 3310 C C . LEU A 1 414 ? -17.922 -24.484 -38 1 18.8 414 LEU A C 1
ATOM 3312 O O . LEU A 1 414 ? -17.969 -25.312 -37.094 1 18.8 414 LEU A O 1
ATOM 3316 N N . ARG A 1 415 ? -19.188 -23.844 -38.438 1 21.34 415 ARG A N 1
ATOM 3317 C CA . ARG A 1 415 ? -20.516 -24.359 -38.094 1 21.34 415 ARG A CA 1
ATOM 3318 C C . ARG A 1 415 ? -20.734 -25.75 -38.688 1 21.34 415 ARG A C 1
ATOM 3320 O O . ARG A 1 415 ? -20.875 -25.906 -39.875 1 21.34 415 ARG A O 1
ATOM 3327 N N . GLY A 1 416 ? -20 -26.766 -38.375 1 18.16 416 GLY A N 1
ATOM 3328 C CA . GLY A 1 416 ? -20.422 -28.078 -38.844 1 18.16 416 GLY A CA 1
ATOM 3329 C C . GLY A 1 416 ? -21.906 -28.312 -38.719 1 18.16 416 GLY A C 1
ATOM 3330 O O . GLY A 1 416 ? -22.609 -27.547 -38.031 1 18.16 416 GLY A O 1
ATOM 3331 N N . SER A 1 417 ? -22.516 -29.234 -39.594 1 20.44 417 SER A N 1
ATOM 3332 C CA . SER A 1 417 ? -23.594 -30.172 -39.906 1 20.44 417 SER A CA 1
ATOM 3333 C C . SER A 1 417 ? -23.969 -30.984 -38.656 1 20.44 417 SER A C 1
ATOM 3335 O O . SER A 1 417 ? -24.969 -31.719 -38.688 1 20.44 417 SER A O 1
ATOM 3337 N N . GLU A 1 418 ? -23.703 -30.984 -37.406 1 19.52 418 GLU A N 1
ATOM 3338 C CA . GLU A 1 418 ? -24.75 -31.766 -36.781 1 19.52 418 GLU A CA 1
ATOM 3339 C C . GLU A 1 418 ? -26 -30.938 -36.562 1 19.52 418 GLU A C 1
ATOM 3341 O O . GLU A 1 418 ? -25.922 -29.719 -36.344 1 19.52 418 GLU A O 1
ATOM 3346 N N . MET B 1 1 ? 35.031 -3.045 28.547 1 20.89 1 MET B N 1
ATOM 3347 C CA . MET B 1 1 ? 33.906 -3.512 29.359 1 20.89 1 MET B CA 1
ATOM 3348 C C . MET B 1 1 ? 32.594 -3.324 28.609 1 20.89 1 MET B C 1
ATOM 3350 O O . MET B 1 1 ? 31.594 -4.008 28.891 1 20.89 1 MET B O 1
ATOM 3354 N N . MET B 1 2 ? 32.469 -2.258 27.734 1 24.72 2 MET B N 1
ATOM 3355 C CA . MET B 1 2 ? 31.297 -1.766 27.016 1 24.72 2 MET B CA 1
ATOM 3356 C C . MET B 1 2 ? 30.953 -2.689 25.859 1 24.72 2 MET B C 1
ATOM 3358 O O . MET B 1 2 ? 29.812 -2.67 25.375 1 24.72 2 MET B O 1
ATOM 3362 N N . THR B 1 3 ? 31.922 -3.336 25.266 1 31.86 3 THR B N 1
ATOM 3363 C CA . THR B 1 3 ? 31.828 -4.188 24.078 1 31.86 3 THR B CA 1
ATOM 3364 C C . THR B 1 3 ? 31.156 -5.52 24.422 1 31.86 3 THR B C 1
ATOM 3366 O O . THR B 1 3 ? 30.516 -6.133 23.578 1 31.86 3 THR B O 1
ATOM 3369 N N . SER B 1 4 ? 31.391 -6.023 25.594 1 29.94 4 SER B N 1
ATOM 3370 C CA . SER B 1 4 ? 31.031 -7.367 26.031 1 29.94 4 SER B CA 1
ATOM 3371 C C . SER B 1 4 ? 29.531 -7.504 26.203 1 29.94 4 SER B C 1
ATOM 3373 O O . SER B 1 4 ? 28.953 -8.562 25.922 1 29.94 4 SER B O 1
ATOM 3375 N N . THR B 1 5 ? 28.891 -6.383 26.688 1 25.59 5 THR B N 1
ATOM 3376 C CA . THR B 1 5 ? 27.484 -6.496 27.062 1 25.59 5 THR B CA 1
ATOM 3377 C C . THR B 1 5 ? 26.594 -6.555 25.828 1 25.59 5 THR B C 1
ATOM 3379 O O . THR B 1 5 ? 25.422 -6.922 25.906 1 25.59 5 THR B O 1
ATOM 3382 N N . ARG B 1 6 ? 27.109 -6.164 24.656 1 26.8 6 ARG B N 1
ATOM 3383 C CA . ARG B 1 6 ? 26.375 -6.223 23.391 1 26.8 6 ARG B CA 1
ATOM 3384 C C . ARG B 1 6 ? 26.109 -7.668 22.984 1 26.8 6 ARG B C 1
ATOM 3386 O O . ARG B 1 6 ? 25.031 -7.98 22.453 1 26.8 6 ARG B O 1
ATOM 3393 N N . MET B 1 7 ? 27.109 -8.539 23.094 1 26.22 7 MET B N 1
ATOM 3394 C CA . MET B 1 7 ? 27.109 -9.922 22.609 1 26.22 7 MET B CA 1
ATOM 3395 C C . MET B 1 7 ? 26.141 -10.773 23.422 1 26.22 7 MET B C 1
ATOM 3397 O O . MET B 1 7 ? 25.562 -11.719 22.906 1 26.22 7 MET B O 1
ATOM 3401 N N . ALA B 1 8 ? 26.266 -10.641 24.719 1 26.27 8 ALA B N 1
ATOM 3402 C CA . ALA B 1 8 ? 25.547 -11.547 25.609 1 26.27 8 ALA B CA 1
ATOM 3403 C C . ALA B 1 8 ? 24.031 -11.398 25.438 1 26.27 8 ALA B C 1
ATOM 3405 O O . ALA B 1 8 ? 23.266 -12.273 25.859 1 26.27 8 ALA B O 1
ATOM 3406 N N . LEU B 1 9 ? 23.656 -10.273 25.094 1 26.89 9 LEU B N 1
ATOM 3407 C CA . LEU B 1 9 ? 22.234 -9.969 24.969 1 26.89 9 LEU B CA 1
ATOM 3408 C C . LEU B 1 9 ? 21.641 -10.641 23.734 1 26.89 9 LEU B C 1
ATOM 3410 O O . LEU B 1 9 ? 20.438 -10.531 23.484 1 26.89 9 LEU B O 1
ATOM 3414 N N . TRP B 1 10 ? 22.5 -11.102 22.797 1 26.16 10 TRP B N 1
ATOM 3415 C CA . TRP B 1 10 ? 22.094 -11.758 21.547 1 26.16 10 TRP B CA 1
ATOM 3416 C C . TRP B 1 10 ? 21.641 -13.18 21.812 1 26.16 10 TRP B C 1
ATOM 3418 O O . TRP B 1 10 ? 21.469 -13.969 20.891 1 26.16 10 TRP B O 1
ATOM 3428 N N . SER B 1 11 ? 21.938 -13.688 23.047 1 24.56 11 SER B N 1
ATOM 3429 C CA . SER B 1 11 ? 21.75 -15.133 23.203 1 24.56 11 SER B CA 1
ATOM 3430 C C . SER B 1 11 ? 20.312 -15.539 22.922 1 24.56 11 SER B C 1
ATOM 3432 O O . SER B 1 11 ? 20.047 -16.312 22 1 24.56 11 SER B O 1
ATOM 3434 N N . ARG B 1 12 ? 19.641 -16.344 23.938 1 26.72 12 ARG B N 1
ATOM 3435 C CA . ARG B 1 12 ? 18.453 -17.188 23.859 1 26.72 12 ARG B CA 1
ATOM 3436 C C . ARG B 1 12 ? 17.188 -16.328 23.734 1 26.72 12 ARG B C 1
ATOM 3438 O O . ARG B 1 12 ? 16.875 -15.531 24.625 1 26.72 12 ARG B O 1
ATOM 3445 N N . LYS B 1 13 ? 16.641 -16.188 22.516 1 30.44 13 LYS B N 1
ATOM 3446 C CA . LYS B 1 13 ? 15.602 -15.352 21.922 1 30.44 13 LYS B CA 1
ATOM 3447 C C . LYS B 1 13 ? 14.273 -15.531 22.656 1 30.44 13 LYS B C 1
ATOM 3449 O O . LYS B 1 13 ? 13.477 -16.406 22.297 1 30.44 13 LYS B O 1
ATOM 3454 N N . LYS B 1 14 ? 14.359 -15.312 24.109 1 30.14 14 LYS B N 1
ATOM 3455 C CA . LYS B 1 14 ? 13.211 -15.414 25 1 30.14 14 LYS B CA 1
ATOM 3456 C C . LYS B 1 14 ? 12.148 -14.375 24.641 1 30.14 14 LYS B C 1
ATOM 3458 O O . LYS B 1 14 ? 12.469 -13.297 24.125 1 30.14 14 LYS B O 1
ATOM 3463 N N . PRO B 1 15 ? 10.859 -14.625 24.922 1 30.25 15 PRO B N 1
ATOM 3464 C CA . PRO B 1 15 ? 9.711 -13.773 24.625 1 30.25 15 PRO B CA 1
ATOM 3465 C C . PRO B 1 15 ? 9.844 -12.367 25.219 1 30.25 15 PRO B C 1
ATOM 3467 O O . PRO B 1 15 ? 10.359 -12.203 26.312 1 30.25 15 PRO B O 1
ATOM 3470 N N . VAL B 1 16 ? 10.039 -11.312 24.562 1 31.53 16 VAL B N 1
ATOM 3471 C CA . VAL B 1 16 ? 10.219 -9.945 25.031 1 31.53 16 VAL B CA 1
ATOM 3472 C C . VAL B 1 16 ? 9.164 -9.609 26.078 1 31.53 16 VAL B C 1
ATOM 3474 O O . VAL B 1 16 ? 7.965 -9.633 25.797 1 31.53 16 VAL B O 1
ATOM 3477 N N . THR B 1 17 ? 9.359 -9.984 27.406 1 32.94 17 THR B N 1
ATOM 3478 C CA . THR B 1 17 ? 8.586 -9.555 28.562 1 32.94 17 THR B CA 1
ATOM 3479 C C . THR B 1 17 ? 8.531 -8.031 28.656 1 32.94 17 THR B C 1
ATOM 3481 O O . THR B 1 17 ? 9.281 -7.34 27.969 1 32.94 17 THR B O 1
ATOM 3484 N N . ALA B 1 18 ? 7.578 -7.484 29.469 1 31.97 18 ALA B N 1
ATOM 3485 C CA . ALA B 1 18 ? 7.578 -6.074 29.844 1 31.97 18 ALA B CA 1
ATOM 3486 C C . ALA B 1 18 ? 8.992 -5.598 30.172 1 31.97 18 ALA B C 1
ATOM 3488 O O . ALA B 1 18 ? 9.359 -4.465 29.859 1 31.97 18 ALA B O 1
ATOM 3489 N N . LYS B 1 19 ? 9.641 -6.402 30.828 1 36.5 19 LYS B N 1
ATOM 3490 C CA . LYS B 1 19 ? 11.031 -6.102 31.172 1 36.5 19 LYS B CA 1
ATOM 3491 C C . LYS B 1 19 ? 11.891 -6.043 29.906 1 36.5 19 LYS B C 1
ATOM 3493 O O . LYS B 1 19 ? 12.758 -5.172 29.797 1 36.5 19 LYS B O 1
ATOM 3498 N N . ASP B 1 20 ? 11.516 -6.855 29.047 1 38.38 20 ASP B N 1
ATOM 3499 C CA . ASP B 1 20 ? 12.312 -6.875 27.828 1 38.38 20 ASP B CA 1
ATOM 3500 C C . ASP B 1 20 ? 11.969 -5.691 26.922 1 38.38 20 ASP B C 1
ATOM 3502 O O . ASP B 1 20 ? 12.859 -5.098 26.297 1 38.38 20 ASP B O 1
ATOM 3506 N N . TRP B 1 21 ? 10.734 -5.305 26.969 1 36.62 21 TRP B N 1
ATOM 3507 C CA . TRP B 1 21 ? 10.305 -4.059 26.344 1 36.62 21 TRP B CA 1
ATOM 3508 C C . TRP B 1 21 ? 10.969 -2.859 27 1 36.62 21 TRP B C 1
ATOM 3510 O O . TRP B 1 21 ? 11.445 -1.951 26.312 1 36.62 21 TRP B O 1
ATOM 3520 N N . LYS B 1 22 ? 10.992 -2.934 28.344 1 37.16 22 LYS B N 1
ATOM 3521 C CA . LYS B 1 22 ? 11.734 -1.908 29.078 1 37.16 22 LYS B CA 1
ATOM 3522 C C . LYS B 1 22 ? 13.211 -1.914 28.688 1 37.16 22 LYS B C 1
ATOM 3524 O O . LYS B 1 22 ? 13.812 -0.854 28.5 1 37.16 22 LYS B O 1
ATOM 3529 N N . ILE B 1 23 ? 13.578 -3.094 28.5 1 37.88 23 ILE B N 1
ATOM 3530 C CA . ILE B 1 23 ? 14.984 -3.197 28.125 1 37.88 23 ILE B CA 1
ATOM 3531 C C . ILE B 1 23 ? 15.18 -2.693 26.688 1 37.88 23 ILE B C 1
ATOM 3533 O O . ILE B 1 23 ? 16.125 -1.96 26.406 1 37.88 23 ILE B O 1
ATOM 3537 N N . GLN B 1 24 ? 14.266 -2.943 25.891 1 41.16 24 GLN B N 1
ATOM 3538 C CA . GLN B 1 24 ? 14.367 -2.459 24.531 1 41.16 24 GLN B CA 1
ATOM 3539 C C . GLN B 1 24 ? 14.172 -0.946 24.453 1 41.16 24 GLN B C 1
ATOM 3541 O O . GLN B 1 24 ? 14.883 -0.252 23.734 1 41.16 24 GLN B O 1
ATOM 3546 N N . ASN B 1 25 ? 13.203 -0.532 25.25 1 41.78 25 ASN B N 1
ATOM 3547 C CA . ASN B 1 25 ? 13.102 0.914 25.406 1 41.78 25 ASN B CA 1
ATOM 3548 C C . ASN B 1 25 ? 14.383 1.503 26 1 41.78 25 ASN B C 1
ATOM 3550 O O . ASN B 1 25 ? 14.82 2.578 25.594 1 41.78 25 ASN B O 1
ATOM 3554 N N . LEU B 1 26 ? 14.867 0.699 26.938 1 39.56 26 LEU B N 1
ATOM 3555 C CA . LEU B 1 26 ? 16.141 1.132 27.516 1 39.56 26 LEU B CA 1
ATOM 3556 C C . LEU B 1 26 ? 17.25 1.118 26.453 1 39.56 26 LEU B C 1
ATOM 3558 O O . LEU B 1 26 ? 18.078 2.029 26.406 1 39.56 26 LEU B O 1
ATOM 3562 N N . VAL B 1 27 ? 17.141 0.197 25.641 1 41.03 27 VAL B N 1
ATOM 3563 C CA . VAL B 1 27 ? 18.141 0.134 24.578 1 41.03 27 VAL B CA 1
ATOM 3564 C C . VAL B 1 27 ? 17.938 1.282 23.594 1 41.03 27 VAL B C 1
ATOM 3566 O O . VAL B 1 27 ? 18.891 1.959 23.203 1 41.03 27 VAL B O 1
ATOM 3569 N N . LYS B 1 28 ? 16.75 1.474 23.25 1 45.88 28 LYS B N 1
ATOM 3570 C CA . LYS B 1 28 ? 16.469 2.629 22.391 1 45.88 28 LYS B CA 1
ATOM 3571 C C . LYS B 1 28 ? 16.844 3.932 23.094 1 45.88 28 LYS B C 1
ATOM 3573 O O . LYS B 1 28 ? 17.359 4.855 22.453 1 45.88 28 LYS B O 1
ATOM 3578 N N . PHE B 1 29 ? 16.562 3.902 24.438 1 43.19 29 PHE B N 1
ATOM 3579 C CA . PHE B 1 29 ? 17 5.027 25.25 1 43.19 29 PHE B CA 1
ATOM 3580 C C . PHE B 1 29 ? 18.516 5.129 25.266 1 43.19 29 PHE B C 1
ATOM 3582 O O . PHE B 1 29 ? 19.078 6.219 25.125 1 43.19 29 PHE B O 1
ATOM 3589 N N . VAL B 1 30 ? 19.109 4.008 25.359 1 41.38 30 VAL B N 1
ATOM 3590 C CA . VAL B 1 30 ? 20.578 4.02 25.328 1 41.38 30 VAL B CA 1
ATOM 3591 C C . VAL B 1 30 ? 21.062 4.461 23.953 1 41.38 30 VAL B C 1
ATOM 3593 O O . VAL B 1 30 ? 21.984 5.27 23.844 1 41.38 30 VAL B O 1
ATOM 3596 N N . ASP B 1 31 ? 20.406 3.99 22.969 1 46.94 31 ASP B N 1
ATOM 3597 C CA . ASP B 1 31 ? 20.797 4.398 21.609 1 46.94 31 ASP B CA 1
ATOM 3598 C C . ASP B 1 31 ? 20.516 5.883 21.391 1 46.94 31 ASP B C 1
ATOM 3600 O O . ASP B 1 31 ? 21.312 6.582 20.766 1 46.94 31 ASP B O 1
ATOM 3604 N N . ALA B 1 32 ? 19.422 6.297 21.906 1 45.25 32 ALA B N 1
ATOM 3605 C CA . ALA B 1 32 ? 19.141 7.727 21.906 1 45.25 32 ALA B CA 1
ATOM 3606 C C . ALA B 1 32 ? 20.172 8.5 22.719 1 45.25 32 ALA B C 1
ATOM 3608 O O . ALA B 1 32 ? 20.594 9.586 22.328 1 45.25 32 ALA B O 1
ATOM 3609 N N . ILE B 1 33 ? 20.438 7.898 23.875 1 45.56 33 ILE B N 1
ATOM 3610 C CA . ILE B 1 33 ? 21.516 8.492 24.672 1 45.56 33 ILE B CA 1
ATOM 3611 C C . ILE B 1 33 ? 22.797 8.555 23.844 1 45.56 33 ILE B C 1
ATOM 3613 O O . ILE B 1 33 ? 23.5 9.57 23.844 1 45.56 33 ILE B O 1
ATOM 3617 N N . GLU B 1 34 ? 22.984 7.512 23.172 1 48.38 34 GLU B N 1
ATOM 3618 C CA . GLU B 1 34 ? 24.203 7.516 22.375 1 48.38 34 GLU B CA 1
ATOM 3619 C C . GLU B 1 34 ? 24.109 8.508 21.219 1 48.38 34 GLU B C 1
ATOM 3621 O O . GLU B 1 34 ? 25.078 9.195 20.891 1 48.38 34 GLU B O 1
ATOM 3626 N N . ALA B 1 35 ? 23.016 8.57 20.656 1 47.53 35 ALA B N 1
ATOM 3627 C CA . ALA B 1 35 ? 22.812 9.477 19.531 1 47.53 35 ALA B CA 1
ATOM 3628 C C . ALA B 1 35 ? 22.703 10.93 20 1 47.53 35 ALA B C 1
ATOM 3630 O O . ALA B 1 35 ? 23.203 11.844 19.344 1 47.53 35 ALA B O 1
ATOM 3631 N N . CYS B 1 36 ? 21.969 11.062 21.172 1 47.19 36 CYS B N 1
ATOM 3632 C CA . CYS B 1 36 ? 21.75 12.406 21.688 1 47.19 36 CYS B CA 1
ATOM 3633 C C . CYS B 1 36 ? 22.891 12.828 22.609 1 47.19 36 CYS B C 1
ATOM 3635 O O . CYS B 1 36 ? 23.016 14.008 22.953 1 47.19 36 CYS B O 1
ATOM 3637 N N . GLY B 1 37 ? 23.812 12.086 22.875 1 47.12 37 GLY B N 1
ATOM 3638 C CA . GLY B 1 37 ? 24.859 12.414 23.828 1 47.12 37 GLY B CA 1
ATOM 3639 C C . GLY B 1 37 ? 24.312 12.758 25.203 1 47.12 37 GLY B C 1
ATOM 3640 O O . GLY B 1 37 ? 23.359 12.133 25.672 1 47.12 37 GLY B O 1
ATOM 3641 N N . GLU B 1 38 ? 25.094 13.758 26.047 1 47.28 38 GLU B N 1
ATOM 3642 C CA . GLU B 1 38 ? 24.797 14.234 27.391 1 47.28 38 GLU B CA 1
ATOM 3643 C C . GLU B 1 38 ? 23.766 15.359 27.359 1 47.28 38 GLU B C 1
ATOM 3645 O O . GLU B 1 38 ? 23.609 16.094 28.344 1 47.28 38 GLU B O 1
ATOM 3650 N N . ASP B 1 39 ? 23.234 15.516 26.297 1 45.97 39 ASP B N 1
ATOM 3651 C CA . ASP B 1 39 ? 22.281 16.625 26.266 1 45.97 39 ASP B CA 1
ATOM 3652 C C . ASP B 1 39 ? 20.938 16.219 26.859 1 45.97 39 ASP B C 1
ATOM 3654 O O . ASP B 1 39 ? 20.172 15.492 26.234 1 45.97 39 ASP B O 1
ATOM 3658 N N . GLU B 1 40 ? 20.781 16.609 28.094 1 49.22 40 GLU B N 1
ATOM 3659 C CA . GLU B 1 40 ? 19.641 16.281 28.938 1 49.22 40 GLU B CA 1
ATOM 3660 C C . GLU B 1 40 ? 18.328 16.641 28.25 1 49.22 40 GLU B C 1
ATOM 3662 O O . GLU B 1 40 ? 17.344 15.898 28.344 1 49.22 40 GLU B O 1
ATOM 3667 N N . GLU B 1 41 ? 18.375 17.719 27.578 1 51.44 41 GLU B N 1
ATOM 3668 C CA . GLU B 1 41 ? 17.125 18.156 26.953 1 51.44 41 GLU B CA 1
ATOM 3669 C C . GLU B 1 41 ? 16.703 17.234 25.828 1 51.44 41 GLU B C 1
ATOM 3671 O O . GLU B 1 41 ? 15.531 16.891 25.703 1 51.44 41 GLU B O 1
ATOM 3676 N N . LYS B 1 42 ? 17.719 16.844 25.156 1 53.22 42 LYS B N 1
ATOM 3677 C CA . LYS B 1 42 ? 17.422 15.922 24.047 1 53.22 42 LYS B CA 1
ATOM 3678 C C . LYS B 1 42 ? 17.016 14.547 24.578 1 53.22 42 LYS B C 1
ATOM 3680 O O . LYS B 1 42 ? 16.109 13.922 24.031 1 53.22 42 LYS B O 1
ATOM 3685 N N . LEU B 1 43 ? 17.641 14.25 25.656 1 51.62 43 LEU B N 1
ATOM 3686 C CA . LEU B 1 43 ? 17.297 12.977 26.281 1 51.62 43 LEU B CA 1
ATOM 3687 C C . LEU B 1 43 ? 15.883 13.023 26.859 1 51.62 43 LEU B C 1
ATOM 3689 O O . LEU B 1 43 ? 15.133 12.055 26.766 1 51.62 43 LEU B O 1
ATOM 3693 N N . LYS B 1 44 ? 15.625 14.133 27.484 1 48.69 44 LYS B N 1
ATOM 3694 C CA . LYS B 1 44 ? 14.273 14.328 28.016 1 48.69 44 LYS B CA 1
ATOM 3695 C C . LYS B 1 44 ? 13.234 14.266 26.906 1 48.69 44 LYS B C 1
ATOM 3697 O O . LYS B 1 44 ? 12.188 13.625 27.062 1 48.69 44 LYS B O 1
ATOM 3702 N N . LEU B 1 45 ? 13.547 14.891 25.891 1 48.66 45 LEU B N 1
ATOM 3703 C CA . LEU B 1 45 ? 12.617 14.883 24.781 1 48.66 45 LEU B CA 1
ATOM 3704 C C . LEU B 1 45 ? 12.445 13.477 24.219 1 48.66 45 LEU B C 1
ATOM 3706 O O . LEU B 1 45 ? 11.328 13.062 23.891 1 48.66 45 LEU B O 1
ATOM 3710 N N . PHE B 1 46 ? 13.539 12.898 24.219 1 48.75 46 PHE B N 1
ATOM 3711 C CA . PHE B 1 46 ? 13.5 11.516 23.766 1 48.75 46 PHE B CA 1
ATOM 3712 C C . PHE B 1 46 ? 12.695 10.656 24.734 1 48.75 46 PHE B C 1
ATOM 3714 O O . PHE B 1 46 ? 11.883 9.828 24.312 1 48.75 46 PHE B O 1
ATOM 3721 N N . TYR B 1 47 ? 13.07 10.914 26.031 1 44.84 47 TYR B N 1
ATOM 3722 C CA . TYR B 1 47 ? 12.352 10.188 27.062 1 44.84 47 TYR B CA 1
ATOM 3723 C C . TYR B 1 47 ? 10.867 10.508 27.031 1 44.84 47 TYR B C 1
ATOM 3725 O O . TYR B 1 47 ? 10.031 9.609 27.172 1 44.84 47 TYR B O 1
ATOM 3733 N N . GLU B 1 48 ? 10.602 11.703 27.031 1 45.25 48 GLU B N 1
ATOM 3734 C CA . GLU B 1 48 ? 9.195 12.094 26.953 1 45.25 48 GLU B CA 1
ATOM 3735 C C . GLU B 1 48 ? 8.516 11.445 25.734 1 45.25 48 GLU B C 1
ATOM 3737 O O . GLU B 1 48 ? 7.359 11.039 25.828 1 45.25 48 GLU B O 1
ATOM 3742 N N . ASN B 1 49 ? 9.336 11.422 24.844 1 44.56 49 ASN B N 1
ATOM 3743 C CA . ASN B 1 49 ? 8.789 10.852 23.609 1 44.56 49 ASN B CA 1
ATOM 3744 C C . ASN B 1 49 ? 8.695 9.328 23.703 1 44.56 49 ASN B C 1
ATOM 3746 O O . ASN B 1 49 ? 7.793 8.727 23.109 1 44.56 49 ASN B O 1
ATOM 3750 N N . LEU B 1 50 ? 9.789 8.789 24.297 1 43.28 50 LEU B N 1
ATOM 3751 C CA . LEU B 1 50 ? 9.719 7.355 24.562 1 43.28 50 LEU B CA 1
ATOM 3752 C C . LEU B 1 50 ? 8.633 7.043 25.594 1 43.28 50 LEU B C 1
ATOM 3754 O O . LEU B 1 50 ? 8.039 5.965 25.562 1 43.28 50 LEU B O 1
ATOM 3758 N N . SER B 1 51 ? 8.656 7.828 26.656 1 36.38 51 SER B N 1
ATOM 3759 C CA . SER B 1 51 ? 7.664 7.656 27.719 1 36.38 51 SER B CA 1
ATOM 3760 C C . SER B 1 51 ? 6.25 7.875 27.203 1 36.38 51 SER B C 1
ATOM 3762 O O . SER B 1 51 ? 5.281 7.797 27.969 1 36.38 51 SER B O 1
ATOM 3764 N N . ILE B 1 52 ? 6.094 8.562 26.25 1 37.84 52 ILE B N 1
ATOM 3765 C CA . ILE B 1 52 ? 4.723 8.5 25.75 1 37.84 52 ILE B CA 1
ATOM 3766 C C . ILE B 1 52 ? 4.266 7.043 25.703 1 37.84 52 ILE B C 1
ATOM 3768 O O . ILE B 1 52 ? 4.66 6.297 24.797 1 37.84 52 ILE B O 1
ATOM 3772 N N . SER B 1 53 ? 4.512 6.328 26.688 1 34.34 53 SER B N 1
ATOM 3773 C CA . SER B 1 53 ? 4.246 4.98 27.172 1 34.34 53 SER B CA 1
ATOM 3774 C C . SER B 1 53 ? 2.939 4.434 26.609 1 34.34 53 SER B C 1
ATOM 3776 O O . SER B 1 53 ? 2.066 5.199 26.203 1 34.34 53 SER B O 1
ATOM 3778 N N . LEU B 1 54 ? 2.859 3.039 26.625 1 35.12 54 LEU B N 1
ATOM 3779 C CA . LEU B 1 54 ? 1.84 2.035 26.344 1 35.12 54 LEU B CA 1
ATOM 3780 C C . LEU B 1 54 ? 0.473 2.496 26.844 1 35.12 54 LEU B C 1
ATOM 3782 O O . LEU B 1 54 ? -0.546 2.227 26.203 1 35.12 54 LEU B O 1
ATOM 3786 N N . GLY B 1 55 ? 0.394 2.758 28.219 1 33.88 55 GLY B N 1
ATOM 3787 C CA . GLY B 1 55 ? -0.853 2.887 28.953 1 33.88 55 GLY B CA 1
ATOM 3788 C C . GLY B 1 55 ? -1.471 4.27 28.844 1 33.88 55 GLY B C 1
ATOM 3789 O O . GLY B 1 55 ? -2.535 4.523 29.406 1 33.88 55 GLY B O 1
ATOM 3790 N N . GLU B 1 56 ? -0.668 5.324 28.969 1 36.44 56 GLU B N 1
ATOM 3791 C CA . GLU B 1 56 ? -1.408 6.566 29.172 1 36.44 56 GLU B CA 1
ATOM 3792 C C . GLU B 1 56 ? -2.291 6.883 27.969 1 36.44 56 GLU B C 1
ATOM 3794 O O . GLU B 1 56 ? -1.876 6.695 26.828 1 36.44 56 GLU B O 1
ATOM 3799 N N . SER B 1 57 ? -3.451 7 28.219 1 39.66 57 SER B N 1
ATOM 3800 C CA . SER B 1 57 ? -4.539 7.426 27.344 1 39.66 57 SER B CA 1
ATOM 3801 C C . SER B 1 57 ? -4.094 8.555 26.422 1 39.66 57 SER B C 1
ATOM 3803 O O . SER B 1 57 ? -3.77 9.656 26.891 1 39.66 57 SER B O 1
ATOM 3805 N N . GLN B 1 58 ? -3.102 8.406 25.625 1 48.12 58 GLN B N 1
ATOM 3806 C CA . GLN B 1 58 ? -2.672 9.43 24.688 1 48.12 58 GLN B CA 1
ATOM 3807 C C . GLN B 1 58 ? -3.828 10.359 24.312 1 48.12 58 GLN B C 1
ATOM 3809 O O . GLN B 1 58 ? -4.93 9.891 24.016 1 48.12 58 GLN B O 1
ATOM 3814 N N . LEU B 1 59 ? -3.766 11.547 24.906 1 54.12 59 LEU B N 1
ATOM 3815 C CA . LEU B 1 59 ? -4.746 12.531 24.453 1 54.12 59 LEU B CA 1
ATOM 3816 C C . LEU B 1 59 ? -5.004 12.398 22.969 1 54.12 59 LEU B C 1
ATOM 3818 O O . LEU B 1 59 ? -4.062 12.281 22.172 1 54.12 59 LEU B O 1
ATOM 3822 N N . PRO B 1 60 ? -6.184 12.188 22.719 1 67.19 60 PRO B N 1
ATOM 3823 C CA . PRO B 1 60 ? -6.52 12.094 21.297 1 67.19 60 PRO B CA 1
ATOM 3824 C C . PRO B 1 60 ? -6.152 13.352 20.516 1 67.19 60 PRO B C 1
ATOM 3826 O O . PRO B 1 60 ? -6.16 14.453 21.078 1 67.19 60 PRO B O 1
ATOM 3829 N N . TYR B 1 61 ? -5.586 13.375 19.469 1 81.25 61 TYR B N 1
ATOM 3830 C CA . TYR B 1 61 ? -5.387 14.438 18.484 1 81.25 61 TYR B CA 1
ATOM 3831 C C . TYR B 1 61 ? -4.258 15.367 18.906 1 81.25 61 TYR B C 1
ATOM 3833 O O . TYR B 1 61 ? -4.375 16.594 18.781 1 81.25 61 TYR B O 1
ATOM 3841 N N . ARG B 1 62 ? -3.232 14.859 19.531 1 83.06 62 ARG B N 1
ATOM 3842 C CA . ARG B 1 62 ? -2.143 15.633 20.109 1 83.06 62 ARG B CA 1
ATOM 3843 C C . ARG B 1 62 ? -1.517 16.578 19.078 1 83.06 62 ARG B C 1
ATOM 3845 O O . ARG B 1 62 ? -1.149 17.703 19.406 1 83.06 62 ARG B O 1
ATOM 3852 N N . ALA B 1 63 ? -1.425 16.156 17.922 1 89.81 63 ALA B N 1
ATOM 3853 C CA . ALA B 1 63 ? -0.782 16.938 16.891 1 89.81 63 ALA B CA 1
ATOM 3854 C C . ALA B 1 63 ? -1.512 18.266 16.672 1 89.81 63 ALA B C 1
ATOM 3856 O O . ALA B 1 63 ? -0.891 19.281 16.344 1 89.81 63 ALA B O 1
ATOM 3857 N N . PHE B 1 64 ? -2.771 18.266 16.969 1 93.62 64 PHE B N 1
ATOM 3858 C CA . PHE B 1 64 ? -3.604 19.422 16.688 1 93.62 64 PHE B CA 1
ATOM 3859 C C . PHE B 1 64 ? -3.725 20.312 17.922 1 93.62 64 PHE B C 1
ATOM 3861 O O . PHE B 1 64 ? -4.191 21.453 17.828 1 93.62 64 PHE B O 1
ATOM 3868 N N . LEU B 1 65 ? -3.318 19.859 19.031 1 92.31 65 LEU B N 1
ATOM 3869 C CA . LEU B 1 65 ? -3.668 20.562 20.266 1 92.31 65 LEU B CA 1
ATOM 3870 C C . LEU B 1 65 ? -2.416 21.062 20.969 1 92.31 65 LEU B C 1
ATOM 3872 O O . LEU B 1 65 ? -2.438 21.312 22.172 1 92.31 65 LEU B O 1
ATOM 3876 N N . GLU B 1 66 ? -1.412 21.203 20.203 1 88 66 GLU B N 1
ATOM 3877 C CA . GLU B 1 66 ? -0.211 21.828 20.75 1 88 66 GLU B CA 1
ATOM 3878 C C . GLU B 1 66 ? -0.464 23.297 21.094 1 88 66 GLU B C 1
ATOM 3880 O O . GLU B 1 66 ? -0.999 24.047 20.281 1 88 66 GLU B O 1
ATOM 3885 N N . HIS B 1 67 ? -0.078 23.703 22.328 1 92.62 67 HIS B N 1
ATOM 3886 C CA . HIS B 1 67 ? -0.288 25.062 22.844 1 92.62 67 HIS B CA 1
ATOM 3887 C C . HIS B 1 67 ? -1.76 25.453 22.781 1 92.62 67 HIS B C 1
ATOM 3889 O O . HIS B 1 67 ? -2.086 26.594 22.453 1 92.62 67 HIS B O 1
ATOM 3895 N N . TYR B 1 68 ? -2.598 24.531 23.031 1 94.38 68 TYR B N 1
ATOM 3896 C CA . TYR B 1 68 ? -4.043 24.641 22.859 1 94.38 68 TYR B CA 1
ATOM 3897 C C . TYR B 1 68 ? -4.602 25.812 23.641 1 94.38 68 TYR B C 1
ATOM 3899 O O . TYR B 1 68 ? -5.262 26.688 23.078 1 94.38 68 TYR B O 1
ATOM 3907 N N . GLU B 1 69 ? -4.344 25.938 24.891 1 95.38 69 GLU B N 1
ATOM 3908 C CA . GLU B 1 69 ? -4.934 26.953 25.75 1 95.38 69 GLU B CA 1
ATOM 3909 C C . GLU B 1 69 ? -4.5 28.344 25.328 1 95.38 69 GLU B C 1
ATOM 3911 O O . GLU B 1 69 ? -5.328 29.25 25.219 1 95.38 69 GLU B O 1
ATOM 3916 N N . GLU B 1 70 ? -3.238 28.484 25.094 1 96.81 70 GLU B N 1
ATOM 3917 C CA . GLU B 1 70 ? -2.695 29.797 24.75 1 96.81 70 GLU B CA 1
ATOM 3918 C C . GLU B 1 70 ? -3.211 30.266 23.391 1 96.81 70 GLU B C 1
ATOM 3920 O O . GLU B 1 70 ? -3.592 31.422 23.219 1 96.81 70 GLU B O 1
ATOM 3925 N N . LYS B 1 71 ? -3.256 29.375 22.469 1 97.44 71 LYS B N 1
ATOM 3926 C CA . LYS B 1 71 ? -3.748 29.719 21.125 1 97.44 71 LYS B CA 1
ATOM 3927 C C . LYS B 1 71 ? -5.219 30.125 21.172 1 97.44 71 LYS B C 1
ATOM 3929 O O . LYS B 1 71 ? -5.613 31.125 20.578 1 97.44 71 LYS B O 1
ATOM 3934 N N . LEU B 1 72 ? -5.977 29.375 21.891 1 97.69 72 LEU B N 1
ATOM 3935 C CA . LEU B 1 72 ? -7.406 29.656 21.969 1 97.69 72 LEU B CA 1
ATOM 3936 C C . LEU B 1 72 ? -7.66 31 22.672 1 97.69 72 LEU B C 1
ATOM 3938 O O . LEU B 1 72 ? -8.555 31.734 22.266 1 97.69 72 LEU B O 1
ATOM 3942 N N . GLU B 1 73 ? -6.93 31.266 23.625 1 97.5 73 GLU B N 1
ATOM 3943 C CA . GLU B 1 73 ? -7.059 32.531 24.328 1 97.5 73 GLU B CA 1
ATOM 3944 C C . GLU B 1 73 ? -6.777 33.719 23.406 1 97.5 73 GLU B C 1
ATOM 3946 O O . GLU B 1 73 ? -7.516 34.688 23.406 1 97.5 73 GLU B O 1
ATOM 3951 N N . VAL B 1 74 ? -5.711 33.594 22.641 1 97.75 74 VAL B N 1
ATOM 3952 C CA . VAL B 1 74 ? -5.336 34.688 21.734 1 97.75 74 VAL B CA 1
ATOM 3953 C C . VAL B 1 74 ? -6.41 34.844 20.656 1 97.75 74 VAL B C 1
ATOM 3955 O O . VAL B 1 74 ? -6.773 35.969 20.312 1 97.75 74 VAL B O 1
ATOM 3958 N N . LEU B 1 75 ? -6.93 33.75 20.156 1 98.06 75 LEU B N 1
ATOM 3959 C CA . LEU B 1 75 ? -7.941 33.844 19.109 1 98.06 75 LEU B CA 1
ATOM 3960 C C . LEU B 1 75 ? -9.234 34.438 19.656 1 98.06 75 LEU B C 1
ATOM 3962 O O . LEU B 1 75 ? -9.914 35.219 18.953 1 98.06 75 LEU B O 1
ATOM 3966 N N . ARG B 1 76 ? -9.594 34.156 20.875 1 97.62 76 ARG B N 1
ATOM 3967 C CA . ARG B 1 76 ? -10.75 34.781 21.531 1 97.62 76 ARG B CA 1
ATOM 3968 C C . ARG B 1 76 ? -10.555 36.281 21.688 1 97.62 76 ARG B C 1
ATOM 3970 O O . ARG B 1 76 ? -11.484 37.062 21.453 1 97.62 76 ARG B O 1
ATOM 3977 N N . PHE B 1 77 ? -9.398 36.625 22.031 1 97.69 77 PHE B N 1
ATOM 3978 C CA . PHE B 1 77 ? -9.039 38.031 22.172 1 97.69 77 PHE B CA 1
ATOM 3979 C C . PHE B 1 77 ? -9.188 38.75 20.859 1 97.69 77 PHE B C 1
ATOM 3981 O O . PHE B 1 77 ? -9.828 39.812 20.797 1 97.69 77 PHE B O 1
ATOM 3988 N N . ILE B 1 78 ? -8.688 38.125 19.797 1 97.25 78 ILE B N 1
ATOM 3989 C CA . ILE B 1 78 ? -8.719 38.75 18.484 1 97.25 78 ILE B CA 1
ATOM 3990 C C . ILE B 1 78 ? -10.164 38.844 17.984 1 97.25 78 ILE B C 1
ATOM 3992 O O . ILE B 1 78 ? -10.578 39.844 17.422 1 97.25 78 ILE B O 1
ATOM 3996 N N . ALA B 1 79 ? -10.867 37.812 18.25 1 97.19 79 ALA B N 1
ATOM 3997 C CA . ALA B 1 79 ? -12.242 37.719 17.766 1 97.19 79 ALA B CA 1
ATOM 3998 C C . ALA B 1 79 ? -13.133 38.75 18.453 1 97.19 79 ALA B C 1
ATOM 4000 O O . ALA B 1 79 ? -14.102 39.25 17.875 1 97.19 79 ALA B O 1
ATOM 4001 N N . SER B 1 80 ? -12.82 39.156 19.641 1 95.44 80 SER B N 1
ATOM 4002 C CA . SER B 1 80 ? -13.711 40 20.438 1 95.44 80 SER B CA 1
ATOM 4003 C C . SER B 1 80 ? -13.188 41.438 20.531 1 95.44 80 SER B C 1
ATOM 4005 O O . SER B 1 80 ? -13.891 42.312 20.984 1 95.44 80 SER B O 1
ATOM 4007 N N . SER B 1 81 ? -12.023 41.625 20.094 1 95 81 SER B N 1
ATOM 4008 C CA . SER B 1 81 ? -11.398 42.938 20.266 1 95 81 SER B CA 1
ATOM 4009 C C . SER B 1 81 ? -11.492 43.781 19 1 95 81 SER B C 1
ATOM 4011 O O . SER B 1 81 ? -11.625 43.25 17.906 1 95 81 SER B O 1
ATOM 4013 N N . SER B 1 82 ? -11.523 45.062 19.266 1 96.19 82 SER B N 1
ATOM 4014 C CA . SER B 1 82 ? -11.336 46.031 18.172 1 96.19 82 SER B CA 1
ATOM 4015 C C . SER B 1 82 ? -9.906 46.562 18.156 1 96.19 82 SER B C 1
ATOM 4017 O O . SER B 1 82 ? -9.352 46.906 19.203 1 96.19 82 SER B O 1
ATOM 4019 N N . PHE B 1 83 ? -9.297 46.531 17 1 95.94 83 PHE B N 1
ATOM 4020 C CA . PHE B 1 83 ? -7.934 47.031 16.891 1 95.94 83 PHE B CA 1
ATOM 4021 C C . PHE B 1 83 ? -7.699 47.656 15.523 1 95.94 83 PHE B C 1
ATOM 4023 O O . PHE B 1 83 ? -8.523 47.5 14.617 1 95.94 83 PHE B O 1
ATOM 4030 N N . VAL B 1 84 ? -6.586 48.406 15.445 1 95.75 84 VAL B N 1
ATOM 4031 C CA . VAL B 1 84 ? -6.258 49.125 14.211 1 95.75 84 VAL B CA 1
ATOM 4032 C C . VAL B 1 84 ? -5.672 48.125 13.195 1 95.75 84 VAL B C 1
ATOM 4034 O O . VAL B 1 84 ? -4.703 47.438 13.492 1 95.75 84 VAL B O 1
ATOM 4037 N N . GLN B 1 85 ? -6.238 48 12.055 1 94.38 85 GLN B N 1
ATOM 4038 C CA . GLN B 1 85 ? -5.773 47.062 11.031 1 94.38 85 GLN B CA 1
ATOM 4039 C C . GLN B 1 85 ? -4.934 47.781 9.977 1 94.38 85 GLN B C 1
ATOM 4041 O O . GLN B 1 85 ? -4.148 47.156 9.266 1 94.38 85 GLN B O 1
ATOM 4046 N N . GLU B 1 86 ? -5.191 49.062 9.812 1 92.25 86 GLU B N 1
ATOM 4047 C CA . GLU B 1 86 ? -4.406 49.906 8.922 1 92.25 86 GLU B CA 1
ATOM 4048 C C . GLU B 1 86 ? -4.066 51.25 9.578 1 92.25 86 GLU B C 1
ATOM 4050 O O . GLU B 1 86 ? -4.867 51.781 10.344 1 92.25 86 GLU B O 1
ATOM 4055 N N . GLU B 1 87 ? -2.918 51.719 9.188 1 90.31 87 GLU B N 1
ATOM 4056 C CA . GLU B 1 87 ? -2.506 53 9.766 1 90.31 87 GLU B CA 1
ATOM 4057 C C . GLU B 1 87 ? -3.518 54.094 9.453 1 90.31 87 GLU B C 1
ATOM 4059 O O . GLU B 1 87 ? -3.951 54.25 8.305 1 90.31 87 GLU B O 1
ATOM 4064 N N . GLY B 1 88 ? -3.867 54.875 10.445 1 87.75 88 GLY B N 1
ATOM 4065 C CA . GLY B 1 88 ? -4.762 56 10.258 1 87.75 88 GLY B CA 1
ATOM 4066 C C . GLY B 1 88 ? -6.227 55.625 10.352 1 87.75 88 GLY B C 1
ATOM 4067 O O . GLY B 1 88 ? -7.098 56.5 10.344 1 87.75 88 GLY B O 1
ATOM 4068 N N . GLN B 1 89 ? -6.527 54.375 10.406 1 90.06 89 GLN B N 1
ATOM 4069 C CA . GLN B 1 89 ? -7.914 53.938 10.477 1 90.06 89 GLN B CA 1
ATOM 4070 C C . GLN B 1 89 ? -8.352 53.719 11.922 1 90.06 89 GLN B C 1
ATOM 4072 O O . GLN B 1 89 ? -7.516 53.562 12.812 1 90.06 89 GLN B O 1
ATOM 4077 N N . LYS B 1 90 ? -9.656 53.781 12.039 1 93.38 90 LYS B N 1
ATOM 4078 C CA . LYS B 1 90 ? -10.219 53.531 13.359 1 93.38 90 LYS B CA 1
ATOM 4079 C C . LYS B 1 90 ? -10.172 52.031 13.68 1 93.38 90 LYS B C 1
ATOM 4081 O O . LYS B 1 90 ? -10.211 51.188 12.781 1 93.38 90 LYS B O 1
ATOM 4086 N N . ALA B 1 91 ? -10.055 51.812 14.961 1 95.06 91 ALA B N 1
ATOM 4087 C CA . ALA B 1 91 ? -10.086 50.438 15.422 1 95.06 91 ALA B CA 1
ATOM 4088 C C . ALA B 1 91 ? -11.414 49.75 15.07 1 95.06 91 ALA B C 1
ATOM 4090 O O . ALA B 1 91 ? -12.469 50.375 15.156 1 95.06 91 ALA B O 1
ATOM 4091 N N . ARG B 1 92 ? -11.344 48.531 14.594 1 95.44 92 ARG B N 1
ATOM 4092 C CA . ARG B 1 92 ? -12.539 47.781 14.242 1 95.44 92 ARG B CA 1
ATOM 4093 C C . ARG B 1 92 ? -12.336 46.281 14.531 1 95.44 92 ARG B C 1
ATOM 4095 O O . ARG B 1 92 ? -11.203 45.844 14.727 1 95.44 92 ARG B O 1
ATOM 4102 N N . ARG B 1 93 ? -13.461 45.625 14.57 1 95.88 93 ARG B N 1
ATOM 4103 C CA . ARG B 1 93 ? -13.422 44.188 14.742 1 95.88 93 ARG B CA 1
ATOM 4104 C C . ARG B 1 93 ? -13.086 43.469 13.43 1 95.88 93 ARG B C 1
ATOM 4106 O O . ARG B 1 93 ? -13.211 44.062 12.352 1 95.88 93 ARG B O 1
ATOM 4113 N N . ILE B 1 94 ? -12.664 42.281 13.492 1 96.5 94 ILE B N 1
ATOM 4114 C CA . ILE B 1 94 ? -12.32 41.5 12.305 1 96.5 94 ILE B CA 1
ATOM 4115 C C . ILE B 1 94 ? -13.586 41.156 11.523 1 96.5 94 ILE B C 1
ATOM 4117 O O . ILE B 1 94 ? -14.68 41.125 12.094 1 96.5 94 ILE B O 1
ATOM 4121 N N . GLU B 1 95 ? -13.422 40.969 10.242 1 95.94 95 GLU B N 1
ATOM 4122 C CA . GLU B 1 95 ? -14.523 40.5 9.398 1 95.94 95 GLU B CA 1
ATOM 4123 C C . GLU B 1 95 ? -14.672 38.969 9.469 1 95.94 95 GLU B C 1
ATOM 4125 O O . GLU B 1 95 ? -13.992 38.25 8.75 1 95.94 95 GLU B O 1
ATOM 4130 N N . HIS B 1 96 ? -15.656 38.594 10.141 1 94.44 96 HIS B N 1
ATOM 4131 C CA . HIS B 1 96 ? -15.859 37.156 10.398 1 94.44 96 HIS B CA 1
ATOM 4132 C C . HIS B 1 96 ? -16.156 36.406 9.102 1 94.44 96 HIS B C 1
ATOM 4134 O O . HIS B 1 96 ? -15.859 35.219 8.984 1 94.44 96 HIS B O 1
ATOM 4140 N N . ALA B 1 97 ? -16.688 37.062 8.18 1 94.44 97 ALA B N 1
ATOM 4141 C CA . ALA B 1 97 ? -17.078 36.438 6.914 1 94.44 97 ALA B CA 1
ATOM 4142 C C . ALA B 1 97 ? -15.852 35.969 6.129 1 94.44 97 ALA B C 1
ATOM 4144 O O . ALA B 1 97 ? -15.961 35.156 5.215 1 94.44 97 ALA B O 1
ATOM 4145 N N . LEU B 1 98 ? -14.711 36.5 6.488 1 95.75 98 LEU B N 1
ATOM 4146 C CA . LEU B 1 98 ? -13.484 36.156 5.77 1 95.75 98 LEU B CA 1
ATOM 4147 C C . LEU B 1 98 ? -12.898 34.844 6.266 1 95.75 98 LEU B C 1
ATOM 4149 O O . LEU B 1 98 ? -11.992 34.281 5.637 1 95.75 98 LEU B O 1
ATOM 4153 N N . ILE B 1 99 ? -13.453 34.312 7.309 1 97 99 ILE B N 1
ATOM 4154 C CA . ILE B 1 99 ? -12.867 33.156 7.945 1 97 99 ILE B CA 1
ATOM 4155 C C . ILE B 1 99 ? -13.641 31.891 7.543 1 97 99 ILE B C 1
ATOM 4157 O O . ILE B 1 99 ? -14.641 31.547 8.18 1 97 99 ILE B O 1
ATOM 4161 N N . ASN B 1 100 ? -13.18 31.234 6.523 1 95.25 100 ASN B N 1
ATOM 4162 C CA . ASN B 1 100 ? -13.75 29.922 6.199 1 95.25 100 ASN B CA 1
ATOM 4163 C C . ASN B 1 100 ? -12.922 28.797 6.809 1 95.25 100 ASN B C 1
ATOM 4165 O O . ASN B 1 100 ? -12 29.047 7.586 1 95.25 100 ASN B O 1
ATOM 4169 N N . ARG B 1 101 ? -13.242 27.594 6.504 1 95.44 101 ARG B N 1
ATOM 4170 C CA . ARG B 1 101 ? -12.633 26.438 7.152 1 95.44 101 ARG B CA 1
ATOM 4171 C C . ARG B 1 101 ? -11.141 26.375 6.844 1 95.44 101 ARG B C 1
ATOM 4173 O O . ARG B 1 101 ? -10.344 25.969 7.699 1 95.44 101 ARG B O 1
ATOM 4180 N N . PHE B 1 102 ? -10.734 26.781 5.648 1 95.06 102 PHE B N 1
ATOM 4181 C CA . PHE B 1 102 ? -9.328 26.75 5.285 1 95.06 102 PHE B CA 1
ATOM 4182 C C . PHE B 1 102 ? -8.547 27.812 6.043 1 95.06 102 PHE B C 1
ATOM 4184 O O . PHE B 1 102 ? -7.461 27.547 6.559 1 95.06 102 PHE B O 1
ATOM 4191 N N . VAL B 1 103 ? -9.109 28.984 6.07 1 96.69 103 VAL B N 1
ATOM 4192 C CA . VAL B 1 103 ? -8.461 30.078 6.766 1 96.69 103 VAL B CA 1
ATOM 4193 C C . VAL B 1 103 ? -8.32 29.75 8.25 1 96.69 103 VAL B C 1
ATOM 4195 O O . VAL B 1 103 ? -7.234 29.906 8.82 1 96.69 103 VAL B O 1
ATOM 4198 N N . TRP B 1 104 ? -9.367 29.328 8.812 1 97.75 104 TRP B N 1
ATOM 4199 C CA . TRP B 1 104 ? -9.336 28.984 10.234 1 97.75 104 TRP B CA 1
ATOM 4200 C C . TRP B 1 104 ? -8.281 27.922 10.508 1 97.75 104 TRP B C 1
ATOM 4202 O O . TRP B 1 104 ? -7.492 28.047 11.453 1 97.75 104 TRP B O 1
ATOM 4212 N N . ALA B 1 105 ? -8.297 26.875 9.727 1 96.69 105 ALA B N 1
ATOM 4213 C CA . ALA B 1 105 ? -7.34 25.797 9.898 1 96.69 105 ALA B CA 1
ATOM 4214 C C . ALA B 1 105 ? -5.906 26.297 9.758 1 96.69 105 ALA B C 1
ATOM 4216 O O . ALA B 1 105 ? -5.027 25.906 10.539 1 96.69 105 ALA B O 1
ATOM 4217 N N . ALA B 1 106 ? -5.672 27.094 8.805 1 96.25 106 ALA B N 1
ATOM 4218 C CA . ALA B 1 106 ? -4.336 27.641 8.57 1 96.25 106 ALA B CA 1
ATOM 4219 C C . ALA B 1 106 ? -3.859 28.453 9.773 1 96.25 106 ALA B C 1
ATOM 4221 O O . ALA B 1 106 ? -2.686 28.391 10.141 1 96.25 106 ALA B O 1
ATOM 4222 N N . ILE B 1 107 ? -4.727 29.203 10.297 1 96.69 107 ILE B N 1
ATOM 4223 C CA . ILE B 1 107 ? -4.402 30.016 11.461 1 96.69 107 ILE B CA 1
ATOM 4224 C C . ILE B 1 107 ? -4.113 29.109 12.664 1 96.69 107 ILE B C 1
ATOM 4226 O O . ILE B 1 107 ? -3.111 29.297 13.359 1 96.69 107 ILE B O 1
ATOM 4230 N N . TRP B 1 108 ? -4.906 28.141 12.836 1 97.06 108 TRP B N 1
ATOM 4231 C CA . TRP B 1 108 ? -4.766 27.297 14.016 1 97.06 108 TRP B CA 1
ATOM 4232 C C . TRP B 1 108 ? -3.424 26.578 14.016 1 97.06 108 TRP B C 1
ATOM 4234 O O . TRP B 1 108 ? -2.787 26.438 15.062 1 97.06 108 TRP B O 1
ATOM 4244 N N . VAL B 1 109 ? -3.033 26.156 12.875 1 95 109 VAL B N 1
ATOM 4245 C CA . VAL B 1 109 ? -1.841 25.312 12.836 1 95 109 VAL B CA 1
ATOM 4246 C C . VAL B 1 109 ? -0.591 26.188 12.789 1 95 109 VAL B C 1
ATOM 4248 O O . VAL B 1 109 ? 0.531 25.672 12.758 1 95 109 VAL B O 1
ATOM 4251 N N . ALA B 1 110 ? -0.739 27.422 12.773 1 93.75 110 ALA B N 1
ATOM 4252 C CA . ALA B 1 110 ? 0.401 28.328 12.797 1 93.75 110 ALA B CA 1
ATOM 4253 C C . ALA B 1 110 ? 1.2 28.172 14.086 1 93.75 110 ALA B C 1
ATOM 4255 O O . ALA B 1 110 ? 0.663 27.734 15.109 1 93.75 110 ALA B O 1
ATOM 4256 N N . PRO B 1 111 ? 2.469 28.547 14.039 1 90.75 111 PRO B N 1
ATOM 4257 C CA . PRO B 1 111 ? 3.281 28.469 15.258 1 90.75 111 PRO B CA 1
ATOM 4258 C C . PRO B 1 111 ? 2.799 29.406 16.359 1 90.75 111 PRO B C 1
ATOM 4260 O O . PRO B 1 111 ? 2.232 30.469 16.062 1 90.75 111 PRO B O 1
ATOM 4263 N N . ILE B 1 112 ? 3.082 29.062 17.578 1 93 112 ILE B N 1
ATOM 4264 C CA . ILE B 1 112 ? 2.639 29.828 18.734 1 93 112 ILE B CA 1
ATOM 4265 C C . ILE B 1 112 ? 3.266 31.219 18.703 1 93 112 ILE B C 1
ATOM 4267 O O . ILE B 1 112 ? 2.658 32.188 19.156 1 93 112 ILE B O 1
ATOM 4271 N N . GLU B 1 113 ? 4.441 31.281 18.109 1 90.75 113 GLU B N 1
ATOM 4272 C CA . GLU B 1 113 ? 5.137 32.562 18.016 1 90.75 113 GLU B CA 1
ATOM 4273 C C . GLU B 1 113 ? 4.316 33.594 17.234 1 90.75 113 GLU B C 1
ATOM 4275 O O . GLU B 1 113 ? 4.32 34.781 17.562 1 90.75 113 GLU B O 1
ATOM 4280 N N . THR B 1 114 ? 3.613 33.125 16.25 1 93.25 114 THR B N 1
ATOM 4281 C CA . THR B 1 114 ? 2.766 34 15.461 1 93.25 114 THR B CA 1
ATOM 4282 C C . THR B 1 114 ? 1.62 34.562 16.312 1 93.25 114 THR B C 1
ATOM 4284 O O . THR B 1 114 ? 1.309 35.75 16.234 1 93.25 114 THR B O 1
ATOM 4287 N N . PHE B 1 115 ? 1.034 33.781 17.125 1 95.62 115 PHE B N 1
ATOM 4288 C CA . PHE B 1 115 ? -0.045 34.188 18.016 1 95.62 115 PHE B CA 1
ATOM 4289 C C . PHE B 1 115 ? 0.438 35.25 18.984 1 95.62 115 PHE B C 1
ATOM 4291 O O . PHE B 1 115 ? -0.233 36.281 19.203 1 95.62 115 PHE B O 1
ATOM 4298 N N . ARG B 1 116 ? 1.56 34.969 19.5 1 95.38 116 ARG B N 1
ATOM 4299 C CA . ARG B 1 116 ? 2.139 35.906 20.469 1 95.38 116 ARG B CA 1
ATOM 4300 C C . ARG B 1 116 ? 2.453 37.25 19.812 1 95.38 116 ARG B C 1
ATOM 4302 O O . ARG B 1 116 ? 2.242 38.312 20.406 1 95.38 116 ARG B O 1
ATOM 4309 N N . GLU B 1 117 ? 2.945 37.156 18.672 1 94.5 117 GLU B N 1
ATOM 4310 C CA . GLU B 1 117 ? 3.252 38.375 17.922 1 94.5 117 GLU B CA 1
ATOM 4311 C C . GLU B 1 117 ? 1.987 39.188 17.641 1 94.5 117 GLU B C 1
ATOM 4313 O O . GLU B 1 117 ? 1.99 40.406 17.734 1 94.5 117 GLU B O 1
ATOM 4318 N N . TRP B 1 118 ? 0.949 38.531 17.25 1 95.75 118 TRP B N 1
ATOM 4319 C CA . TRP B 1 118 ? -0.321 39.219 17 1 95.75 118 TRP B CA 1
ATOM 4320 C C . TRP B 1 118 ? -0.805 39.906 18.266 1 95.75 118 TRP B C 1
ATOM 4322 O O . TRP B 1 118 ? -1.205 41.094 18.219 1 95.75 118 TRP B O 1
ATOM 4332 N N . LYS B 1 119 ? -0.775 39.219 19.312 1 96.56 119 LYS B N 1
ATOM 4333 C CA . LYS B 1 119 ? -1.225 39.812 20.578 1 96.56 119 LYS B CA 1
ATOM 4334 C C . LYS B 1 119 ? -0.389 41.031 20.969 1 96.56 119 LYS B C 1
ATOM 4336 O O . LYS B 1 119 ? -0.933 42.062 21.359 1 96.56 119 LYS B O 1
ATOM 4341 N N . THR B 1 120 ? 0.884 40.875 20.828 1 96.44 120 THR B N 1
ATOM 4342 C CA . THR B 1 120 ? 1.797 41.969 21.156 1 96.44 120 THR B CA 1
ATOM 4343 C C . THR B 1 120 ? 1.528 43.188 20.266 1 96.44 120 THR B C 1
ATOM 4345 O O . THR B 1 120 ? 1.533 44.312 20.75 1 96.44 120 THR B O 1
ATOM 4348 N N . THR B 1 121 ? 1.353 42.906 19.062 1 96 121 THR B N 1
ATOM 4349 C CA . THR B 1 121 ? 1.072 43.969 18.109 1 96 121 THR B CA 1
ATOM 4350 C C . THR B 1 121 ? -0.19 44.75 18.5 1 96 121 THR B C 1
ATOM 4352 O O . THR B 1 121 ? -0.206 45.969 18.5 1 96 121 THR B O 1
ATOM 4355 N N . ILE B 1 122 ? -1.247 44.094 18.875 1 96 122 ILE B N 1
ATOM 4356 C CA . ILE B 1 122 ? -2.514 44.688 19.266 1 96 122 ILE B CA 1
ATOM 4357 C C . ILE B 1 122 ? -2.346 45.438 20.594 1 96 122 ILE B C 1
ATOM 4359 O O . ILE B 1 122 ? -2.812 46.562 20.75 1 96 122 ILE B O 1
ATOM 4363 N N . ASP B 1 123 ? -1.615 44.844 21.516 1 94.69 123 ASP B N 1
ATOM 4364 C CA . ASP B 1 123 ? -1.393 45.469 22.812 1 94.69 123 ASP B CA 1
ATOM 4365 C C . ASP B 1 123 ? -0.597 46.75 22.703 1 94.69 123 ASP B C 1
ATOM 4367 O O . ASP B 1 123 ? -0.762 47.688 23.5 1 94.69 123 ASP B O 1
ATOM 4371 N N . ASN B 1 124 ? 0.23 46.781 21.703 1 95.25 124 ASN B N 1
ATOM 4372 C CA . ASN B 1 124 ? 1.062 47.969 21.484 1 95.25 124 ASN B CA 1
ATOM 4373 C C . ASN B 1 124 ? 0.358 49 20.609 1 95.25 124 ASN B C 1
ATOM 4375 O O . ASN B 1 124 ? 0.962 50 20.219 1 95.25 124 ASN B O 1
ATOM 4379 N N . ASP B 1 125 ? -0.827 48.719 20.234 1 93 125 ASP B N 1
ATOM 4380 C CA . ASP B 1 125 ? -1.649 49.594 19.406 1 93 125 ASP B CA 1
ATOM 4381 C C . ASP B 1 125 ? -1.019 49.812 18.031 1 93 125 ASP B C 1
ATOM 4383 O O . ASP B 1 125 ? -1.067 50.906 17.484 1 93 125 ASP B O 1
ATOM 4387 N N . GLU B 1 126 ? -0.3 48.812 17.609 1 94.69 126 GLU B N 1
ATOM 4388 C CA . GLU B 1 126 ? 0.235 48.781 16.266 1 94.69 126 GLU B CA 1
ATOM 4389 C C . GLU B 1 126 ? -0.75 48.156 15.281 1 94.69 126 GLU B C 1
ATOM 4391 O O . GLU B 1 126 ? -1.54 47.281 15.664 1 94.69 126 GLU B O 1
ATOM 4396 N N . PRO B 1 127 ? -0.691 48.625 14.117 1 95.56 127 PRO B N 1
ATOM 4397 C CA . PRO B 1 127 ? -1.636 48.062 13.148 1 95.56 127 PRO B CA 1
ATOM 4398 C C . PRO B 1 127 ? -1.36 46.594 12.828 1 95.56 127 PRO B C 1
ATOM 4400 O O . PRO B 1 127 ? -0.21 46.219 12.602 1 95.56 127 PRO B O 1
ATOM 4403 N N . LEU B 1 128 ? -2.381 45.75 12.875 1 95.5 128 LEU B N 1
ATOM 4404 C CA . LEU B 1 128 ? -2.35 44.375 12.438 1 95.5 128 LEU B CA 1
ATOM 4405 C C . LEU B 1 128 ? -3.285 44.156 11.25 1 95.5 128 LEU B C 1
ATOM 4407 O O . LEU B 1 128 ? -4.508 44.188 11.398 1 95.5 128 LEU B O 1
ATOM 4411 N N . HIS B 1 129 ? -2.727 43.875 10.062 1 93.88 129 HIS B N 1
ATOM 4412 C CA . HIS B 1 129 ? -3.504 43.719 8.836 1 93.88 129 HIS B CA 1
ATOM 4413 C C . HIS B 1 129 ? -4.148 42.344 8.766 1 93.88 129 HIS B C 1
ATOM 4415 O O . HIS B 1 129 ? -3.975 41.625 7.781 1 93.88 129 HIS B O 1
ATOM 4421 N N . PHE B 1 130 ? -4.988 42.094 9.711 1 95.81 130 PHE B N 1
ATOM 4422 C CA . PHE B 1 130 ? -5.555 40.75 9.875 1 95.81 130 PHE B CA 1
ATOM 4423 C C . PHE B 1 130 ? -6.566 40.438 8.773 1 95.81 130 PHE B C 1
ATOM 4425 O O . PHE B 1 130 ? -6.555 39.344 8.195 1 95.81 130 PHE B O 1
ATOM 4432 N N . ASP B 1 131 ? -7.422 41.375 8.477 1 95.81 131 ASP B N 1
ATOM 4433 C CA . ASP B 1 131 ? -8.445 41.188 7.461 1 95.81 131 ASP B CA 1
ATOM 4434 C C . ASP B 1 131 ? -7.82 41 6.078 1 95.81 131 ASP B C 1
ATOM 4436 O O . ASP B 1 131 ? -8.289 40.219 5.27 1 95.81 131 ASP B O 1
ATOM 4440 N N . ASN B 1 132 ? -6.816 41.781 5.84 1 93.56 132 ASN B N 1
ATOM 4441 C CA . ASN B 1 132 ? -6.113 41.625 4.57 1 93.56 132 ASN B CA 1
ATOM 4442 C C . ASN B 1 132 ? -5.484 40.25 4.43 1 93.56 132 ASN B C 1
ATOM 4444 O O . ASN B 1 132 ? -5.566 39.625 3.369 1 93.56 132 ASN B O 1
ATOM 4448 N N . MET B 1 133 ? -4.949 39.844 5.496 1 93.69 133 MET B N 1
ATOM 4449 C CA . MET B 1 133 ? -4.32 38.531 5.531 1 93.69 133 MET B CA 1
ATOM 4450 C C . MET B 1 133 ? -5.352 37.406 5.324 1 93.69 133 MET B C 1
ATOM 4452 O O . MET B 1 133 ? -5.152 36.531 4.5 1 93.69 133 MET B O 1
ATOM 4456 N N . THR B 1 134 ? -6.438 37.5 6.004 1 95.94 134 THR B N 1
ATOM 4457 C CA . THR B 1 134 ? -7.461 36.469 5.934 1 95.94 134 THR B CA 1
ATOM 4458 C C . THR B 1 134 ? -8.156 36.469 4.57 1 95.94 134 THR B C 1
ATOM 4460 O O . THR B 1 134 ? -8.539 35.438 4.051 1 95.94 134 THR B O 1
ATOM 4463 N N . ALA B 1 135 ? -8.305 37.656 3.984 1 94.81 135 ALA B N 1
ATOM 4464 C CA . ALA B 1 135 ? -8.906 37.75 2.654 1 94.81 135 ALA B CA 1
ATOM 4465 C C . ALA B 1 135 ? -8.055 37.031 1.614 1 94.81 135 ALA B C 1
ATOM 4467 O O . ALA B 1 135 ? -8.578 36.312 0.764 1 94.81 135 ALA B O 1
ATOM 4468 N N . LYS B 1 136 ? -6.777 37.281 1.712 1 93.25 136 LYS B N 1
ATOM 4469 C CA . LYS B 1 136 ? -5.848 36.625 0.804 1 93.25 136 LYS B CA 1
ATOM 4470 C C . LYS B 1 136 ? -5.902 35.125 0.97 1 93.25 136 LYS B C 1
ATOM 4472 O O . LYS B 1 136 ? -5.953 34.375 -0.017 1 93.25 136 LYS B O 1
ATOM 4477 N N . MET B 1 137 ? -5.93 34.688 2.146 1 94.88 137 MET B N 1
ATOM 4478 C CA . MET B 1 137 ? -5.977 33.25 2.443 1 94.88 137 MET B CA 1
ATOM 4479 C C . MET B 1 137 ? -7.27 32.625 1.923 1 94.88 137 MET B C 1
ATOM 4481 O O . MET B 1 137 ? -7.242 31.578 1.286 1 94.88 137 MET B O 1
ATOM 4485 N N . LYS B 1 138 ? -8.328 33.281 2.205 1 94.31 138 LYS B N 1
ATOM 4486 C CA . LYS B 1 138 ? -9.633 32.781 1.775 1 94.31 138 LYS B CA 1
ATOM 4487 C C . LYS B 1 138 ? -9.664 32.562 0.264 1 94.31 138 LYS B C 1
ATOM 4489 O O . LYS B 1 138 ? -10.234 31.594 -0.219 1 94.31 138 LYS B O 1
ATOM 4494 N N . ALA B 1 139 ? -9.023 33.406 -0.436 1 92.25 139 ALA B N 1
ATOM 4495 C CA . ALA B 1 139 ? -9.055 33.375 -1.896 1 92.25 139 ALA B CA 1
ATOM 4496 C C . ALA B 1 139 ? -8.133 32.281 -2.449 1 92.25 139 ALA B C 1
ATOM 4498 O O . ALA B 1 139 ? -8.43 31.688 -3.475 1 92.25 139 ALA B O 1
ATOM 4499 N N . LEU B 1 140 ? -7.086 32 -1.742 1 92.31 140 LEU B N 1
ATOM 4500 C CA . LEU B 1 140 ? -6.027 31.266 -2.414 1 92.31 140 LEU B CA 1
ATOM 4501 C C . LEU B 1 140 ? -5.852 29.875 -1.784 1 92.31 140 LEU B C 1
ATOM 4503 O O . LEU B 1 140 ? -5.328 28.969 -2.424 1 92.31 140 LEU B O 1
ATOM 4507 N N . LEU B 1 141 ? -6.262 29.625 -0.628 1 93.44 141 LEU B N 1
ATOM 4508 C CA . LEU B 1 141 ? -5.965 28.391 0.093 1 93.44 141 LEU B CA 1
ATOM 4509 C C . LEU B 1 141 ? -6.656 27.203 -0.56 1 93.44 141 LEU B C 1
ATOM 4511 O O . LEU B 1 141 ? -6.078 26.125 -0.661 1 93.44 141 LEU B O 1
ATOM 4515 N N . PRO B 1 142 ? -7.898 27.328 -0.996 1 90 142 PRO B N 1
ATOM 4516 C CA . PRO B 1 142 ? -8.523 26.172 -1.649 1 90 142 PRO B CA 1
ATOM 4517 C C . PRO B 1 142 ? -7.723 25.672 -2.846 1 90 142 PRO B C 1
ATOM 4519 O O . PRO B 1 142 ? -7.539 24.453 -3.004 1 90 142 PRO B O 1
ATOM 4522 N N . GLU B 1 143 ? -7.215 26.594 -3.574 1 88.94 143 GLU B N 1
ATOM 4523 C CA . GLU B 1 143 ? -6.406 26.203 -4.727 1 88.94 143 GLU B CA 1
ATOM 4524 C C . GLU B 1 143 ? -5.078 25.594 -4.293 1 88.94 143 GLU B C 1
ATOM 4526 O O . GLU B 1 143 ? -4.617 24.609 -4.891 1 88.94 143 GLU B O 1
ATOM 4531 N N . LEU B 1 144 ? -4.48 26.172 -3.361 1 89.88 144 LEU B N 1
ATOM 4532 C CA . LEU B 1 144 ? -3.219 25.656 -2.852 1 89.88 144 LEU B CA 1
ATOM 4533 C C . LEU B 1 144 ? -3.385 24.219 -2.375 1 89.88 144 LEU B C 1
ATOM 4535 O O . LEU B 1 144 ? -2.531 23.359 -2.645 1 89.88 144 LEU B O 1
ATOM 4539 N N . VAL B 1 145 ? -4.465 23.953 -1.689 1 90.69 145 VAL B N 1
ATOM 4540 C CA . VAL B 1 145 ? -4.746 22.625 -1.176 1 90.69 145 VAL B CA 1
ATOM 4541 C C . VAL B 1 145 ? -4.938 21.656 -2.338 1 90.69 145 VAL B C 1
ATOM 4543 O O . VAL B 1 145 ? -4.43 20.531 -2.307 1 90.69 145 VAL B O 1
ATOM 4546 N N . ASN B 1 146 ? -5.559 22.078 -3.318 1 87.44 146 ASN B N 1
ATOM 4547 C CA . ASN B 1 146 ? -5.754 21.25 -4.5 1 87.44 146 ASN B CA 1
ATOM 4548 C C . ASN B 1 146 ? -4.426 20.906 -5.172 1 87.44 146 ASN B C 1
ATOM 4550 O O . ASN B 1 146 ? -4.203 19.766 -5.582 1 87.44 146 ASN B O 1
ATOM 4554 N N . ILE B 1 147 ? -3.643 21.891 -5.254 1 83.88 147 ILE B N 1
ATOM 4555 C CA . ILE B 1 147 ? -2.326 21.688 -5.848 1 83.88 147 ILE B CA 1
ATOM 4556 C C . ILE B 1 147 ? -1.529 20.688 -5.004 1 83.88 147 ILE B C 1
ATOM 4558 O O . ILE B 1 147 ? -0.928 19.75 -5.535 1 83.88 147 ILE B O 1
ATOM 4562 N N . TRP B 1 148 ? -1.58 20.859 -3.768 1 87.19 148 TRP B N 1
ATOM 4563 C CA . TRP B 1 148 ? -0.819 20 -2.857 1 87.19 148 TRP B CA 1
ATOM 4564 C C . TRP B 1 148 ? -1.276 18.562 -2.953 1 87.19 148 TRP B C 1
ATOM 4566 O O . TRP B 1 148 ? -0.459 17.641 -2.881 1 87.19 148 TRP B O 1
ATOM 4576 N N . LYS B 1 149 ? -2.523 18.344 -3.17 1 86.31 149 LYS B N 1
ATOM 4577 C CA . LYS B 1 149 ? -3.092 17 -3.225 1 86.31 149 LYS B CA 1
ATOM 4578 C C . LYS B 1 149 ? -2.971 16.406 -4.625 1 86.31 149 LYS B C 1
ATOM 4580 O O . LYS B 1 149 ? -3.4 15.281 -4.867 1 86.31 149 LYS B O 1
ATOM 4585 N N . GLY B 1 150 ? -2.383 17.109 -5.516 1 76.94 150 GLY B N 1
ATOM 4586 C CA . GLY B 1 150 ? -2.162 16.625 -6.867 1 76.94 150 GLY B CA 1
ATOM 4587 C C . GLY B 1 150 ? -3.404 16.703 -7.738 1 76.94 150 GLY B C 1
ATOM 4588 O O . GLY B 1 150 ? -3.498 16 -8.75 1 76.94 150 GLY B O 1
ATOM 4589 N N . LYS B 1 151 ? -4.426 17.234 -7.258 1 64.44 151 LYS B N 1
ATOM 4590 C CA . LYS B 1 151 ? -5.641 17.375 -8.055 1 64.44 151 LYS B CA 1
ATOM 4591 C C . LYS B 1 151 ? -5.488 18.484 -9.094 1 64.44 151 LYS B C 1
ATOM 4593 O O . LYS B 1 151 ? -4.867 19.516 -8.82 1 64.44 151 LYS B O 1
ATOM 4598 N N . ASN B 1 152 ? -5.336 17.859 -10.43 1 54.22 152 ASN B N 1
ATOM 4599 C CA . ASN B 1 152 ? -5.211 18.844 -11.5 1 54.22 152 ASN B CA 1
ATOM 4600 C C . ASN B 1 152 ? -6.406 19.797 -11.523 1 54.22 152 ASN B C 1
ATOM 4602 O O . ASN B 1 152 ? -7.547 19.375 -11.32 1 54.22 152 ASN B O 1
ATOM 4606 N N . PRO B 1 153 ? -6.156 20.922 -11.43 1 49.62 153 PRO B N 1
ATOM 4607 C CA . P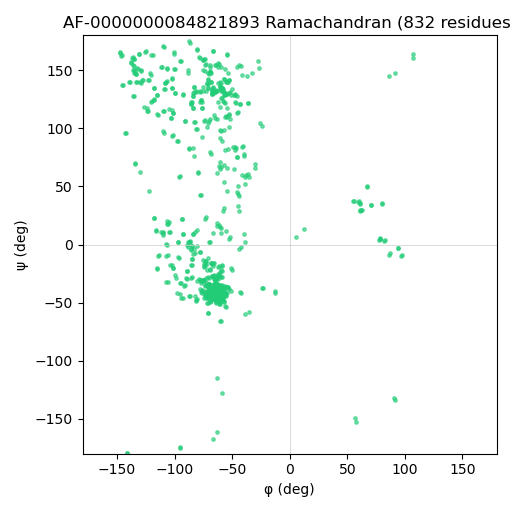RO B 1 153 ? -7.285 21.844 -11.594 1 49.62 153 PRO B CA 1
ATOM 4608 C C . PRO B 1 153 ? -8.156 21.5 -12.797 1 49.62 153 PRO B C 1
ATOM 4610 O O . PRO B 1 153 ? -7.668 20.953 -13.781 1 49.62 153 PRO B O 1
ATOM 4613 N N . SER B 1 154 ? -9.43 21.062 -12.555 1 45.62 154 SER B N 1
ATOM 4614 C CA . SER B 1 154 ? -10.531 20.656 -13.422 1 45.62 154 SER B CA 1
ATOM 4615 C C . SER B 1 154 ? -10.258 21.047 -14.875 1 45.62 154 SER B C 1
ATOM 4617 O O . SER B 1 154 ? -10.766 20.406 -15.797 1 45.62 154 SER B O 1
ATOM 4619 N N . GLY B 1 155 ? -9.711 22.188 -15.18 1 41.91 155 GLY B N 1
ATOM 4620 C CA . GLY B 1 155 ? -9.836 22.734 -16.516 1 41.91 155 GLY B CA 1
ATOM 4621 C C . GLY B 1 155 ? -8.703 22.328 -17.438 1 41.91 155 GLY B C 1
ATOM 4622 O O . GLY B 1 155 ? -8.703 22.672 -18.625 1 41.91 155 GLY B O 1
ATOM 4623 N N . SER B 1 156 ? -7.535 22.188 -17.047 1 40.31 156 SER B N 1
ATOM 4624 C CA . SER B 1 156 ? -6.527 22.156 -18.094 1 40.31 156 SER B CA 1
ATOM 4625 C C . SER B 1 156 ? -6.332 20.734 -18.625 1 40.31 156 SER B C 1
ATOM 4627 O O . SER B 1 156 ? -6.004 19.812 -17.875 1 40.31 156 SER B O 1
ATOM 4629 N N . SER B 1 157 ? -7.094 20.344 -19.453 1 41.91 157 SER B N 1
ATOM 4630 C CA . SER B 1 157 ? -6.973 19.188 -20.344 1 41.91 157 SER B CA 1
ATOM 4631 C C . SER B 1 157 ? -5.512 18.797 -20.547 1 41.91 157 SER B C 1
ATOM 4633 O O . SER B 1 157 ? -5.223 17.703 -21.031 1 41.91 157 SER B O 1
ATOM 4635 N N . ASN B 1 158 ? -4.672 19.781 -20.625 1 41.94 158 ASN B N 1
ATOM 4636 C CA . ASN B 1 158 ? -3.307 19.516 -21.078 1 41.94 158 ASN B CA 1
ATOM 4637 C C . ASN B 1 158 ? -2.461 18.906 -19.969 1 41.94 158 ASN B C 1
ATOM 4639 O O . ASN B 1 158 ? -1.695 19.594 -19.297 1 41.94 158 ASN B O 1
ATOM 4643 N N . VAL B 1 159 ? -3.084 18.094 -19.391 1 49.91 159 VAL B N 1
ATOM 4644 C CA . VAL B 1 159 ? -2.316 17.406 -18.359 1 49.91 159 VAL B CA 1
ATOM 4645 C C . VAL B 1 159 ? -0.967 16.969 -18.922 1 49.91 159 VAL B C 1
ATOM 4647 O O . VAL B 1 159 ? -0.908 16.156 -19.844 1 49.91 159 VAL B O 1
ATOM 4650 N N . GLN B 1 160 ? 0.014 17.906 -18.922 1 52.62 160 GLN B N 1
ATOM 4651 C CA . GLN B 1 160 ? 1.35 17.438 -19.266 1 52.62 160 GLN B CA 1
ATOM 4652 C C . GLN B 1 160 ? 1.668 16.125 -18.578 1 52.62 160 GLN B C 1
ATOM 4654 O O . GLN B 1 160 ? 1.36 15.953 -17.391 1 52.62 160 GLN B O 1
ATOM 4659 N N . PRO B 1 161 ? 1.947 15.164 -19.312 1 55.62 161 PRO B N 1
ATOM 4660 C CA . PRO B 1 161 ? 2.332 13.883 -18.719 1 55.62 161 PRO B CA 1
ATOM 4661 C C . PRO B 1 161 ? 3.375 14.031 -17.625 1 55.62 161 PRO B C 1
ATOM 4663 O O . PRO B 1 161 ? 4.254 14.898 -17.703 1 55.62 161 PRO B O 1
ATOM 4666 N N . ARG B 1 162 ? 3.084 13.594 -16.547 1 60.53 162 ARG B N 1
ATOM 4667 C CA . ARG B 1 162 ? 4.051 13.602 -15.453 1 60.53 162 ARG B CA 1
ATOM 4668 C C . ARG B 1 162 ? 5.402 13.07 -15.914 1 60.53 162 ARG B C 1
ATOM 4670 O O . ARG B 1 162 ? 5.473 12.078 -16.641 1 60.53 162 ARG B O 1
ATOM 4677 N N . PRO B 1 163 ? 6.465 13.953 -15.586 1 58.91 163 PRO B N 1
ATOM 4678 C CA . PRO B 1 163 ? 7.781 13.414 -15.93 1 58.91 163 PRO B CA 1
ATOM 4679 C C . PRO B 1 163 ? 8.062 12.07 -15.266 1 58.91 163 PRO B C 1
ATOM 4681 O O . PRO B 1 163 ? 7.504 11.781 -14.203 1 58.91 163 PRO B O 1
ATOM 4684 N N . ALA B 1 164 ? 8.688 11.281 -16 1 61.16 164 ALA B N 1
ATOM 4685 C CA . ALA B 1 164 ? 9.117 10.016 -15.414 1 61.16 164 ALA B CA 1
ATOM 4686 C C . ALA B 1 164 ? 9.977 10.242 -14.18 1 61.16 164 ALA B C 1
ATOM 4688 O O . ALA B 1 164 ? 10.766 11.195 -14.125 1 61.16 164 ALA B O 1
ATOM 4689 N N . ARG B 1 165 ? 9.664 9.641 -13.148 1 65 165 ARG B N 1
ATOM 4690 C CA . ARG B 1 165 ? 10.477 9.711 -11.938 1 65 165 ARG B CA 1
ATOM 4691 C C . ARG B 1 165 ? 11.945 9.422 -12.25 1 65 165 ARG B C 1
ATOM 4693 O O . ARG B 1 165 ? 12.25 8.523 -13.039 1 65 165 ARG B O 1
ATOM 4700 N N . MET B 1 166 ? 12.766 10.289 -11.688 1 72.75 166 MET B N 1
ATOM 4701 C CA . MET B 1 166 ? 14.195 10.094 -11.883 1 72.75 166 MET B CA 1
ATOM 4702 C C . MET B 1 166 ? 14.711 8.945 -11.031 1 72.75 166 MET B C 1
ATOM 4704 O O . MET B 1 166 ? 14.406 8.859 -9.836 1 72.75 166 MET B O 1
ATOM 4708 N N . GLU B 1 167 ? 15.414 8.156 -11.625 1 77.81 167 GLU B N 1
ATOM 4709 C CA . GLU B 1 167 ? 15.891 6.941 -10.977 1 77.81 167 GLU B CA 1
ATOM 4710 C C . GLU B 1 167 ? 17.031 7.246 -10 1 77.81 167 GLU B C 1
ATOM 4712 O O . GLU B 1 167 ? 17.125 6.617 -8.945 1 77.81 167 GLU B O 1
ATOM 4717 N N . ALA B 1 168 ? 17.781 8.258 -10.312 1 81.31 168 ALA B N 1
ATOM 4718 C CA . ALA B 1 168 ? 18.969 8.516 -9.508 1 81.31 168 ALA B CA 1
ATOM 4719 C C . ALA B 1 168 ? 18.609 9 -8.109 1 81.31 168 ALA B C 1
ATOM 4721 O O . ALA B 1 168 ? 19.062 8.445 -7.109 1 81.31 168 ALA B O 1
ATOM 4722 N N . PRO B 1 169 ? 17.734 9.961 -8.031 1 85.31 169 PRO B N 1
ATOM 4723 C CA . PRO B 1 169 ? 17.344 10.383 -6.688 1 85.31 169 PRO B CA 1
ATOM 4724 C C . PRO B 1 169 ? 16.641 9.281 -5.898 1 85.31 169 PRO B C 1
ATOM 4726 O O . PRO B 1 169 ? 16.812 9.172 -4.684 1 85.31 169 PRO B O 1
ATOM 4729 N N . LYS B 1 170 ? 15.898 8.555 -6.586 1 86.88 170 LYS B N 1
ATOM 4730 C CA . LYS B 1 170 ? 15.227 7.422 -5.949 1 86.88 170 LYS B CA 1
ATOM 4731 C C . LYS B 1 170 ? 16.234 6.43 -5.383 1 86.88 170 LYS B C 1
ATOM 4733 O O . LYS B 1 170 ? 16.109 5.996 -4.238 1 86.88 170 LYS B O 1
ATOM 4738 N N . ARG B 1 171 ? 17.219 6.125 -6.125 1 86.25 171 ARG B N 1
ATOM 4739 C CA . ARG B 1 171 ? 18.266 5.203 -5.688 1 86.25 171 ARG B CA 1
ATOM 4740 C C . ARG B 1 171 ? 19.031 5.77 -4.5 1 86.25 171 ARG B C 1
ATOM 4742 O O . ARG B 1 171 ? 19.344 5.047 -3.553 1 86.25 171 ARG B O 1
ATOM 4749 N N . ALA B 1 172 ? 19.297 6.977 -4.586 1 88.38 172 ALA B N 1
ATOM 4750 C CA . ALA B 1 172 ? 20.031 7.629 -3.502 1 88.38 172 ALA B CA 1
ATOM 4751 C C . ALA B 1 172 ? 19.25 7.551 -2.191 1 88.38 172 ALA B C 1
ATOM 4753 O O . ALA B 1 172 ? 19.828 7.289 -1.133 1 88.38 172 ALA B O 1
ATOM 4754 N N . ALA B 1 173 ? 17.984 7.758 -2.244 1 91.44 173 ALA B N 1
ATOM 4755 C CA . ALA B 1 173 ? 17.141 7.691 -1.053 1 91.44 173 ALA B CA 1
ATOM 4756 C C . ALA B 1 173 ? 17.094 6.27 -0.499 1 91.44 173 ALA B C 1
ATOM 4758 O O . ALA B 1 173 ? 17.172 6.066 0.715 1 91.44 173 ALA B O 1
ATOM 4759 N N . LEU B 1 174 ? 16.984 5.328 -1.383 1 90.62 174 LEU B N 1
ATOM 4760 C CA . LEU B 1 174 ? 16.938 3.932 -0.966 1 90.62 174 LEU B CA 1
ATOM 4761 C C . LEU B 1 174 ? 18.25 3.514 -0.32 1 90.62 174 LEU B C 1
ATOM 4763 O O . LEU B 1 174 ? 18.25 2.826 0.705 1 90.62 174 LEU B O 1
ATOM 4767 N N . GLU B 1 175 ? 19.312 3.932 -0.908 1 89.06 175 GLU B N 1
ATOM 4768 C CA . GLU B 1 175 ? 20.625 3.615 -0.354 1 89.06 175 GLU B CA 1
ATOM 4769 C C . GLU B 1 175 ? 20.828 4.27 1.011 1 89.06 175 GLU B C 1
ATOM 4771 O O . GLU B 1 175 ? 21.297 3.629 1.95 1 89.06 175 GLU B O 1
ATOM 4776 N N . ARG B 1 176 ? 20.453 5.477 1.055 1 91.69 176 ARG B N 1
ATOM 4777 C CA . ARG B 1 176 ? 20.531 6.203 2.318 1 91.69 176 ARG B CA 1
ATOM 4778 C C . ARG B 1 176 ? 19.781 5.469 3.42 1 91.69 176 ARG B C 1
ATOM 4780 O O . ARG B 1 176 ? 20.266 5.359 4.547 1 91.69 176 ARG B O 1
ATOM 4787 N N . ASP B 1 177 ? 18.641 4.953 3.076 1 92.5 177 ASP B N 1
ATOM 4788 C CA . ASP B 1 177 ? 17.734 4.34 4.047 1 92.5 177 ASP B CA 1
ATOM 4789 C C . ASP B 1 177 ? 17.984 2.838 4.148 1 92.5 177 ASP B C 1
ATOM 4791 O O . ASP B 1 177 ? 17.156 2.105 4.703 1 92.5 177 ASP B O 1
ATOM 4795 N N . ASN B 1 178 ? 19.047 2.324 3.535 1 89.12 178 ASN B N 1
ATOM 4796 C CA . ASN B 1 178 ? 19.469 0.926 3.572 1 89.12 178 ASN B CA 1
ATOM 4797 C C . ASN B 1 178 ? 18.406 0.005 2.998 1 89.12 178 ASN B C 1
ATOM 4799 O O . ASN B 1 178 ? 18.203 -1.105 3.494 1 89.12 178 ASN B O 1
ATOM 4803 N N . TYR B 1 179 ? 17.625 0.546 2.061 1 88.69 179 TYR B N 1
ATOM 4804 C CA . TYR B 1 179 ? 16.609 -0.195 1.334 1 88.69 179 TYR B CA 1
ATOM 4805 C C . TYR B 1 179 ? 15.547 -0.741 2.289 1 88.69 179 TYR B C 1
ATOM 4807 O O . TYR B 1 179 ? 15.055 -1.858 2.107 1 88.69 179 TYR B O 1
ATOM 4815 N N . ARG B 1 180 ? 15.289 0.084 3.312 1 91.38 180 ARG B N 1
ATOM 4816 C CA . ARG B 1 180 ? 14.281 -0.303 4.301 1 91.38 180 ARG B CA 1
ATOM 4817 C C . ARG B 1 180 ? 13.32 0.845 4.578 1 91.38 180 ARG B C 1
ATOM 4819 O O . ARG B 1 180 ? 13.664 2.012 4.379 1 91.38 180 ARG B O 1
ATOM 4826 N N . CYS B 1 181 ? 12.148 0.442 4.941 1 94.19 181 CYS B N 1
ATOM 4827 C CA . CYS B 1 181 ? 11.258 1.438 5.523 1 94.19 181 CYS B CA 1
ATOM 4828 C C . CYS B 1 181 ? 11.867 2.051 6.777 1 94.19 181 CYS B C 1
ATOM 4830 O O . CYS B 1 181 ? 12.156 1.342 7.742 1 94.19 181 CYS B O 1
ATOM 4832 N N . VAL B 1 182 ? 11.969 3.289 6.844 1 95.62 182 VAL B N 1
ATOM 4833 C CA . VAL B 1 182 ? 12.711 3.939 7.922 1 95.62 182 VAL B CA 1
ATOM 4834 C C . VAL B 1 182 ? 11.891 3.883 9.211 1 95.62 182 VAL B C 1
ATOM 4836 O O . VAL B 1 182 ? 12.445 4.023 10.305 1 95.62 182 VAL B O 1
ATOM 4839 N N . ILE B 1 183 ? 10.609 3.645 9.133 1 94.31 183 ILE B N 1
ATOM 4840 C CA . ILE B 1 183 ? 9.75 3.619 10.312 1 94.31 183 ILE B CA 1
ATOM 4841 C C . ILE B 1 183 ? 9.617 2.186 10.82 1 94.31 183 ILE B C 1
ATOM 4843 O O . ILE B 1 183 ? 9.797 1.927 12.016 1 94.31 183 ILE B O 1
ATOM 4847 N N . LEU B 1 184 ? 9.383 1.266 9.938 1 91.5 184 LEU B N 1
ATOM 4848 C CA . LEU B 1 184 ? 9.047 -0.089 10.367 1 91.5 184 LEU B CA 1
ATOM 4849 C C . LEU B 1 184 ? 10.25 -1.015 10.242 1 91.5 184 LEU B C 1
ATOM 4851 O O . LEU B 1 184 ? 10.242 -2.127 10.766 1 91.5 184 LEU B O 1
ATOM 4855 N N . GLY B 1 185 ? 11.234 -0.667 9.438 1 88.81 185 GLY B N 1
ATOM 4856 C CA . GLY B 1 185 ? 12.406 -1.5 9.227 1 88.81 185 GLY B CA 1
ATOM 4857 C C . GLY B 1 185 ? 12.188 -2.594 8.203 1 88.81 185 GLY B C 1
ATOM 4858 O O . GLY B 1 185 ? 13.078 -3.396 7.938 1 88.81 185 GLY B O 1
ATOM 4859 N N . SER B 1 186 ? 11.07 -2.617 7.613 1 86.62 186 SER B N 1
ATOM 4860 C CA . SER B 1 186 ? 10.719 -3.686 6.684 1 86.62 186 SER B CA 1
ATOM 4861 C C . SER B 1 186 ? 11.438 -3.518 5.348 1 86.62 186 SER B C 1
ATOM 4863 O O . SER B 1 186 ? 11.797 -2.402 4.969 1 86.62 186 SER B O 1
ATOM 4865 N N . HIS B 1 187 ? 11.547 -4.605 4.621 1 86.75 187 HIS B N 1
ATOM 4866 C CA . HIS B 1 187 ? 12.125 -4.609 3.279 1 86.75 187 HIS B CA 1
ATOM 4867 C C . HIS B 1 187 ? 11.109 -4.145 2.242 1 86.75 187 HIS B C 1
ATOM 4869 O O . HIS B 1 187 ? 9.938 -3.951 2.559 1 86.75 187 HIS B O 1
ATOM 4875 N N . ASP B 1 188 ? 11.602 -3.859 1.038 1 85.56 188 ASP B N 1
ATOM 4876 C CA . ASP B 1 188 ? 10.789 -3.518 -0.123 1 85.56 188 ASP B CA 1
ATOM 4877 C C . ASP B 1 188 ? 10.094 -2.168 0.07 1 85.56 188 ASP B C 1
ATOM 4879 O O . ASP B 1 188 ? 8.875 -2.068 -0.054 1 85.56 188 ASP B O 1
ATOM 4883 N N . PRO B 1 189 ? 10.875 -1.227 0.447 1 90.31 189 PRO B N 1
ATOM 4884 C CA . PRO B 1 189 ? 10.273 0.095 0.639 1 90.31 189 PRO B CA 1
ATOM 4885 C C . PRO B 1 189 ? 9.922 0.78 -0.681 1 90.31 189 PRO B C 1
ATOM 4887 O O . PRO B 1 189 ? 10.438 0.398 -1.734 1 90.31 189 PRO B O 1
ATOM 4890 N N . GLN B 1 190 ? 8.984 1.639 -0.554 1 90.56 190 GLN B N 1
ATOM 4891 C CA . GLN B 1 190 ? 8.688 2.607 -1.605 1 90.56 190 GLN B CA 1
ATOM 4892 C C . GLN B 1 190 ? 9.258 3.982 -1.261 1 90.56 190 GLN B C 1
ATOM 4894 O O . GLN B 1 190 ? 9.297 4.363 -0.09 1 90.56 190 GLN B O 1
ATOM 4899 N N . VAL B 1 191 ? 9.703 4.582 -2.301 1 91.69 191 VAL B N 1
ATOM 4900 C CA . VAL B 1 191 ? 10.172 5.945 -2.08 1 91.69 191 VAL B CA 1
ATOM 4901 C C . VAL B 1 191 ? 8.984 6.91 -2.133 1 91.69 191 VAL B C 1
ATOM 4903 O O . VAL B 1 191 ? 8.258 6.961 -3.127 1 91.69 191 VAL B O 1
ATOM 4906 N N . ALA B 1 192 ? 8.75 7.559 -1.041 1 93.19 192 ALA B N 1
ATOM 4907 C CA . ALA B 1 192 ? 7.684 8.555 -0.935 1 93.19 192 ALA B CA 1
ATOM 4908 C C . ALA B 1 192 ? 8.242 9.969 -1.013 1 93.19 192 ALA B C 1
ATOM 4910 O O . ALA B 1 192 ? 9.289 10.266 -0.42 1 93.19 192 ALA B O 1
ATOM 4911 N N . HIS B 1 193 ? 7.574 10.719 -1.772 1 90.81 193 HIS B N 1
ATOM 4912 C CA . HIS B 1 193 ? 7.922 12.133 -1.784 1 90.81 193 HIS B CA 1
ATOM 4913 C C . HIS B 1 193 ? 7.25 12.875 -0.634 1 90.81 193 HIS B C 1
ATOM 4915 O O . HIS B 1 193 ? 6.066 12.656 -0.357 1 90.81 193 HIS B O 1
ATOM 4921 N N . ILE B 1 194 ? 7.996 13.688 0.003 1 91.25 194 ILE B N 1
ATOM 4922 C CA . ILE B 1 194 ? 7.457 14.5 1.089 1 91.25 194 ILE B CA 1
ATOM 4923 C C . ILE B 1 194 ? 6.535 15.578 0.52 1 91.25 194 ILE B C 1
ATOM 4925 O O . ILE B 1 194 ? 5.379 15.695 0.932 1 91.25 194 ILE B O 1
ATOM 4929 N N . TYR B 1 195 ? 7.109 16.375 -0.324 1 86.88 195 TYR B N 1
ATOM 4930 C CA . TYR B 1 195 ? 6.227 17.109 -1.221 1 86.88 195 TYR B CA 1
ATOM 4931 C C . TYR B 1 195 ? 5.715 16.219 -2.342 1 86.88 195 TYR B C 1
ATOM 4933 O O . TYR B 1 195 ? 6.504 15.617 -3.072 1 86.88 195 TYR B O 1
ATOM 4941 N N . PRO B 1 196 ? 4.465 16.156 -2.449 1 81.62 196 PRO B N 1
ATOM 4942 C CA . PRO B 1 196 ? 3.895 15.102 -3.293 1 81.62 196 PRO B CA 1
ATOM 4943 C C . PRO B 1 196 ? 4.359 15.195 -4.746 1 81.62 196 PRO B C 1
ATOM 4945 O O . PRO B 1 196 ? 4.348 16.281 -5.336 1 81.62 196 PRO B O 1
ATOM 4948 N N . TYR B 1 197 ? 4.629 14.031 -5.266 1 74.06 197 TYR B N 1
ATOM 4949 C CA . TYR B 1 197 ? 5.098 13.906 -6.645 1 74.06 197 TYR B CA 1
ATOM 4950 C C . TYR B 1 197 ? 4.023 14.359 -7.625 1 74.06 197 TYR B C 1
ATOM 4952 O O . TYR B 1 197 ? 4.332 14.945 -8.664 1 74.06 197 TYR B O 1
ATOM 4960 N N . ALA B 1 198 ? 2.828 14.078 -7.277 1 67.56 198 ALA B N 1
ATOM 4961 C CA . ALA B 1 198 ? 1.713 14.438 -8.148 1 67.56 198 ALA B CA 1
ATOM 4962 C C . ALA B 1 198 ? 1.672 15.945 -8.391 1 67.56 198 ALA B C 1
ATOM 4964 O O . ALA B 1 198 ? 1.113 16.406 -9.391 1 67.56 198 ALA B O 1
ATOM 4965 N N . SER B 1 199 ? 2.346 16.656 -7.551 1 71.88 199 SER B N 1
ATOM 4966 C CA . SER B 1 199 ? 2.291 18.109 -7.625 1 71.88 199 SER B CA 1
ATOM 4967 C C . SER B 1 199 ? 3.619 18.688 -8.102 1 71.88 199 SER B C 1
ATOM 4969 O O . SER B 1 199 ? 3.826 19.906 -8.055 1 71.88 199 SER B O 1
ATOM 4971 N N . ILE B 1 200 ? 4.395 17.812 -8.523 1 71.56 200 ILE B N 1
ATOM 4972 C CA . ILE B 1 200 ? 5.766 18.25 -8.789 1 71.56 200 ILE B CA 1
ATOM 4973 C C . ILE B 1 200 ? 5.773 19.281 -9.906 1 71.56 200 ILE B C 1
ATOM 4975 O O . ILE B 1 200 ? 6.578 20.219 -9.891 1 71.56 200 ILE B O 1
ATOM 4979 N N . LEU B 1 201 ? 4.855 19.109 -10.828 1 70.31 201 LEU B N 1
ATOM 4980 C CA . LEU B 1 201 ? 4.801 20.047 -11.953 1 70.31 201 LEU B CA 1
ATOM 4981 C C . LEU B 1 201 ? 4.336 21.422 -11.5 1 70.31 201 LEU B C 1
ATOM 4983 O O . LEU B 1 201 ? 4.613 22.422 -12.156 1 70.31 201 LEU B O 1
ATOM 4987 N N . ASN B 1 202 ? 3.666 21.422 -10.383 1 74.44 202 ASN B N 1
ATOM 4988 C CA . ASN B 1 202 ? 3.131 22.672 -9.875 1 74.44 202 ASN B CA 1
ATOM 4989 C C . ASN B 1 202 ? 3.951 23.203 -8.695 1 74.44 202 ASN B C 1
ATOM 4991 O O . ASN B 1 202 ? 3.473 24.031 -7.922 1 74.44 202 ASN B O 1
ATOM 4995 N N . ALA B 1 203 ? 5.082 22.719 -8.641 1 74.94 203 ALA B N 1
ATOM 4996 C CA . ALA B 1 203 ? 5.906 23.047 -7.488 1 74.94 203 ALA B CA 1
ATOM 4997 C C . ALA B 1 203 ? 6.168 24.562 -7.418 1 74.94 203 ALA B C 1
ATOM 4999 O O . ALA B 1 203 ? 6.109 25.156 -6.344 1 74.94 203 ALA B O 1
ATOM 5000 N N . SER B 1 204 ? 6.48 25.078 -8.516 1 74.06 204 SER B N 1
ATOM 5001 C CA . SER B 1 204 ? 6.742 26.516 -8.547 1 74.06 204 SER B CA 1
ATOM 5002 C C . SER B 1 204 ? 5.508 27.312 -8.148 1 74.06 204 SER B C 1
ATOM 5004 O O . SER B 1 204 ? 5.598 28.25 -7.348 1 74.06 204 SER B O 1
ATOM 5006 N N . ARG B 1 205 ? 4.422 26.938 -8.688 1 77.69 205 ARG B N 1
ATOM 5007 C CA . ARG B 1 205 ? 3.168 27.609 -8.344 1 77.69 205 ARG B CA 1
ATOM 5008 C C . ARG B 1 205 ? 2.836 27.422 -6.871 1 77.69 205 ARG B C 1
ATOM 5010 O O . ARG B 1 205 ? 2.42 28.375 -6.203 1 77.69 205 ARG B O 1
ATOM 5017 N N . CYS B 1 206 ? 3.01 26.312 -6.422 1 78.12 206 CYS B N 1
ATOM 5018 C CA . CYS B 1 206 ? 2.775 26.016 -5.012 1 78.12 206 CYS B CA 1
ATOM 5019 C C . CYS B 1 206 ? 3.658 26.875 -4.121 1 78.12 206 CYS B C 1
ATOM 5021 O O . CYS B 1 206 ? 3.186 27.438 -3.129 1 78.12 206 CYS B O 1
ATOM 5023 N N . SER B 1 207 ? 4.852 26.938 -4.531 1 76.44 207 SER B N 1
ATOM 5024 C CA . SER B 1 207 ? 5.805 27.734 -3.758 1 76.44 207 SER B CA 1
ATOM 5025 C C . SER B 1 207 ? 5.398 29.203 -3.713 1 76.44 207 SER B C 1
ATOM 5027 O O . SER B 1 207 ? 5.371 29.812 -2.643 1 76.44 207 SER B O 1
ATOM 5029 N N . THR B 1 208 ? 5.07 29.703 -4.805 1 77.31 208 THR B N 1
ATOM 5030 C CA . THR B 1 208 ? 4.676 31.109 -4.891 1 77.31 208 THR B CA 1
ATOM 5031 C C . THR B 1 208 ? 3.416 31.359 -4.066 1 77.31 208 THR B C 1
ATOM 5033 O O . THR B 1 208 ? 3.348 32.344 -3.318 1 77.31 208 THR B O 1
ATOM 5036 N N . MET B 1 209 ? 2.535 30.516 -4.172 1 80.31 209 MET B N 1
ATOM 5037 C CA . MET B 1 209 ? 1.277 30.672 -3.443 1 80.31 209 MET B CA 1
ATOM 5038 C C . MET B 1 209 ? 1.499 30.547 -1.94 1 80.31 209 MET B C 1
ATOM 5040 O O . MET B 1 209 ? 0.943 31.312 -1.159 1 80.31 209 MET B O 1
ATOM 5044 N N . THR B 1 210 ? 2.244 29.641 -1.628 1 78.88 210 THR B N 1
ATOM 5045 C CA . THR B 1 210 ? 2.547 29.438 -0.215 1 78.88 210 THR B CA 1
ATOM 5046 C C . THR B 1 210 ? 3.188 30.688 0.384 1 78.88 210 THR B C 1
ATOM 5048 O O . THR B 1 210 ? 2.824 31.109 1.481 1 78.88 210 THR B O 1
ATOM 5051 N N . ARG B 1 211 ? 4.094 31.203 -0.346 1 78 211 ARG B N 1
ATOM 5052 C CA . ARG B 1 211 ? 4.758 32.438 0.104 1 78 211 ARG B CA 1
ATOM 5053 C C . ARG B 1 211 ? 3.752 33.562 0.278 1 78 211 ARG B C 1
ATOM 5055 O O . ARG B 1 211 ? 3.777 34.281 1.287 1 78 211 ARG B O 1
ATOM 5062 N N . PHE B 1 212 ? 2.977 33.594 -0.604 1 80.25 212 PHE B N 1
ATOM 5063 C CA . PHE B 1 212 ? 2.043 34.719 -0.626 1 80.25 212 PHE B CA 1
ATOM 5064 C C . PHE B 1 212 ? 0.993 34.562 0.468 1 80.25 212 PHE B C 1
ATOM 5066 O O . PHE B 1 212 ? 0.568 35.562 1.067 1 80.25 212 PHE B O 1
ATOM 5073 N N . VAL B 1 213 ? 0.662 33.375 0.752 1 83.94 213 VAL B N 1
ATOM 5074 C CA . VAL B 1 213 ? -0.527 33.188 1.575 1 83.94 213 VAL B CA 1
ATOM 5075 C C . VAL B 1 213 ? -0.115 32.781 2.988 1 83.94 213 VAL B C 1
ATOM 5077 O O . VAL B 1 213 ? -0.758 33.156 3.967 1 83.94 213 VAL B O 1
ATOM 5080 N N . LEU B 1 214 ? 0.983 32.062 3.117 1 86.25 214 LEU B N 1
ATOM 5081 C CA . LEU B 1 214 ? 1.216 31.422 4.402 1 86.25 214 LEU B CA 1
ATOM 5082 C C . LEU B 1 214 ? 2.439 32 5.098 1 86.25 214 LEU B C 1
ATOM 5084 O O . LEU B 1 214 ? 2.639 31.797 6.297 1 86.25 214 LEU B O 1
ATOM 5088 N N . ARG B 1 215 ? 3.164 32.781 4.398 1 82.94 215 ARG B N 1
ATOM 5089 C CA . ARG B 1 215 ? 4.375 33.344 4.984 1 82.94 215 ARG B CA 1
ATOM 5090 C C . ARG B 1 215 ? 4.039 34.219 6.191 1 82.94 215 ARG B C 1
ATOM 5092 O O . ARG B 1 215 ? 4.719 34.156 7.219 1 82.94 215 ARG B O 1
ATOM 5099 N N . GLU B 1 216 ? 3.027 34.938 6.066 1 81.06 216 GLU B N 1
ATOM 5100 C CA . GLU B 1 216 ? 2.668 35.875 7.137 1 81.06 216 GLU B CA 1
ATOM 5101 C C . GLU B 1 216 ? 2.15 35.125 8.367 1 81.06 216 GLU B C 1
ATOM 5103 O O . GLU B 1 216 ? 2.324 35.594 9.492 1 81.06 216 GLU B O 1
ATOM 5108 N N . VAL B 1 217 ? 1.616 34.031 8.117 1 88 217 VAL B N 1
ATOM 5109 C CA . VAL B 1 217 ? 0.975 33.312 9.211 1 88 217 VAL B CA 1
ATOM 5110 C C . VAL B 1 217 ? 1.931 32.25 9.766 1 88 217 VAL B C 1
ATOM 5112 O O . VAL B 1 217 ? 2.041 32.094 10.984 1 88 217 VAL B O 1
ATOM 5115 N N . TRP B 1 218 ? 2.611 31.578 8.93 1 87.31 218 TRP B N 1
ATOM 5116 C CA . TRP B 1 218 ? 3.428 30.453 9.383 1 87.31 218 TRP B CA 1
ATOM 5117 C C . TRP B 1 218 ? 4.875 30.875 9.586 1 87.31 218 TRP B C 1
ATOM 5119 O O . TRP B 1 218 ? 5.664 30.141 10.188 1 87.31 218 TRP B O 1
ATOM 5129 N N . GLY B 1 219 ? 5.148 31.953 9.422 1 74.44 219 GLY B N 1
ATOM 5130 C CA . GLY B 1 219 ? 6.48 32.5 9.672 1 74.44 219 GLY B CA 1
ATOM 5131 C C . GLY B 1 219 ? 7.414 32.344 8.484 1 74.44 219 GLY B C 1
ATOM 5132 O O . GLY B 1 219 ? 7.309 31.391 7.715 1 74.44 219 GLY B O 1
ATOM 5133 N N . ASP B 1 220 ? 8.195 33.25 8.328 1 62.19 220 ASP B N 1
ATOM 5134 C CA . ASP B 1 220 ? 9.008 33.531 7.148 1 62.19 220 ASP B CA 1
ATOM 5135 C C . ASP B 1 220 ? 10.133 32.5 7.004 1 62.19 220 ASP B C 1
ATOM 5137 O O . ASP B 1 220 ? 10.414 32.031 5.898 1 62.19 220 ASP B O 1
ATOM 5141 N N . ASP B 1 221 ? 10.688 32.031 8.117 1 66.62 221 ASP B N 1
ATOM 5142 C CA . ASP B 1 221 ? 11.945 31.328 7.91 1 66.62 221 ASP B CA 1
ATOM 5143 C C . ASP B 1 221 ? 11.703 29.938 7.305 1 66.62 221 ASP B C 1
ATOM 5145 O O . ASP B 1 221 ? 12.32 29.578 6.297 1 66.62 221 ASP B O 1
ATOM 5149 N N . ALA B 1 222 ? 10.742 29.219 7.848 1 66 222 ALA B N 1
ATOM 5150 C CA . ALA B 1 222 ? 10.523 27.859 7.34 1 66 222 ALA B CA 1
ATOM 5151 C C . ALA B 1 222 ? 9.945 27.891 5.926 1 66 222 ALA B C 1
ATOM 5153 O O . ALA B 1 222 ? 10.367 27.125 5.059 1 66 222 ALA B O 1
ATOM 5154 N N . ILE B 1 223 ? 9.102 28.797 5.715 1 72.94 223 ILE B N 1
ATOM 5155 C CA . ILE B 1 223 ? 8.445 28.891 4.418 1 72.94 223 ILE B CA 1
ATOM 5156 C C . ILE B 1 223 ? 9.43 29.391 3.371 1 72.94 223 ILE B C 1
ATOM 5158 O O . ILE B 1 223 ? 9.469 28.891 2.248 1 72.94 223 ILE B O 1
ATOM 5162 N N . ARG B 1 224 ? 10.211 30.344 3.779 1 74.38 224 ARG B N 1
ATOM 5163 C CA . ARG B 1 224 ? 11.18 30.891 2.84 1 74.38 224 ARG B CA 1
ATOM 5164 C C . ARG B 1 224 ? 12.156 29.812 2.369 1 74.38 224 ARG B C 1
ATOM 5166 O O . ARG B 1 224 ? 12.414 29.688 1.172 1 74.38 224 ARG B O 1
ATOM 5173 N N . LYS B 1 225 ? 12.641 29.172 3.297 1 74 225 LYS B N 1
ATOM 5174 C CA . LYS B 1 225 ? 13.602 28.125 2.955 1 74 225 LYS B CA 1
ATOM 5175 C C . LYS B 1 225 ? 12.945 27.031 2.111 1 74 225 LYS B C 1
ATOM 5177 O O . LYS B 1 225 ? 13.562 26.5 1.184 1 74 225 LYS B O 1
ATOM 5182 N N . PHE B 1 226 ? 11.789 26.734 2.471 1 75.88 226 PHE B N 1
ATOM 5183 C CA . PHE B 1 226 ? 11 25.797 1.681 1 75.88 226 PHE B CA 1
ATOM 5184 C C . PHE B 1 226 ? 10.891 26.266 0.235 1 75.88 226 PHE B C 1
ATOM 5186 O O . PHE B 1 226 ? 11.125 25.5 -0.695 1 75.88 226 PHE B O 1
ATOM 5193 N N . MET B 1 227 ? 10.641 27.469 0.124 1 72.31 227 MET B N 1
ATOM 5194 C CA . MET B 1 227 ? 10.469 28.062 -1.2 1 72.31 227 MET B CA 1
ATOM 5195 C C . MET B 1 227 ? 11.758 28 -2.002 1 72.31 227 MET B C 1
ATOM 5197 O O . MET B 1 227 ? 11.742 27.734 -3.205 1 72.31 227 MET B O 1
ATOM 5201 N N . ASP B 1 228 ? 12.719 28.312 -1.367 1 71.75 228 ASP B N 1
ATOM 5202 C CA . ASP B 1 228 ? 14.016 28.281 -2.037 1 71.75 228 ASP B CA 1
ATOM 5203 C C . ASP B 1 228 ? 14.328 26.891 -2.568 1 71.75 228 ASP B C 1
ATOM 5205 O O . ASP B 1 228 ? 14.859 26.734 -3.67 1 71.75 228 ASP B O 1
ATOM 5209 N N . LEU B 1 229 ? 13.906 25.953 -1.822 1 70.69 229 LEU B N 1
ATOM 5210 C CA . LEU B 1 229 ? 14.172 24.578 -2.203 1 70.69 229 LEU B CA 1
ATOM 5211 C C . LEU B 1 229 ? 13.258 24.141 -3.338 1 70.69 229 LEU B C 1
ATOM 5213 O O . LEU B 1 229 ? 13.672 23.391 -4.234 1 70.69 229 LEU B O 1
ATOM 5217 N N . MET B 1 230 ? 12.062 24.609 -3.201 1 69.56 230 MET B N 1
ATOM 5218 C CA . MET B 1 230 ? 11.07 24.219 -4.203 1 69.56 230 MET B CA 1
ATOM 5219 C C . MET B 1 230 ? 11.359 24.906 -5.535 1 69.56 230 MET B C 1
ATOM 5221 O O . MET B 1 230 ? 11.055 24.359 -6.598 1 69.56 230 MET B O 1
ATOM 5225 N N . ASN B 1 231 ? 11.523 26.156 -5.457 1 60.06 231 ASN B N 1
ATOM 5226 C CA . ASN B 1 231 ? 11.812 26.906 -6.672 1 60.06 231 ASN B CA 1
ATOM 5227 C C . ASN B 1 231 ? 12.961 26.297 -7.457 1 60.06 231 ASN B C 1
ATOM 5229 O O . ASN B 1 231 ? 13.125 26.562 -8.648 1 60.06 231 ASN B O 1
ATOM 5233 N N . MET B 1 232 ? 13.664 25.547 -6.688 1 50.69 232 MET B N 1
ATOM 5234 C CA . MET B 1 232 ? 14.734 24.953 -7.477 1 50.69 232 MET B CA 1
ATOM 5235 C C . MET B 1 232 ? 14.242 23.703 -8.195 1 50.69 232 MET B C 1
ATOM 5237 O O . MET B 1 232 ? 13.773 22.75 -7.559 1 50.69 232 MET B O 1
ATOM 5241 N N . ASN B 1 233 ? 13.602 23.875 -9.352 1 50.16 233 ASN B N 1
ATOM 5242 C CA . ASN B 1 233 ? 13.156 22.922 -10.359 1 50.16 233 ASN B CA 1
ATOM 5243 C C . ASN B 1 233 ? 13.398 21.484 -9.906 1 50.16 233 ASN B C 1
ATOM 5245 O O . ASN B 1 233 ? 13.234 20.547 -10.695 1 50.16 233 ASN B O 1
ATOM 5249 N N . HIS B 1 234 ? 13.812 21.266 -8.703 1 60.5 234 HIS B N 1
ATOM 5250 C CA . HIS B 1 234 ? 14.25 19.875 -8.578 1 60.5 234 HIS B CA 1
ATOM 5251 C C . HIS B 1 234 ? 13.625 19.219 -7.355 1 60.5 234 HIS B C 1
ATOM 5253 O O . HIS B 1 234 ? 14.258 19.109 -6.305 1 60.5 234 HIS B O 1
ATOM 5259 N N . VAL B 1 235 ? 12.305 19.109 -7.336 1 76.12 235 VAL B N 1
ATOM 5260 C CA . VAL B 1 235 ? 11.688 18.484 -6.172 1 76.12 235 VAL B CA 1
ATOM 5261 C C . VAL B 1 235 ? 11.789 16.969 -6.297 1 76.12 235 VAL B C 1
ATOM 5263 O O . VAL B 1 235 ? 11.492 16.234 -5.344 1 76.12 235 VAL B O 1
ATOM 5266 N N . ASP B 1 236 ? 12.336 16.594 -7.355 1 82.12 236 ASP B N 1
ATOM 5267 C CA . ASP B 1 236 ? 12.578 15.172 -7.512 1 82.12 236 ASP B CA 1
ATOM 5268 C C . ASP B 1 236 ? 14 14.805 -7.086 1 82.12 236 ASP B C 1
ATOM 5270 O O . ASP B 1 236 ? 14.812 14.367 -7.91 1 82.12 236 ASP B O 1
ATOM 5274 N N . VAL B 1 237 ? 14.266 15.094 -5.883 1 86.62 237 VAL B N 1
ATOM 5275 C CA . VAL B 1 237 ? 15.586 14.891 -5.289 1 86.62 237 VAL B CA 1
ATOM 5276 C C . VAL B 1 237 ? 15.453 14.055 -4.016 1 86.62 237 VAL B C 1
ATOM 5278 O O . VAL B 1 237 ? 14.367 13.953 -3.439 1 86.62 237 VAL B O 1
ATOM 5281 N N . ALA B 1 238 ? 16.578 13.539 -3.523 1 90.38 238 ALA B N 1
ATOM 5282 C CA . ALA B 1 238 ? 16.594 12.648 -2.369 1 90.38 238 ALA B CA 1
ATOM 5283 C C . ALA B 1 238 ? 16.156 13.391 -1.103 1 90.38 238 ALA B C 1
ATOM 5285 O O . ALA B 1 238 ? 15.578 12.789 -0.195 1 90.38 238 ALA B O 1
ATOM 5286 N N . GLU B 1 239 ? 16.391 14.695 -1.06 1 91 239 GLU B N 1
ATOM 5287 C CA . GLU B 1 239 ? 16.047 15.523 0.093 1 91 239 GLU B CA 1
ATOM 5288 C C . GLU B 1 239 ? 14.531 15.633 0.251 1 91 239 GLU B C 1
ATOM 5290 O O . GLU B 1 239 ? 14.039 16.031 1.307 1 91 239 GLU B O 1
ATOM 5295 N N . ASN B 1 240 ? 13.82 15.281 -0.81 1 91.19 240 ASN B N 1
ATOM 5296 C CA . ASN B 1 240 ? 12.359 15.281 -0.778 1 91.19 240 ASN B CA 1
ATOM 5297 C C . ASN B 1 240 ? 11.797 13.859 -0.72 1 91.19 240 ASN B C 1
ATOM 5299 O O . ASN B 1 240 ? 10.625 13.641 -1.037 1 91.19 240 ASN B O 1
ATOM 5303 N N . MET B 1 241 ? 12.664 12.969 -0.35 1 93.31 241 MET B N 1
ATOM 5304 C CA . MET B 1 241 ? 12.234 11.578 -0.425 1 93.31 241 MET B CA 1
ATOM 5305 C C . MET B 1 241 ? 12.492 10.859 0.895 1 93.31 241 MET B C 1
ATOM 5307 O O . MET B 1 241 ? 13.445 11.172 1.603 1 93.31 241 MET B O 1
ATOM 5311 N N . ILE B 1 242 ? 11.664 9.906 1.164 1 96.31 242 ILE B N 1
ATOM 5312 C CA . ILE B 1 242 ? 11.781 9.031 2.328 1 96.31 242 ILE B CA 1
ATOM 5313 C C . ILE B 1 242 ? 11.297 7.629 1.972 1 96.31 242 ILE B C 1
ATOM 5315 O O . ILE B 1 242 ? 10.297 7.469 1.275 1 96.31 242 ILE B O 1
ATOM 5319 N N . SER B 1 243 ? 12.031 6.617 2.42 1 95.5 243 SER B N 1
ATOM 5320 C CA . SER B 1 243 ? 11.656 5.238 2.109 1 95.5 243 SER B CA 1
ATOM 5321 C C . SER B 1 243 ? 10.648 4.699 3.113 1 95.5 243 SER B C 1
ATOM 5323 O O . SER B 1 243 ? 10.938 4.609 4.309 1 95.5 243 SER B O 1
ATOM 5325 N N . LEU B 1 244 ? 9.523 4.324 2.592 1 95.56 244 LEU B N 1
ATOM 5326 C CA . LEU B 1 244 ? 8.445 3.84 3.439 1 95.56 244 LEU B CA 1
ATOM 5327 C C . LEU B 1 244 ? 7.848 2.553 2.879 1 95.56 244 LEU B C 1
ATOM 5329 O O . LEU B 1 244 ? 7.879 2.326 1.668 1 95.56 244 LEU B O 1
ATOM 5333 N N . CYS B 1 245 ? 7.422 1.724 3.842 1 91.94 245 CYS B N 1
ATOM 5334 C CA . CYS B 1 245 ? 6.648 0.603 3.324 1 91.94 245 CYS B CA 1
ATOM 5335 C C . CYS B 1 245 ? 5.324 1.08 2.732 1 91.94 245 CYS B C 1
ATOM 5337 O O . CYS B 1 245 ? 4.895 2.205 2.994 1 91.94 245 CYS B O 1
ATOM 5339 N N . CYS B 1 246 ? 4.695 0.254 2.018 1 91.31 246 CYS B N 1
ATOM 5340 C CA . CYS B 1 246 ? 3.5 0.615 1.266 1 91.31 246 CYS B CA 1
ATOM 5341 C C . CYS B 1 246 ? 2.4 1.112 2.197 1 91.31 246 CYS B C 1
ATOM 5343 O O . CYS B 1 246 ? 1.723 2.096 1.895 1 91.31 246 CYS B O 1
ATOM 5345 N N . GLN B 1 247 ? 2.203 0.506 3.283 1 90.88 247 GLN B N 1
ATOM 5346 C CA . GLN B 1 247 ? 1.144 0.866 4.219 1 90.88 247 GLN B CA 1
ATOM 5347 C C . GLN B 1 247 ? 1.359 2.268 4.781 1 90.88 247 GLN B C 1
ATOM 5349 O O . GLN B 1 247 ? 0.436 3.084 4.801 1 90.88 247 GLN B O 1
ATOM 5354 N N . ILE B 1 248 ? 2.564 2.49 5.219 1 93.19 248 ILE B N 1
ATOM 5355 C CA . ILE B 1 248 ? 2.877 3.795 5.793 1 93.19 248 ILE B CA 1
ATOM 5356 C C . ILE B 1 248 ? 2.807 4.867 4.707 1 93.19 248 ILE B C 1
ATOM 5358 O O . ILE B 1 248 ? 2.314 5.973 4.945 1 93.19 248 ILE B O 1
ATOM 5362 N N . HIS B 1 249 ? 3.326 4.496 3.586 1 94.69 249 HIS B N 1
ATOM 5363 C CA . HIS B 1 249 ? 3.242 5.398 2.443 1 94.69 249 HIS B CA 1
ATOM 5364 C C . HIS B 1 249 ? 1.794 5.773 2.143 1 94.69 249 HIS B C 1
ATOM 5366 O O . HIS B 1 249 ? 1.483 6.945 1.927 1 94.69 249 HIS B O 1
ATOM 5372 N N . PHE B 1 250 ? 0.988 4.832 2.186 1 92 250 PHE B N 1
ATOM 5373 C CA . PHE B 1 250 ? -0.437 5.035 1.95 1 92 250 PHE B CA 1
ATOM 5374 C C . PHE B 1 250 ? -1.034 5.961 3.002 1 92 250 PHE B C 1
ATOM 5376 O O . PHE B 1 250 ? -1.81 6.863 2.676 1 92 250 PHE B O 1
ATOM 5383 N N . TRP B 1 251 ? -0.73 5.73 4.234 1 93.12 251 TRP B N 1
ATOM 5384 C CA . TRP B 1 251 ? -1.234 6.574 5.312 1 93.12 251 TRP B CA 1
ATOM 5385 C C . TRP B 1 251 ? -0.766 8.016 5.137 1 93.12 251 TRP B C 1
ATOM 5387 O O . TRP B 1 251 ? -1.529 8.953 5.371 1 93.12 251 TRP B O 1
ATOM 5397 N N . LEU B 1 252 ? 0.463 8.141 4.742 1 94.19 252 LEU B N 1
ATOM 5398 C CA . LEU B 1 252 ? 1.025 9.469 4.539 1 94.19 252 LEU B CA 1
ATOM 5399 C C . LEU B 1 252 ? 0.325 10.188 3.393 1 94.19 252 LEU B C 1
ATOM 5401 O O . LEU B 1 252 ? -0.074 11.344 3.531 1 94.19 252 LEU B O 1
ATOM 5405 N N . ASP B 1 253 ? 0.122 9.477 2.303 1 90.62 253 ASP B N 1
ATOM 5406 C CA . ASP B 1 253 ? -0.5 10.055 1.112 1 90.62 253 ASP B CA 1
ATOM 5407 C C . ASP B 1 253 ? -1.943 10.469 1.392 1 90.62 253 ASP B C 1
ATOM 5409 O O . ASP B 1 253 ? -2.453 11.414 0.785 1 90.62 253 ASP B O 1
ATOM 5413 N N . HIS B 1 254 ? -2.549 9.805 2.295 1 89.94 254 HIS B N 1
ATOM 5414 C CA . HIS B 1 254 ? -3.961 10.055 2.559 1 89.94 254 HIS B CA 1
ATOM 5415 C C . HIS B 1 254 ? -4.148 10.859 3.84 1 89.94 254 HIS B C 1
ATOM 5417 O O . HIS B 1 254 ? -5.258 10.938 4.371 1 89.94 254 HIS B O 1
ATOM 5423 N N . LEU B 1 255 ? -3.057 11.336 4.316 1 93.06 255 LEU B N 1
ATOM 5424 C CA . LEU B 1 255 ? -3.031 12.258 5.449 1 93.06 255 LEU B CA 1
ATOM 5425 C C . LEU B 1 255 ? -3.662 11.609 6.68 1 93.06 255 LEU B C 1
ATOM 5427 O O . LEU B 1 255 ? -4.461 12.242 7.379 1 93.06 255 LEU B O 1
ATOM 5431 N N . LYS B 1 256 ? -3.436 10.367 6.844 1 93.31 256 LYS B N 1
ATOM 5432 C CA . LYS B 1 256 ? -3.82 9.688 8.078 1 93.31 256 LYS B CA 1
ATOM 5433 C C . LYS B 1 256 ? -2.74 9.836 9.148 1 93.31 256 LYS B C 1
ATOM 5435 O O . LYS B 1 256 ? -3.033 9.789 10.344 1 93.31 256 LYS B O 1
ATOM 5440 N N . ILE B 1 257 ? -1.525 9.977 8.609 1 94.75 257 ILE B N 1
ATOM 5441 C CA . ILE B 1 257 ? -0.395 10.305 9.461 1 94.75 257 ILE B CA 1
ATOM 5442 C C . ILE B 1 257 ? 0.384 11.477 8.867 1 94.75 257 ILE B C 1
ATOM 5444 O O . ILE B 1 257 ? 0.188 11.828 7.699 1 94.75 257 ILE B O 1
ATOM 5448 N N . ALA B 1 258 ? 1.179 12.062 9.648 1 96.38 258 ALA B N 1
ATOM 5449 C CA . ALA B 1 258 ? 2.125 13.086 9.219 1 96.38 258 ALA B CA 1
ATOM 5450 C C . ALA B 1 258 ? 3.484 12.891 9.883 1 96.38 258 ALA B C 1
ATOM 5452 O O . ALA B 1 258 ? 3.59 12.211 10.906 1 96.38 258 ALA B O 1
ATOM 5453 N N . LEU B 1 259 ? 4.48 13.406 9.258 1 96.62 259 LEU B N 1
ATOM 5454 C CA . LEU B 1 259 ? 5.844 13.305 9.766 1 96.62 259 LEU B CA 1
ATOM 5455 C C . LEU B 1 259 ? 6.34 14.664 10.25 1 96.62 259 LEU B C 1
ATOM 5457 O O . LEU B 1 259 ? 6.48 15.602 9.461 1 96.62 259 LEU B O 1
ATOM 5461 N N . GLU B 1 260 ? 6.578 14.742 11.516 1 95 260 GLU B N 1
ATOM 5462 C CA . GLU B 1 260 ? 7.047 15.969 12.148 1 95 260 GLU B CA 1
ATOM 5463 C C . GLU B 1 260 ? 8.547 15.914 12.414 1 95 260 GLU B C 1
ATOM 5465 O O . GLU B 1 260 ? 9.008 15.148 13.266 1 95 260 GLU B O 1
ATOM 5470 N N . PRO B 1 261 ? 9.281 16.766 11.695 1 94.06 261 PRO B N 1
ATOM 5471 C CA . PRO B 1 261 ? 10.711 16.797 12.023 1 94.06 261 PRO B CA 1
ATOM 5472 C C . PRO B 1 261 ? 10.984 17.438 13.383 1 94.06 261 PRO B C 1
ATOM 5474 O O . PRO B 1 261 ? 10.359 18.438 13.742 1 94.06 261 PRO B O 1
ATOM 5477 N N . VAL B 1 262 ? 11.812 16.781 14.094 1 89.81 262 VAL B N 1
ATOM 5478 C CA . VAL B 1 262 ? 12.242 17.328 15.383 1 89.81 262 VAL B CA 1
ATOM 5479 C C . VAL B 1 262 ? 13.578 18.047 15.219 1 89.81 262 VAL B C 1
ATOM 5481 O O . VAL B 1 262 ? 14.633 17.469 15.492 1 89.81 262 VAL B O 1
ATOM 5484 N N . GLU B 1 263 ? 13.484 19.25 14.922 1 86.19 263 GLU B N 1
ATOM 5485 C CA . GLU B 1 263 ? 14.641 20.047 14.531 1 86.19 263 GLU B CA 1
ATOM 5486 C C . GLU B 1 263 ? 15.648 20.156 15.672 1 86.19 263 GLU B C 1
ATOM 5488 O O . GLU B 1 263 ? 16.859 20.062 15.453 1 86.19 263 GLU B O 1
ATOM 5493 N N . ALA B 1 264 ? 15.195 20.344 16.859 1 80.88 264 ALA B N 1
ATOM 5494 C CA . ALA B 1 264 ? 16.047 20.578 18.016 1 80.88 264 ALA B CA 1
ATOM 5495 C C . ALA B 1 264 ? 17 19.422 18.25 1 80.88 264 ALA B C 1
ATOM 5497 O O . ALA B 1 264 ? 18.094 19.594 18.781 1 80.88 264 ALA B O 1
ATOM 5498 N N . MET B 1 265 ? 16.641 18.266 17.734 1 81.25 265 MET B N 1
ATOM 5499 C CA . MET B 1 265 ? 17.438 17.062 17.953 1 81.25 265 MET B CA 1
ATOM 5500 C C . MET B 1 265 ? 18.188 16.672 16.688 1 81.25 265 MET B C 1
ATOM 5502 O O . MET B 1 265 ? 18.938 15.688 16.688 1 81.25 265 MET B O 1
ATOM 5506 N N . SER B 1 266 ? 18.016 17.391 15.711 1 86.94 266 SER B N 1
ATOM 5507 C CA . SER B 1 266 ? 18.516 16.969 14.406 1 86.94 266 SER B CA 1
ATOM 5508 C C . SER B 1 266 ? 19.75 17.781 14.008 1 86.94 266 SER B C 1
ATOM 5510 O O . SER B 1 266 ? 19.969 18.891 14.516 1 86.94 266 SER B O 1
ATOM 5512 N N . ASN B 1 267 ? 20.609 17.172 13.219 1 88.5 267 ASN B N 1
ATOM 5513 C CA . ASN B 1 267 ? 21.75 17.797 12.555 1 88.5 267 ASN B CA 1
ATOM 5514 C C . ASN B 1 267 ? 21.953 17.266 11.141 1 88.5 267 ASN B C 1
ATOM 5516 O O . ASN B 1 267 ? 21.125 16.484 10.656 1 88.5 267 ASN B O 1
ATOM 5520 N N . PRO B 1 268 ? 22.891 17.688 10.445 1 89.5 268 PRO B N 1
ATOM 5521 C CA . PRO B 1 268 ? 23.031 17.281 9.047 1 89.5 268 PRO B CA 1
ATOM 5522 C C . PRO B 1 268 ? 23.25 15.781 8.898 1 89.5 268 PRO B C 1
ATOM 5524 O O . PRO B 1 268 ? 23.031 15.227 7.812 1 89.5 268 PRO B O 1
ATOM 5527 N N . HIS B 1 269 ? 23.672 15.133 9.969 1 93.25 269 HIS B N 1
ATOM 5528 C CA . HIS B 1 269 ? 23.969 13.711 9.875 1 93.25 269 HIS B CA 1
ATOM 5529 C C . HIS B 1 269 ? 22.844 12.867 10.477 1 93.25 269 HIS B C 1
ATOM 5531 O O . HIS B 1 269 ? 22.781 11.656 10.258 1 93.25 269 HIS B O 1
ATOM 5537 N N . LYS B 1 270 ? 22.078 13.609 11.266 1 92.69 270 LYS B N 1
ATOM 5538 C CA . LYS B 1 270 ? 21.016 12.906 11.992 1 92.69 270 LYS B CA 1
ATOM 5539 C C . LYS B 1 270 ? 19.703 13.688 11.945 1 92.69 270 LYS B C 1
ATOM 5541 O O . LYS B 1 270 ? 19.672 14.883 12.242 1 92.69 270 LYS B O 1
ATOM 5546 N N . LEU B 1 271 ? 18.688 12.992 11.539 1 95.62 271 LEU B N 1
ATOM 5547 C CA . LEU B 1 271 ? 17.359 13.602 11.461 1 95.62 271 LEU B CA 1
ATOM 5548 C C . LEU B 1 271 ? 16.344 12.805 12.297 1 95.62 271 LEU B C 1
ATOM 5550 O O . LEU B 1 271 ? 16.062 11.648 11.984 1 95.62 271 LEU B O 1
ATOM 5554 N N . PHE B 1 272 ? 15.859 13.445 13.32 1 92 272 PHE B N 1
ATOM 5555 C CA . PHE B 1 272 ? 14.805 12.852 14.133 1 92 272 PHE B CA 1
ATOM 5556 C C . PHE B 1 272 ? 13.43 13.281 13.633 1 92 272 PHE B C 1
ATOM 5558 O O . PHE B 1 272 ? 13.188 14.469 13.398 1 92 272 PHE B O 1
ATOM 5565 N N . VAL B 1 273 ? 12.594 12.25 13.438 1 95.44 273 VAL B N 1
ATOM 5566 C CA . VAL B 1 273 ? 11.258 12.508 12.914 1 95.44 273 VAL B CA 1
ATOM 5567 C C . VAL B 1 273 ? 10.219 11.805 13.797 1 95.44 273 VAL B C 1
ATOM 5569 O O . VAL B 1 273 ? 10.445 10.695 14.266 1 95.44 273 VAL B O 1
ATOM 5572 N N . ARG B 1 274 ? 9.172 12.484 14.016 1 93.5 274 ARG B N 1
ATOM 5573 C CA . ARG B 1 274 ? 8.07 11.938 14.797 1 93.5 274 ARG B CA 1
ATOM 5574 C C . ARG B 1 274 ? 6.867 11.617 13.914 1 93.5 274 ARG B C 1
ATOM 5576 O O . ARG B 1 274 ? 6.504 12.414 13.047 1 93.5 274 ARG B O 1
ATOM 5583 N N . VAL B 1 275 ? 6.305 10.406 14.148 1 94.31 275 VAL B N 1
ATOM 5584 C CA . VAL B 1 275 ? 5.07 10.039 13.461 1 94.31 275 VAL B CA 1
ATOM 5585 C C . VAL B 1 275 ? 3.869 10.602 14.211 1 94.31 275 VAL B C 1
ATOM 5587 O O . VAL B 1 275 ? 3.75 10.422 15.43 1 94.31 275 VAL B O 1
ATOM 5590 N N . ARG B 1 276 ? 3.043 11.297 13.492 1 94.31 276 ARG B N 1
ATOM 5591 C CA . ARG B 1 276 ? 1.834 11.844 14.102 1 94.31 276 ARG B CA 1
ATOM 5592 C C . ARG B 1 276 ? 0.583 11.266 13.453 1 94.31 276 ARG B C 1
ATOM 5594 O O . ARG B 1 276 ? 0.443 11.297 12.227 1 94.31 276 ARG B O 1
ATOM 5601 N N . HIS B 1 277 ? -0.261 10.695 14.297 1 92.88 277 HIS B N 1
ATOM 5602 C CA . HIS B 1 277 ? -1.571 10.273 13.812 1 92.88 277 HIS B CA 1
ATOM 5603 C C . HIS B 1 277 ? -2.518 11.461 13.68 1 92.88 277 HIS B C 1
ATOM 5605 O O . HIS B 1 277 ? -2.617 12.281 14.586 1 92.88 277 HIS B O 1
ATOM 5611 N N . LEU B 1 278 ? -3.139 11.508 12.555 1 94.62 278 LEU B N 1
ATOM 5612 C CA . LEU B 1 278 ? -4.023 12.641 12.312 1 94.62 278 LEU B CA 1
ATOM 5613 C C . LEU B 1 278 ? -5.48 12.258 12.555 1 94.62 278 LEU B C 1
ATOM 5615 O O . LEU B 1 278 ? -5.789 11.078 12.75 1 94.62 278 LEU B O 1
ATOM 5619 N N . ALA B 1 279 ? -6.277 13.273 12.68 1 92.19 279 ALA B N 1
ATOM 5620 C CA . ALA B 1 279 ? -7.711 13.117 12.906 1 92.19 279 ALA B CA 1
ATOM 5621 C C . ALA B 1 279 ? -8.516 13.734 11.773 1 92.19 279 ALA B C 1
ATOM 5623 O O . ALA B 1 279 ? -7.977 14.477 10.945 1 92.19 279 ALA B O 1
ATOM 5624 N N . ASP B 1 280 ? -9.734 13.312 11.758 1 90.81 280 ASP B N 1
ATOM 5625 C CA . ASP B 1 280 ? -10.664 13.922 10.805 1 90.81 280 ASP B CA 1
ATOM 5626 C C . ASP B 1 280 ? -11.305 15.18 11.383 1 90.81 280 ASP B C 1
ATOM 5628 O O . ASP B 1 280 ? -10.961 15.602 12.484 1 90.81 280 ASP B O 1
ATOM 5632 N N . SER B 1 281 ? -12.062 15.867 10.539 1 93.31 281 SER B N 1
ATOM 5633 C CA . SER B 1 281 ? -12.695 17.125 10.914 1 93.31 281 SER B CA 1
ATOM 5634 C C . SER B 1 281 ? -14.164 17.156 10.516 1 93.31 281 SER B C 1
ATOM 5636 O O . SER B 1 281 ? -14.531 16.672 9.445 1 93.31 281 SER B O 1
ATOM 5638 N N . ASN B 1 282 ? -14.969 17.719 11.43 1 91.19 282 ASN B N 1
ATOM 5639 C CA . ASN B 1 282 ? -16.391 17.844 11.109 1 91.19 282 ASN B CA 1
ATOM 5640 C C . ASN B 1 282 ? -16.672 19.094 10.281 1 91.19 282 ASN B C 1
ATOM 5642 O O . ASN B 1 282 ? -17.828 19.406 10.016 1 91.19 282 ASN B O 1
ATOM 5646 N N . LEU B 1 283 ? -15.586 19.75 9.828 1 91.88 283 LEU B N 1
ATOM 5647 C CA . LEU B 1 283 ? -15.758 20.922 9 1 91.88 283 LEU B CA 1
ATOM 5648 C C . LEU B 1 283 ? -15.922 20.547 7.531 1 91.88 283 LEU B C 1
ATOM 5650 O O . LEU B 1 283 ? -16.156 21.406 6.68 1 91.88 283 LEU B O 1
ATOM 5654 N N . ARG B 1 284 ? -15.797 19.297 7.289 1 85.31 284 ARG B N 1
ATOM 5655 C CA . ARG B 1 284 ? -16.031 18.828 5.922 1 85.31 284 ARG B CA 1
ATOM 5656 C C . ARG B 1 284 ? -17.422 19.219 5.445 1 85.31 284 ARG B C 1
ATOM 5658 O O . ARG B 1 284 ? -18.406 18.969 6.137 1 85.31 284 ARG B O 1
ATOM 5665 N N . PRO B 1 285 ? -17.328 19.797 4.301 1 79 285 PRO B N 1
ATOM 5666 C CA . PRO B 1 285 ? -18.656 20.219 3.838 1 79 285 PRO B CA 1
ATOM 5667 C C . PRO B 1 285 ? -19.594 19.031 3.564 1 79 285 PRO B C 1
ATOM 5669 O O . PRO B 1 285 ? -19.141 18 3.068 1 79 285 PRO B O 1
ATOM 5672 N N . LYS B 1 286 ? -20.688 19.125 4.055 1 68.44 286 LYS B N 1
ATOM 5673 C CA . LYS B 1 286 ? -21.688 18.094 3.822 1 68.44 286 LYS B CA 1
ATOM 5674 C C . LYS B 1 286 ? -22.281 18.203 2.418 1 68.44 286 LYS B C 1
ATOM 5676 O O . LYS B 1 286 ? -22.766 17.219 1.866 1 68.44 286 LYS B O 1
ATOM 5681 N N . ARG B 1 287 ? -22.328 19.484 1.943 1 62.59 287 ARG B N 1
ATOM 5682 C CA . ARG B 1 287 ? -22.875 19.734 0.609 1 62.59 287 ARG B CA 1
ATOM 5683 C C . ARG B 1 287 ? -21.828 20.391 -0.288 1 62.59 287 ARG B C 1
ATOM 5685 O O . ARG B 1 287 ? -21.016 21.188 0.181 1 62.59 287 ARG B O 1
ATOM 5692 N N . LYS B 1 288 ? -21.938 20.016 -1.553 1 65.44 288 LYS B N 1
ATOM 5693 C CA . LYS B 1 288 ? -21.016 20.578 -2.529 1 65.44 288 LYS B CA 1
ATOM 5694 C C . LYS B 1 288 ? -21.234 22.078 -2.682 1 65.44 288 LYS B C 1
ATOM 5696 O O . LYS B 1 288 ? -22.375 22.562 -2.723 1 65.44 288 LYS B O 1
ATOM 5701 N N . GLY B 1 289 ? -20.266 22.844 -2.633 1 63.47 289 GLY B N 1
ATOM 5702 C CA . GLY B 1 289 ? -20.344 24.266 -2.975 1 63.47 289 GLY B CA 1
ATOM 5703 C C . GLY B 1 289 ? -20.5 25.156 -1.764 1 63.47 289 GLY B C 1
ATOM 5704 O O . GLY B 1 289 ? -20.484 26.391 -1.889 1 63.47 289 GLY B O 1
ATOM 5705 N N . VAL B 1 290 ? -20.703 24.547 -0.721 1 67.5 290 VAL B N 1
ATOM 5706 C CA . VAL B 1 290 ? -20.891 25.406 0.452 1 67.5 290 VAL B CA 1
ATOM 5707 C C . VAL B 1 290 ? -19.625 25.359 1.315 1 67.5 290 VAL B C 1
ATOM 5709 O O . VAL B 1 290 ? -19.141 24.281 1.662 1 67.5 290 VAL B O 1
ATOM 5712 N N . ASP B 1 291 ? -19.016 26.5 1.418 1 78.88 291 ASP B N 1
ATOM 5713 C CA . ASP B 1 291 ? -17.891 26.625 2.338 1 78.88 291 ASP B CA 1
ATOM 5714 C C . ASP B 1 291 ? -18.266 27.5 3.539 1 78.88 291 ASP B C 1
ATOM 5716 O O . ASP B 1 291 ? -18.219 28.719 3.461 1 78.88 291 ASP B O 1
ATOM 5720 N N . PRO B 1 292 ? -18.609 26.828 4.578 1 77.25 292 PRO B N 1
ATOM 5721 C CA . PRO B 1 292 ? -19.141 27.578 5.723 1 77.25 292 PRO B CA 1
ATOM 5722 C C . PRO B 1 292 ? -18.094 28.438 6.41 1 77.25 292 PRO B C 1
ATOM 5724 O O . PRO B 1 292 ? -16.906 28.125 6.359 1 77.25 292 PRO B O 1
ATOM 5727 N N . THR B 1 293 ? -18.625 29.562 6.93 1 91.19 293 THR B N 1
ATOM 5728 C CA . THR B 1 293 ? -17.797 30.391 7.801 1 91.19 293 THR B CA 1
ATOM 5729 C C . THR B 1 293 ? -17.578 29.703 9.141 1 91.19 293 THR B C 1
ATOM 5731 O O . THR B 1 293 ? -18.469 29.031 9.664 1 91.19 293 THR B O 1
ATOM 5734 N N . VAL B 1 294 ? -16.391 29.859 9.648 1 95.81 294 VAL B N 1
ATOM 5735 C CA . VAL B 1 294 ? -16.016 29.297 10.945 1 95.81 294 VAL B CA 1
ATOM 5736 C C . VAL B 1 294 ? -15.586 30.422 11.883 1 95.81 294 VAL B C 1
ATOM 5738 O O . VAL B 1 294 ? -14.703 31.219 11.555 1 95.81 294 VAL B O 1
ATOM 5741 N N . PRO B 1 295 ? -16.25 30.516 13.008 1 97 295 PRO B N 1
ATOM 5742 C CA . PRO B 1 295 ? -15.781 31.531 13.953 1 97 295 PRO B CA 1
ATOM 5743 C C . PRO B 1 295 ? -14.297 31.375 14.297 1 97 295 PRO B C 1
ATOM 5745 O O . PRO B 1 295 ? -13.805 30.25 14.438 1 97 295 PRO B O 1
ATOM 5748 N N . LEU B 1 296 ? -13.602 32.469 14.391 1 97.25 296 LEU B N 1
ATOM 5749 C CA . LEU B 1 296 ? -12.164 32.5 14.617 1 97.25 296 LEU B CA 1
ATOM 5750 C C . LEU B 1 296 ? -11.812 31.766 15.914 1 97.25 296 LEU B C 1
ATOM 5752 O O . LEU B 1 296 ? -10.75 31.141 16.016 1 97.25 296 LEU B O 1
ATOM 5756 N N . ASP B 1 297 ? -12.68 31.922 16.922 1 96.56 297 ASP B N 1
ATOM 5757 C CA . ASP B 1 297 ? -12.391 31.359 18.234 1 96.56 297 ASP B CA 1
ATOM 5758 C C . ASP B 1 297 ? -13.016 29.969 18.391 1 96.56 297 ASP B C 1
ATOM 5760 O O . ASP B 1 297 ? -13.273 29.531 19.516 1 96.56 297 ASP B O 1
ATOM 5764 N N . THR B 1 298 ? -13.297 29.312 17.281 1 97 298 THR B N 1
ATOM 5765 C CA . THR B 1 298 ? -13.797 27.953 17.344 1 97 298 THR B CA 1
ATOM 5766 C C . THR B 1 298 ? -12.805 27.031 18.047 1 97 298 THR B C 1
ATOM 5768 O O . THR B 1 298 ? -11.594 27.141 17.828 1 97 298 THR B O 1
ATOM 5771 N N . ASP B 1 299 ? -13.344 26.203 18.953 1 96.62 299 ASP B N 1
ATOM 5772 C CA . ASP B 1 299 ? -12.547 25.234 19.672 1 96.62 299 ASP B CA 1
ATOM 5773 C C . ASP B 1 299 ? -12.188 24.031 18.797 1 96.62 299 ASP B C 1
ATOM 5775 O O . ASP B 1 299 ? -13.078 23.312 18.344 1 96.62 299 ASP B O 1
ATOM 5779 N N . PRO B 1 300 ? -10.898 23.844 18.578 1 95.81 300 PRO B N 1
ATOM 5780 C CA . PRO B 1 300 ? -10.531 22.719 17.719 1 95.81 300 PRO B CA 1
ATOM 5781 C C . PRO B 1 300 ? -11.008 21.375 18.281 1 95.81 300 PRO B C 1
ATOM 5783 O O . PRO B 1 300 ? -11.273 20.438 17.5 1 95.81 300 PRO B O 1
ATOM 5786 N N . LYS B 1 301 ? -11.156 21.219 19.562 1 94.12 301 LYS B N 1
ATOM 5787 C CA . LYS B 1 301 ? -11.617 19.969 20.172 1 94.12 301 LYS B CA 1
ATOM 5788 C C . LYS B 1 301 ? -13.031 19.625 19.719 1 94.12 301 LYS B C 1
ATOM 5790 O O . LYS B 1 301 ? -13.414 18.453 19.688 1 94.12 301 LYS B O 1
ATOM 5795 N N . LYS B 1 302 ? -13.703 20.641 19.359 1 94.31 302 LYS B N 1
ATOM 5796 C CA . LYS B 1 302 ? -15.086 20.438 18.922 1 94.31 302 LYS B CA 1
ATOM 5797 C C . LYS B 1 302 ? -15.156 20.078 17.438 1 94.31 302 LYS B C 1
ATOM 5799 O O . LYS B 1 302 ? -16.188 19.609 16.969 1 94.31 302 LYS B O 1
ATOM 5804 N N . VAL B 1 303 ? -14.125 20.359 16.797 1 94.25 303 VAL B N 1
ATOM 5805 C CA . VAL B 1 303 ? -14.078 20.156 15.352 1 94.25 303 VAL B CA 1
ATOM 5806 C C . VAL B 1 303 ? -13.469 18.797 15.023 1 94.25 303 VAL B C 1
ATOM 5808 O O . VAL B 1 303 ? -13.844 18.156 14.039 1 94.25 303 VAL B O 1
ATOM 5811 N N . LEU B 1 304 ? -12.57 18.344 15.789 1 94.38 304 LEU B N 1
ATOM 5812 C CA . LEU B 1 304 ? -11.797 17.141 15.539 1 94.38 304 LEU B CA 1
ATOM 5813 C C . LEU B 1 304 ? -12.656 15.891 15.719 1 94.38 304 LEU B C 1
ATOM 5815 O O . LEU B 1 304 ? -13.484 15.828 16.625 1 94.38 304 LEU B O 1
ATOM 5819 N N . GLU B 1 305 ? -12.477 14.93 14.805 1 91.69 305 GLU B N 1
ATOM 5820 C CA . GLU B 1 305 ? -13.164 13.648 14.828 1 91.69 305 GLU B CA 1
ATOM 5821 C C . GLU B 1 305 ? -12.211 12.5 14.531 1 91.69 305 GLU B C 1
ATOM 5823 O O . GLU B 1 305 ? -11.141 12.711 13.945 1 91.69 305 GLU B O 1
ATOM 5828 N N . ASP B 1 306 ? -12.695 11.359 14.93 1 88.75 306 ASP B N 1
ATOM 5829 C CA . ASP B 1 306 ? -11.906 10.164 14.633 1 88.75 306 ASP B CA 1
ATOM 5830 C C . ASP B 1 306 ? -11.945 9.836 13.141 1 88.75 306 ASP B C 1
ATOM 5832 O O . ASP B 1 306 ? -12.945 10.094 12.469 1 88.75 306 ASP B O 1
ATOM 5836 N N . LEU B 1 307 ? -10.828 9.297 12.727 1 87.94 307 LEU B N 1
ATOM 5837 C CA . LEU B 1 307 ? -10.852 8.727 11.383 1 87.94 307 LEU B CA 1
ATOM 5838 C C . LEU B 1 307 ? -11.773 7.516 11.32 1 87.94 307 LEU B C 1
ATOM 5840 O O . LEU B 1 307 ? -11.75 6.664 12.219 1 87.94 307 LEU B O 1
ATOM 5844 N N . MET B 1 308 ? -12.562 7.473 10.297 1 82.81 308 MET B N 1
ATOM 5845 C CA . MET B 1 308 ? -13.531 6.391 10.188 1 82.81 308 MET B CA 1
ATOM 5846 C C . MET B 1 308 ? -13.344 5.617 8.891 1 82.81 308 MET B C 1
ATOM 5848 O O . MET B 1 308 ? -12.859 6.168 7.902 1 82.81 308 MET B O 1
ATOM 5852 N N . THR B 1 309 ? -13.5 4.289 8.953 1 71.12 309 THR B N 1
ATOM 5853 C CA . THR B 1 309 ? -13.609 3.443 7.77 1 71.12 309 THR B CA 1
ATOM 5854 C C . THR B 1 309 ? -15.023 2.877 7.645 1 71.12 309 THR B C 1
ATOM 5856 O O . THR B 1 309 ? -15.711 2.672 8.648 1 71.12 309 THR B O 1
ATOM 5859 N N . GLY B 1 310 ? -15.477 2.564 6.398 1 61.53 310 GLY B N 1
ATOM 5860 C CA . GLY B 1 310 ? -16.766 1.929 6.18 1 61.53 310 GLY B CA 1
ATOM 5861 C C . GLY B 1 310 ? -17.797 2.871 5.605 1 61.53 310 GLY B C 1
ATOM 5862 O O . GLY B 1 310 ? -17.531 4.059 5.418 1 61.53 310 GLY B O 1
ATOM 5863 N N . ALA B 1 311 ? -18.797 2.291 5.047 1 56.12 311 ALA B N 1
ATOM 5864 C CA . ALA B 1 311 ? -19.875 2.973 4.328 1 56.12 311 ALA B CA 1
ATOM 5865 C C . ALA B 1 311 ? -20.656 3.889 5.258 1 56.12 311 ALA B C 1
ATOM 5867 O O . ALA B 1 311 ? -20.344 4.004 6.445 1 56.12 311 ALA B O 1
ATOM 5868 N N . THR B 1 312 ? -21.859 4.262 4.867 1 54.12 312 THR B N 1
ATOM 5869 C CA . THR B 1 312 ? -22.844 5.18 5.43 1 54.12 312 THR B CA 1
ATOM 5870 C C . THR B 1 312 ? -23.547 4.555 6.629 1 54.12 312 THR B C 1
ATOM 5872 O O . THR B 1 312 ? -23.734 3.338 6.676 1 54.12 312 THR B O 1
ATOM 5875 N N . GLY B 1 313 ? -23.719 5.258 7.656 1 49.34 313 GLY B N 1
ATOM 5876 C CA . GLY B 1 313 ? -24.594 4.984 8.789 1 49.34 313 GLY B CA 1
ATOM 5877 C C . GLY B 1 313 ? -23.891 4.227 9.906 1 49.34 313 GLY B C 1
ATOM 5878 O O . GLY B 1 313 ? -22.766 4.539 10.258 1 49.34 313 GLY B O 1
ATOM 5879 N N . SER B 1 314 ? -24.531 3.143 10.477 1 49.78 314 SER B N 1
ATOM 5880 C CA . SER B 1 314 ? -24.203 2.328 11.641 1 49.78 314 SER B CA 1
ATOM 5881 C C . SER B 1 314 ? -22.953 1.479 11.383 1 49.78 314 SER B C 1
ATOM 5883 O O . SER B 1 314 ? -22.406 0.881 12.312 1 49.78 314 SER B O 1
ATOM 5885 N N . ALA B 1 315 ? -22.359 1.642 10.211 1 59.62 315 ALA B N 1
ATOM 5886 C CA . ALA B 1 315 ? -21.328 0.673 9.883 1 59.62 315 ALA B CA 1
ATOM 5887 C C . ALA B 1 315 ? -19.953 1.333 9.859 1 59.62 315 ALA B C 1
ATOM 5889 O O . ALA B 1 315 ? -18.938 0.673 9.594 1 59.62 315 ALA B O 1
ATOM 5890 N N . LYS B 1 316 ? -19.891 2.598 10.359 1 72.31 316 LYS B N 1
ATOM 5891 C CA . LYS B 1 316 ? -18.578 3.225 10.391 1 72.31 316 LYS B CA 1
ATOM 5892 C C . LYS B 1 316 ? -17.781 2.77 11.609 1 72.31 316 LYS B C 1
ATOM 5894 O O . LYS B 1 316 ? -18.328 2.623 12.703 1 72.31 316 LYS B O 1
ATOM 5899 N N . GLN B 1 317 ? -16.609 2.422 11.289 1 74.81 317 GLN B N 1
ATOM 5900 C CA . GLN B 1 317 ? -15.703 1.993 12.352 1 74.81 317 GLN B CA 1
ATOM 5901 C C . GLN B 1 317 ? -14.492 2.914 12.461 1 74.81 317 GLN B C 1
ATOM 5903 O O . GLN B 1 317 ? -13.953 3.35 11.445 1 74.81 317 GLN B O 1
ATOM 5908 N N . LYS B 1 318 ? -14.258 3.209 13.68 1 83.38 318 LYS B N 1
ATOM 5909 C CA . LYS B 1 318 ? -13.062 3.998 13.93 1 83.38 318 LYS B CA 1
ATOM 5910 C C . LYS B 1 318 ? -11.812 3.273 13.438 1 83.38 318 LYS B C 1
ATOM 5912 O O . LYS B 1 318 ? -11.664 2.066 13.641 1 83.38 318 LYS B O 1
ATOM 5917 N N . ILE B 1 319 ? -11.031 4.047 12.727 1 83.88 319 ILE B N 1
ATOM 5918 C CA . ILE B 1 319 ? -9.773 3.494 12.242 1 83.88 319 ILE B CA 1
ATOM 5919 C C . ILE B 1 319 ? -8.695 3.637 13.312 1 83.88 319 ILE B C 1
ATOM 5921 O O . ILE B 1 319 ? -8.453 4.734 13.82 1 83.88 319 ILE B O 1
ATOM 5925 N N . GLU B 1 320 ? -8.188 2.516 13.633 1 82.06 320 GLU B N 1
ATOM 5926 C CA . GLU B 1 320 ? -6.992 2.541 14.469 1 82.06 320 GLU B CA 1
ATOM 5927 C C . GLU B 1 320 ? -5.734 2.26 13.648 1 82.06 320 GLU B C 1
ATOM 5929 O O . GLU B 1 320 ? -5.555 1.152 13.141 1 82.06 320 GLU B O 1
ATOM 5934 N N . LEU B 1 321 ? -5.02 3.301 13.516 1 84 321 LEU B N 1
ATOM 5935 C CA . LEU B 1 321 ? -3.777 3.137 12.766 1 84 321 LEU B CA 1
ATOM 5936 C C . LEU B 1 321 ? -2.77 2.309 13.555 1 84 321 LEU B C 1
ATOM 5938 O O . LEU B 1 321 ? -2.273 2.75 14.594 1 84 321 LEU B O 1
ATOM 5942 N N . SER B 1 322 ? -2.623 1.076 13.078 1 77.94 322 SER B N 1
ATOM 5943 C CA . SER B 1 322 ? -1.762 0.154 13.805 1 77.94 322 SER B CA 1
ATOM 5944 C C . SER B 1 322 ? -0.699 -0.452 12.898 1 77.94 322 SER B C 1
ATOM 5946 O O . SER B 1 322 ? -1.013 -0.95 11.812 1 77.94 322 SER B O 1
ATOM 5948 N N . ALA B 1 323 ? 0.486 -0.209 13.195 1 83.56 323 ALA B N 1
ATOM 5949 C CA . ALA B 1 323 ? 1.636 -0.847 12.555 1 83.56 323 ALA B CA 1
ATOM 5950 C C . ALA B 1 323 ? 2.676 -1.265 13.594 1 83.56 323 ALA B C 1
ATOM 5952 O O . ALA B 1 323 ? 2.656 -0.786 14.727 1 83.56 323 ALA B O 1
ATOM 5953 N N . ARG B 1 324 ? 3.414 -2.242 13.211 1 84.12 324 ARG B N 1
ATOM 5954 C CA . ARG B 1 324 ? 4.457 -2.721 14.109 1 84.12 324 ARG B CA 1
ATOM 5955 C C . ARG B 1 324 ? 5.805 -2.791 13.391 1 84.12 324 ARG B C 1
ATOM 5957 O O . ARG B 1 324 ? 5.871 -3.17 12.219 1 84.12 324 ARG B O 1
ATOM 5964 N N . HIS B 1 325 ? 6.781 -2.426 14.172 1 83.88 325 HIS B N 1
ATOM 5965 C CA . HIS B 1 325 ? 8.133 -2.58 13.641 1 83.88 325 HIS B CA 1
ATOM 5966 C C . HIS B 1 325 ? 8.43 -4.039 13.305 1 83.88 325 HIS B C 1
ATOM 5968 O O . HIS B 1 325 ? 8.148 -4.934 14.109 1 83.88 325 HIS B O 1
ATOM 5974 N N . PHE B 1 326 ? 8.984 -4.23 12.211 1 80.06 326 PHE B N 1
ATOM 5975 C CA . PHE B 1 326 ? 9.094 -5.582 11.672 1 80.06 326 PHE B CA 1
ATOM 5976 C C . PHE B 1 326 ? 10.047 -6.422 12.516 1 80.06 326 PHE B C 1
ATOM 5978 O O . PHE B 1 326 ? 9.781 -7.594 12.781 1 80.06 326 PHE B O 1
ATOM 5985 N N . ASN B 1 327 ? 11.133 -5.879 12.922 1 72.19 327 ASN B N 1
ATOM 5986 C CA . ASN B 1 327 ? 12.133 -6.637 13.672 1 72.19 327 ASN B CA 1
ATOM 5987 C C . ASN B 1 327 ? 11.773 -6.742 15.148 1 72.19 327 ASN B C 1
ATOM 5989 O O . ASN B 1 327 ? 11.727 -7.84 15.703 1 72.19 327 ASN B O 1
ATOM 5993 N N . SER B 1 328 ? 11.422 -5.605 15.727 1 68.62 328 SER B N 1
ATOM 5994 C CA . SER B 1 328 ? 11.227 -5.57 17.172 1 68.62 328 SER B CA 1
ATOM 5995 C C . SER B 1 328 ? 9.789 -5.906 17.547 1 68.62 328 SER B C 1
ATOM 5997 O O . SER B 1 328 ? 9.508 -6.293 18.688 1 68.62 328 SER B O 1
ATOM 5999 N N . GLY B 1 329 ? 8.875 -5.715 16.625 1 75.75 329 GLY B N 1
ATOM 6000 C CA . GLY B 1 329 ? 7.469 -5.926 16.922 1 75.75 329 GLY B CA 1
ATOM 6001 C C . GLY B 1 329 ? 6.84 -4.773 17.688 1 75.75 329 GLY B C 1
ATOM 6002 O O . GLY B 1 329 ? 5.648 -4.812 18 1 75.75 329 GLY B O 1
ATOM 6003 N N . GLU B 1 330 ? 7.555 -3.766 17.891 1 75.12 330 GLU B N 1
ATOM 6004 C CA . GLU B 1 330 ? 7.055 -2.602 18.625 1 75.12 330 GLU B CA 1
ATOM 6005 C C . GLU B 1 330 ? 5.957 -1.889 17.844 1 75.12 330 GLU B C 1
ATOM 6007 O O . GLU B 1 330 ? 6.098 -1.667 16.625 1 75.12 330 GLU B O 1
ATOM 6012 N N . PRO B 1 331 ? 4.867 -1.59 18.531 1 80.31 331 PRO B N 1
ATOM 6013 C CA . PRO B 1 331 ? 3.816 -0.843 17.828 1 80.31 331 PRO B CA 1
ATOM 6014 C C . PRO B 1 331 ? 4.227 0.59 17.5 1 80.31 331 PRO B C 1
ATO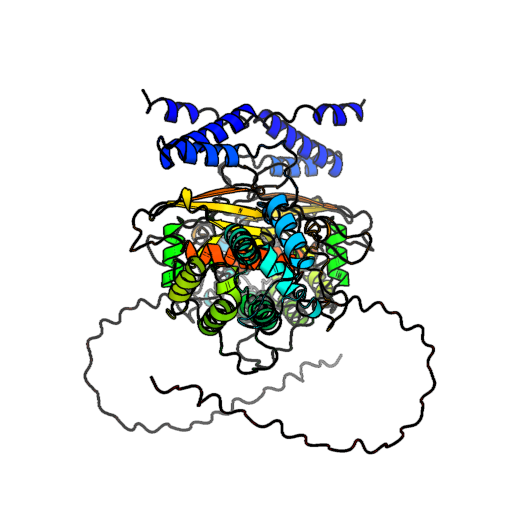M 6016 O O . PRO B 1 331 ? 4.918 1.233 18.297 1 80.31 331 PRO B O 1
ATOM 6019 N N . ILE B 1 332 ? 3.867 1.016 16.375 1 85.94 332 ILE B N 1
ATOM 6020 C CA . ILE B 1 332 ? 4.074 2.404 15.977 1 85.94 332 ILE B CA 1
ATOM 6021 C C . ILE B 1 332 ? 2.855 3.238 16.359 1 85.94 332 ILE B C 1
ATOM 6023 O O . ILE B 1 332 ? 1.806 3.146 15.727 1 85.94 332 ILE B O 1
ATOM 6027 N N . ARG B 1 333 ? 2.98 4 17.328 1 83.06 333 ARG B N 1
ATOM 6028 C CA . ARG B 1 333 ? 1.893 4.824 17.859 1 83.06 333 ARG B CA 1
ATOM 6029 C C . ARG B 1 333 ? 2.125 6.297 17.547 1 83.06 333 ARG B C 1
ATOM 6031 O O . ARG B 1 333 ? 3.178 6.672 17.031 1 83.06 333 ARG B O 1
ATOM 6038 N N . ASP B 1 334 ? 1.059 7.07 17.828 1 89.06 334 ASP B N 1
ATOM 6039 C CA . ASP B 1 334 ? 1.229 8.516 17.703 1 89.06 334 ASP B CA 1
ATOM 6040 C C . ASP B 1 334 ? 2.4 9 18.562 1 89.06 334 ASP B C 1
ATOM 6042 O O . ASP B 1 334 ? 2.504 8.656 19.734 1 89.06 334 ASP B O 1
ATOM 6046 N N . GLY B 1 335 ? 3.248 9.75 17.938 1 87.69 335 GLY B N 1
ATOM 6047 C CA . GLY B 1 335 ? 4.398 10.281 18.641 1 87.69 335 GLY B CA 1
ATOM 6048 C C . GLY B 1 335 ? 5.641 9.422 18.5 1 87.69 335 GLY B C 1
ATOM 6049 O O . GLY B 1 335 ? 6.719 9.797 18.969 1 87.69 335 GLY B O 1
ATOM 6050 N N . HIS B 1 336 ? 5.484 8.281 17.812 1 87.56 336 HIS B N 1
ATOM 6051 C CA . HIS B 1 336 ? 6.645 7.43 17.594 1 87.56 336 HIS B CA 1
ATOM 6052 C C . HIS B 1 336 ? 7.77 8.195 16.906 1 87.56 336 HIS B C 1
ATOM 6054 O O . HIS B 1 336 ? 7.535 8.867 15.891 1 87.56 336 HIS B O 1
ATOM 6060 N N . MET B 1 337 ? 8.945 8.078 17.469 1 88.38 337 MET B N 1
ATOM 6061 C CA . MET B 1 337 ? 10.102 8.773 16.906 1 88.38 337 MET B CA 1
ATOM 6062 C C . MET B 1 337 ? 11.062 7.797 16.25 1 88.38 337 MET B C 1
ATOM 6064 O O . MET B 1 337 ? 11.328 6.719 16.781 1 88.38 337 MET B O 1
ATOM 6068 N N . PHE B 1 338 ? 11.562 8.156 15.164 1 89.38 338 PHE B N 1
ATOM 6069 C CA . PHE B 1 338 ? 12.586 7.359 14.5 1 89.38 338 PHE B CA 1
ATOM 6070 C C . PHE B 1 338 ? 13.727 8.234 14 1 89.38 338 PHE B C 1
ATOM 6072 O O . PHE B 1 338 ? 13.578 9.461 13.914 1 89.38 338 PHE B O 1
ATOM 6079 N N . LEU B 1 339 ? 14.844 7.625 13.766 1 91.5 339 LEU B N 1
ATOM 6080 C CA . LEU B 1 339 ? 16.078 8.32 13.398 1 91.5 339 LEU B CA 1
ATOM 6081 C C . LEU B 1 339 ? 16.516 7.941 11.984 1 91.5 339 LEU B C 1
ATOM 6083 O O . LEU B 1 339 ? 16.5 6.766 11.617 1 91.5 339 LEU B O 1
ATOM 6087 N N . MET B 1 340 ? 16.75 8.93 11.219 1 95.31 340 MET B N 1
ATOM 6088 C CA . MET B 1 340 ? 17.438 8.75 9.938 1 95.31 340 MET B CA 1
ATOM 6089 C C . MET B 1 340 ? 18.859 9.281 10.008 1 95.31 340 MET B C 1
ATOM 6091 O O . MET B 1 340 ? 19.109 10.336 10.594 1 95.31 340 MET B O 1
ATOM 6095 N N . GLU B 1 341 ? 19.75 8.523 9.367 1 93.44 341 GLU B N 1
ATOM 6096 C CA . GLU B 1 341 ? 21.156 8.906 9.461 1 93.44 341 GLU B CA 1
ATOM 6097 C C . GLU B 1 341 ? 21.828 8.82 8.094 1 93.44 341 GLU B C 1
ATOM 6099 O O . GLU B 1 341 ? 21.391 8.07 7.219 1 93.44 341 GLU B O 1
ATOM 6104 N N . THR B 1 342 ? 22.766 9.633 7.941 1 93.38 342 THR B N 1
ATOM 6105 C CA . THR B 1 342 ? 23.641 9.594 6.773 1 93.38 342 THR B CA 1
ATOM 6106 C C . THR B 1 342 ? 25.094 9.859 7.172 1 93.38 342 THR B C 1
ATOM 6108 O O . THR B 1 342 ? 25.359 10.648 8.078 1 93.38 342 THR B O 1
ATOM 6111 N N . ASN B 1 343 ? 26 9.102 6.547 1 88.19 343 ASN B N 1
ATOM 6112 C CA . ASN B 1 343 ? 27.422 9.336 6.785 1 88.19 343 ASN B CA 1
ATOM 6113 C C . ASN B 1 343 ? 27.984 10.438 5.879 1 88.19 343 ASN B C 1
ATOM 6115 O O . ASN B 1 343 ? 29.062 10.969 6.133 1 88.19 343 ASN B O 1
ATOM 6119 N N . ASP B 1 344 ? 27.188 10.797 4.879 1 90.38 344 ASP B N 1
ATOM 6120 C CA . ASP B 1 344 ? 27.625 11.805 3.91 1 90.38 344 ASP B CA 1
ATOM 6121 C C . ASP B 1 344 ? 26.453 12.711 3.502 1 90.38 344 ASP B C 1
ATOM 6123 O O . ASP B 1 344 ? 25.797 12.461 2.49 1 90.38 344 ASP B O 1
ATOM 6127 N N . PRO B 1 345 ? 26.359 13.812 4.152 1 90.75 345 PRO B N 1
ATOM 6128 C CA . PRO B 1 345 ? 25.234 14.703 3.883 1 90.75 345 PRO B CA 1
ATOM 6129 C C . PRO B 1 345 ? 25.266 15.289 2.475 1 90.75 345 PRO B C 1
ATOM 6131 O O . PRO B 1 345 ? 24.25 15.82 1.998 1 90.75 345 PRO B O 1
ATOM 6134 N N . GLN B 1 346 ? 26.344 15.234 1.792 1 87.12 346 GLN B N 1
ATOM 6135 C CA . GLN B 1 346 ? 26.453 15.797 0.45 1 87.12 346 GLN B CA 1
ATOM 6136 C C . GLN B 1 346 ? 26.016 14.789 -0.606 1 87.12 346 GLN B C 1
ATOM 6138 O O . GLN B 1 346 ? 25.188 15.102 -1.467 1 87.12 346 GLN B O 1
ATOM 6143 N N . GLU B 1 347 ? 26.438 13.594 -0.488 1 85.38 347 GLU B N 1
ATOM 6144 C CA . GLU B 1 347 ? 26.156 12.578 -1.494 1 85.38 347 GLU B CA 1
ATOM 6145 C C . GLU B 1 347 ? 24.859 11.844 -1.189 1 85.38 347 GLU B C 1
ATOM 6147 O O . GLU B 1 347 ? 24.188 11.367 -2.102 1 85.38 347 GLU B O 1
ATOM 6152 N N . SER B 1 348 ? 24.578 11.797 0.141 1 89.75 348 SER B N 1
ATOM 6153 C CA . SER B 1 348 ? 23.375 11.109 0.596 1 89.75 348 SER B CA 1
ATOM 6154 C C . SER B 1 348 ? 22.625 11.938 1.637 1 89.75 348 SER B C 1
ATOM 6156 O O . SER B 1 348 ? 22.516 11.531 2.797 1 89.75 348 SER B O 1
ATOM 6158 N N . PRO B 1 349 ? 22.109 12.977 1.093 1 92.5 349 PRO B N 1
ATOM 6159 C CA . PRO B 1 349 ? 21.5 13.914 2.041 1 92.5 349 PRO B CA 1
ATOM 6160 C C . PRO B 1 349 ? 20.234 13.352 2.689 1 92.5 349 PRO B C 1
ATOM 6162 O O . PRO B 1 349 ? 19.5 12.578 2.066 1 92.5 349 PRO B O 1
ATOM 6165 N N . LEU B 1 350 ? 20.031 13.773 3.889 1 95.88 350 LEU B N 1
ATOM 6166 C CA . LEU B 1 350 ? 18.781 13.484 4.586 1 95.88 350 LEU B CA 1
ATOM 6167 C C . LEU B 1 350 ? 17.641 14.328 4.031 1 95.88 350 LEU B C 1
ATOM 6169 O O . LEU B 1 350 ? 17.875 15.32 3.334 1 95.88 350 LEU B O 1
ATOM 6173 N N . PRO B 1 351 ? 16.391 13.867 4.277 1 94.19 351 PRO B N 1
ATOM 6174 C CA . PRO B 1 351 ? 15.273 14.734 3.906 1 94.19 351 PRO B CA 1
ATOM 6175 C C . PRO B 1 351 ? 15.398 16.141 4.496 1 94.19 351 PRO B C 1
ATOM 6177 O O . PRO B 1 351 ? 15.828 16.297 5.645 1 94.19 351 PRO B O 1
ATOM 6180 N N . SER B 1 352 ? 15.008 17.078 3.689 1 91.19 352 SER B N 1
ATOM 6181 C CA . SER B 1 352 ? 15.086 18.469 4.133 1 91.19 352 SER B CA 1
ATOM 6182 C C . SER B 1 352 ? 14.094 18.75 5.262 1 91.19 352 SER B C 1
ATOM 6184 O O . SER B 1 352 ? 12.898 18.531 5.105 1 91.19 352 SER B O 1
ATOM 6186 N N . ILE B 1 353 ? 14.625 19.344 6.305 1 91.44 353 ILE B N 1
ATOM 6187 C CA . ILE B 1 353 ? 13.797 19.672 7.457 1 91.44 353 ILE B CA 1
ATOM 6188 C C . ILE B 1 353 ? 12.766 20.734 7.066 1 91.44 353 ILE B C 1
ATOM 6190 O O . ILE B 1 353 ? 11.625 20.703 7.527 1 91.44 353 ILE B O 1
ATOM 6194 N N . GLU B 1 354 ? 13.164 21.594 6.203 1 87.56 354 GLU B N 1
ATOM 6195 C CA . GLU B 1 354 ? 12.289 22.672 5.781 1 87.56 354 GLU B CA 1
ATOM 6196 C C . GLU B 1 354 ? 11.094 22.156 5 1 87.56 354 GLU B C 1
ATOM 6198 O O . GLU B 1 354 ? 9.961 22.578 5.227 1 87.56 354 GLU B O 1
ATOM 6203 N N . ILE B 1 355 ? 11.344 21.219 4.137 1 88.94 355 ILE B N 1
ATOM 6204 C CA . ILE B 1 355 ? 10.258 20.609 3.371 1 88.94 355 ILE B CA 1
ATOM 6205 C C . ILE B 1 355 ? 9.32 19.844 4.309 1 88.94 355 ILE B C 1
ATOM 6207 O O . ILE B 1 355 ? 8.102 19.938 4.188 1 88.94 355 ILE B O 1
ATOM 6211 N N . MET B 1 356 ? 9.906 19.203 5.227 1 93 356 MET B N 1
ATOM 6212 C CA . MET B 1 356 ? 9.125 18.375 6.148 1 93 356 MET B CA 1
ATOM 6213 C C . MET B 1 356 ? 8.25 19.25 7.051 1 93 356 MET B C 1
ATOM 6215 O O . MET B 1 356 ? 7.109 18.891 7.344 1 93 356 MET B O 1
ATOM 6219 N N . LYS B 1 357 ? 8.797 20.375 7.453 1 91.12 357 LYS B N 1
ATOM 6220 C CA . LYS B 1 357 ? 8.039 21.266 8.312 1 91.12 357 LYS B CA 1
ATOM 6221 C C . LYS B 1 357 ? 6.793 21.781 7.605 1 91.12 357 LYS B C 1
ATOM 6223 O O . LYS B 1 357 ? 5.703 21.797 8.188 1 91.12 357 LYS B O 1
ATOM 6228 N N . VAL B 1 358 ? 6.98 22.172 6.434 1 89.94 358 VAL B N 1
ATOM 6229 C CA . VAL B 1 358 ? 5.852 22.703 5.676 1 89.94 358 VAL B CA 1
ATOM 6230 C C . VAL B 1 358 ? 4.855 21.578 5.383 1 89.94 358 VAL B C 1
ATOM 6232 O O . VAL B 1 358 ? 3.645 21.766 5.523 1 89.94 358 VAL B O 1
ATOM 6235 N N . ALA B 1 359 ? 5.379 20.438 4.965 1 92.12 359 ALA B N 1
ATOM 6236 C CA . ALA B 1 359 ? 4.508 19.297 4.68 1 92.12 359 ALA B CA 1
ATOM 6237 C C . ALA B 1 359 ? 3.693 18.906 5.91 1 92.12 359 ALA B C 1
ATOM 6239 O O . ALA B 1 359 ? 2.51 18.594 5.797 1 92.12 359 ALA B O 1
ATOM 6240 N N . TYR B 1 360 ? 4.324 19 7 1 94.44 360 TYR B N 1
ATOM 6241 C CA . TYR B 1 360 ? 3.652 18.688 8.258 1 94.44 360 TYR B CA 1
ATOM 6242 C C . TYR B 1 360 ? 2.504 19.656 8.523 1 94.44 360 TYR B C 1
ATOM 6244 O O . TYR B 1 360 ? 1.381 19.219 8.805 1 94.44 360 TYR B O 1
ATOM 6252 N N . ARG B 1 361 ? 2.73 20.844 8.438 1 93.12 361 ARG B N 1
ATOM 6253 C CA . ARG B 1 361 ? 1.702 21.844 8.695 1 93.12 361 ARG B CA 1
ATOM 6254 C C . ARG B 1 361 ? 0.587 21.766 7.656 1 93.12 361 ARG B C 1
ATOM 6256 O O . ARG B 1 361 ? -0.588 21.938 7.984 1 93.12 361 ARG B O 1
ATOM 6263 N N . MET B 1 362 ? 1.016 21.562 6.449 1 93.19 362 MET B N 1
ATOM 6264 C CA . MET B 1 362 ? 0.011 21.406 5.402 1 93.19 362 MET B CA 1
ATOM 6265 C C . MET B 1 362 ? -0.923 20.234 5.715 1 93.19 362 MET B C 1
ATOM 6267 O O . MET B 1 362 ? -2.139 20.359 5.539 1 93.19 362 MET B O 1
ATOM 6271 N N . ALA B 1 363 ? -0.309 19.172 6.164 1 95.44 363 ALA B N 1
ATOM 6272 C CA . ALA B 1 363 ? -1.113 18.016 6.504 1 95.44 363 ALA B CA 1
ATOM 6273 C C . ALA B 1 363 ? -2.121 18.328 7.602 1 95.44 363 ALA B C 1
ATOM 6275 O O . ALA B 1 363 ? -3.299 17.984 7.5 1 95.44 363 ALA B O 1
ATOM 6276 N N . LEU B 1 364 ? -1.671 19.031 8.617 1 96.25 364 LEU B N 1
ATOM 6277 C CA . LEU B 1 364 ? -2.553 19.422 9.711 1 96.25 364 LEU B CA 1
ATOM 6278 C C . LEU B 1 364 ? -3.664 20.344 9.211 1 96.25 364 LEU B C 1
ATOM 6280 O O . LEU B 1 364 ? -4.832 20.141 9.555 1 96.25 364 LEU B O 1
ATOM 6284 N N . MET B 1 365 ? -3.293 21.266 8.43 1 95.75 365 MET B N 1
ATOM 6285 C CA . MET B 1 365 ? -4.258 22.234 7.918 1 95.75 365 MET B CA 1
ATOM 6286 C C . MET B 1 365 ? -5.324 21.547 7.07 1 95.75 365 MET B C 1
ATOM 6288 O O . MET B 1 365 ? -6.52 21.781 7.258 1 95.75 365 MET B O 1
ATOM 6292 N N . ILE B 1 366 ? -4.887 20.703 6.199 1 95.44 366 ILE B N 1
ATOM 6293 C CA . ILE B 1 366 ? -5.797 20.047 5.273 1 95.44 366 ILE B CA 1
ATOM 6294 C C . ILE B 1 366 ? -6.77 19.172 6.047 1 95.44 366 ILE B C 1
ATOM 6296 O O . ILE B 1 366 ? -7.973 19.172 5.777 1 95.44 366 ILE B O 1
ATOM 6300 N N . GLN B 1 367 ? -6.293 18.484 6.984 1 94.62 367 GLN B N 1
ATOM 6301 C CA . GLN B 1 367 ? -7.141 17.609 7.793 1 94.62 367 GLN B CA 1
ATOM 6302 C C . GLN B 1 367 ? -8.117 18.438 8.633 1 94.62 367 GLN B C 1
ATOM 6304 O O . GLN B 1 367 ? -9.305 18.094 8.719 1 94.62 367 GLN B O 1
ATOM 6309 N N . LEU B 1 368 ? -7.621 19.406 9.211 1 94.5 368 LEU B N 1
ATOM 6310 C CA . LEU B 1 368 ? -8.453 20.25 10.078 1 94.5 368 LEU B CA 1
ATOM 6311 C C . LEU B 1 368 ? -9.555 20.922 9.273 1 94.5 368 LEU B C 1
ATOM 6313 O O . LEU B 1 368 ? -10.656 21.141 9.781 1 94.5 368 LEU B O 1
ATOM 6317 N N . ALA B 1 369 ? -9.266 21.25 8.078 1 94.94 369 ALA B N 1
ATOM 6318 C CA . ALA B 1 369 ? -10.227 21.906 7.195 1 94.94 369 ALA B CA 1
ATOM 6319 C C . ALA B 1 369 ? -11.227 20.906 6.641 1 94.94 369 ALA B C 1
ATOM 6321 O O . ALA B 1 369 ? -12.18 21.281 5.949 1 94.94 369 ALA B O 1
ATOM 6322 N N . GLY B 1 370 ? -11.008 19.625 6.918 1 91.81 370 GLY B N 1
ATOM 6323 C CA . GLY B 1 370 ? -11.883 18.594 6.379 1 91.81 370 GLY B CA 1
ATOM 6324 C C . GLY B 1 370 ? -11.719 18.391 4.887 1 91.81 370 GLY B C 1
ATOM 6325 O O . GLY B 1 370 ? -12.688 18.109 4.18 1 91.81 370 GLY B O 1
ATOM 6326 N N . ALA B 1 371 ? -10.531 18.547 4.391 1 89.75 371 ALA B N 1
ATOM 6327 C CA . ALA B 1 371 ? -10.32 18.531 2.947 1 89.75 371 ALA B CA 1
ATOM 6328 C C . ALA B 1 371 ? -9.445 17.344 2.539 1 89.75 371 ALA B C 1
ATOM 6330 O O . ALA B 1 371 ? -8.961 17.281 1.406 1 89.75 371 ALA B O 1
ATOM 6331 N N . ALA B 1 372 ? -9.195 16.391 3.383 1 87.62 372 ALA B N 1
ATOM 6332 C CA . ALA B 1 372 ? -8.289 15.281 3.086 1 87.62 372 ALA B CA 1
ATOM 6333 C C . ALA B 1 372 ? -8.922 14.297 2.107 1 87.62 372 ALA B C 1
ATOM 6335 O O . ALA B 1 372 ? -8.242 13.75 1.238 1 87.62 372 ALA B O 1
ATOM 6336 N N . GLU B 1 373 ? -10.195 13.859 2.146 1 76.06 373 GLU B N 1
ATOM 6337 C CA . GLU B 1 373 ? -10.844 12.875 1.288 1 76.06 373 GLU B CA 1
ATOM 6338 C C . GLU B 1 373 ? -11.336 13.508 -0.01 1 76.06 373 GLU B C 1
ATOM 6340 O O . GLU B 1 373 ? -11.695 14.688 -0.033 1 76.06 373 GLU B O 1
ATOM 6345 N N . ASP B 1 374 ? -10.992 12.828 -1.211 1 59.81 374 ASP B N 1
ATOM 6346 C CA . ASP B 1 374 ? -11.359 13.359 -2.52 1 59.81 374 ASP B CA 1
ATOM 6347 C C . ASP B 1 374 ? -12.875 13.484 -2.656 1 59.81 374 ASP B C 1
ATOM 6349 O O . ASP B 1 374 ? -13.367 14.422 -3.281 1 59.81 374 ASP B O 1
ATOM 6353 N N . ASP B 1 375 ? -13.703 12.164 -2.65 1 51.5 375 ASP B N 1
ATOM 6354 C CA . ASP B 1 375 ? -15.102 12.164 -3.07 1 51.5 375 ASP B CA 1
ATOM 6355 C C . ASP B 1 375 ? -15.977 12.898 -2.061 1 51.5 375 ASP B C 1
ATOM 6357 O O . ASP B 1 375 ? -16.172 12.43 -0.936 1 51.5 375 ASP B O 1
ATOM 6361 N N . ASP B 1 376 ? -15.953 14.125 -2.148 1 43.22 376 ASP B N 1
ATOM 6362 C CA . ASP B 1 376 ? -17.125 14.656 -1.461 1 43.22 376 ASP B CA 1
ATOM 6363 C C . ASP B 1 376 ? -18.391 13.875 -1.833 1 43.22 376 ASP B C 1
ATOM 6365 O O . ASP B 1 376 ? -19 14.133 -2.871 1 43.22 376 ASP B O 1
ATOM 6369 N N . GLU B 1 377 ? -18.375 12.617 -1.895 1 41.91 377 GLU B N 1
ATOM 6370 C CA . GLU B 1 377 ? -19.688 11.984 -2.002 1 41.91 377 GLU B CA 1
ATOM 6371 C C . GLU B 1 377 ? -20.688 12.656 -1.078 1 41.91 377 GLU B C 1
ATOM 6373 O O . GLU B 1 377 ? -20.594 12.555 0.146 1 41.91 377 GLU B O 1
ATOM 6378 N N . TYR B 1 378 ? -21.203 13.695 -1.625 1 36.56 378 TYR B N 1
ATOM 6379 C CA . TYR B 1 378 ? -22.344 14.305 -0.937 1 36.56 378 TYR B CA 1
ATOM 6380 C C . TYR B 1 378 ? -23.422 13.281 -0.652 1 36.56 378 TYR B C 1
ATOM 6382 O O . TYR B 1 378 ? -23.594 12.32 -1.413 1 36.56 378 TYR B O 1
ATOM 6390 N N . ASP B 1 379 ? -23.625 12.961 0.52 1 36.34 379 ASP B N 1
ATOM 6391 C CA . ASP B 1 379 ? -24.828 12.219 0.893 1 36.34 379 ASP B CA 1
ATOM 6392 C C . ASP B 1 379 ? -26 12.562 -0.032 1 36.34 379 ASP B C 1
ATOM 6394 O O . ASP B 1 379 ? -26.5 13.688 -0.013 1 36.34 379 ASP B O 1
ATOM 6398 N N . ASP B 1 380 ? -26.047 12.234 -1.215 1 34.12 380 ASP B N 1
ATOM 6399 C CA . ASP B 1 380 ? -27.281 12.406 -1.983 1 34.12 380 ASP B CA 1
ATOM 6400 C C . ASP B 1 380 ? -28.469 11.758 -1.271 1 34.12 380 ASP B C 1
ATOM 6402 O O . ASP B 1 380 ? -29.531 11.586 -1.864 1 34.12 380 ASP B O 1
ATOM 6406 N N . GLU B 1 381 ? -28.484 11.211 -0.126 1 33.16 381 GLU B N 1
ATOM 6407 C CA . GLU B 1 381 ? -29.797 10.695 0.264 1 33.16 381 GLU B CA 1
ATOM 6408 C C . GLU B 1 381 ? -30.828 11.812 0.341 1 33.16 381 GLU B C 1
ATOM 6410 O O . GLU B 1 381 ? -31.219 12.234 1.433 1 33.16 381 GLU B O 1
ATOM 6415 N N . GLU B 1 382 ? -30.922 13.039 -0.089 1 28.78 382 GLU B N 1
ATOM 6416 C CA . GLU B 1 382 ? -32.312 13.484 -0.132 1 28.78 382 GLU B CA 1
ATOM 6417 C C . GLU B 1 382 ? -33.156 12.594 -1.049 1 28.78 382 GLU B C 1
ATOM 6419 O O . GLU B 1 382 ? -32.938 12.578 -2.264 1 28.78 382 GLU B O 1
ATOM 6424 N N . TYR B 1 383 ? -33.75 11.484 -0.482 1 26.67 383 TYR B N 1
ATOM 6425 C CA . TYR B 1 383 ? -35.062 10.992 -0.96 1 26.67 383 TYR B CA 1
ATOM 6426 C C . TYR B 1 383 ? -36 12.148 -1.271 1 26.67 383 TYR B C 1
ATOM 6428 O O . TYR B 1 383 ? -36.375 12.914 -0.376 1 26.67 383 TYR B O 1
ATOM 6436 N N . ASP B 1 384 ? -35.969 12.852 -2.291 1 26.7 384 ASP B N 1
ATOM 6437 C CA . ASP B 1 384 ? -37.125 13.578 -2.814 1 26.7 384 ASP B CA 1
ATOM 6438 C C . ASP B 1 384 ? -38.375 12.695 -2.834 1 26.7 384 ASP B C 1
ATOM 6440 O O . ASP B 1 384 ? -38.438 11.727 -3.596 1 26.7 384 ASP B O 1
ATOM 6444 N N . ASP B 1 385 ? -39.062 12.391 -1.7 1 26.38 385 ASP B N 1
ATOM 6445 C CA . ASP B 1 385 ? -40.5 12.133 -1.686 1 26.38 385 ASP B CA 1
ATOM 6446 C C . ASP B 1 385 ? -41.25 13.133 -2.564 1 26.38 385 ASP B C 1
ATOM 6448 O O . ASP B 1 385 ? -42.406 13.43 -2.318 1 26.38 385 ASP B O 1
ATOM 6452 N N . ALA B 1 386 ? -40.719 14.039 -3.162 1 26.53 386 ALA B N 1
ATOM 6453 C CA . ALA B 1 386 ? -41.75 14.719 -3.941 1 26.53 386 ALA B CA 1
ATOM 6454 C C . ALA B 1 386 ? -42.5 13.734 -4.836 1 26.53 386 ALA B C 1
ATOM 6456 O O . ALA B 1 386 ? -41.906 12.82 -5.402 1 26.53 386 ALA B O 1
ATOM 6457 N N . PRO B 1 387 ? -43.875 13.555 -4.625 1 27.31 387 PRO B N 1
ATOM 6458 C CA . PRO B 1 387 ? -44.812 12.898 -5.566 1 27.31 387 PRO B CA 1
ATOM 6459 C C . PRO B 1 387 ? -44.406 13.141 -7.027 1 27.31 387 PRO B C 1
ATOM 6461 O O . PRO B 1 387 ? -43.688 14.094 -7.328 1 27.31 387 PRO B O 1
ATOM 6464 N N . ASP B 1 388 ? -44.688 12.141 -7.891 1 25.61 388 ASP B N 1
ATOM 6465 C CA . ASP B 1 388 ? -44.844 12.211 -9.344 1 25.61 388 ASP B CA 1
ATOM 6466 C C . ASP B 1 388 ? -45.5 13.516 -9.758 1 25.61 388 ASP B C 1
ATOM 6468 O O . ASP B 1 388 ? -46.688 13.711 -9.523 1 25.61 388 ASP B O 1
ATOM 6472 N N . ALA B 1 389 ? -44.938 14.688 -9.43 1 23.92 389 ALA B N 1
ATOM 6473 C CA . ALA B 1 389 ? -45.688 15.781 -10.07 1 23.92 389 ALA B CA 1
ATOM 6474 C C . ALA 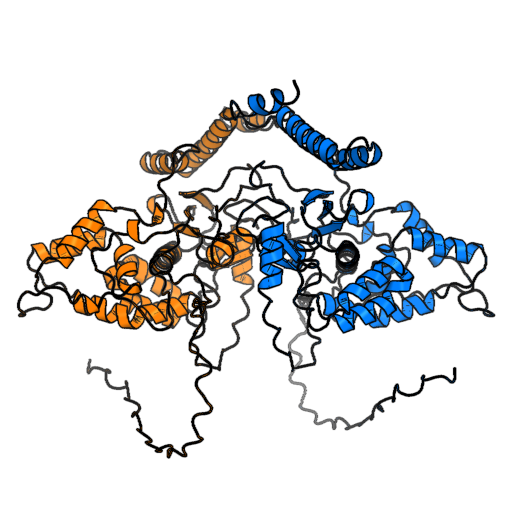B 1 389 ? -45.938 15.477 -11.539 1 23.92 389 ALA B C 1
ATOM 6476 O O . ALA B 1 389 ? -45.094 14.891 -12.219 1 23.92 389 ALA B O 1
ATOM 6477 N N . PRO B 1 390 ? -47.188 15.602 -12.008 1 26.59 390 PRO B N 1
ATOM 6478 C CA . PRO B 1 390 ? -47.625 15.43 -13.391 1 26.59 390 PRO B CA 1
ATOM 6479 C C . PRO B 1 390 ? -46.719 16.094 -14.406 1 26.59 390 PRO B C 1
ATOM 6481 O O . PRO B 1 390 ? -45.938 16.984 -14.047 1 26.59 390 PRO B O 1
ATOM 6484 N N . ASP B 1 391 ? -46.719 15.562 -15.656 1 23.31 391 ASP B N 1
ATOM 6485 C CA . ASP B 1 391 ? -46.188 15.922 -16.969 1 23.31 391 ASP B CA 1
ATOM 6486 C C . ASP B 1 391 ? -46.312 17.422 -17.203 1 23.31 391 ASP B C 1
ATOM 6488 O O . ASP B 1 391 ? -47.406 17.922 -17.484 1 23.31 391 ASP B O 1
ATOM 6492 N N . ALA B 1 392 ? -45.812 18.266 -16.25 1 25.77 392 ALA B N 1
ATOM 6493 C CA . ALA B 1 392 ? -46.156 19.609 -16.75 1 25.77 392 ALA B CA 1
ATOM 6494 C C . ALA B 1 392 ? -45.656 19.797 -18.172 1 25.77 392 ALA B C 1
ATOM 6496 O O . ALA B 1 392 ? -44.594 19.281 -18.547 1 25.77 392 ALA B O 1
ATOM 6497 N N . PRO B 1 393 ? -46.406 20.422 -19.031 1 23.16 393 PRO B N 1
ATOM 6498 C CA . PRO B 1 393 ? -46.25 20.625 -20.469 1 23.16 393 PRO B CA 1
ATOM 6499 C C . PRO B 1 393 ? -44.938 21.281 -20.828 1 23.16 393 PRO B C 1
ATOM 6501 O O . PRO B 1 393 ? -44.312 21.922 -19.984 1 23.16 393 PRO B O 1
ATOM 6504 N N . GLU B 1 394 ? -44.375 21.031 -22.016 1 21.67 394 GLU B N 1
ATOM 6505 C CA . GLU B 1 394 ? -43.281 21.359 -22.938 1 21.67 394 GLU B CA 1
ATOM 6506 C C . GLU B 1 394 ? -43.094 22.875 -23.016 1 21.67 394 GLU B C 1
ATOM 6508 O O . GLU B 1 394 ? -43.5 23.5 -23.984 1 21.67 394 GLU B O 1
ATOM 6513 N N . ASP B 1 395 ? -43.406 23.719 -21.969 1 20.56 395 ASP B N 1
ATOM 6514 C CA . ASP B 1 395 ? -43.375 25.047 -22.578 1 20.56 395 ASP B CA 1
ATOM 6515 C C . ASP B 1 395 ? -42 25.391 -23.109 1 20.56 395 ASP B C 1
ATOM 6517 O O . ASP B 1 395 ? -41 24.969 -22.547 1 20.56 395 ASP B O 1
ATOM 6521 N N . SER B 1 396 ? -41.875 26.031 -24.328 1 20.14 396 SER B N 1
ATOM 6522 C CA . SER B 1 396 ? -41.031 26.547 -25.391 1 20.14 396 SER B CA 1
ATOM 6523 C C . SER B 1 396 ? -40.062 27.609 -24.859 1 20.14 396 SER B C 1
ATOM 6525 O O . SER B 1 396 ? -39.531 28.391 -25.641 1 20.14 396 SER B O 1
ATOM 6527 N N . VAL B 1 397 ? -39.875 27.734 -23.5 1 21.12 397 VAL B N 1
ATOM 6528 C CA . VAL B 1 397 ? -39.344 29.094 -23.281 1 21.12 397 VAL B CA 1
ATOM 6529 C C . VAL B 1 397 ? -38 29.25 -23.953 1 21.12 397 VAL B C 1
ATOM 6531 O O . VAL B 1 397 ? -37.188 28.312 -23.938 1 21.12 397 VAL B O 1
ATOM 6534 N N . GLY B 1 398 ? -37.781 30.328 -24.719 1 19.7 398 GLY B N 1
ATOM 6535 C CA . GLY B 1 398 ? -36.844 31.016 -25.578 1 19.7 398 GLY B CA 1
ATOM 6536 C C . GLY B 1 398 ? -35.531 31.328 -24.906 1 19.7 398 GLY B C 1
ATOM 6537 O O . GLY B 1 398 ? -35.5 31.781 -23.766 1 19.7 398 GLY B O 1
ATOM 6538 N N . THR B 1 399 ? -34.5 30.5 -25.141 1 20.84 399 THR B N 1
ATOM 6539 C CA . THR B 1 399 ? -33.094 30.438 -24.734 1 20.84 399 THR B CA 1
ATOM 6540 C C . THR B 1 399 ? -32.406 31.781 -24.938 1 20.84 399 THR B C 1
ATOM 6542 O O . THR B 1 399 ? -32.188 32.219 -26.078 1 20.84 399 THR B O 1
ATOM 6545 N N . PRO B 1 400 ? -32.812 32.875 -24.188 1 19.62 400 PRO B N 1
ATOM 6546 C CA . PRO B 1 400 ? -32.094 34.062 -24.656 1 19.62 400 PRO B CA 1
ATOM 6547 C C . PRO B 1 400 ? -30.578 33.906 -24.547 1 19.62 400 PRO B C 1
ATOM 6549 O O . PRO B 1 400 ? -30.094 33.156 -23.703 1 19.62 400 PRO B O 1
ATOM 6552 N N . ASP B 1 401 ? -29.734 34.281 -25.609 1 19.64 401 ASP B N 1
ATOM 6553 C CA . ASP B 1 401 ? -28.375 34.281 -26.156 1 19.64 401 ASP B CA 1
ATOM 6554 C C . ASP B 1 401 ? -27.453 35.156 -25.297 1 19.64 401 ASP B C 1
ATOM 6556 O O . ASP B 1 401 ? -26.297 35.406 -25.688 1 19.64 401 ASP B O 1
ATOM 6560 N N . SER B 1 402 ? -27.734 35.688 -24.094 1 18.52 402 SER B N 1
ATOM 6561 C CA . SER B 1 402 ? -26.922 36.844 -23.797 1 18.52 402 SER B CA 1
ATOM 6562 C C . SER B 1 402 ? -25.469 36.469 -23.562 1 18.52 402 SER B C 1
ATOM 6564 O O . SER B 1 402 ? -25.172 35.562 -22.781 1 18.52 402 SER B O 1
ATOM 6566 N N . GLU B 1 403 ? -24.453 36.781 -24.516 1 19.5 403 GLU B N 1
ATOM 6567 C CA . GLU B 1 403 ? -23.031 36.781 -24.844 1 19.5 403 GLU B CA 1
ATOM 6568 C C . GLU B 1 403 ? -22.219 37.562 -23.812 1 19.5 403 GLU B C 1
ATOM 6570 O O . GLU B 1 403 ? -21.031 37.812 -24.016 1 19.5 403 GLU B O 1
ATOM 6575 N N . THR B 1 404 ? -22.484 37.688 -22.531 1 18.62 404 THR B N 1
ATOM 6576 C CA . THR B 1 404 ? -21.656 38.719 -21.891 1 18.62 404 THR B CA 1
ATOM 6577 C C . THR B 1 404 ? -20.188 38.312 -21.891 1 18.62 404 THR B C 1
ATOM 6579 O O . THR B 1 404 ? -19.844 37.188 -21.484 1 18.62 404 THR B O 1
ATOM 6582 N N . ASN B 1 405 ? -19.266 39 -22.672 1 19.12 405 ASN B N 1
ATOM 6583 C CA . ASN B 1 405 ? -17.859 39.125 -23.062 1 19.12 405 ASN B CA 1
ATOM 6584 C C . ASN B 1 405 ? -16.969 39.438 -21.875 1 19.12 405 ASN B C 1
ATOM 6586 O O . ASN B 1 405 ? -17.047 40.562 -21.312 1 19.12 405 ASN B O 1
ATOM 6590 N N . PHE B 1 406 ? -16.781 38.656 -20.891 1 18.48 406 PHE B N 1
ATOM 6591 C CA . PHE B 1 406 ? -15.883 39.031 -19.797 1 18.48 406 PHE B CA 1
ATOM 6592 C C . PHE B 1 406 ? -14.469 39.25 -20.312 1 18.48 406 PHE B C 1
ATOM 6594 O O . PHE B 1 406 ? -13.891 38.375 -20.969 1 18.48 406 PHE B O 1
ATOM 6601 N N . SER B 1 407 ? -14.031 40.469 -20.562 1 18.36 407 SER B N 1
ATOM 6602 C CA . SER B 1 407 ? -12.773 41.031 -21 1 18.36 407 SER B CA 1
ATOM 6603 C C . SER B 1 407 ? -11.609 40.562 -20.125 1 18.36 407 SER B C 1
ATOM 6605 O O . SER B 1 407 ? -11.766 40.375 -18.922 1 18.36 407 SER B O 1
ATOM 6607 N N . ALA B 1 408 ? -10.5 40.062 -20.766 1 21.69 408 ALA B N 1
ATOM 6608 C CA . ALA B 1 408 ? -9.148 39.562 -20.531 1 21.69 408 ALA B CA 1
ATOM 6609 C C . ALA B 1 408 ? -8.297 40.625 -19.797 1 21.69 408 ALA B C 1
ATOM 6611 O O . ALA B 1 408 ? -7.926 41.625 -20.391 1 21.69 408 ALA B O 1
ATOM 6612 N N . VAL B 1 409 ? -8.508 41 -18.562 1 19.38 409 VAL B N 1
ATOM 6613 C CA . VAL B 1 409 ? -7.699 42 -17.906 1 19.38 409 VAL B CA 1
ATOM 6614 C C . VAL B 1 409 ? -6.227 41.625 -17.969 1 19.38 409 VAL B C 1
ATOM 6616 O O . VAL B 1 409 ? -5.867 40.469 -17.719 1 19.38 409 VAL B O 1
ATOM 6619 N N . ASP B 1 410 ? -5.355 42.312 -18.734 1 20.17 410 ASP B N 1
ATOM 6620 C CA . ASP B 1 410 ? -3.939 42.406 -19.078 1 20.17 410 ASP B CA 1
ATOM 6621 C C . ASP B 1 410 ? -3.082 42.625 -17.844 1 20.17 410 ASP B C 1
ATOM 6623 O O . ASP B 1 410 ? -3.199 43.656 -17.172 1 20.17 410 ASP B O 1
ATOM 6627 N N . TYR B 1 411 ? -2.701 41.75 -17.047 1 18.62 411 TYR B N 1
ATOM 6628 C CA . TYR B 1 411 ? -1.884 41.812 -15.844 1 18.62 411 TYR B CA 1
ATOM 6629 C C . TYR B 1 411 ? -0.476 42.281 -16.156 1 18.62 411 TYR B C 1
ATOM 6631 O O . TYR B 1 411 ? 0.505 41.75 -15.633 1 18.62 411 TYR B O 1
ATOM 6639 N N . ASP B 1 412 ? -0.141 42.906 -17.359 1 22.02 412 ASP B N 1
ATOM 6640 C CA . ASP B 1 412 ? 1.207 43.406 -17.641 1 22.02 412 ASP B CA 1
ATOM 6641 C C . ASP B 1 412 ? 1.637 44.438 -16.609 1 22.02 412 ASP B C 1
ATOM 6643 O O . ASP B 1 412 ? 2.83 44.625 -16.359 1 22.02 412 ASP B O 1
ATOM 6647 N N . SER B 1 413 ? 0.848 45.438 -16.219 1 21.77 413 SER B N 1
ATOM 6648 C CA . SER B 1 413 ? 1.378 46.75 -15.867 1 21.77 413 SER B CA 1
ATOM 6649 C C . SER B 1 413 ? 2.111 46.719 -14.531 1 21.77 413 SER B C 1
ATOM 6651 O O . SER B 1 413 ? 2.512 47.75 -14.008 1 21.77 413 SER B O 1
ATOM 6653 N N . LEU B 1 414 ? 2.066 45.812 -13.688 1 19.03 414 LEU B N 1
ATOM 6654 C CA . LEU B 1 414 ? 2.652 46.219 -12.414 1 19.03 414 LEU B CA 1
ATOM 6655 C C . LEU B 1 414 ? 4.172 46.281 -12.508 1 19.03 414 LEU B C 1
ATOM 6657 O O . LEU B 1 414 ? 4.867 46.094 -11.508 1 19.03 414 LEU B O 1
ATOM 6661 N N . ARG B 1 415 ? 4.852 46.438 -13.844 1 21.39 415 ARG B N 1
ATOM 6662 C CA . ARG B 1 415 ? 6.266 46.781 -13.984 1 21.39 415 ARG B CA 1
ATOM 6663 C C . ARG B 1 415 ? 6.582 48.125 -13.359 1 21.39 415 ARG B C 1
ATOM 6665 O O . ARG B 1 415 ? 6.09 49.156 -13.828 1 21.39 415 ARG B O 1
ATOM 6672 N N . GLY B 1 416 ? 6.598 48.375 -12.117 1 18.3 416 GLY B N 1
ATOM 6673 C CA . GLY B 1 416 ? 7.137 49.625 -11.609 1 18.3 416 GLY B CA 1
ATOM 6674 C C . GLY B 1 416 ? 8.414 50.062 -12.312 1 18.3 416 GLY B C 1
ATOM 6675 O O . GLY B 1 416 ? 9.047 49.25 -13.008 1 18.3 416 GLY B O 1
ATOM 6676 N N . SER B 1 417 ? 8.68 51.406 -12.508 1 20.61 417 SER B N 1
ATOM 6677 C CA . SER B 1 417 ? 9.703 52.438 -12.68 1 20.61 417 SER B CA 1
ATOM 6678 C C . SER B 1 417 ? 10.906 52.188 -11.773 1 20.61 417 SER B C 1
ATOM 6680 O O . SER B 1 417 ? 11.938 52.844 -11.906 1 20.61 417 SER B O 1
ATOM 6682 N N . GLU B 1 418 ? 11.273 51.281 -10.914 1 19.38 418 GLU B N 1
ATOM 6683 C CA . GLU B 1 418 ? 12.695 51.5 -10.648 1 19.38 418 GLU B CA 1
ATOM 6684 C C . GLU B 1 418 ? 13.562 50.906 -11.75 1 19.38 418 GLU B C 1
ATOM 6686 O O . GLU B 1 418 ? 13.203 49.875 -12.352 1 19.38 418 GLU B O 1
#

Sequence (836 aa):
MMTSTRMALWSRKKPVTAKDWKIQNLVKFVDAIEACGEDEEKLKLFYENLSISLGESQLPYRAFLEHYEEKLEVLRFIASSSFVQEEGQKARRIEHALINRFVWAAIWVAPIETFREWKTTIDNDEPLHFDNMTAKMKALLPELVNIWKGKNPSGSSNVQPRPARMEAPKRAALERDNYRCVILGSHDPQVAHIYPYASILNASRCSTMTRFVLREVWGDDAIRKFMDLMNMNHVDVAENMISLCCQIHFWLDHLKIALEPVEAMSNPHKLFVRVRHLADSNLRPKRKGVDPTVPLDTDPKKVLEDLMTGATGSAKQKIELSARHFNSGEPIRDGHMFLMETNDPQESPLPSIEIMKVAYRMALMIQLAGAAEDDDEYDDEEYDDAPDAPDAPEDSVGTPDSETNFSAVDYDSLRGSEMMTSTRMALWSRKKPVTAKDWKIQNLVKFVDAIEACGEDEEKLKLFYENLSISLGESQLPYRAFLEHYEEKLEVLRFIASSSFVQEEGQKARRIEHALINRFVWAAIWVAPIETFREWKTTIDNDEPLHFDNMTAKMKALLPELVNIWKGKNPSGSSNVQPRPARMEAPKRAALERDNYRCVILGSHDPQVAHIYPYASILNASRCSTMTRFVLREVWGDDAIRKFMDLMNMNHVDVAENMISLCCQIHFWLDHLKIALEPVEAMSNPHKLFVRVRHLADSNLRPKRKGVDPTVPLDTDPKKVLEDLMTGATGSAKQKIELSARHFNSGEPIRDGHMFLMETNDPQESPLPSIEIMKVAYRMALMIQLAGAAEDDDEYDDEEYDDAPDAPDAPEDSVGTPDSETNFSAVDYDSLRGSE

Foldseek 3Di:
DVVVVVPVVPPDPDDCPVVNVVVVLVVVLVVQCVLQPPPPVSSVVSCVLSPVDPPDPPPPAVLQCVVPVLLLVLLVCLQPDFAAQDPPDDTDHADLQLAFLLLLLLQSLADVVLSVVVVVCRVVRHHHNVNVLSNLCSVQVVVLLCLQLLNDDPPDPPPPPQPDQDPVQQVLLCVLCVQAAQQQRHHDWDKQFLRHSSNLVVLLVSLVSCCVRNCSRRHPPLSVVLSVVSVPSPSSHNLRIHTHHPLVSVCLSLLQKAKAWDVVRADFFKTKIFIAGHFAFPLADLDPPDGDRDRSSDRLVVTTHFDWDDDDDPGIDGDDDWDARPVPRHIRDGSDMGMGGDPDCVSRTHHDNSSRNVSRSSSSSCRSSRNSDDPSVNPPPPPPPPPPPDPPDPPPPDPDPPPPDPDDPDPPPVPDDD/DVVVVVVVVPPDPPDCPVVNVVVVLVVVLVVQCVLQPPPVVSSVLVCVLSPVDDPDPPPPAVLQCVVPVLLLVLLVCLQPDFAAQDPPDDTDHADLQLAFLLLLLLQSLADVVLSVVVVVCRVVRHHHNVNVLSNLCSVQVVVLLCLQLLNDDPPDPPPPPQPDQDPVQQVLLCVLCVQAAQQQRHHDWDKQFLRHSSNLVVLLVSLVSCCVRNCSRRHPPLSVVLSVVSVPSPSSHNLRIHTHHPLVSVCLSLLQKAKAWDVVRADFFKTKIFIAGHFAFPQADLDPPDTDRDRSSDRLVVTTHFDWDDDDDPGIDGDDDWDARPVPRHIRDGSDMGMGGDPDCVSRTHHDNSSRNVSRSSSSSCRSSRNSDDPSVNPPPPPPPPPPPDPPDPDPPDPDPPPPDPDDPDPPPVPDDD

Organism: Colletotrichum graminicola (strain M1.001 / M2 / FGSC 10212) (NCBI:txid645133)